Protein AF-0000000085160507 (afdb_homodimer)

Structure (mmCIF, N/CA/C/O backbone):
data_AF-0000000085160507-model_v1
#
loop_
_entity.id
_entity.type
_entity.pdbx_description
1 polymer 'Alpha amylase catalytic region'
#
loop_
_atom_site.group_PDB
_atom_site.id
_atom_site.type_symbol
_atom_site.label_atom_id
_atom_site.label_alt_id
_atom_site.label_comp_id
_atom_site.label_asym_id
_atom_site.label_entity_id
_atom_site.label_seq_id
_atom_site.pdbx_PDB_ins_code
_atom_site.Cartn_x
_atom_site.Cartn_y
_atom_site.Cartn_z
_atom_site.occupancy
_atom_site.B_iso_or_equiv
_atom_site.auth_seq_id
_atom_site.auth_comp_id
_atom_site.auth_asym_id
_atom_site.auth_atom_id
_atom_site.pdbx_PDB_model_num
ATOM 1 N N . MET A 1 1 ? -14.547 5.824 -21.625 1 25.09 1 MET A N 1
ATOM 2 C CA . MET A 1 1 ? -14.383 5.883 -20.172 1 25.09 1 MET A CA 1
ATOM 3 C C . MET A 1 1 ? -12.922 6.113 -19.797 1 25.09 1 MET A C 1
ATOM 5 O O . MET A 1 1 ? -12.102 5.199 -19.906 1 25.09 1 MET A O 1
ATOM 9 N N . SER A 1 2 ? -12.43 7.238 -20.141 1 32.59 2 SER A N 1
ATOM 10 C CA . SER A 1 2 ? -11.039 7.617 -19.953 1 32.59 2 SER A CA 1
ATOM 11 C C . SER A 1 2 ? -10.617 7.438 -18.484 1 32.59 2 SER A C 1
ATOM 13 O O . SER A 1 2 ? -11.32 7.875 -17.578 1 32.59 2 SER A O 1
ATOM 15 N N . TYR A 1 3 ? -10.312 6.305 -18.156 1 37.84 3 TYR A N 1
ATOM 16 C CA . TYR A 1 3 ? -9.719 6.121 -16.828 1 37.84 3 TYR A CA 1
ATOM 17 C C . TYR A 1 3 ? -8.875 7.328 -16.438 1 37.84 3 TYR A C 1
ATOM 19 O O . TYR A 1 3 ? -7.996 7.754 -17.203 1 37.84 3 TYR A O 1
ATOM 27 N N . SER A 1 4 ? -9.523 8.289 -15.914 1 41.88 4 SER A N 1
ATOM 28 C CA . SER A 1 4 ? -8.898 9.523 -15.43 1 41.88 4 SER A CA 1
ATOM 29 C C . SER A 1 4 ? -7.672 9.219 -14.578 1 41.88 4 SER A C 1
ATOM 31 O O . SER A 1 4 ? -7.773 9.07 -13.359 1 41.88 4 SER A O 1
ATOM 33 N N . VAL A 1 5 ? -7.113 8.094 -14.938 1 43.66 5 VAL A N 1
ATOM 34 C CA . VAL A 1 5 ? -5.918 7.965 -14.102 1 43.66 5 VAL A CA 1
ATOM 35 C C . VAL A 1 5 ? -5.191 9.305 -14.023 1 43.66 5 VAL A C 1
ATOM 37 O O . VAL A 1 5 ? -4.855 9.898 -15.055 1 43.66 5 VAL A O 1
ATOM 40 N N . ARG A 1 6 ? -5.523 10.102 -12.992 1 49.41 6 ARG A N 1
ATOM 41 C CA . ARG A 1 6 ? -4.688 11.25 -12.68 1 49.41 6 ARG A CA 1
ATOM 42 C C . ARG A 1 6 ? -3.25 11.031 -13.141 1 49.41 6 ARG A C 1
ATOM 44 O O . ARG A 1 6 ? -2.619 10.039 -12.766 1 49.41 6 ARG A O 1
ATOM 51 N N . MET A 1 7 ? -3.088 11.359 -14.242 1 50.59 7 MET A N 1
ATOM 52 C CA . MET A 1 7 ? -1.697 11.438 -14.688 1 50.59 7 MET A CA 1
ATOM 53 C C . MET A 1 7 ? -0.812 12.023 -13.594 1 50.59 7 MET A C 1
ATOM 55 O O . MET A 1 7 ? -1.306 12.672 -12.664 1 50.59 7 MET A O 1
ATOM 59 N N . SER A 1 8 ? 0.629 12.18 -13.867 1 58.28 8 SER A N 1
ATOM 60 C CA . SER A 1 8 ? 2.064 12.047 -13.648 1 58.28 8 SER A CA 1
ATOM 61 C C . SER A 1 8 ? 2.607 13.203 -12.82 1 58.28 8 SER A C 1
ATOM 63 O O . SER A 1 8 ? 3.818 13.32 -12.625 1 58.28 8 SER A O 1
ATOM 65 N N . LYS A 1 9 ? 1.619 14.172 -12.297 1 72.69 9 LYS A N 1
ATOM 66 C CA . LYS A 1 9 ? 2.559 15.188 -11.836 1 72.69 9 LYS A CA 1
ATOM 67 C C . LYS A 1 9 ? 2.689 15.164 -10.312 1 72.69 9 LYS A C 1
ATOM 69 O O . LYS A 1 9 ? 1.691 15.266 -9.594 1 72.69 9 LYS A O 1
ATOM 74 N N . ALA A 1 10 ? 3.734 14.852 -9.758 1 87.12 10 ALA A N 1
ATOM 75 C CA . ALA A 1 10 ? 4.07 14.828 -8.336 1 87.12 10 ALA A CA 1
ATOM 76 C C . ALA A 1 10 ? 4.242 16.25 -7.797 1 87.12 10 ALA A C 1
ATOM 78 O O . ALA A 1 10 ? 4.738 17.125 -8.5 1 87.12 10 ALA A O 1
ATOM 79 N N . VAL A 1 11 ? 3.662 16.516 -6.598 1 95.38 11 VAL A N 1
ATOM 80 C CA . VAL A 1 11 ? 3.93 17.75 -5.891 1 95.38 11 VAL A CA 1
ATOM 81 C C . VAL A 1 11 ? 5.418 17.859 -5.566 1 95.38 11 VAL A C 1
ATOM 83 O O . VAL A 1 11 ? 6.012 16.922 -5.031 1 95.38 11 VAL A O 1
ATOM 86 N N . PRO A 1 12 ? 6.023 19.016 -5.938 1 95.56 12 PRO A N 1
ATOM 87 C CA . PRO A 1 12 ? 7.441 19.172 -5.598 1 95.56 12 PRO A CA 1
ATOM 88 C C . PRO A 1 12 ? 7.711 19.016 -4.105 1 95.56 12 PRO A C 1
ATOM 90 O O . PRO A 1 12 ? 6.922 19.484 -3.279 1 95.56 12 PRO A O 1
ATOM 93 N N . GLU A 1 13 ? 8.797 18.438 -3.803 1 96.56 13 GLU A N 1
ATOM 94 C CA . GLU A 1 13 ? 9.156 18.25 -2.4 1 96.56 13 GLU A CA 1
ATOM 95 C C . GLU A 1 13 ? 9.445 19.578 -1.718 1 96.56 13 GLU A C 1
ATOM 97 O O . GLU A 1 13 ? 9.492 19.656 -0.489 1 96.56 13 GLU A O 1
ATOM 102 N N . THR A 1 14 ? 9.68 20.609 -2.494 1 97.44 14 THR A N 1
ATOM 103 C CA . THR A 1 14 ? 9.961 21.938 -1.938 1 97.44 14 THR A CA 1
ATOM 104 C C . THR A 1 14 ? 8.672 22.609 -1.476 1 97.44 14 THR A C 1
ATOM 106 O O . THR A 1 14 ? 8.711 23.656 -0.828 1 97.44 14 THR A O 1
ATOM 109 N N . THR A 1 15 ? 7.539 22 -1.819 1 97.81 15 THR A N 1
ATOM 110 C CA . THR A 1 15 ? 6.297 22.453 -1.211 1 97.81 15 THR A CA 1
ATOM 111 C C . THR A 1 15 ? 6.363 22.344 0.31 1 97.81 15 THR A C 1
ATOM 113 O O . THR A 1 15 ? 6.855 21.359 0.845 1 97.81 15 THR A O 1
ATOM 116 N N . SER A 1 16 ? 5.961 23.391 1.017 1 98.5 16 SER A N 1
ATOM 117 C CA . SER A 1 16 ? 6.02 23.438 2.475 1 98.5 16 SER A CA 1
ATOM 118 C C . SER A 1 16 ? 4.762 24.062 3.057 1 98.5 16 SER A C 1
ATOM 120 O O . SER A 1 16 ? 4.262 25.062 2.533 1 98.5 16 SER A O 1
ATOM 122 N N . ILE A 1 17 ? 4.25 23.469 4.102 1 98.81 17 ILE A N 1
ATOM 123 C CA . ILE A 1 17 ? 2.941 23.844 4.629 1 98.81 17 ILE A CA 1
ATOM 124 C C . ILE A 1 17 ? 3.07 24.25 6.098 1 98.81 17 ILE A C 1
ATOM 126 O O . ILE A 1 17 ? 3.604 23.484 6.91 1 98.81 17 ILE A O 1
ATOM 130 N N . TYR A 1 18 ? 2.621 25.422 6.422 1 98.81 18 TYR A N 1
ATOM 131 C CA . TYR A 1 18 ? 2.553 25.938 7.789 1 98.81 18 TYR A CA 1
ATOM 132 C C . TYR A 1 18 ? 1.12 25.906 8.312 1 98.81 18 TYR A C 1
ATOM 134 O O . TYR A 1 18 ? 0.252 26.609 7.801 1 98.81 18 TYR A O 1
ATOM 142 N N . GLN A 1 19 ? 0.826 25.109 9.305 1 98.75 19 GLN A N 1
ATOM 143 C CA . GLN A 1 19 ? -0.52 24.953 9.852 1 98.75 19 GLN A CA 1
ATOM 144 C C . GLN A 1 19 ? -0.803 25.984 10.93 1 98.75 19 GLN A C 1
ATOM 146 O O . GLN A 1 19 ? -0.025 26.125 11.875 1 98.75 19 GLN A O 1
ATOM 151 N N . ILE A 1 20 ? -1.959 26.609 10.758 1 98.44 20 ILE A N 1
ATOM 152 C CA . ILE A 1 20 ? -2.381 27.641 11.703 1 98.44 20 ILE A CA 1
ATOM 153 C C . ILE A 1 20 ? -3.752 27.297 12.273 1 98.44 20 ILE A C 1
ATOM 155 O O . ILE A 1 20 ? -4.68 26.969 11.523 1 98.44 20 ILE A O 1
ATOM 159 N N . PHE A 1 21 ? -3.893 27.281 13.547 1 98.12 21 PHE A N 1
ATOM 160 C CA . PHE A 1 21 ? -5.164 27.281 14.258 1 98.12 21 PHE A CA 1
ATOM 161 C C . PHE A 1 21 ? -5.52 28.688 14.711 1 98.12 21 PHE A C 1
ATOM 163 O O . PHE A 1 21 ? -5.043 29.156 15.75 1 98.12 21 PHE A O 1
ATOM 170 N N . ILE A 1 22 ? -6.391 29.359 13.977 1 98.19 22 ILE A N 1
ATOM 171 C CA . ILE A 1 22 ? -6.621 30.797 14.078 1 98.19 22 ILE A CA 1
ATOM 172 C C . ILE A 1 22 ? -6.988 31.156 15.516 1 98.19 22 ILE A C 1
ATOM 174 O O . ILE A 1 22 ? -6.469 32.125 16.062 1 98.19 22 ILE A O 1
ATOM 178 N N . ARG A 1 23 ? -7.766 30.406 16.203 1 97.25 23 ARG A N 1
ATOM 179 C CA . ARG A 1 23 ? -8.242 30.656 17.547 1 97.25 23 ARG A CA 1
ATOM 180 C C . ARG A 1 23 ? -7.082 30.906 18.5 1 97.25 23 ARG A C 1
ATOM 182 O O . ARG A 1 23 ? -7.168 31.75 19.391 1 97.25 23 ARG A O 1
ATOM 189 N N . ASN A 1 24 ? -6.043 30.188 18.219 1 96.75 24 ASN A N 1
ATOM 190 C CA . ASN A 1 24 ? -4.977 30.172 19.219 1 96.75 24 ASN A CA 1
ATOM 191 C C . ASN A 1 24 ? -3.68 30.75 18.656 1 96.75 24 ASN A C 1
ATOM 193 O O . ASN A 1 24 ? -2.652 30.75 19.344 1 96.75 24 ASN A O 1
ATOM 197 N N . TYR A 1 25 ? -3.707 31.266 17.438 1 97.44 25 TYR A N 1
ATOM 198 C CA . TYR A 1 25 ? -2.488 31.734 16.781 1 97.44 25 TYR A CA 1
ATOM 199 C C . TYR A 1 25 ? -2.014 33.062 17.391 1 97.44 25 TYR A C 1
ATOM 201 O O . TYR A 1 25 ? -0.809 33.281 17.5 1 97.44 25 TYR A O 1
ATOM 209 N N . THR A 1 26 ? -2.986 33.938 17.672 1 97.69 26 THR A N 1
ATOM 210 C CA . THR A 1 26 ? -2.758 35.188 18.359 1 97.69 26 THR A CA 1
ATOM 211 C C . THR A 1 26 ? -3.645 35.312 19.594 1 97.69 26 THR A C 1
ATOM 213 O O . THR A 1 26 ? -4.574 34.531 19.766 1 97.69 26 THR A O 1
ATOM 216 N N . PRO A 1 27 ? -3.293 36.25 20.438 1 96.5 27 PRO A N 1
ATOM 217 C CA . PRO A 1 27 ? -4.176 36.469 21.594 1 96.5 27 PRO A CA 1
ATOM 218 C C . PRO A 1 27 ? -5.609 36.812 21.188 1 96.5 27 PRO A C 1
ATOM 220 O O . PRO A 1 27 ? -6.555 36.375 21.844 1 96.5 27 PRO A O 1
ATOM 223 N N . GLU A 1 28 ? -5.801 37.562 20.094 1 97.56 28 GLU A N 1
ATOM 224 C CA . GLU A 1 28 ? -7.133 37.938 19.625 1 97.56 28 GLU A CA 1
ATOM 225 C C . GLU A 1 28 ? -7.871 36.75 19.047 1 97.56 28 GLU A C 1
ATOM 227 O O . GLU A 1 28 ? -9.094 36.625 19.188 1 97.56 28 GLU A O 1
ATOM 232 N N . GLY A 1 29 ? -7.113 35.875 18.391 1 97.94 29 GLY A N 1
ATOM 233 C CA . GLY A 1 29 ? -7.711 34.688 17.781 1 97.94 29 GLY A CA 1
ATOM 234 C C . GLY A 1 29 ? -8.555 35 16.562 1 97.94 29 GLY A C 1
ATOM 235 O O . GLY A 1 29 ? -9.594 34.375 16.328 1 97.94 29 GLY A O 1
ATOM 236 N N . THR A 1 30 ? -8.133 36 15.742 1 98.69 30 THR A N 1
ATOM 237 C CA . THR A 1 30 ? -8.953 36.438 14.617 1 98.69 30 THR A CA 1
ATOM 238 C C . THR A 1 30 ? -8.141 36.438 13.328 1 98.69 30 THR A C 1
ATOM 240 O O . THR A 1 30 ? -6.906 36.438 13.359 1 98.69 30 THR A O 1
ATOM 243 N N . PHE A 1 31 ? -8.859 36.438 12.211 1 98.81 31 PHE A N 1
ATOM 244 C CA . PHE A 1 31 ? -8.219 36.562 10.906 1 98.81 31 PHE A CA 1
ATOM 245 C C . PHE A 1 31 ? -7.43 37.875 10.82 1 98.81 31 PHE A C 1
ATOM 247 O O . PHE A 1 31 ? -6.301 37.875 10.32 1 98.81 31 PHE A O 1
ATOM 254 N N . ALA A 1 32 ? -8.039 38.875 11.312 1 98.62 32 ALA A N 1
ATOM 255 C CA . ALA A 1 32 ? -7.402 40.188 11.227 1 98.62 32 ALA A CA 1
ATOM 256 C C . ALA A 1 32 ? -6.039 40.188 11.922 1 98.62 32 ALA A C 1
ATOM 258 O O . ALA A 1 32 ? -5.062 40.719 11.383 1 98.62 32 ALA A O 1
ATOM 259 N N . ALA A 1 33 ? -6.008 39.656 13.094 1 98.62 33 ALA A N 1
ATOM 260 C CA . ALA A 1 33 ? -4.754 39.594 13.836 1 98.62 33 ALA A CA 1
ATOM 261 C C . ALA A 1 33 ? -3.758 38.656 13.164 1 98.62 33 ALA A C 1
ATOM 263 O O . ALA A 1 33 ? -2.562 38.969 13.102 1 98.62 33 ALA A O 1
ATOM 264 N N . ALA A 1 34 ? -4.207 37.562 12.664 1 98.75 34 ALA A N 1
ATOM 265 C CA . ALA A 1 34 ? -3.35 36.562 12 1 98.75 34 ALA A CA 1
ATOM 266 C C . ALA A 1 34 ? -2.75 37.156 10.719 1 98.75 34 ALA A C 1
ATOM 268 O O . ALA A 1 34 ? -1.61 36.844 10.367 1 98.75 34 ALA A O 1
ATOM 269 N N . THR A 1 35 ? -3.562 37.906 10.031 1 98.75 35 THR A N 1
ATOM 270 C CA . THR A 1 35 ? -3.127 38.531 8.781 1 98.75 35 THR A CA 1
ATOM 271 C C . THR A 1 35 ? -1.83 39.312 8.984 1 98.75 35 THR A C 1
ATOM 273 O O . THR A 1 35 ? -0.944 39.281 8.133 1 98.75 35 THR A O 1
ATOM 276 N N . LYS A 1 36 ? -1.673 39.906 10.094 1 97.81 36 LYS A N 1
ATOM 277 C CA . LYS A 1 36 ? -0.51 40.719 10.406 1 97.81 36 LYS A CA 1
ATOM 278 C C . LYS A 1 36 ? 0.738 39.875 10.594 1 97.81 36 LYS A C 1
ATOM 280 O O . LYS A 1 36 ? 1.857 40.375 10.594 1 97.81 36 LYS A O 1
ATOM 285 N N . LYS A 1 37 ? 0.574 38.594 10.75 1 97.38 37 LYS A N 1
ATOM 286 C CA . LYS A 1 37 ? 1.695 37.719 11.039 1 97.38 37 LYS A CA 1
ATOM 287 C C . LYS A 1 37 ? 2.092 36.906 9.805 1 97.38 37 LYS A C 1
ATOM 289 O O . LYS A 1 37 ? 3.021 36.094 9.859 1 97.38 37 LYS A O 1
ATOM 294 N N . LEU A 1 38 ? 1.476 37.125 8.68 1 98.31 38 LEU A N 1
ATOM 295 C CA . LEU A 1 38 ? 1.714 36.312 7.48 1 98.31 38 LEU A CA 1
ATOM 296 C C . LEU A 1 38 ? 3.139 36.531 6.973 1 98.31 38 LEU A C 1
ATOM 298 O O . LEU A 1 38 ? 3.744 35.594 6.434 1 98.31 38 LEU A O 1
ATOM 302 N N . SER A 1 39 ? 3.674 37.719 7.148 1 97.19 39 SER A N 1
ATOM 303 C CA . SER A 1 39 ? 5.035 38 6.707 1 97.19 39 SER A CA 1
ATOM 304 C C . SER A 1 39 ? 6.043 37.094 7.41 1 97.19 39 SER A C 1
ATOM 306 O O . SER A 1 39 ? 7.055 36.688 6.82 1 97.19 39 SER A O 1
ATOM 308 N N . GLU A 1 40 ? 5.758 36.781 8.648 1 96.25 40 GLU A N 1
ATOM 309 C CA . GLU A 1 40 ? 6.648 35.906 9.414 1 96.25 40 GLU A CA 1
ATOM 310 C C . GLU A 1 40 ? 6.668 34.469 8.836 1 96.25 40 GLU A C 1
ATOM 312 O O . GLU A 1 40 ? 7.715 33.844 8.805 1 96.25 40 GLU A O 1
ATOM 317 N N . VAL A 1 41 ? 5.539 34 8.391 1 97.88 41 VAL A N 1
ATOM 318 C CA . VAL A 1 41 ? 5.445 32.688 7.785 1 97.88 41 VAL A CA 1
ATOM 319 C C . VAL A 1 41 ? 6.27 32.625 6.5 1 97.88 41 VAL A C 1
ATOM 321 O O . VAL A 1 41 ? 7.016 31.688 6.262 1 97.88 41 VAL A O 1
ATOM 324 N N . LYS A 1 42 ? 6.117 33.688 5.758 1 96.94 42 LYS A N 1
ATOM 325 C CA . LYS A 1 42 ? 6.883 33.781 4.52 1 96.94 42 LYS A CA 1
ATOM 326 C C . LYS A 1 42 ? 8.383 33.844 4.797 1 96.94 42 LYS A C 1
ATOM 328 O O . LYS A 1 42 ? 9.172 33.219 4.078 1 96.94 42 LYS A O 1
ATOM 333 N N . GLN A 1 43 ? 8.75 34.562 5.77 1 96.12 43 GLN A N 1
ATOM 334 C CA . GLN A 1 43 ? 10.156 34.688 6.129 1 96.12 43 GLN A CA 1
ATOM 335 C C . GLN A 1 43 ? 10.75 33.344 6.535 1 96.12 43 GLN A C 1
ATOM 337 O O . GLN A 1 43 ? 11.945 33.125 6.348 1 96.12 43 GLN A O 1
ATOM 342 N N . LEU A 1 44 ? 9.977 32.5 7.117 1 96.38 44 LEU A N 1
ATOM 343 C CA . LEU A 1 44 ? 10.43 31.156 7.449 1 96.38 44 LEU A CA 1
ATOM 344 C C . LEU A 1 44 ? 10.68 30.328 6.188 1 96.38 44 LEU A C 1
ATOM 346 O O . LEU A 1 44 ? 11.43 29.359 6.219 1 96.38 44 LEU A O 1
ATOM 350 N N . GLY A 1 45 ? 10 30.672 5.09 1 96.75 45 GLY A N 1
ATOM 351 C CA . GLY A 1 45 ? 10.258 30.031 3.816 1 96.75 45 GLY A CA 1
ATOM 352 C C . GLY A 1 45 ? 9.094 29.172 3.336 1 96.75 45 GLY A C 1
ATOM 353 O O . GLY A 1 45 ? 9.164 28.562 2.266 1 96.75 45 GLY A O 1
ATOM 354 N N . PHE A 1 46 ? 7.992 29.172 4.043 1 98.25 46 PHE A N 1
ATOM 355 C CA . PHE A 1 46 ? 6.867 28.312 3.688 1 98.25 46 PHE A CA 1
ATOM 356 C C . PHE A 1 46 ? 6.148 28.844 2.455 1 98.25 46 PHE A C 1
ATOM 358 O O . PHE A 1 46 ? 6.219 30.047 2.156 1 98.25 46 PHE A O 1
ATOM 365 N N . SER A 1 47 ? 5.5 27.953 1.729 1 98.12 47 SER A N 1
ATOM 366 C CA . SER A 1 47 ? 4.785 28.328 0.513 1 98.12 47 SER A CA 1
ATOM 367 C C . SER A 1 47 ? 3.275 28.25 0.713 1 98.12 47 SER A C 1
ATOM 369 O O . SER A 1 47 ? 2.512 28.812 -0.075 1 98.12 47 SER A O 1
ATOM 371 N N . TRP A 1 48 ? 2.834 27.516 1.759 1 98.62 48 TRP A N 1
ATOM 372 C CA . TRP A 1 48 ? 1.412 27.344 2.031 1 98.62 48 TRP A CA 1
ATOM 373 C C . TRP A 1 48 ? 1.091 27.672 3.486 1 98.62 48 TRP A C 1
ATOM 375 O O . TRP A 1 48 ? 1.888 27.375 4.383 1 98.62 48 TRP A O 1
ATOM 385 N N . VAL A 1 49 ? -0.092 28.25 3.654 1 98.81 49 VAL A N 1
ATOM 386 C CA . VAL A 1 49 ? -0.714 28.312 4.973 1 98.81 49 VAL A CA 1
ATOM 387 C C . VAL A 1 49 ? -1.959 27.422 5 1 98.81 49 VAL A C 1
ATOM 389 O O . VAL A 1 49 ? -2.811 27.516 4.113 1 98.81 49 VAL A O 1
ATOM 392 N N . TYR A 1 50 ? -1.972 26.562 5.922 1 98.81 50 TYR A N 1
ATOM 393 C CA . TYR A 1 50 ? -3.1 25.656 6.145 1 98.81 50 TYR A CA 1
ATOM 394 C C . TYR A 1 50 ? -3.873 26.062 7.395 1 98.81 50 TYR A C 1
ATOM 396 O O . TYR A 1 50 ? -3.326 26.047 8.5 1 98.81 50 TYR A O 1
ATOM 404 N N . LEU A 1 51 ? -5.16 26.406 7.223 1 98.88 51 LEU A N 1
ATOM 405 C CA . LEU A 1 51 ? -6.008 26.812 8.336 1 98.88 51 LEU A CA 1
ATOM 406 C C . LEU A 1 51 ? -6.855 25.641 8.828 1 98.88 51 LEU A C 1
ATOM 408 O O . LEU A 1 51 ? -7.551 25 8.031 1 98.88 51 LEU A O 1
ATOM 412 N N . THR A 1 52 ? -6.758 25.344 10.148 1 98.38 52 THR A N 1
ATOM 413 C CA . THR A 1 52 ? -7.734 24.438 10.719 1 98.38 52 THR A CA 1
ATOM 414 C C . THR A 1 52 ? -9.156 24.922 10.469 1 98.38 52 THR A C 1
ATOM 416 O O . THR A 1 52 ? -9.352 26.031 9.945 1 98.38 52 THR A O 1
ATOM 419 N N . PRO A 1 53 ? -10.18 24.125 10.781 1 98.69 53 PRO A N 1
ATOM 420 C CA . PRO A 1 53 ? -11.516 24.516 10.344 1 98.69 53 PRO A CA 1
ATOM 421 C C . PRO A 1 53 ? -11.875 25.953 10.758 1 98.69 53 PRO A C 1
ATOM 423 O O . PRO A 1 53 ? -11.586 26.359 11.891 1 98.69 53 PRO A O 1
ATOM 426 N N . ILE A 1 54 ? -12.539 26.672 9.867 1 98.81 54 ILE A N 1
ATOM 427 C CA . ILE A 1 54 ? -12.812 28.094 10.055 1 98.81 54 ILE A CA 1
ATOM 428 C C . ILE A 1 54 ? -14.312 28.328 10.211 1 98.81 54 ILE A C 1
ATOM 430 O O . ILE A 1 54 ? -14.789 29.469 10.148 1 98.81 54 ILE A O 1
ATOM 434 N N . HIS A 1 55 ? -15.062 27.328 10.398 1 98.88 55 HIS A N 1
ATOM 435 C CA . HIS A 1 55 ? -16.516 27.375 10.352 1 98.88 55 HIS A CA 1
ATOM 436 C C . HIS A 1 55 ? -17.125 27.453 11.75 1 98.88 55 HIS A C 1
ATOM 438 O O . HIS A 1 55 ? -16.438 27.156 12.734 1 98.88 55 HIS A O 1
ATOM 444 N N . PRO A 1 56 ? -18.469 27.812 11.797 1 98.69 56 PRO A N 1
ATOM 445 C CA . PRO A 1 56 ? -19.125 27.828 13.109 1 98.69 56 PRO A CA 1
ATOM 446 C C . PRO A 1 56 ? -19.125 26.453 13.773 1 98.69 56 PRO A C 1
ATOM 448 O O . PRO A 1 56 ? -19.297 25.438 13.094 1 98.69 56 PRO A O 1
ATOM 451 N N . ILE A 1 57 ? -18.953 26.469 15.094 1 98.44 57 ILE A N 1
ATOM 452 C CA . ILE A 1 57 ? -18.891 25.234 15.867 1 98.44 57 ILE A CA 1
ATOM 453 C C . ILE A 1 57 ? -20.25 24.969 16.516 1 98.44 57 ILE A C 1
ATOM 455 O O . ILE A 1 57 ? -20.875 25.875 17.047 1 98.44 57 ILE A O 1
ATOM 459 N N . GLY A 1 58 ? -20.609 23.797 16.469 1 97.94 58 GLY A N 1
ATOM 460 C CA . GLY A 1 58 ? -21.891 23.422 17.062 1 97.94 58 GLY A CA 1
ATOM 461 C C . GLY A 1 58 ? -21.906 23.594 18.578 1 97.94 58 GLY A C 1
ATOM 462 O O . GLY A 1 58 ? -20.859 23.719 19.203 1 97.94 58 GLY A O 1
ATOM 463 N N . ARG A 1 59 ? -23.156 23.547 19.141 1 96.81 59 ARG A N 1
ATOM 464 C CA . ARG A 1 59 ? -23.328 23.734 20.578 1 96.81 59 ARG A CA 1
ATOM 465 C C . ARG A 1 59 ? -23.75 22.438 21.25 1 96.81 59 ARG A C 1
ATOM 467 O O . ARG A 1 59 ? -23.422 22.188 22.422 1 96.81 59 ARG A O 1
ATOM 474 N N . VAL A 1 60 ? -24.484 21.703 20.531 1 95.62 60 VAL A N 1
ATOM 475 C CA . VAL A 1 60 ? -25 20.453 21.109 1 95.62 60 VAL A CA 1
ATOM 476 C C . VAL A 1 60 ? -23.844 19.469 21.297 1 95.62 60 VAL A C 1
ATOM 478 O O . VAL A 1 60 ? -23.109 19.172 20.359 1 95.62 60 VAL A O 1
ATOM 481 N N . ASN A 1 61 ? -23.672 18.922 22.531 1 94.19 61 ASN A N 1
ATOM 482 C CA . ASN A 1 61 ? -22.656 17.953 22.922 1 94.19 61 ASN A CA 1
ATOM 483 C C . ASN A 1 61 ? -21.25 18.531 22.781 1 94.19 61 ASN A C 1
ATOM 485 O O . ASN A 1 61 ? -20.281 17.797 22.578 1 94.19 61 ASN A O 1
ATOM 489 N N . ARG A 1 62 ? -21.219 19.812 22.828 1 95.25 62 ARG A N 1
ATOM 490 C CA . ARG A 1 62 ? -19.938 20.516 22.703 1 95.25 62 ARG A CA 1
ATOM 491 C C . ARG A 1 62 ? -18.953 20.062 23.766 1 95.25 62 ARG A C 1
ATOM 493 O O . ARG A 1 62 ? -19.312 19.891 24.922 1 95.25 62 ARG A O 1
ATOM 500 N N . LYS A 1 63 ? -17.766 19.828 23.328 1 94.62 63 LYS A N 1
ATOM 501 C CA . LYS A 1 63 ? -16.672 19.5 24.25 1 94.62 63 LYS A CA 1
ATOM 502 C C . LYS A 1 63 ? -15.906 20.75 24.656 1 94.62 63 LYS A C 1
ATOM 504 O O . LYS A 1 63 ? -15.492 21.547 23.797 1 94.62 63 LYS A O 1
ATOM 509 N N . GLY A 1 64 ? -15.672 20.938 25.984 1 94.38 64 GLY A N 1
ATOM 510 C CA . GLY A 1 64 ? -15.008 22.156 26.453 1 94.38 64 GLY A CA 1
ATOM 511 C C . GLY A 1 64 ? -15.852 23.406 26.281 1 94.38 64 GLY A C 1
ATOM 512 O O . GLY A 1 64 ? -17.016 23.312 25.875 1 94.38 64 GLY A O 1
ATOM 513 N N . SER A 1 65 ? -15.289 24.578 26.547 1 95.5 65 SER A N 1
ATOM 514 C CA . SER A 1 65 ? -16.031 25.828 26.516 1 95.5 65 SER A CA 1
ATOM 515 C C . SER A 1 65 ? -16.156 26.359 25.109 1 95.5 65 SER A C 1
ATOM 517 O O . SER A 1 65 ? -17.141 27.031 24.766 1 95.5 65 SER A O 1
ATOM 519 N N . LYS A 1 66 ? -15.211 26.062 24.234 1 96 66 LYS A N 1
ATOM 520 C CA . LYS A 1 66 ? -15.203 26.641 22.891 1 96 66 LYS A CA 1
ATOM 521 C C . LYS A 1 66 ? -15.617 25.609 21.844 1 96 66 LYS A C 1
ATOM 523 O O . LYS A 1 66 ? -16 25.969 20.734 1 96 66 LYS A O 1
ATOM 528 N N . GLY A 1 67 ? -15.555 24.312 22.25 1 96.44 67 GLY A N 1
ATOM 529 C CA . GLY A 1 67 ? -15.898 23.25 21.312 1 96.44 67 GLY A CA 1
ATOM 530 C C . GLY A 1 67 ? -14.766 22.906 20.359 1 96.44 67 GLY A C 1
ATOM 531 O O . GLY A 1 67 ? -13.789 23.656 20.25 1 96.44 67 GLY A O 1
ATOM 532 N N . SER A 1 68 ? -14.906 21.766 19.719 1 96.81 68 SER A N 1
ATOM 533 C CA . SER A 1 68 ? -13.984 21.344 18.672 1 96.81 68 SER A CA 1
ATOM 534 C C . SER A 1 68 ? -14.289 22.062 17.359 1 96.81 68 SER A C 1
ATOM 536 O O . SER A 1 68 ? -15.438 22.094 16.906 1 96.81 68 SER A O 1
ATOM 538 N N . PRO A 1 69 ? -13.25 22.656 16.766 1 97.5 69 PRO A N 1
ATOM 539 C CA . PRO A 1 69 ? -13.508 23.25 15.445 1 97.5 69 PRO A CA 1
ATOM 540 C C . PRO A 1 69 ? -13.969 22.219 14.414 1 97.5 69 PRO A C 1
ATOM 542 O O . PRO A 1 69 ? -14.438 22.594 13.336 1 97.5 69 PRO A O 1
ATOM 545 N N . TYR A 1 70 ? -13.898 20.953 14.711 1 97.75 70 TYR A N 1
ATOM 546 C CA . TYR A 1 70 ? -14.25 19.891 13.773 1 97.75 70 TYR A CA 1
ATOM 547 C C . TYR A 1 70 ? -15.703 19.469 13.945 1 97.75 70 TYR A C 1
ATOM 549 O O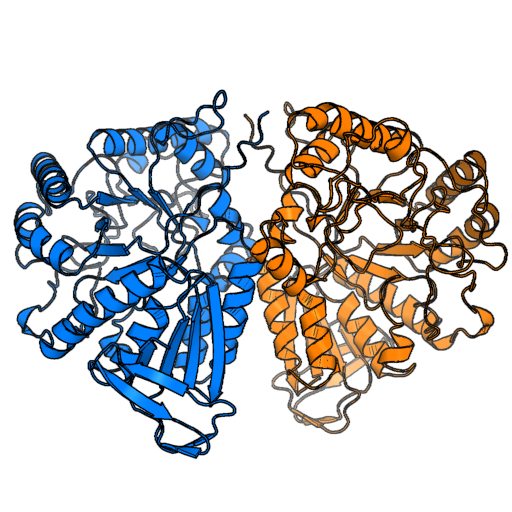 . TYR A 1 70 ? -16.203 18.625 13.203 1 97.75 70 TYR A O 1
ATOM 557 N N . ALA A 1 71 ? -16.344 20 14.945 1 97.94 71 ALA A N 1
ATOM 558 C CA . ALA A 1 71 ? -17.797 19.875 15.086 1 97.94 71 ALA A CA 1
ATOM 559 C C . ALA A 1 71 ? -18.516 21.031 14.414 1 97.94 71 ALA A C 1
ATOM 561 O O . ALA A 1 71 ? -19.062 21.906 15.094 1 97.94 71 ALA A O 1
ATOM 562 N N . ILE A 1 72 ? -18.641 20.969 13.133 1 98.62 72 ILE A N 1
ATOM 563 C CA . ILE A 1 72 ? -18.984 22.125 12.32 1 98.62 72 ILE A CA 1
ATOM 564 C C . ILE A 1 72 ? -20.5 22.25 12.203 1 98.62 72 ILE A C 1
ATOM 566 O O . ILE A 1 72 ? -21.188 21.266 11.898 1 98.62 72 ILE A O 1
ATOM 570 N N . ALA A 1 73 ? -20.984 23.453 12.359 1 98.62 73 ALA A N 1
ATOM 571 C CA . ALA A 1 73 ? -22.422 23.719 12.305 1 98.62 73 ALA A CA 1
ATOM 572 C C . ALA A 1 73 ? -22.844 24.141 10.898 1 98.62 73 ALA A C 1
ATOM 574 O O . ALA A 1 73 ? -24 23.938 10.508 1 98.62 73 ALA A O 1
ATOM 575 N N . ASP A 1 74 ? -22 24.781 10.227 1 98.75 74 ASP A N 1
ATOM 576 C CA . ASP A 1 74 ? -22.297 25.234 8.875 1 98.75 74 ASP A CA 1
ATOM 577 C C . ASP A 1 74 ? -21.031 25.312 8.023 1 98.75 74 ASP A C 1
ATOM 579 O O . ASP A 1 74 ? -20.156 26.141 8.266 1 98.75 74 ASP A O 1
ATOM 583 N N . TYR A 1 75 ? -21 24.531 6.895 1 98.69 75 TYR A N 1
ATOM 584 C CA . TYR A 1 75 ? -19.812 24.375 6.062 1 98.69 75 TYR A CA 1
ATOM 585 C C . TYR A 1 75 ? -19.562 25.625 5.219 1 98.69 75 TYR A C 1
ATOM 587 O O . TYR A 1 75 ? -18.484 25.797 4.645 1 98.69 75 TYR A O 1
ATOM 595 N N . ARG A 1 76 ? -20.5 26.547 5.109 1 98.38 76 ARG A N 1
ATOM 596 C CA . ARG A 1 76 ? -20.375 27.625 4.137 1 98.38 76 ARG A CA 1
ATOM 597 C C . ARG A 1 76 ? -20.234 28.984 4.836 1 98.38 76 ARG A C 1
ATOM 599 O O . ARG A 1 76 ? -20.266 30.031 4.188 1 98.38 76 ARG A O 1
ATOM 606 N N . LYS A 1 77 ? -20.078 28.953 6.145 1 98.62 77 LYS A N 1
ATOM 607 C CA . LYS A 1 77 ? -19.938 30.188 6.906 1 98.62 77 LYS A CA 1
ATOM 608 C C . LYS A 1 77 ? -18.609 30.219 7.656 1 98.62 77 LYS A C 1
ATOM 610 O O . LYS A 1 77 ? -17.984 29.172 7.883 1 98.62 77 LYS A O 1
ATOM 615 N N . VAL A 1 78 ? -18.234 31.422 7.996 1 98.69 78 VAL A N 1
ATOM 616 C CA . VAL A 1 78 ? -17.062 31.656 8.836 1 98.69 78 VAL A CA 1
ATOM 617 C C . VAL A 1 78 ? -17.484 31.812 10.289 1 98.69 78 VAL A C 1
ATOM 619 O O . VAL A 1 78 ? -18.5 32.469 10.578 1 98.69 78 VAL A O 1
ATOM 622 N N . ASP A 1 79 ? -16.781 31.156 11.133 1 98.69 79 ASP A N 1
ATOM 623 C CA . ASP A 1 79 ? -17.047 31.328 12.555 1 98.69 79 ASP A CA 1
ATOM 624 C C . ASP A 1 79 ? -16.922 32.781 12.969 1 98.69 79 ASP A C 1
ATOM 626 O O . ASP A 1 79 ? -15.875 33.406 12.781 1 98.69 79 ASP A O 1
ATOM 630 N N . SER A 1 80 ? -17.891 33.312 13.586 1 98.12 80 SER A N 1
ATOM 631 C CA . SER A 1 80 ? -17.922 34.719 13.93 1 98.12 80 SER A CA 1
ATOM 632 C C . SER A 1 80 ? -16.859 35.062 14.961 1 98.12 80 SER A C 1
ATOM 634 O O . SER A 1 80 ? -16.453 36.219 15.078 1 98.12 80 SER A O 1
ATOM 636 N N . GLU A 1 81 ? -16.422 34.094 15.719 1 97.62 81 GLU A N 1
ATOM 637 C CA . GLU A 1 81 ? -15.367 34.312 16.703 1 97.62 81 GLU A CA 1
ATOM 638 C C . GLU A 1 81 ? -14.039 34.625 16.016 1 97.62 81 GLU A C 1
ATOM 640 O O . GLU A 1 81 ? -13.164 35.25 16.594 1 97.62 81 GLU A O 1
ATOM 645 N N . LEU A 1 82 ? -13.906 34.156 14.742 1 98.69 82 LEU A N 1
ATOM 646 C CA . LEU A 1 82 ? -12.664 34.344 14 1 98.69 82 LEU A CA 1
ATOM 647 C C . LEU A 1 82 ? -12.711 35.656 13.203 1 98.69 82 LEU A C 1
ATOM 649 O O . LEU A 1 82 ? -11.664 36.188 12.812 1 98.69 82 LEU A O 1
ATOM 653 N N . GLY A 1 83 ? -13.867 36.062 12.922 1 98.62 83 GLY A N 1
ATOM 654 C CA . GLY A 1 83 ? -14.094 37.25 12.102 1 98.62 83 GLY A CA 1
ATOM 655 C C . GLY A 1 83 ? -15.203 37.062 11.086 1 98.62 83 GLY A C 1
ATOM 656 O O . GLY A 1 83 ? -16.125 36.281 11.297 1 98.62 83 GLY A O 1
ATOM 657 N N . THR A 1 84 ? -15.148 37.906 10.055 1 98.5 84 THR A N 1
ATOM 658 C CA . THR A 1 84 ? -16.156 37.906 9 1 98.5 84 THR A CA 1
ATOM 659 C C . THR A 1 84 ? -15.586 37.25 7.73 1 98.5 84 THR A C 1
ATOM 661 O O . THR A 1 84 ? -14.391 36.969 7.652 1 98.5 84 THR A O 1
ATOM 664 N N . LEU A 1 85 ? -16.516 37 6.84 1 98.56 85 LEU A N 1
ATOM 665 C CA . LEU A 1 85 ? -16.078 36.531 5.531 1 98.56 85 LEU A CA 1
ATOM 666 C C . LEU A 1 85 ? -15.125 37.531 4.887 1 98.56 85 LEU A C 1
ATOM 668 O O . LEU A 1 85 ? -14.172 37.125 4.211 1 98.56 85 LEU A O 1
ATOM 672 N N . GLU A 1 86 ? -15.391 38.75 5.109 1 98.5 86 GLU A N 1
ATOM 673 C CA . GLU A 1 86 ? -14.516 39.781 4.57 1 98.5 86 GLU A CA 1
ATOM 674 C C . GLU A 1 86 ? -13.117 39.719 5.188 1 98.5 86 GLU A C 1
ATOM 676 O O . GLU A 1 86 ? -12.117 39.938 4.504 1 98.5 86 GLU A O 1
ATOM 681 N N . ASP A 1 87 ? -13.062 39.469 6.469 1 98.69 87 ASP A N 1
ATOM 682 C CA . ASP A 1 87 ? -11.773 39.281 7.125 1 98.69 87 ASP A CA 1
ATOM 683 C C . ASP A 1 87 ? -10.992 38.125 6.512 1 98.69 87 ASP A C 1
ATOM 685 O O . ASP A 1 87 ? -9.781 38.219 6.328 1 98.69 87 ASP A O 1
ATOM 689 N N . LEU A 1 88 ? -11.695 37.031 6.211 1 98.81 88 LEU A N 1
ATOM 690 C CA . LEU A 1 88 ? -11.055 35.906 5.559 1 98.81 88 LEU A CA 1
ATOM 691 C C . LEU A 1 88 ? -10.555 36.281 4.168 1 98.81 88 LEU A C 1
ATOM 693 O O . LEU A 1 88 ? -9.438 35.938 3.787 1 98.81 88 LEU A O 1
ATOM 697 N N . LYS A 1 89 ? -11.406 36.969 3.443 1 98.69 89 LYS A N 1
ATOM 698 C CA . LYS A 1 89 ? -11.008 37.406 2.109 1 98.69 89 LYS A CA 1
ATOM 699 C C . LYS A 1 89 ? -9.742 38.281 2.17 1 98.69 89 LYS A C 1
ATOM 701 O O . LYS A 1 89 ? -8.852 38.125 1.331 1 98.69 89 LYS A O 1
ATOM 706 N N . GLN A 1 90 ? -9.703 39.094 3.156 1 98.62 90 GLN A N 1
ATOM 707 C CA . GLN A 1 90 ? -8.516 39.938 3.35 1 98.62 90 GLN A CA 1
ATOM 708 C C . GLN A 1 90 ? -7.301 39.062 3.688 1 98.62 90 GLN A C 1
ATOM 710 O O . GLN A 1 90 ? -6.195 39.312 3.201 1 98.62 90 GLN A O 1
ATOM 715 N N . PHE A 1 91 ? -7.465 38.156 4.508 1 98.81 91 PHE A N 1
ATOM 716 C CA . PHE A 1 91 ? -6.398 37.219 4.848 1 98.81 91 PHE A CA 1
ATOM 717 C C . PHE A 1 91 ? -5.848 36.531 3.596 1 98.81 91 PHE A C 1
ATOM 719 O O . PHE A 1 91 ? -4.633 36.469 3.396 1 98.81 91 PHE A O 1
ATOM 726 N N . ILE A 1 92 ? -6.73 36.031 2.732 1 98.81 92 ILE A N 1
ATOM 727 C CA . ILE A 1 92 ? -6.359 35.344 1.503 1 98.81 92 ILE A CA 1
ATOM 728 C C . ILE A 1 92 ? -5.594 36.312 0.588 1 98.81 92 ILE A C 1
ATOM 730 O O . ILE A 1 92 ? -4.539 35.938 0.053 1 98.81 92 ILE A O 1
ATOM 734 N N . THR A 1 93 ? -6.113 37.5 0.469 1 98.56 93 THR A N 1
ATOM 735 C CA . THR A 1 93 ? -5.488 38.5 -0.386 1 98.56 93 THR A CA 1
ATOM 736 C C . THR A 1 93 ? -4.078 38.844 0.105 1 98.56 93 THR A C 1
ATOM 738 O O . THR A 1 93 ? -3.137 38.875 -0.689 1 98.56 93 THR A O 1
ATOM 741 N N . GLU A 1 94 ? -3.971 39.062 1.387 1 98.56 94 GLU A N 1
ATOM 742 C CA . GLU A 1 94 ? -2.662 39.375 1.959 1 98.56 94 GLU A CA 1
ATOM 743 C C . GLU A 1 94 ? -1.703 38.188 1.801 1 98.56 94 GLU A C 1
ATOM 745 O O . GLU A 1 94 ? -0.516 38.375 1.53 1 98.56 94 GLU A O 1
ATOM 750 N N . ALA A 1 95 ? -2.172 36.969 2.039 1 98.69 95 ALA A N 1
ATOM 751 C CA . ALA A 1 95 ? -1.345 35.812 1.812 1 98.69 95 ALA A CA 1
ATOM 752 C C . ALA A 1 95 ? -0.797 35.781 0.388 1 98.69 95 ALA A C 1
ATOM 754 O O . ALA A 1 95 ? 0.393 35.531 0.177 1 98.69 95 ALA A O 1
ATOM 755 N N . GLN A 1 96 ? -1.635 36.062 -0.569 1 97.31 96 GLN A N 1
ATOM 756 C CA . GLN A 1 96 ? -1.241 36.094 -1.974 1 97.31 96 GLN A CA 1
ATOM 757 C C . GLN A 1 96 ? -0.162 37.156 -2.225 1 97.31 96 GLN A C 1
ATOM 759 O O . GLN A 1 96 ? 0.745 36.938 -3.031 1 97.31 96 GLN A O 1
ATOM 764 N N . ARG A 1 97 ? -0.308 38.219 -1.55 1 97.62 97 ARG A N 1
ATOM 765 C CA . ARG A 1 97 ? 0.692 39.281 -1.684 1 97.62 97 ARG A CA 1
ATOM 766 C C . ARG A 1 97 ? 2.07 38.781 -1.264 1 97.62 97 ARG A C 1
ATOM 768 O O . ARG A 1 97 ? 3.086 39.219 -1.819 1 97.62 97 ARG A O 1
ATOM 775 N N . PHE A 1 98 ? 2.121 37.906 -0.317 1 97.31 98 PHE A N 1
ATOM 776 C CA . PHE A 1 98 ? 3.377 37.344 0.143 1 97.31 98 PHE A CA 1
ATOM 777 C C . PHE A 1 98 ? 3.699 36.062 -0.634 1 97.31 98 PHE A C 1
ATOM 779 O O . PHE A 1 98 ? 4.605 35.312 -0.26 1 97.31 98 PHE A O 1
ATOM 786 N N . ASN A 1 99 ? 2.898 35.75 -1.65 1 97 99 ASN A N 1
ATOM 787 C CA . ASN A 1 99 ? 3.039 34.531 -2.451 1 97 99 ASN A CA 1
ATOM 788 C C . ASN A 1 99 ? 2.812 33.281 -1.615 1 97 99 ASN A C 1
ATOM 790 O O . ASN A 1 99 ? 3.525 32.281 -1.772 1 97 99 ASN A O 1
ATOM 794 N N . LEU A 1 100 ? 2.012 33.406 -0.656 1 98.38 100 LEU A N 1
ATOM 795 C CA . LEU A 1 100 ? 1.525 32.25 0.125 1 98.38 100 LEU A CA 1
ATOM 796 C C . LEU A 1 100 ? 0.175 31.781 -0.396 1 98.38 100 LEU A C 1
ATOM 798 O O . LEU A 1 100 ? -0.706 32.594 -0.692 1 98.38 100 LEU A O 1
ATOM 802 N N . LYS A 1 101 ? 0.061 30.516 -0.613 1 98.56 101 LYS A N 1
ATOM 803 C CA . LYS A 1 101 ? -1.229 29.922 -0.954 1 98.56 101 LYS A CA 1
ATOM 804 C C . LYS A 1 101 ? -1.982 29.484 0.299 1 98.56 101 LYS A C 1
ATOM 806 O O . LYS A 1 101 ? -1.367 29.156 1.315 1 98.56 101 LYS A O 1
ATOM 811 N N . VAL A 1 102 ? -3.307 29.516 0.255 1 98.88 102 VAL A N 1
ATOM 812 C CA . VAL A 1 102 ? -4.098 29.234 1.448 1 98.88 102 VAL A CA 1
ATOM 813 C C . VAL A 1 102 ? -4.875 27.938 1.258 1 98.88 102 VAL A C 1
ATOM 815 O O . VAL A 1 102 ? -5.523 27.734 0.225 1 98.88 102 VAL A O 1
ATOM 818 N N . MET A 1 103 ? -4.75 27.062 2.18 1 98.81 103 MET A N 1
ATOM 819 C CA . MET A 1 103 ? -5.469 25.797 2.297 1 98.81 103 MET A CA 1
ATOM 820 C C . MET A 1 103 ? -6.402 25.812 3.504 1 98.81 103 MET A C 1
ATOM 822 O O . MET A 1 103 ? -6.055 26.359 4.555 1 98.81 103 MET A O 1
ATOM 826 N N . ILE A 1 104 ? -7.621 25.188 3.398 1 98.88 104 ILE A N 1
ATOM 827 C CA . ILE A 1 104 ? -8.516 25.109 4.551 1 98.88 104 ILE A CA 1
ATOM 828 C C . ILE A 1 104 ? -8.867 23.641 4.824 1 98.88 104 ILE A C 1
ATOM 830 O O . ILE A 1 104 ? -8.695 22.781 3.955 1 98.88 104 ILE A O 1
ATOM 834 N N . ASP A 1 105 ? -9.352 23.422 5.992 1 98.75 105 ASP A N 1
ATOM 835 C CA . ASP A 1 105 ? -9.82 22.109 6.414 1 98.75 105 ASP A CA 1
ATOM 836 C C . ASP A 1 105 ? -11.195 21.797 5.824 1 98.75 105 ASP A C 1
ATOM 838 O O . ASP A 1 105 ? -12.055 22.672 5.754 1 98.75 105 ASP A O 1
ATOM 842 N N . VAL A 1 106 ? -11.32 20.609 5.402 1 98.81 106 VAL A N 1
ATOM 843 C CA . VAL A 1 106 ? -12.578 20.062 4.914 1 98.81 106 VAL A CA 1
ATOM 844 C C . VAL A 1 106 ? -12.984 18.859 5.777 1 98.81 106 VAL A C 1
ATOM 846 O O . VAL A 1 106 ? -12.281 17.844 5.809 1 98.81 106 VAL A O 1
ATOM 849 N N . VAL A 1 107 ? -14.156 18.953 6.465 1 98.69 107 VAL A N 1
ATOM 850 C CA . VAL A 1 107 ? -14.617 17.922 7.383 1 98.69 107 VAL A CA 1
ATOM 851 C C . VAL A 1 107 ? -15.914 17.312 6.863 1 98.69 107 VAL A C 1
ATOM 853 O O . VAL A 1 107 ? -17.016 17.703 7.281 1 98.69 107 VAL A O 1
ATOM 856 N N . TYR A 1 108 ? -15.758 16.281 6.035 1 98.38 108 TYR A N 1
ATOM 857 C CA . TYR A 1 108 ? -16.938 15.82 5.316 1 98.38 108 TYR A CA 1
ATOM 858 C C . TYR A 1 108 ? -17.359 14.445 5.82 1 98.38 108 TYR A C 1
ATOM 860 O O . TYR A 1 108 ? -18.312 13.844 5.285 1 98.38 108 TYR A O 1
ATOM 868 N N . ASN A 1 109 ? -16.688 13.938 6.848 1 96.94 109 ASN A N 1
ATOM 869 C CA . ASN A 1 109 ? -17.188 12.719 7.477 1 96.94 109 ASN A CA 1
ATOM 870 C C . ASN A 1 109 ? -18.375 13.016 8.391 1 96.94 109 ASN A C 1
ATOM 872 O O . ASN A 1 109 ? -19.281 12.188 8.523 1 96.94 109 ASN A O 1
ATOM 876 N N . HIS A 1 110 ? -18.375 14.164 9.008 1 97.38 110 HIS A N 1
ATOM 877 C CA . HIS A 1 110 ? -19.344 14.422 10.07 1 97.38 110 HIS A CA 1
ATOM 878 C C . HIS A 1 110 ? -19.625 15.914 10.203 1 97.38 110 HIS A C 1
ATOM 880 O O . HIS A 1 110 ? -18.938 16.734 9.586 1 97.38 110 HIS A O 1
ATOM 886 N N . THR A 1 111 ? -20.688 16.203 10.922 1 97.88 111 THR A N 1
ATOM 887 C CA . THR A 1 111 ? -21.031 17.547 11.367 1 97.88 111 THR A CA 1
ATOM 888 C C . THR A 1 111 ? -21.359 17.547 12.859 1 97.88 111 THR A C 1
ATOM 890 O O . THR A 1 111 ? -21.422 16.484 13.492 1 97.88 111 THR A O 1
ATOM 893 N N . SER A 1 112 ? -21.516 18.75 13.367 1 97.62 112 SER A N 1
ATOM 894 C CA . SER A 1 112 ? -22.172 18.828 14.672 1 97.62 112 SER A CA 1
ATOM 895 C C . SER A 1 112 ? -23.609 18.344 14.594 1 97.62 112 SER A C 1
ATOM 897 O O . SER A 1 112 ? -24.234 18.422 13.539 1 97.62 112 SER A O 1
ATOM 899 N N . PRO A 1 113 ? -24.156 17.891 15.789 1 96 113 PRO A N 1
ATOM 900 C CA . PRO A 1 113 ? -25.547 17.422 15.781 1 96 113 PRO A CA 1
ATOM 901 C C . PRO A 1 113 ? -26.547 18.531 15.438 1 96 113 PRO A C 1
ATOM 903 O O . PRO A 1 113 ? -27.625 18.25 14.914 1 96 113 PRO A O 1
ATOM 906 N N . ASP A 1 114 ? -26.156 19.766 15.703 1 97.56 114 ASP A N 1
ATOM 907 C CA . ASP A 1 114 ? -27.047 20.891 15.445 1 97.56 114 ASP A CA 1
ATOM 908 C C . ASP A 1 114 ? -26.625 21.656 14.195 1 97.56 114 ASP A C 1
ATOM 910 O O . ASP A 1 114 ? -26.812 22.875 14.109 1 97.56 114 ASP A O 1
ATOM 914 N N . SER A 1 115 ? -26.016 21 13.258 1 98.19 115 SER A N 1
ATOM 915 C CA . SER A 1 115 ? -25.578 21.641 12.016 1 98.19 115 SER A CA 1
ATOM 916 C C . SER A 1 115 ? -26.766 21.969 11.117 1 98.19 115 SER A C 1
ATOM 918 O O . SER A 1 115 ? -27.859 21.391 11.273 1 98.19 115 SER A O 1
ATOM 920 N N . ARG A 1 116 ? -26.547 22.875 10.203 1 98.31 116 ARG A N 1
ATOM 921 C CA . ARG A 1 116 ? -27.547 23.203 9.188 1 98.31 116 ARG A CA 1
ATOM 922 C C . ARG A 1 116 ? -27.984 21.969 8.422 1 98.31 116 ARG A C 1
ATOM 924 O O . ARG A 1 116 ? -29.188 21.734 8.234 1 98.31 116 ARG A O 1
ATOM 931 N N . LEU A 1 117 ? -27.031 21.125 8.016 1 97.56 117 LEU A N 1
ATOM 932 C CA . LEU A 1 117 ? -27.344 19.938 7.223 1 97.56 117 LEU A CA 1
ATOM 933 C C . LEU A 1 117 ? -28.172 18.953 8.031 1 97.56 117 LEU A C 1
ATOM 935 O O . LEU A 1 117 ? -29.078 18.312 7.492 1 97.56 117 LEU A O 1
ATOM 939 N N . ALA A 1 118 ? -27.828 18.828 9.312 1 96.25 118 ALA A N 1
ATOM 940 C CA . ALA A 1 118 ? -28.578 17.906 10.156 1 96.25 118 ALA A CA 1
ATOM 941 C C . ALA A 1 118 ? -30.031 18.359 10.312 1 96.25 118 ALA A C 1
ATOM 943 O O . ALA A 1 118 ? -30.938 17.531 10.398 1 96.25 118 ALA A O 1
ATOM 944 N N . GLN A 1 119 ? -30.25 19.609 10.383 1 96.69 119 GLN A N 1
ATOM 945 C CA . GLN A 1 119 ? -31.578 20.172 10.555 1 96.69 119 GLN A CA 1
ATOM 946 C C . GLN A 1 119 ? -32.375 20.109 9.25 1 96.69 119 GLN A C 1
ATOM 948 O O . GLN A 1 119 ? -33.531 19.719 9.242 1 96.69 119 GLN A O 1
ATOM 953 N N . GLU A 1 120 ? -31.75 20.453 8.188 1 97.25 120 GLU A N 1
ATOM 954 C CA . GLU A 1 120 ? -32.438 20.578 6.91 1 97.25 120 GLU A CA 1
ATOM 955 C C . GLU A 1 120 ? -32.594 19.219 6.223 1 97.25 120 GLU A C 1
ATOM 957 O O . GLU A 1 120 ? -33.562 19 5.484 1 97.25 120 GLU A O 1
ATOM 962 N N . HIS A 1 121 ? -31.594 18.344 6.402 1 95.31 121 HIS A N 1
ATOM 963 C CA . HIS A 1 121 ? -31.562 17.062 5.711 1 95.31 121 HIS A CA 1
ATOM 964 C C . HIS A 1 121 ? -31.188 15.93 6.668 1 95.31 121 HIS A C 1
ATOM 966 O O . HIS A 1 121 ? -30.156 15.266 6.477 1 95.31 121 HIS A O 1
ATOM 972 N N . PRO A 1 122 ? -32.031 15.617 7.594 1 93.38 122 PRO A N 1
ATOM 973 C CA . PRO A 1 122 ? -31.719 14.547 8.547 1 93.38 122 PRO A CA 1
ATOM 974 C C . PRO A 1 122 ? -31.484 13.203 7.867 1 93.38 122 PRO A C 1
ATOM 976 O O . PRO A 1 122 ? -30.75 12.359 8.391 1 93.38 122 PRO A O 1
ATOM 979 N N . GLU A 1 123 ? -32 13.039 6.641 1 91.62 123 GLU A N 1
ATOM 980 C CA . GLU A 1 123 ? -31.875 11.773 5.914 1 91.62 123 GLU A CA 1
ATOM 981 C C . GLU A 1 123 ? -30.453 11.562 5.41 1 91.62 123 GLU A C 1
ATOM 983 O O . GLU A 1 123 ? -30.109 10.461 4.973 1 91.62 123 GLU A O 1
ATOM 988 N N . TRP A 1 124 ? -29.625 12.602 5.496 1 94.81 124 TRP A N 1
ATOM 989 C CA . TRP A 1 124 ? -28.25 12.508 5.004 1 94.81 124 TRP A CA 1
ATOM 990 C C . TRP A 1 124 ? -27.328 11.938 6.078 1 94.81 124 TRP A C 1
ATOM 992 O O . TRP A 1 124 ? -26.109 11.844 5.871 1 94.81 124 TRP A O 1
ATOM 1002 N N . PHE A 1 125 ? -27.875 11.469 7.191 1 93.88 125 PHE A N 1
ATOM 1003 C CA . PHE A 1 125 ? -27.016 11.078 8.305 1 93.88 125 PHE A CA 1
ATOM 1004 C C . PHE A 1 125 ? -27.234 9.609 8.672 1 93.88 125 PHE A C 1
ATOM 1006 O O . PHE A 1 125 ? -28.328 9.078 8.477 1 93.88 125 PHE A O 1
ATOM 1013 N N . LEU A 1 126 ? -26.109 9.023 9.188 1 89.38 126 LEU A N 1
ATOM 1014 C CA . LEU A 1 126 ? -26.172 7.641 9.641 1 89.38 126 LEU A CA 1
ATOM 1015 C C . LEU A 1 126 ? -27.125 7.5 10.828 1 89.38 126 LEU A C 1
ATOM 1017 O O . LEU A 1 126 ? -27.156 8.359 11.711 1 89.38 126 LEU A O 1
ATOM 1021 N N . THR A 1 127 ? -27.875 6.395 10.688 1 82.81 127 THR A N 1
ATOM 1022 C CA . THR A 1 127 ? -28.781 6.102 11.797 1 82.81 127 THR A CA 1
ATOM 1023 C C . THR A 1 127 ? -28.156 5.09 12.75 1 82.81 127 THR A C 1
ATOM 1025 O O . THR A 1 127 ? -27.688 4.027 12.328 1 82.81 127 THR A O 1
ATOM 1028 N N . GLY A 1 128 ? -28.078 5.438 13.945 1 75.62 128 GLY A N 1
ATOM 1029 C CA . GLY A 1 128 ? -27.547 4.527 14.953 1 75.62 128 GLY A CA 1
ATOM 1030 C C . GLY A 1 128 ? -28.562 3.498 15.406 1 75.62 128 GLY A C 1
ATOM 1031 O O . GLY A 1 128 ? -29.703 3.475 14.922 1 75.62 128 GLY A O 1
ATOM 1032 N N . PRO A 1 129 ? -28.078 2.66 16.281 1 69.44 129 PRO A N 1
ATOM 1033 C CA . PRO A 1 129 ? -28.953 1.598 16.797 1 69.44 129 PRO A CA 1
ATOM 1034 C C . PRO A 1 129 ? -30.203 2.139 17.469 1 69.44 129 PRO A C 1
ATOM 1036 O O . PRO A 1 129 ? -31.234 1.462 17.5 1 69.44 129 PRO A O 1
ATOM 1039 N N . SER A 1 130 ? -30.141 3.379 17.969 1 68.25 130 SER A N 1
ATOM 1040 C CA . SER A 1 130 ? -31.266 3.975 18.672 1 68.25 130 SER A CA 1
ATOM 1041 C C . SER A 1 130 ? -32.25 4.617 17.688 1 68.25 130 SER A C 1
ATOM 1043 O O . SER A 1 130 ? -33.312 5.117 18.094 1 68.25 130 SER A O 1
ATOM 1045 N N . GLY A 1 131 ? -31.844 4.57 16.469 1 72.56 131 GLY A N 1
ATOM 1046 C CA . GLY A 1 131 ? -32.688 5.219 15.477 1 72.56 131 GLY A CA 1
ATOM 1047 C C . GLY A 1 131 ? -32.312 6.676 15.258 1 72.56 131 GLY A C 1
ATOM 1048 O O . GLY A 1 131 ? -32.906 7.34 14.398 1 72.56 131 GLY A O 1
ATOM 1049 N N . LYS A 1 132 ? -31.5 7.105 16.094 1 72.56 132 LYS A N 1
ATOM 1050 C CA . LYS A 1 132 ? -31.016 8.477 15.961 1 72.56 132 LYS A CA 1
ATOM 1051 C C . LYS A 1 132 ? -29.703 8.516 15.18 1 72.56 132 LYS A C 1
ATOM 1053 O O . LYS A 1 132 ? -29.031 7.496 15.023 1 72.56 132 LYS A O 1
ATOM 1058 N N . PRO A 1 133 ? -29.516 9.688 14.711 1 74.56 133 PRO A N 1
ATOM 1059 C CA . PRO A 1 133 ? -28.234 9.781 13.992 1 74.56 133 PRO A CA 1
ATOM 1060 C C . PRO A 1 133 ? -27.047 9.297 14.82 1 74.56 133 PRO A C 1
ATOM 1062 O O . PRO A 1 133 ? -27 9.531 16.031 1 74.56 133 PRO A O 1
ATOM 1065 N N . GLY A 1 134 ? -26.188 8.516 14.188 1 78.38 134 GLY A N 1
ATOM 1066 C CA . GLY A 1 134 ? -25.094 7.875 14.883 1 78.38 134 GLY A CA 1
ATOM 1067 C C . GLY A 1 134 ? -23.734 8.211 14.297 1 78.38 134 GLY A C 1
ATOM 1068 O O . GLY A 1 134 ? -23.594 9.203 13.578 1 78.38 134 GLY A O 1
ATOM 1069 N N . ARG A 1 135 ? -22.781 7.602 14.922 1 80.06 135 ARG A N 1
ATOM 1070 C CA . ARG A 1 135 ? -21.391 7.805 14.555 1 80.06 135 ARG A CA 1
ATOM 1071 C C . ARG A 1 135 ? -20.641 6.48 14.516 1 80.06 135 ARG A C 1
ATOM 1073 O O . ARG A 1 135 ? -20.984 5.539 15.234 1 80.06 135 ARG A O 1
ATOM 1080 N N . LYS A 1 136 ? -19.656 6.418 13.664 1 78.94 136 LYS A N 1
ATOM 1081 C CA . LYS A 1 136 ? -18.812 5.23 13.531 1 78.94 136 LYS A CA 1
ATOM 1082 C C . LYS A 1 136 ? -17.875 5.086 14.727 1 78.94 136 LYS A C 1
ATOM 1084 O O . LYS A 1 136 ? -17.547 3.971 15.141 1 78.94 136 LYS A O 1
ATOM 1089 N N . CYS A 1 137 ? -17.391 6.254 15.25 1 80.19 137 CYS A N 1
ATOM 1090 C CA . CYS A 1 137 ? -16.484 6.289 16.391 1 80.19 137 CYS A CA 1
ATOM 1091 C C . CYS A 1 137 ? -17.203 6.832 17.641 1 80.19 137 CYS A C 1
ATOM 1093 O O . CYS A 1 137 ? -17.516 8.016 17.703 1 80.19 137 CYS A O 1
ATOM 1095 N N . ASN A 1 138 ? -17.234 6.023 18.641 1 77.31 138 ASN A N 1
ATOM 1096 C CA . ASN A 1 138 ? -18.016 6.375 19.828 1 77.31 138 ASN A CA 1
ATOM 1097 C C . ASN A 1 138 ? -17.375 7.531 20.594 1 77.31 138 ASN A C 1
ATOM 1099 O O . ASN A 1 138 ? -18.078 8.328 21.203 1 77.31 138 ASN A O 1
ATOM 1103 N N . ASP A 1 139 ? -16.109 7.676 20.484 1 82.12 139 ASP A N 1
ATOM 1104 C CA . ASP A 1 139 ? -15.398 8.695 21.25 1 82.12 139 ASP A CA 1
ATOM 1105 C C . ASP A 1 139 ? -15.664 10.086 20.688 1 82.12 139 ASP A C 1
ATOM 1107 O O . ASP A 1 139 ? -15.414 11.094 21.359 1 82.12 139 ASP A O 1
ATOM 1111 N N . TRP A 1 140 ? -16.156 10.211 19.516 1 87.5 140 TRP A N 1
ATOM 1112 C CA . TRP A 1 140 ? -16.469 11.508 18.922 1 87.5 140 TRP A CA 1
ATOM 1113 C C . TRP A 1 140 ? -17.906 11.906 19.203 1 87.5 140 TRP A C 1
ATOM 1115 O O . TRP A 1 140 ? -18.703 12.078 18.266 1 87.5 140 TRP A O 1
ATOM 1125 N N . SER A 1 141 ? -18.188 12.234 20.484 1 89.12 141 SER A N 1
ATOM 1126 C CA . SER A 1 141 ? -19.547 12.398 20.984 1 89.12 141 SER A CA 1
ATOM 1127 C C . SER A 1 141 ? -20.156 13.719 20.516 1 89.12 141 SER A C 1
ATOM 1129 O O . SER A 1 141 ? -21.375 13.914 20.594 1 89.12 141 SER A O 1
ATOM 1131 N N . ASP A 1 142 ? -19.281 14.664 20.016 1 94.06 142 ASP A N 1
ATOM 1132 C CA . ASP A 1 142 ? -19.75 15.992 19.641 1 94.06 142 ASP A CA 1
ATOM 1133 C C . ASP A 1 142 ? -20.109 16.047 18.156 1 94.06 142 ASP A C 1
ATOM 1135 O O . ASP A 1 142 ? -20.438 17.109 17.625 1 94.06 142 ASP A O 1
ATOM 1139 N N . VAL A 1 143 ? -20.062 14.859 17.484 1 95.62 143 VAL A N 1
ATOM 1140 C CA . VAL A 1 143 ? -20.359 14.891 16.062 1 95.62 143 VAL A CA 1
ATOM 1141 C C . VAL A 1 143 ? -21.297 13.742 15.703 1 95.62 143 VAL A C 1
ATOM 1143 O O . VAL A 1 143 ? -21.469 12.812 16.5 1 95.62 143 VAL A O 1
ATOM 1146 N N . ILE A 1 144 ? -22 13.828 14.609 1 95.19 144 ILE A N 1
ATOM 1147 C CA . ILE A 1 144 ? -22.766 12.773 13.969 1 95.19 144 ILE A CA 1
ATOM 1148 C C . ILE A 1 144 ? -22.297 12.578 12.531 1 95.19 144 ILE A C 1
ATOM 1150 O O . ILE A 1 144 ? -21.922 13.547 11.859 1 95.19 144 ILE A O 1
ATOM 1154 N N . ASP A 1 145 ? -22.281 11.391 12.055 1 94.88 145 ASP A N 1
ATOM 1155 C CA . ASP A 1 145 ? -21.641 11.055 10.781 1 94.88 145 ASP A CA 1
ATOM 1156 C C . ASP A 1 145 ? -22.641 11.188 9.625 1 94.88 145 ASP A C 1
ATOM 1158 O O . ASP A 1 145 ? -23.797 10.82 9.75 1 94.88 145 ASP A O 1
ATOM 1162 N N . LEU A 1 146 ? -22.172 11.734 8.547 1 95.44 146 LEU A N 1
ATOM 1163 C CA . LEU A 1 146 ? -22.922 11.727 7.297 1 95.44 146 LEU A CA 1
ATOM 1164 C C . LEU A 1 146 ? -23.016 10.305 6.742 1 95.44 146 LEU A C 1
ATOM 1166 O O . LEU A 1 146 ? -22.109 9.492 6.93 1 95.44 146 LEU A O 1
ATOM 1170 N N . ASP A 1 147 ? -24.109 10.016 6.062 1 92 147 ASP A N 1
ATOM 1171 C CA . ASP A 1 147 ? -24.359 8.688 5.496 1 92 147 ASP A CA 1
ATOM 1172 C C . ASP A 1 147 ? -24 8.656 4.012 1 92 147 ASP A C 1
ATOM 1174 O O . ASP A 1 147 ? -24.781 9.094 3.17 1 92 147 ASP A O 1
ATOM 1178 N N . TYR A 1 148 ? -22.859 8.031 3.719 1 90.56 148 TYR A N 1
ATOM 1179 C CA . TYR A 1 148 ? -22.453 7.891 2.33 1 90.56 148 TYR A CA 1
ATOM 1180 C C . TYR A 1 148 ? -22.859 6.539 1.768 1 90.56 148 TYR A C 1
ATOM 1182 O O . TYR A 1 148 ? -22.578 6.23 0.605 1 90.56 148 TYR A O 1
ATOM 1190 N N . LEU A 1 149 ? -23.391 5.707 2.557 1 80.69 149 LEU A N 1
ATOM 1191 C CA . LEU A 1 149 ? -23.672 4.324 2.197 1 80.69 149 LEU A CA 1
ATOM 1192 C C . LEU A 1 149 ? -25.031 4.219 1.496 1 80.69 149 LEU A C 1
ATOM 1194 O O . LEU A 1 149 ? -25.234 3.326 0.671 1 80.69 149 LEU A O 1
ATOM 1198 N N . SER A 1 150 ? -25.922 5.156 1.864 1 80.44 150 SER A N 1
ATOM 1199 C CA . SER A 1 150 ? -27.25 5.113 1.269 1 80.44 150 SER A CA 1
ATOM 1200 C C . SER A 1 150 ? -27.25 5.711 -0.135 1 80.44 150 SER A C 1
ATOM 1202 O O . SER A 1 150 ? -26.828 6.855 -0.327 1 80.44 150 SER A O 1
ATOM 1204 N N . GLU A 1 151 ? -27.75 5.02 -1.067 1 79.31 151 GLU A N 1
ATOM 1205 C CA . GLU A 1 151 ? -27.734 5.41 -2.475 1 79.31 151 GLU A CA 1
ATOM 1206 C C . GLU A 1 151 ? -28.734 6.531 -2.748 1 79.31 151 GLU A C 1
ATOM 1208 O O . GLU A 1 151 ? -28.5 7.383 -3.607 1 79.31 151 GLU A O 1
ATOM 1213 N N . SER A 1 152 ? -29.75 6.559 -2.047 1 77.75 152 SER A N 1
ATOM 1214 C CA . SER A 1 152 ? -30.844 7.484 -2.34 1 77.75 152 SER A CA 1
ATOM 1215 C C . SER A 1 152 ? -30.438 8.93 -2.068 1 77.75 152 SER A C 1
ATOM 1217 O O . SER A 1 152 ? -30.781 9.836 -2.826 1 77.75 152 SER A O 1
ATOM 1219 N N . SER A 1 153 ? -29.688 9.156 -1.072 1 79.88 153 SER A N 1
ATOM 1220 C CA . SER A 1 153 ? -29.344 10.516 -0.679 1 79.88 153 SER A CA 1
ATOM 1221 C C . SER A 1 153 ? -27.984 10.922 -1.227 1 79.88 153 SER A C 1
ATOM 1223 O O . SER A 1 153 ? -27.609 12.094 -1.184 1 79.88 153 SER A O 1
ATOM 1225 N N . ARG A 1 154 ? -27.344 10.047 -1.858 1 85.44 154 ARG A N 1
ATOM 1226 C CA . ARG A 1 154 ? -25.938 10.219 -2.215 1 85.44 154 ARG A CA 1
ATOM 1227 C C . ARG A 1 154 ? -25.766 11.344 -3.234 1 85.44 154 ARG A C 1
ATOM 1229 O O . ARG A 1 154 ? -24.938 12.242 -3.047 1 85.44 154 ARG A O 1
ATOM 1236 N N . PRO A 1 155 ? -26.578 11.359 -4.203 1 89.62 155 PRO A N 1
ATOM 1237 C CA . PRO A 1 155 ? -26.328 12.391 -5.211 1 89.62 155 PRO A CA 1
ATOM 1238 C C . PRO A 1 155 ? -26.516 13.812 -4.668 1 89.62 155 PRO A C 1
ATOM 1240 O O . PRO A 1 155 ? -25.656 14.672 -4.887 1 89.62 155 PRO A O 1
ATOM 1243 N N . GLN A 1 156 ? -27.547 14.062 -3.934 1 95 156 GLN A N 1
ATOM 1244 C CA . GLN A 1 156 ? -27.797 15.406 -3.408 1 95 156 GLN A CA 1
ATOM 1245 C C . GLN A 1 156 ? -26.766 15.781 -2.346 1 95 156 GLN A C 1
ATOM 1247 O O . GLN A 1 156 ? -26.312 16.922 -2.287 1 95 156 GLN A O 1
ATOM 1252 N N . LEU A 1 157 ? -26.453 14.812 -1.52 1 96.69 157 LEU A N 1
ATOM 1253 C CA . LEU A 1 157 ? -25.438 15.039 -0.505 1 96.69 157 LEU A CA 1
ATOM 1254 C C . LEU A 1 157 ? -24.109 15.406 -1.15 1 96.69 157 LEU A C 1
ATOM 1256 O O . LEU A 1 157 ? -23.469 16.375 -0.758 1 96.69 157 LEU A O 1
ATOM 1260 N N . TRP A 1 158 ? -23.719 14.641 -2.178 1 96.75 158 TRP A N 1
ATOM 1261 C CA . TRP A 1 158 ? -22.453 14.883 -2.855 1 96.75 158 TRP A CA 1
ATOM 1262 C C . TRP A 1 158 ? -22.422 16.266 -3.51 1 96.75 158 TRP A C 1
ATOM 1264 O O . TRP A 1 158 ? -21.453 17 -3.379 1 96.75 158 TRP A O 1
ATOM 1274 N N . ASP A 1 159 ? -23.531 16.578 -4.16 1 97.62 159 ASP A N 1
ATOM 1275 C CA . ASP A 1 159 ? -23.625 17.891 -4.816 1 97.62 159 ASP A CA 1
ATOM 1276 C C . ASP A 1 159 ? -23.469 19.016 -3.807 1 97.62 159 ASP A C 1
ATOM 1278 O O . ASP A 1 159 ? -22.734 19.984 -4.047 1 97.62 159 ASP A O 1
ATOM 1282 N N . GLU A 1 160 ? -24.172 18.859 -2.729 1 98 160 GLU A N 1
ATOM 1283 C CA . GLU A 1 160 ? -24.125 19.875 -1.681 1 98 160 GLU A CA 1
ATOM 1284 C C . GLU A 1 160 ? -22.688 20.078 -1.191 1 98 160 GLU A C 1
ATOM 1286 O O . GLU A 1 160 ? -22.234 21.219 -1.075 1 98 160 GLU A O 1
ATOM 1291 N N . LEU A 1 161 ? -22.031 19.047 -0.937 1 98.56 161 LEU A N 1
ATOM 1292 C CA . LEU A 1 161 ? -20.688 19.109 -0.389 1 98.56 161 LEU A CA 1
ATOM 1293 C C . LEU A 1 161 ? -19.703 19.609 -1.435 1 98.56 161 LEU A C 1
ATOM 1295 O O . LEU A 1 161 ? -18.828 20.422 -1.126 1 98.56 161 LEU A O 1
ATOM 1299 N N . ILE A 1 162 ? -19.812 19.188 -2.652 1 98.62 162 ILE A N 1
ATOM 1300 C CA . ILE A 1 162 ? -18.891 19.578 -3.713 1 98.62 162 ILE A CA 1
ATOM 1301 C C . ILE A 1 162 ? -19.109 21.047 -4.059 1 98.62 162 ILE A C 1
ATOM 1303 O O . ILE A 1 162 ? -18.156 21.797 -4.281 1 98.62 162 ILE A O 1
ATOM 1307 N N . GLU A 1 163 ? -20.391 21.453 -4.082 1 98.5 163 GLU A N 1
ATOM 1308 C CA . GLU A 1 163 ? -20.672 22.859 -4.328 1 98.5 163 GLU A CA 1
ATOM 1309 C C . GLU A 1 163 ? -20.078 23.75 -3.236 1 98.5 163 GLU A C 1
ATOM 1311 O O . GLU A 1 163 ? -19.656 24.875 -3.506 1 98.5 163 GLU A O 1
ATOM 1316 N N . THR A 1 164 ? -20.109 23.234 -2.059 1 98.81 164 THR A N 1
ATOM 1317 C CA . THR A 1 164 ? -19.469 23.953 -0.959 1 98.81 164 THR A CA 1
ATOM 1318 C C . THR A 1 164 ? -17.984 24.125 -1.224 1 98.81 164 THR A C 1
ATOM 1320 O O . THR A 1 164 ? -17.422 25.203 -1 1 98.81 164 THR A O 1
ATOM 1323 N N . LEU A 1 165 ? -17.281 23.094 -1.704 1 98.88 165 LEU A N 1
ATOM 1324 C CA . LEU A 1 165 ? -15.867 23.172 -2.053 1 98.88 165 LEU A CA 1
ATOM 1325 C C . LEU A 1 165 ? -15.641 24.203 -3.162 1 98.88 165 LEU A C 1
ATOM 1327 O O . LEU A 1 165 ? -14.695 24.984 -3.107 1 98.88 165 LEU A O 1
ATOM 1331 N N . VAL A 1 166 ? -16.516 24.188 -4.148 1 98.75 166 VAL A N 1
ATOM 1332 C CA . VAL A 1 166 ? -16.422 25.141 -5.258 1 98.75 166 VAL A CA 1
ATOM 1333 C C . VAL A 1 166 ? -16.562 26.562 -4.73 1 98.75 166 VAL A C 1
ATOM 1335 O O . VAL A 1 166 ? -15.828 27.453 -5.148 1 98.75 166 VAL A O 1
ATOM 1338 N N . TYR A 1 167 ? -17.516 26.734 -3.846 1 98.69 167 TYR A N 1
ATOM 1339 C CA . TYR A 1 167 ? -17.734 28.047 -3.223 1 98.69 167 TYR A CA 1
ATOM 1340 C C . TYR A 1 167 ? -16.438 28.578 -2.619 1 98.69 167 TYR A C 1
ATOM 1342 O O . TYR A 1 167 ? -16.047 29.703 -2.893 1 98.69 167 TYR A O 1
ATOM 1350 N N . TRP A 1 168 ? -15.75 27.828 -1.865 1 98.81 168 TRP A N 1
ATOM 1351 C CA . TRP A 1 168 ? -14.516 28.266 -1.217 1 98.81 168 TRP A CA 1
ATOM 1352 C C . TRP A 1 168 ? -13.398 28.438 -2.236 1 98.81 168 TRP A C 1
ATOM 1354 O O . TRP A 1 168 ? -12.578 29.359 -2.119 1 98.81 168 TRP A O 1
ATOM 1364 N N . ARG A 1 169 ? -13.352 27.5 -3.197 1 98.62 169 ARG A N 1
ATOM 1365 C CA . ARG A 1 169 ? -12.375 27.656 -4.273 1 98.62 169 ARG A CA 1
ATOM 1366 C C . ARG A 1 169 ? -12.539 29 -4.98 1 98.62 169 ARG A C 1
ATOM 1368 O O . ARG A 1 169 ? -11.547 29.656 -5.293 1 98.62 169 ARG A O 1
ATOM 1375 N N . GLU A 1 170 ? -13.766 29.406 -5.223 1 98.06 170 GLU A N 1
ATOM 1376 C CA . GLU A 1 170 ? -14.062 30.656 -5.914 1 98.06 170 GLU A CA 1
ATOM 1377 C C . GLU A 1 170 ? -13.664 31.875 -5.07 1 98.06 170 GLU A C 1
ATOM 1379 O O . GLU A 1 170 ? -13.375 32.938 -5.609 1 98.06 170 GLU A O 1
ATOM 1384 N N . LEU A 1 171 ? -13.562 31.641 -3.793 1 98 171 LEU A N 1
ATOM 1385 C CA . LEU A 1 171 ? -13.195 32.719 -2.895 1 98 171 LEU A CA 1
ATOM 1386 C C . LEU A 1 171 ? -11.68 32.875 -2.807 1 98 171 LEU A C 1
ATOM 1388 O O . LEU A 1 171 ? -11.172 33.781 -2.141 1 98 171 LEU A O 1
ATOM 1392 N N . GLY A 1 172 ? -10.961 31.969 -3.387 1 97.69 172 GLY A N 1
ATOM 1393 C CA . GLY A 1 172 ? -9.523 32.125 -3.459 1 97.69 172 GLY A CA 1
ATOM 1394 C C . GLY A 1 172 ? -8.758 31.047 -2.738 1 97.69 172 GLY A C 1
ATOM 1395 O O . GLY A 1 172 ? -7.523 31.047 -2.725 1 97.69 172 GLY A O 1
ATOM 1396 N N . ILE A 1 173 ? -9.445 30.062 -2.168 1 98.62 173 ILE A N 1
ATOM 1397 C CA . ILE A 1 173 ? -8.789 28.922 -1.547 1 98.62 173 ILE A CA 1
ATOM 1398 C C . ILE A 1 173 ? -8.141 28.047 -2.621 1 98.62 173 ILE A C 1
ATOM 1400 O O . ILE A 1 173 ? -8.766 27.734 -3.637 1 98.62 173 ILE A O 1
ATOM 1404 N N . GLU A 1 174 ? -6.887 27.625 -2.354 1 98.25 174 GLU A N 1
ATOM 1405 C CA . GLU A 1 174 ? -6.156 26.922 -3.396 1 98.25 174 GLU A CA 1
ATOM 1406 C C . GLU A 1 174 ? -5.82 25.5 -2.965 1 98.25 174 GLU A C 1
ATOM 1408 O O . GLU A 1 174 ? -5.188 24.75 -3.715 1 98.25 174 GLU A O 1
ATOM 1413 N N . GLY A 1 175 ? -6.16 25.109 -1.781 1 98.69 175 GLY A N 1
ATOM 1414 C CA . GLY A 1 175 ? -5.926 23.75 -1.28 1 98.69 175 GLY A CA 1
ATOM 1415 C C . GLY A 1 175 ? -6.957 23.312 -0.26 1 98.69 175 GLY A C 1
ATOM 1416 O O . GLY A 1 175 ? -7.535 24.141 0.446 1 98.69 175 GLY A O 1
ATOM 1417 N N . PHE A 1 176 ? -7.18 22.047 -0.176 1 98.88 176 PHE A N 1
ATOM 1418 C CA . PHE A 1 176 ? -8.109 21.438 0.771 1 98.88 176 PHE A CA 1
ATOM 1419 C C . PHE A 1 176 ? -7.43 20.328 1.56 1 98.88 176 PHE A C 1
ATOM 1421 O O . PHE A 1 176 ? -6.934 19.359 0.977 1 98.88 176 PHE A O 1
ATOM 1428 N N . ARG A 1 177 ? -7.301 20.516 2.84 1 98.81 177 ARG A N 1
ATOM 1429 C CA . ARG A 1 177 ? -6.957 19.406 3.729 1 98.81 177 ARG A CA 1
ATOM 1430 C C . ARG A 1 177 ? -8.211 18.672 4.199 1 98.81 177 ARG A C 1
ATOM 1432 O O . ARG A 1 177 ? -9.055 19.266 4.883 1 98.81 177 ARG A O 1
ATOM 1439 N N . CYS A 1 178 ? -8.312 17.422 3.885 1 98.81 178 CYS A N 1
ATOM 1440 C CA . CYS A 1 178 ? -9.547 16.672 4.125 1 98.81 178 CYS A CA 1
ATOM 1441 C C . CYS A 1 178 ? -9.414 15.789 5.355 1 98.81 178 CYS A C 1
ATOM 1443 O O . CYS A 1 178 ? -8.625 14.836 5.359 1 98.81 178 CYS A O 1
ATOM 1445 N N . ASP A 1 179 ? -10.234 16.094 6.316 1 98 179 ASP A N 1
ATOM 1446 C CA . ASP A 1 179 ? -10.242 15.445 7.625 1 98 179 ASP A CA 1
ATOM 1447 C C . ASP A 1 179 ? -10.758 14.016 7.531 1 98 179 ASP A C 1
ATOM 1449 O O . ASP A 1 179 ? -11.781 13.766 6.887 1 98 179 ASP A O 1
ATOM 1453 N N . VAL A 1 180 ? -10.086 13.023 8.211 1 96.75 180 VAL A N 1
ATOM 1454 C CA . VAL A 1 180 ? -10.406 11.602 8.234 1 96.75 180 VAL A CA 1
ATOM 1455 C C . VAL A 1 180 ? -10.914 11.164 6.863 1 96.75 180 VAL A C 1
ATOM 1457 O O . VAL A 1 180 ? -11.977 10.547 6.754 1 96.75 180 VAL A O 1
ATOM 1460 N N . ALA A 1 181 ? -10.109 11.477 5.855 1 98.06 181 ALA A N 1
ATOM 1461 C CA . ALA A 1 181 ? -10.484 11.25 4.465 1 98.06 181 ALA A CA 1
ATOM 1462 C C . ALA A 1 181 ? -10.758 9.773 4.211 1 98.06 181 ALA A C 1
ATOM 1464 O O . ALA A 1 181 ? -11.555 9.422 3.336 1 98.06 181 ALA A O 1
ATOM 1465 N N . SER A 1 182 ? -10.195 8.891 5.008 1 97.12 182 SER A N 1
ATOM 1466 C CA . SER A 1 182 ? -10.328 7.441 4.852 1 97.12 182 SER A CA 1
ATOM 1467 C C . SER A 1 182 ? -11.758 6.98 5.121 1 97.12 182 SER A C 1
ATOM 1469 O O . SER A 1 182 ? -12.125 5.855 4.781 1 97.12 182 SER A O 1
ATOM 1471 N N . LEU A 1 183 ? -12.57 7.832 5.773 1 95.5 183 LEU A N 1
ATOM 1472 C CA . LEU A 1 183 ? -13.906 7.418 6.176 1 95.5 183 LEU A CA 1
ATOM 1473 C C . LEU A 1 183 ? -14.961 7.98 5.227 1 95.5 183 LEU A C 1
ATOM 1475 O O . LEU A 1 183 ? -16.156 7.762 5.418 1 95.5 183 LEU A O 1
ATOM 1479 N N . VAL A 1 184 ? -14.508 8.719 4.27 1 95.94 184 VAL A N 1
ATOM 1480 C CA . VAL A 1 184 ? -15.344 9.195 3.172 1 95.94 184 VAL A CA 1
ATOM 1481 C C . VAL A 1 184 ? -15.031 8.406 1.905 1 95.94 184 VAL A C 1
ATOM 1483 O O . VAL A 1 184 ? -13.875 8.078 1.635 1 95.94 184 VAL A O 1
ATOM 1486 N N . PRO A 1 185 ? -16.078 8.039 1.165 1 93.19 185 PRO A N 1
ATOM 1487 C CA . PRO A 1 185 ? -15.828 7.207 -0.01 1 93.19 185 PRO A CA 1
ATOM 1488 C C . PRO A 1 185 ? -14.766 7.805 -0.934 1 93.19 185 PRO A C 1
ATOM 1490 O O . PRO A 1 185 ? -14.812 8.992 -1.249 1 93.19 185 PRO A O 1
ATOM 1493 N N . ARG A 1 186 ? -13.836 6.965 -1.28 1 92 186 ARG A N 1
ATOM 1494 C CA . ARG A 1 186 ? -12.805 7.363 -2.227 1 92 186 ARG A CA 1
ATOM 1495 C C . ARG A 1 186 ? -13.414 7.957 -3.49 1 92 186 ARG A C 1
ATOM 1497 O O . ARG A 1 186 ? -12.898 8.945 -4.027 1 92 186 ARG A O 1
ATOM 1504 N N . GLU A 1 187 ? -14.492 7.41 -3.99 1 89.88 187 GLU A N 1
ATOM 1505 C CA . GLU A 1 187 ? -15.188 7.871 -5.188 1 89.88 187 GLU A CA 1
ATOM 1506 C C . GLU A 1 187 ? -15.695 9.297 -5.016 1 89.88 187 GLU A C 1
ATOM 1508 O O . GLU A 1 187 ? -15.742 10.07 -5.977 1 89.88 187 GLU A O 1
ATOM 1513 N N . PHE A 1 188 ? -16.141 9.57 -3.84 1 94.69 188 PHE A N 1
ATOM 1514 C CA . PHE A 1 188 ? -16.562 10.945 -3.572 1 94.69 188 PHE A CA 1
ATOM 1515 C C . PHE A 1 188 ? -15.414 11.914 -3.793 1 94.69 188 PHE A C 1
ATOM 1517 O O . PHE A 1 188 ? -15.578 12.938 -4.461 1 94.69 188 PHE A O 1
ATOM 1524 N N . TRP A 1 189 ? -14.297 11.617 -3.248 1 96.56 189 TRP A N 1
ATOM 1525 C CA . TRP A 1 189 ? -13.141 12.508 -3.354 1 96.56 189 TRP A CA 1
ATOM 1526 C C . TRP A 1 189 ? -12.703 12.664 -4.805 1 96.56 189 TRP A C 1
ATOM 1528 O O . TRP A 1 189 ? -12.32 13.75 -5.23 1 96.56 189 TRP A O 1
ATOM 1538 N N . ILE A 1 190 ? -12.703 11.586 -5.531 1 94 190 ILE A N 1
ATOM 1539 C CA . ILE A 1 190 ? -12.344 11.633 -6.945 1 94 190 ILE A CA 1
ATOM 1540 C C . ILE A 1 190 ? -13.273 12.594 -7.68 1 94 190 ILE A C 1
ATOM 1542 O O . ILE A 1 190 ? -12.812 13.453 -8.445 1 94 190 ILE A O 1
ATOM 1546 N N . GLU A 1 191 ? -14.531 12.438 -7.41 1 94.31 191 GLU A N 1
ATOM 1547 C CA . GLU A 1 191 ? -15.5 13.32 -8.055 1 94.31 191 GLU A CA 1
ATOM 1548 C C . GLU A 1 191 ? -15.32 14.766 -7.602 1 94.31 191 GLU A C 1
ATOM 1550 O O . GLU A 1 191 ? -15.383 15.688 -8.422 1 94.31 191 GLU A O 1
ATOM 1555 N N . ALA A 1 192 ? -15.188 14.922 -6.328 1 97.62 192 ALA A N 1
ATOM 1556 C CA . ALA A 1 192 ? -14.977 16.266 -5.793 1 97.62 192 ALA A CA 1
ATOM 1557 C C . ALA A 1 192 ? -13.789 16.953 -6.465 1 97.62 192 ALA A C 1
ATOM 1559 O O . ALA A 1 192 ? -13.898 18.094 -6.926 1 97.62 192 ALA A O 1
ATOM 1560 N N . ARG A 1 193 ? -12.672 16.297 -6.578 1 96.88 193 ARG A N 1
ATOM 1561 C CA . ARG A 1 193 ? -11.484 16.844 -7.234 1 96.88 193 ARG A CA 1
ATOM 1562 C C . ARG A 1 193 ? -11.781 17.188 -8.688 1 96.88 193 ARG A C 1
ATOM 1564 O O . ARG A 1 193 ? -11.398 18.266 -9.164 1 96.88 193 ARG A O 1
ATOM 1571 N N . SER A 1 194 ? -12.367 16.25 -9.328 1 95.12 194 SER A N 1
ATOM 1572 C CA . SER A 1 194 ? -12.672 16.453 -10.734 1 95.12 194 SER A CA 1
ATOM 1573 C C . SER A 1 194 ? -13.492 17.734 -10.945 1 95.12 194 SER A C 1
ATOM 1575 O O . SER A 1 194 ? -13.164 18.547 -11.797 1 95.12 194 SER A O 1
ATOM 1577 N N . ARG A 1 195 ? -14.492 17.891 -10.188 1 97.06 195 ARG A N 1
ATOM 1578 C CA . ARG A 1 195 ? -15.398 19.016 -10.359 1 97.06 195 ARG A CA 1
ATOM 1579 C C . ARG A 1 195 ? -14.742 20.312 -9.891 1 97.06 195 ARG A C 1
ATOM 1581 O O . ARG A 1 195 ? -14.828 21.344 -10.57 1 97.06 195 ARG A O 1
ATOM 1588 N N . VAL A 1 196 ? -14.078 20.234 -8.812 1 98.19 196 VAL A N 1
ATOM 1589 C CA . VAL A 1 196 ? -13.469 21.438 -8.25 1 98.19 196 VAL A CA 1
ATOM 1590 C C . VAL A 1 196 ? -12.32 21.891 -9.148 1 98.19 196 VAL A C 1
ATOM 1592 O O . VAL A 1 196 ? -12.172 23.094 -9.414 1 98.19 196 VAL A O 1
ATOM 1595 N N . ASN A 1 197 ? -11.523 20.938 -9.648 1 96.62 197 ASN A N 1
ATOM 1596 C CA . ASN A 1 197 ? -10.344 21.25 -10.445 1 96.62 197 ASN A CA 1
ATOM 1597 C C . ASN A 1 197 ? -10.688 21.391 -11.93 1 96.62 197 ASN A C 1
ATOM 1599 O O . ASN A 1 197 ? -9.82 21.719 -12.742 1 96.62 197 ASN A O 1
ATOM 1603 N N . LEU A 1 198 ? -11.922 21.156 -12.32 1 95.25 198 LEU A N 1
ATOM 1604 C CA . LEU A 1 198 ? -12.375 21.219 -13.703 1 95.25 198 LEU A CA 1
ATOM 1605 C C . LEU A 1 198 ? -11.562 20.281 -14.594 1 95.25 198 LEU A C 1
ATOM 1607 O O . LEU A 1 198 ? -10.93 20.719 -15.555 1 95.25 198 LEU A O 1
ATOM 1611 N N . TRP A 1 199 ? -11.625 19.062 -14.258 1 91.56 199 TRP A N 1
ATOM 1612 C CA . TRP A 1 199 ? -10.992 18.031 -15.078 1 91.56 199 TRP A CA 1
ATOM 1613 C C . TRP A 1 199 ? -11.461 18.141 -16.531 1 91.56 199 TRP A C 1
ATOM 1615 O O . TRP A 1 199 ? -12.656 18.25 -16.797 1 91.56 199 TRP A O 1
ATOM 1625 N N . ASP A 1 200 ? -10.461 18.109 -17.484 1 90.19 200 ASP A N 1
ATOM 1626 C CA . ASP A 1 200 ? -10.758 18.156 -18.922 1 90.19 200 ASP A CA 1
ATOM 1627 C C . ASP A 1 200 ? -10.297 16.875 -19.609 1 90.19 200 ASP A C 1
ATOM 1629 O O . ASP A 1 200 ? -9.109 16.688 -19.875 1 90.19 200 ASP A O 1
ATOM 1633 N N . PRO A 1 201 ? -11.188 16.062 -19.969 1 83.25 201 PRO A N 1
ATOM 1634 C CA . PRO A 1 201 ? -10.812 14.812 -20.625 1 83.25 201 PRO A CA 1
ATOM 1635 C C . PRO A 1 201 ? -10.133 15.023 -21.969 1 83.25 201 PRO A C 1
ATOM 1637 O O . PRO A 1 201 ? -9.367 14.172 -22.422 1 83.25 201 PRO A O 1
ATOM 1640 N N . ALA A 1 202 ? -10.414 16.125 -22.641 1 84.19 202 ALA A N 1
ATOM 1641 C CA . ALA A 1 202 ? -9.852 16.406 -23.969 1 84.19 202 ALA A CA 1
ATOM 1642 C C . ALA A 1 202 ? -8.336 16.562 -23.906 1 84.19 202 ALA A C 1
ATOM 1644 O O . ALA A 1 202 ? -7.617 16.094 -24.781 1 84.19 202 ALA A O 1
ATOM 1645 N N . ILE A 1 203 ? -7.953 17.203 -22.781 1 82.44 203 ILE A N 1
ATOM 1646 C CA . ILE A 1 203 ? -6.52 17.453 -22.672 1 82.44 203 ILE A CA 1
ATOM 1647 C C . ILE A 1 203 ? -5.91 16.5 -21.641 1 82.44 203 ILE A C 1
ATOM 1649 O O . ILE A 1 203 ? -4.691 16.453 -21.484 1 82.44 203 ILE A O 1
ATOM 1653 N N . GLY A 1 204 ? -6.742 15.742 -20.984 1 78.25 204 GLY A N 1
ATOM 1654 C CA . GLY A 1 204 ? -6.25 14.789 -20 1 78.25 204 GLY A CA 1
ATOM 1655 C C . GLY A 1 204 ? -5.594 15.453 -18.797 1 78.25 204 GLY A C 1
ATOM 1656 O O . GLY A 1 204 ? -4.582 14.961 -18.297 1 78.25 204 GLY A O 1
ATOM 1657 N N . ASP A 1 205 ? -6.133 16.656 -18.391 1 86.81 205 ASP A N 1
ATOM 1658 C CA . ASP A 1 205 ? -5.52 17.422 -17.312 1 86.81 205 ASP A CA 1
ATOM 1659 C C . ASP A 1 205 ? -6.551 18.312 -16.625 1 86.81 205 ASP A C 1
ATOM 1661 O O . ASP A 1 205 ? -7.691 18.422 -17.078 1 86.81 205 ASP A O 1
ATOM 1665 N N . GLU A 1 206 ? -6.16 18.812 -15.406 1 92.44 206 GLU A N 1
ATOM 1666 C CA . GLU A 1 206 ? -6.992 19.703 -14.617 1 92.44 206 GLU A CA 1
ATOM 1667 C C . GLU A 1 206 ? -6.777 21.156 -15.031 1 92.44 206 GLU A C 1
ATOM 1669 O O . GLU A 1 206 ? -5.637 21.625 -15.133 1 92.44 206 GLU A O 1
ATOM 1674 N N . LYS A 1 207 ? -7.809 21.906 -15.273 1 93.5 207 LYS A N 1
ATOM 1675 C CA . LYS A 1 207 ? -7.734 23.297 -15.719 1 93.5 207 LYS A CA 1
ATOM 1676 C C . LYS A 1 207 ? -7.426 24.234 -14.555 1 93.5 207 LYS A C 1
ATOM 1678 O O . LYS A 1 207 ? -6.84 25.297 -14.742 1 93.5 207 LYS A O 1
ATOM 1683 N N . ARG A 1 208 ? -7.836 23.875 -13.453 1 95.19 208 ARG A N 1
ATOM 1684 C CA . ARG A 1 208 ? -7.633 24.656 -12.242 1 95.19 208 ARG A CA 1
ATOM 1685 C C . ARG A 1 208 ? -7.121 23.781 -11.102 1 95.19 208 ARG A C 1
ATOM 1687 O O . ARG A 1 208 ? -7.867 23.484 -10.172 1 95.19 208 ARG A O 1
ATOM 1694 N N . PRO A 1 209 ? -5.848 23.438 -11.195 1 93.56 209 PRO A N 1
ATOM 1695 C CA . PRO A 1 209 ? -5.316 22.516 -10.188 1 93.56 209 PRO A CA 1
ATOM 1696 C C . PRO A 1 209 ? -5.383 23.078 -8.773 1 93.56 209 PRO A C 1
ATOM 1698 O O . PRO A 1 209 ? -5.117 24.266 -8.562 1 93.56 209 PRO A O 1
ATOM 1701 N N . THR A 1 210 ? -5.859 22.297 -7.852 1 96.06 210 THR A N 1
ATOM 1702 C CA . THR A 1 210 ? -5.957 22.531 -6.414 1 96.06 210 THR A CA 1
ATOM 1703 C C . THR A 1 210 ? -5.164 21.469 -5.641 1 96.06 210 THR A C 1
ATOM 1705 O O . THR A 1 210 ? -5.07 20.312 -6.066 1 96.06 210 THR A O 1
ATOM 1708 N N . LEU A 1 211 ? -4.457 21.891 -4.59 1 97.81 211 LEU A N 1
ATOM 1709 C CA . LEU A 1 211 ? -3.725 20.922 -3.777 1 97.81 211 LEU A CA 1
ATOM 1710 C C . LEU A 1 211 ? -4.668 20.188 -2.834 1 97.81 211 LEU A C 1
ATOM 1712 O O . LEU A 1 211 ? -5.383 20.812 -2.047 1 97.81 211 LEU A O 1
ATOM 1716 N N . TRP A 1 212 ? -4.711 18.875 -2.939 1 98.25 212 TRP A N 1
ATOM 1717 C CA . TRP A 1 212 ? -5.543 18.031 -2.094 1 98.25 212 TRP A CA 1
ATOM 1718 C C . TRP A 1 212 ? -4.691 17.234 -1.113 1 98.25 212 TRP A C 1
ATOM 1720 O O . TRP A 1 212 ? -3.854 16.422 -1.523 1 98.25 212 TRP A O 1
ATOM 1730 N N . LEU A 1 213 ? -4.875 17.469 0.178 1 98.56 213 LEU A N 1
ATOM 1731 C CA . LEU A 1 213 ? -4.164 16.797 1.267 1 98.56 213 LEU A CA 1
ATOM 1732 C C . LEU A 1 213 ? -5.117 15.938 2.09 1 98.56 213 LEU A C 1
ATOM 1734 O O . LEU A 1 213 ? -6.105 16.438 2.633 1 98.56 213 LEU A O 1
ATOM 1738 N N . ALA A 1 214 ? -4.805 14.656 2.189 1 98.38 214 ALA A N 1
ATOM 1739 C CA . ALA A 1 214 ? -5.668 13.75 2.943 1 98.38 214 ALA A CA 1
ATOM 1740 C C . ALA A 1 214 ? -5.078 13.453 4.32 1 98.38 214 ALA A C 1
ATOM 1742 O O . ALA A 1 214 ? -3.926 13.031 4.43 1 98.38 214 ALA A O 1
ATOM 1743 N N . GLU A 1 215 ? -5.871 13.711 5.285 1 97.62 215 GLU A N 1
ATOM 1744 C CA . GLU A 1 215 ? -5.605 13.016 6.543 1 97.62 215 GLU A CA 1
ATOM 1745 C C . GLU A 1 215 ? -6.219 11.617 6.543 1 97.62 215 GLU A C 1
ATOM 1747 O O . GLU A 1 215 ? -7.441 11.469 6.605 1 97.62 215 GLU A O 1
ATOM 1752 N N . SER A 1 216 ? -5.383 10.695 6.418 1 95.31 216 SER A N 1
ATOM 1753 C CA . SER A 1 216 ? -5.816 9.305 6.547 1 95.31 216 SER A CA 1
ATOM 1754 C C . SER A 1 216 ? -5.906 8.891 8.008 1 95.31 216 SER A C 1
ATOM 1756 O O . SER A 1 216 ? -5.918 9.734 8.906 1 95.31 216 SER A O 1
ATOM 1758 N N . VAL A 1 217 ? -6.176 7.633 8.273 1 93.94 217 VAL A N 1
ATOM 1759 C CA . VAL A 1 217 ? -6.234 7.109 9.633 1 93.94 217 VAL A CA 1
ATOM 1760 C C . VAL A 1 217 ? -5.121 6.086 9.844 1 93.94 217 VAL A C 1
ATOM 1762 O O . VAL A 1 217 ? -4.527 5.602 8.875 1 93.94 217 VAL A O 1
ATOM 1765 N N . HIS A 1 218 ? -4.836 5.863 11.094 1 94.5 218 HIS A N 1
ATOM 1766 C CA . HIS A 1 218 ? -3.887 4.809 11.43 1 94.5 218 HIS A CA 1
ATOM 1767 C C . HIS A 1 218 ? -4.336 3.467 10.859 1 94.5 218 HIS A C 1
ATOM 1769 O O . HIS A 1 218 ? -5.527 3.158 10.852 1 94.5 218 HIS A O 1
ATOM 1775 N N . PRO A 1 219 ? -3.322 2.664 10.438 1 94.31 219 PRO A N 1
ATOM 1776 C CA . PRO A 1 219 ? -3.676 1.348 9.906 1 94.31 219 PRO A CA 1
ATOM 1777 C C . PRO A 1 219 ? -4.504 0.516 10.883 1 94.31 219 PRO A C 1
ATOM 1779 O O . PRO A 1 219 ? -5.43 -0.185 10.469 1 94.31 219 PRO A O 1
ATOM 1782 N N . SER A 1 220 ? -4.211 0.589 12.18 1 93.12 220 SER A N 1
ATOM 1783 C CA . SER A 1 220 ? -4.961 -0.186 13.164 1 93.12 220 SER A CA 1
ATOM 1784 C C . SER A 1 220 ? -6.426 0.241 13.203 1 93.12 220 SER A C 1
ATOM 1786 O O . SER A 1 220 ? -7.32 -0.599 13.328 1 93.12 220 SER A O 1
ATOM 1788 N N . PHE A 1 221 ? -6.668 1.517 13.102 1 93.88 221 PHE A N 1
ATOM 1789 C CA . PHE A 1 221 ? -8.031 2.027 13.102 1 93.88 221 PHE A CA 1
ATOM 1790 C C . PHE A 1 221 ? -8.75 1.658 11.812 1 93.88 221 PHE A C 1
ATOM 1792 O O . PHE A 1 221 ? -9.938 1.324 11.828 1 93.88 221 PHE A O 1
ATOM 1799 N N . LEU A 1 222 ? -8.055 1.748 10.734 1 94.75 222 LEU A N 1
ATOM 1800 C CA . LEU A 1 222 ? -8.602 1.322 9.445 1 94.75 222 LEU A CA 1
ATOM 1801 C C . LEU A 1 222 ? -9.07 -0.126 9.508 1 94.75 222 LEU A C 1
ATOM 1803 O O . LEU A 1 222 ? -10.203 -0.433 9.125 1 94.75 222 LEU A O 1
ATOM 1807 N N . LEU A 1 223 ? -8.234 -1.015 10.008 1 92.38 223 LEU A N 1
ATOM 1808 C CA . LEU A 1 223 ? -8.57 -2.432 10.109 1 92.38 223 LEU A CA 1
ATOM 1809 C C . LEU A 1 223 ? -9.734 -2.648 11.07 1 92.38 223 LEU A C 1
ATOM 1811 O O . LEU A 1 223 ? -10.602 -3.492 10.82 1 92.38 223 LEU A O 1
ATOM 1815 N N . TYR A 1 224 ? -9.742 -1.861 12.164 1 91.12 224 TYR A N 1
ATOM 1816 C CA . TYR A 1 224 ? -10.836 -1.91 13.125 1 91.12 224 TYR A CA 1
ATOM 1817 C C . TYR A 1 224 ? -12.172 -1.615 12.445 1 91.12 224 TYR A C 1
ATOM 1819 O O . TYR A 1 224 ? -13.148 -2.332 12.656 1 91.12 224 TYR A O 1
ATOM 1827 N N . LEU A 1 225 ? -12.188 -0.606 11.633 1 90.88 225 LEU A N 1
ATOM 1828 C CA . LEU A 1 225 ? -13.406 -0.219 10.93 1 90.88 225 LEU A CA 1
ATOM 1829 C C . LEU A 1 225 ? -13.805 -1.281 9.906 1 90.88 225 LEU A C 1
ATOM 1831 O O . LEU A 1 225 ? -14.969 -1.678 9.844 1 90.88 225 LEU A O 1
ATOM 1835 N N . ARG A 1 226 ? -12.812 -1.777 9.125 1 89.38 226 ARG A N 1
ATOM 1836 C CA . ARG A 1 226 ? -13.094 -2.797 8.117 1 89.38 226 ARG A CA 1
ATOM 1837 C C . ARG A 1 226 ? -13.641 -4.066 8.766 1 89.38 226 ARG A C 1
ATOM 1839 O O . ARG A 1 226 ? -14.578 -4.676 8.242 1 89.38 226 ARG A O 1
ATOM 1846 N N . ASP A 1 227 ? -13.078 -4.434 9.867 1 84.38 227 ASP A N 1
ATOM 1847 C CA . ASP A 1 227 ? -13.508 -5.633 10.578 1 84.38 227 ASP A CA 1
ATOM 1848 C C . ASP A 1 227 ? -14.945 -5.496 11.07 1 84.38 227 ASP A C 1
ATOM 1850 O O . ASP A 1 227 ? -15.625 -6.496 11.297 1 84.38 227 ASP A O 1
ATOM 1854 N N . ARG A 1 228 ? -15.43 -4.266 11.219 1 84.19 228 ARG A N 1
ATOM 1855 C CA . ARG A 1 228 ? -16.781 -4.008 11.703 1 84.19 228 ARG A CA 1
ATOM 1856 C C . ARG A 1 228 ? -17.75 -3.76 10.539 1 84.19 228 ARG A C 1
ATOM 1858 O O . ARG A 1 228 ? -18.891 -3.371 10.75 1 84.19 228 ARG A O 1
ATOM 1865 N N . GLY A 1 229 ? -17.25 -3.869 9.336 1 83.25 229 GLY A N 1
ATOM 1866 C CA . GLY A 1 229 ? -18.109 -3.803 8.156 1 83.25 229 GLY A CA 1
ATOM 1867 C C . GLY A 1 229 ? -18.203 -2.406 7.57 1 83.25 229 GLY A C 1
ATOM 1868 O O . GLY A 1 229 ? -18.984 -2.168 6.652 1 83.25 229 GLY A O 1
ATOM 1869 N N . PHE A 1 230 ? -17.406 -1.454 8.133 1 85.75 230 PHE A N 1
ATOM 1870 C CA . PHE A 1 230 ? -17.406 -0.108 7.574 1 85.75 230 PHE A CA 1
ATOM 1871 C C . PHE A 1 230 ? -16.312 0.035 6.523 1 85.75 230 PHE A C 1
ATOM 1873 O O . PHE A 1 230 ? -15.195 -0.461 6.707 1 85.75 230 PHE A O 1
ATOM 1880 N N . PRO A 1 231 ? -16.688 0.661 5.469 1 88.19 231 PRO A N 1
ATOM 1881 C CA . PRO A 1 231 ? -15.617 0.928 4.5 1 88.19 231 PRO A CA 1
ATOM 1882 C C . PRO A 1 231 ? -14.594 1.937 5.016 1 88.19 231 PRO A C 1
ATOM 1884 O O . PRO A 1 231 ? -14.953 2.887 5.715 1 88.19 231 PRO A O 1
ATOM 1887 N N . ALA A 1 232 ? -13.391 1.703 4.738 1 93.56 232 ALA A N 1
ATOM 1888 C CA . ALA A 1 232 ? -12.273 2.605 5.027 1 93.56 232 ALA A CA 1
ATOM 1889 C C . ALA A 1 232 ? -11.172 2.463 3.986 1 93.56 232 ALA A C 1
ATOM 1891 O O . ALA A 1 232 ? -10.914 1.364 3.49 1 93.56 232 ALA A O 1
ATOM 1892 N N . TRP A 1 233 ? -10.531 3.537 3.672 1 94.19 233 TRP A N 1
ATOM 1893 C CA . TRP A 1 233 ? -9.586 3.559 2.559 1 94.19 233 TRP A CA 1
ATOM 1894 C C . TRP A 1 233 ? -8.18 3.881 3.047 1 94.19 233 TRP A C 1
ATOM 1896 O O . TRP A 1 233 ? -7.992 4.758 3.895 1 94.19 233 TRP A O 1
ATOM 1906 N N . SER A 1 234 ? -7.223 3.137 2.533 1 93.88 234 SER A N 1
ATOM 1907 C CA . SER A 1 234 ? -5.824 3.328 2.902 1 93.88 234 SER A CA 1
ATOM 1908 C C . SER A 1 234 ? -5.238 4.559 2.221 1 93.88 234 SER A C 1
ATOM 1910 O O . SER A 1 234 ? -5.855 5.133 1.321 1 93.88 234 SER A O 1
ATOM 1912 N N . GLU A 1 235 ? -4.051 4.973 2.643 1 93.69 235 GLU A N 1
ATOM 1913 C CA . GLU A 1 235 ? -3.354 6.098 2.02 1 93.69 235 GLU A CA 1
ATOM 1914 C C . GLU A 1 235 ? -3.053 5.812 0.551 1 93.69 235 GLU A C 1
ATOM 1916 O O . GLU A 1 235 ? -3.193 6.695 -0.299 1 93.69 235 GLU A O 1
ATOM 1921 N N . ALA A 1 236 ? -2.617 4.605 0.318 1 92.06 236 ALA A N 1
ATOM 1922 C CA . ALA A 1 236 ? -2.332 4.23 -1.066 1 92.06 236 ALA A CA 1
ATOM 1923 C C . ALA A 1 236 ? -3.561 4.43 -1.95 1 92.06 236 ALA A C 1
ATOM 1925 O O . ALA A 1 236 ? -3.455 4.957 -3.061 1 92.06 236 ALA A O 1
ATOM 1926 N N . GLU A 1 237 ? -4.703 4.039 -1.467 1 92.62 237 GLU A N 1
ATOM 1927 C CA . GLU A 1 237 ? -5.957 4.184 -2.197 1 92.62 237 GLU A CA 1
ATOM 1928 C C . GLU A 1 237 ? -6.363 5.648 -2.318 1 92.62 237 GLU A C 1
ATOM 1930 O O . GLU A 1 237 ? -6.879 6.074 -3.354 1 92.62 237 GLU A O 1
ATOM 1935 N N . LEU A 1 238 ? -6.09 6.383 -1.311 1 95.62 238 LEU A N 1
ATOM 1936 C CA . LEU A 1 238 ? -6.523 7.777 -1.276 1 95.62 238 LEU A CA 1
ATOM 1937 C C . LEU A 1 238 ? -5.77 8.602 -2.311 1 95.62 238 LEU A C 1
ATOM 1939 O O . LEU A 1 238 ? -6.258 9.648 -2.75 1 95.62 238 LEU A O 1
ATOM 1943 N N . HIS A 1 239 ? -4.633 8.172 -2.758 1 94.12 239 HIS A N 1
ATOM 1944 C CA . HIS A 1 239 ? -3.836 8.93 -3.717 1 94.12 239 HIS A CA 1
ATOM 1945 C C . HIS A 1 239 ? -4.477 8.906 -5.102 1 94.12 239 HIS A C 1
ATOM 1947 O O . HIS A 1 239 ? -4.012 9.594 -6.016 1 94.12 239 HIS A O 1
ATOM 1953 N N . ASP A 1 240 ? -5.598 8.219 -5.219 1 90.44 240 ASP A N 1
ATOM 1954 C CA . ASP A 1 240 ? -6.406 8.352 -6.426 1 90.44 240 ASP A CA 1
ATOM 1955 C C . ASP A 1 240 ? -6.98 9.758 -6.551 1 90.44 240 ASP A C 1
ATOM 1957 O O . ASP A 1 240 ? -7.242 10.234 -7.66 1 90.44 240 ASP A O 1
ATOM 1961 N N . ALA A 1 241 ? -7.141 10.359 -5.402 1 94.56 241 ALA A N 1
ATOM 1962 C CA . ALA A 1 241 ? -7.758 11.68 -5.41 1 94.56 241 ALA A CA 1
ATOM 1963 C C . ALA A 1 241 ? -6.836 12.727 -4.785 1 94.56 241 ALA A C 1
ATOM 1965 O O . ALA A 1 241 ? -6.953 13.922 -5.07 1 94.56 241 ALA A O 1
ATOM 1966 N N . PHE A 1 242 ? -5.895 12.305 -3.996 1 96.75 242 PHE A N 1
ATOM 1967 C CA . PHE A 1 242 ? -5.152 13.258 -3.18 1 96.75 242 PHE A CA 1
ATOM 1968 C C . PHE A 1 242 ? -3.697 13.336 -3.633 1 96.75 242 PHE A C 1
ATOM 1970 O O . PHE A 1 242 ? -3.113 12.328 -4.039 1 96.75 242 PHE A O 1
ATOM 1977 N N . ASP A 1 243 ? -3.117 14.516 -3.553 1 96.69 243 ASP A N 1
ATOM 1978 C CA . ASP A 1 243 ? -1.721 14.75 -3.908 1 96.69 243 ASP A CA 1
ATOM 1979 C C . ASP A 1 243 ? -0.787 14.344 -2.77 1 96.69 243 ASP A C 1
ATOM 1981 O O . ASP A 1 243 ? 0.283 13.781 -3.008 1 96.69 243 ASP A O 1
ATOM 1985 N N . LEU A 1 244 ? -1.219 14.664 -1.597 1 97.56 244 LEU A N 1
ATOM 1986 C CA . LEU A 1 244 ? -0.421 14.469 -0.392 1 97.56 244 LEU A CA 1
ATOM 1987 C C . LEU A 1 244 ? -1.229 13.742 0.682 1 97.56 244 LEU A C 1
ATOM 1989 O O . LEU A 1 244 ? -2.451 13.891 0.748 1 97.56 244 LEU A O 1
ATOM 1993 N N . THR A 1 245 ? -0.595 13.008 1.443 1 97.44 245 THR A N 1
ATOM 1994 C CA . THR A 1 245 ? -1.186 12.398 2.631 1 97.44 245 THR A CA 1
ATOM 1995 C C . THR A 1 245 ? -0.289 12.609 3.848 1 97.44 245 THR A C 1
ATOM 1997 O O . THR A 1 245 ? 0.914 12.844 3.707 1 97.44 245 THR A O 1
ATOM 2000 N N . TYR A 1 246 ? -0.907 12.57 5.008 1 96.31 246 TYR A N 1
ATOM 2001 C CA . TYR A 1 246 ? -0.146 12.523 6.254 1 96.31 246 TYR A CA 1
ATOM 2002 C C . TYR A 1 246 ? 0.643 11.227 6.363 1 96.31 246 TYR A C 1
ATOM 2004 O O . TYR A 1 246 ? 0.38 10.266 5.629 1 96.31 246 TYR A O 1
ATOM 2012 N N . ASP A 1 247 ? 1.61 11.211 7.176 1 93.88 247 ASP A N 1
ATOM 2013 C CA . ASP A 1 247 ? 2.381 10 7.445 1 93.88 247 ASP A CA 1
ATOM 2014 C C . ASP A 1 247 ? 1.741 9.18 8.562 1 93.88 247 ASP A C 1
ATOM 2016 O O . ASP A 1 247 ? 2.441 8.602 9.398 1 93.88 247 ASP A O 1
ATOM 2020 N N . TYR A 1 248 ? 0.426 9.094 8.602 1 93 248 TYR A N 1
ATOM 2021 C CA . TYR A 1 248 ? -0.263 8.359 9.656 1 93 248 TYR A CA 1
ATOM 2022 C C . TYR A 1 248 ? 0.006 6.863 9.547 1 93 248 TYR A C 1
ATOM 2024 O O . TYR A 1 248 ? -0.032 6.145 10.547 1 93 248 TYR A O 1
ATOM 2032 N N . ASP A 1 249 ? 0.276 6.398 8.328 1 92.62 249 ASP A N 1
ATOM 2033 C CA . ASP A 1 249 ? 0.6 4.984 8.148 1 92.62 249 ASP A CA 1
ATOM 2034 C C . ASP A 1 249 ? 1.927 4.637 8.82 1 92.62 249 ASP A C 1
ATOM 2036 O O . ASP A 1 249 ? 2.139 3.494 9.234 1 92.62 249 ASP A O 1
ATOM 2040 N N . GLY A 1 250 ? 2.859 5.629 8.961 1 94.19 250 GLY A N 1
ATOM 2041 C CA . GLY A 1 250 ? 4.148 5.414 9.594 1 94.19 250 GLY A CA 1
ATOM 2042 C C . GLY A 1 250 ? 4.184 5.879 11.039 1 94.19 250 GLY A C 1
ATOM 2043 O O . GLY A 1 250 ? 5.027 5.434 11.82 1 94.19 250 GLY A O 1
ATOM 2044 N N . TRP A 1 251 ? 3.195 6.699 11.406 1 94.69 251 TRP A N 1
ATOM 2045 C CA . TRP A 1 251 ? 3.238 7.371 12.695 1 94.69 251 TRP A CA 1
ATOM 2046 C C . TRP A 1 251 ? 3.15 6.363 13.836 1 94.69 251 TRP A C 1
ATOM 2048 O O . TRP A 1 251 ? 3.887 6.461 14.82 1 94.69 251 TRP A O 1
ATOM 2058 N N . GLN A 1 252 ? 2.279 5.426 13.695 1 93.44 252 GLN A N 1
ATOM 2059 C CA . GLN A 1 252 ? 2.133 4.41 14.727 1 93.44 252 GLN A CA 1
ATOM 2060 C C . GLN A 1 252 ? 3.436 3.641 14.938 1 93.44 252 GLN A C 1
ATOM 2062 O O . GLN A 1 252 ? 3.756 3.236 16.047 1 93.44 252 GLN A O 1
ATOM 2067 N N . ARG A 1 253 ? 4.148 3.408 13.875 1 95.56 253 ARG A N 1
ATOM 2068 C CA . ARG A 1 253 ? 5.453 2.762 13.984 1 95.56 253 ARG A CA 1
ATOM 2069 C C . ARG A 1 253 ? 6.434 3.635 14.758 1 95.56 253 ARG A C 1
ATOM 2071 O O . ARG A 1 253 ? 7.16 3.146 15.625 1 95.56 253 ARG A O 1
ATOM 2078 N N . LEU A 1 254 ? 6.457 4.91 14.492 1 95.5 254 LEU A N 1
ATOM 2079 C CA . LEU A 1 254 ? 7.32 5.844 15.203 1 95.5 254 LEU A CA 1
ATOM 2080 C C . LEU A 1 254 ? 6.977 5.875 16.688 1 95.5 254 LEU A C 1
ATOM 2082 O O . LEU A 1 254 ? 7.875 5.926 17.531 1 95.5 254 LEU A O 1
ATOM 2086 N N . GLU A 1 255 ? 5.707 5.836 16.953 1 95.44 255 GLU A N 1
ATOM 2087 C CA . GLU A 1 255 ? 5.289 5.836 18.344 1 95.44 255 GLU A CA 1
ATOM 2088 C C . GLU A 1 255 ? 5.863 4.637 19.094 1 95.44 255 GLU A C 1
ATOM 2090 O O . GLU A 1 255 ? 6.281 4.762 20.25 1 95.44 255 GLU A O 1
ATOM 2095 N N . GLN A 1 256 ? 5.879 3.494 18.453 1 95.69 256 GLN A N 1
ATOM 2096 C CA . GLN A 1 256 ? 6.461 2.307 19.078 1 95.69 256 GLN A CA 1
ATOM 2097 C C . GLN A 1 256 ? 7.969 2.461 19.25 1 95.69 256 GLN A C 1
ATOM 2099 O O . GLN A 1 256 ? 8.531 2.014 20.25 1 95.69 256 GLN A O 1
ATOM 2104 N N . VAL A 1 257 ? 8.609 3.096 18.266 1 95.88 257 VAL A N 1
ATOM 2105 C CA . VAL A 1 257 ? 10.047 3.344 18.344 1 95.88 257 VAL A CA 1
ATOM 2106 C C . VAL A 1 257 ? 10.344 4.297 19.5 1 95.88 257 VAL A C 1
ATOM 2108 O O . VAL A 1 257 ? 11.219 4.023 20.328 1 95.88 257 VAL A O 1
ATOM 2111 N N . TRP A 1 258 ? 9.578 5.387 19.609 1 95.75 258 TRP A N 1
ATOM 2112 C CA . TRP A 1 258 ? 9.789 6.395 20.641 1 95.75 258 TRP A CA 1
ATOM 2113 C C . TRP A 1 258 ? 9.508 5.82 22.031 1 95.75 258 TRP A C 1
ATOM 2115 O O . TRP A 1 258 ? 10.109 6.238 23.016 1 95.75 258 TRP A O 1
ATOM 2125 N N . ALA A 1 259 ? 8.648 4.793 22.094 1 95.75 259 ALA A N 1
ATOM 2126 C CA . ALA A 1 259 ? 8.312 4.145 23.359 1 95.75 259 ALA A CA 1
ATOM 2127 C C . ALA A 1 259 ? 9.352 3.086 23.719 1 95.75 259 ALA A C 1
ATOM 2129 O O . ALA A 1 259 ? 9.266 2.463 24.781 1 95.75 259 ALA A O 1
ATOM 2130 N N . GLY A 1 260 ? 10.305 2.803 22.875 1 94.38 260 GLY A N 1
ATOM 2131 C CA . GLY A 1 260 ? 11.344 1.815 23.125 1 94.38 260 GLY A CA 1
ATOM 2132 C C . GLY A 1 260 ? 10.883 0.39 22.891 1 94.38 260 GLY A C 1
ATOM 2133 O O . GLY A 1 260 ? 11.555 -0.561 23.297 1 94.38 260 GLY A O 1
ATOM 2134 N N . LYS A 1 261 ? 9.75 0.252 22.188 1 94.56 261 LYS A N 1
ATOM 2135 C CA . LYS A 1 261 ? 9.164 -1.071 21.984 1 94.56 261 LYS A CA 1
ATOM 2136 C C . LYS A 1 261 ? 9.719 -1.729 20.734 1 94.56 261 LYS A C 1
ATOM 2138 O O . LYS A 1 261 ? 9.727 -2.957 20.609 1 94.56 261 LYS A O 1
ATOM 2143 N N . ARG A 1 262 ? 10.117 -0.957 19.781 1 95 262 ARG A N 1
ATOM 2144 C CA . ARG A 1 262 ? 10.672 -1.418 18.516 1 95 262 ARG A CA 1
ATOM 2145 C C . ARG A 1 262 ? 11.898 -0.6 18.125 1 95 262 ARG A C 1
ATOM 2147 O O . ARG A 1 262 ? 12.055 0.541 18.562 1 95 262 ARG A O 1
ATOM 2154 N N . PRO A 1 263 ? 12.805 -1.181 17.391 1 94.31 263 PRO A N 1
ATOM 2155 C CA . PRO A 1 263 ? 13.961 -0.413 16.938 1 94.31 263 PRO A CA 1
ATOM 2156 C C . PRO A 1 263 ? 13.609 0.596 15.844 1 94.31 263 PRO A C 1
ATOM 2158 O O . PRO A 1 263 ? 12.539 0.5 15.234 1 94.31 263 PRO A O 1
ATOM 2161 N N . LEU A 1 264 ? 14.5 1.511 15.625 1 95.75 264 LEU A N 1
ATOM 2162 C CA . LEU A 1 264 ? 14.289 2.564 14.633 1 95.75 264 LEU A CA 1
ATOM 2163 C C . LEU A 1 264 ? 14.086 1.972 13.242 1 95.75 264 LEU A C 1
ATOM 2165 O O . LEU A 1 264 ? 13.367 2.537 12.422 1 95.75 264 LEU A O 1
ATOM 2169 N N . SER A 1 265 ? 14.68 0.769 13 1 94.25 265 SER A N 1
ATOM 2170 C CA . SER A 1 265 ? 14.57 0.105 11.703 1 94.25 265 SER A CA 1
ATOM 2171 C C . SER A 1 265 ? 13.117 -0.229 11.383 1 94.25 265 SER A C 1
ATOM 2173 O O . SER A 1 265 ? 12.75 -0.34 10.211 1 94.25 265 SER A O 1
ATOM 2175 N N . TYR A 1 266 ? 12.297 -0.388 12.438 1 95.06 266 TYR A N 1
ATOM 2176 C CA . TYR A 1 266 ? 10.875 -0.652 12.258 1 95.06 266 TYR A CA 1
ATOM 2177 C C . TYR A 1 266 ? 10.211 0.452 11.445 1 95.06 266 TYR A C 1
ATOM 2179 O O . TYR A 1 266 ? 9.359 0.18 10.594 1 95.06 266 TYR A O 1
ATOM 2187 N N . TYR A 1 267 ? 10.617 1.696 11.609 1 96.12 267 TYR A N 1
ATOM 2188 C CA . TYR A 1 267 ? 10.102 2.828 10.852 1 96.12 267 TYR A CA 1
ATOM 2189 C C . TYR A 1 267 ? 10.891 3.014 9.555 1 96.12 267 TYR A C 1
ATOM 2191 O O . TYR A 1 267 ? 10.305 3.238 8.492 1 96.12 267 TYR A O 1
ATOM 2199 N N . LEU A 1 268 ? 12.219 2.912 9.609 1 95.56 268 LEU A N 1
ATOM 2200 C CA . LEU A 1 268 ? 13.047 3.156 8.438 1 95.56 268 LEU A CA 1
ATOM 2201 C C . LEU A 1 268 ? 12.695 2.189 7.309 1 95.56 268 LEU A C 1
ATOM 2203 O O . LEU A 1 268 ? 12.594 2.59 6.148 1 95.56 268 LEU A O 1
ATOM 2207 N N . ASP A 1 269 ? 12.422 0.916 7.645 1 93.5 269 ASP A N 1
ATOM 2208 C CA . ASP A 1 269 ? 12.031 -0.079 6.652 1 93.5 269 ASP A CA 1
ATOM 2209 C C . ASP A 1 269 ? 10.703 0.291 6 1 93.5 269 ASP A C 1
ATOM 2211 O O . ASP A 1 269 ? 10.453 -0.052 4.844 1 93.5 269 ASP A O 1
ATOM 2215 N N . TYR A 1 270 ? 9.875 0.99 6.77 1 95.31 270 TYR A N 1
ATOM 2216 C CA . TYR A 1 270 ? 8.547 1.338 6.281 1 95.31 270 TYR A CA 1
ATOM 2217 C C . TYR A 1 270 ? 8.625 2.428 5.219 1 95.31 270 TYR A C 1
ATOM 2219 O O . TYR A 1 270 ? 7.715 2.564 4.395 1 95.31 270 TYR A O 1
ATOM 2227 N N . LEU A 1 271 ? 9.688 3.252 5.23 1 94.56 271 LEU A N 1
ATOM 2228 C CA . LEU A 1 271 ? 9.883 4.277 4.211 1 94.56 271 LEU A CA 1
ATOM 2229 C C . LEU A 1 271 ? 9.977 3.65 2.824 1 94.56 271 LEU A C 1
ATOM 2231 O O . LEU A 1 271 ? 9.5 4.223 1.844 1 94.56 271 LEU A O 1
ATOM 2235 N N . GLU A 1 272 ? 10.547 2.488 2.768 1 91 272 GLU A N 1
ATOM 2236 C CA . GLU A 1 272 ? 10.641 1.785 1.492 1 91 272 GLU A CA 1
ATOM 2237 C C . GLU A 1 272 ? 9.289 1.248 1.051 1 91 272 GLU A C 1
ATOM 2239 O O . GLU A 1 272 ? 8.992 1.197 -0.145 1 91 272 GLU A O 1
ATOM 2244 N N . VAL A 1 273 ? 8.531 0.821 2.023 1 94.31 273 VAL A N 1
ATOM 2245 C CA . VAL A 1 273 ? 7.176 0.371 1.737 1 94.31 273 VAL A CA 1
ATOM 2246 C C . VAL A 1 273 ? 6.371 1.511 1.115 1 94.31 273 VAL A C 1
ATOM 2248 O O . VAL A 1 273 ? 5.707 1.325 0.093 1 94.31 273 VAL A O 1
ATOM 2251 N N . GLN A 1 274 ? 6.496 2.709 1.668 1 94.56 274 GLN A N 1
ATOM 2252 C CA . GLN A 1 274 ? 5.789 3.875 1.152 1 94.56 274 GLN A CA 1
ATOM 2253 C C . GLN A 1 274 ? 6.203 4.176 -0.286 1 94.56 274 GLN A C 1
ATOM 2255 O O . GLN A 1 274 ? 5.355 4.473 -1.13 1 94.56 274 GLN A O 1
ATOM 2260 N N . ARG A 1 275 ? 7.434 4.07 -0.536 1 92.12 275 ARG A N 1
ATOM 2261 C CA . ARG A 1 275 ? 7.969 4.383 -1.858 1 92.12 275 ARG A CA 1
ATOM 2262 C C . ARG A 1 275 ? 7.512 3.354 -2.887 1 92.12 275 ARG A C 1
ATOM 2264 O O . ARG A 1 275 ? 7.254 3.695 -4.043 1 92.12 275 ARG A O 1
ATOM 2271 N N . ALA A 1 276 ? 7.406 2.143 -2.461 1 93.69 276 ALA A N 1
ATOM 2272 C CA . ALA A 1 276 ? 7.176 1.063 -3.416 1 93.69 276 ALA A CA 1
ATOM 2273 C C . ALA A 1 276 ? 5.684 0.826 -3.627 1 93.69 276 ALA A C 1
ATOM 2275 O O . ALA A 1 276 ? 5.242 0.556 -4.746 1 93.69 276 ALA A O 1
ATOM 2276 N N . LEU A 1 277 ? 4.883 0.908 -2.602 1 93.94 277 LEU A N 1
ATOM 2277 C CA . LEU A 1 277 ? 3.502 0.444 -2.676 1 93.94 277 LEU A CA 1
ATOM 2278 C C . LEU A 1 277 ? 2.584 1.55 -3.186 1 93.94 277 LEU A C 1
ATOM 2280 O O . LEU A 1 277 ? 1.496 1.273 -3.695 1 93.94 277 LEU A O 1
ATOM 2284 N N . TYR A 1 278 ? 2.977 2.791 -3.012 1 93.88 278 TYR A N 1
ATOM 2285 C CA . TYR A 1 278 ? 2.137 3.9 -3.453 1 93.88 278 TYR A CA 1
ATOM 2286 C C . TYR A 1 278 ? 2.424 4.258 -4.906 1 93.88 278 TYR A C 1
ATOM 2288 O O . TYR A 1 278 ? 3.455 3.865 -5.457 1 93.88 278 TYR A O 1
ATOM 2296 N N . PRO A 1 279 ? 1.438 4.973 -5.531 1 91.94 279 PRO A N 1
ATOM 2297 C CA . PRO A 1 279 ? 1.744 5.477 -6.875 1 91.94 279 PRO A CA 1
ATOM 2298 C C . PRO A 1 279 ? 3.008 6.332 -6.91 1 91.94 279 PRO A C 1
ATOM 2300 O O . PRO A 1 279 ? 3.332 7.004 -5.93 1 91.94 279 PRO A O 1
ATOM 2303 N N . ALA A 1 280 ? 3.654 6.336 -8.023 1 89.19 280 ALA A N 1
ATOM 2304 C CA . ALA A 1 280 ? 4.945 7.008 -8.148 1 89.19 280 ALA A CA 1
ATOM 2305 C C . ALA A 1 280 ? 4.812 8.508 -7.879 1 89.19 280 ALA A C 1
ATOM 2307 O O . ALA A 1 280 ? 5.758 9.141 -7.395 1 89.19 280 ALA A O 1
ATOM 2308 N N . TRP A 1 281 ? 3.611 9.047 -8.117 1 90.38 281 TRP A N 1
ATOM 2309 C CA . TRP A 1 281 ? 3.412 10.492 -7.992 1 90.38 281 TRP A CA 1
ATOM 2310 C C . TRP A 1 281 ? 3.025 10.859 -6.562 1 90.38 281 TRP A C 1
ATOM 2312 O O . TRP A 1 281 ? 2.955 12.039 -6.219 1 90.38 281 TRP A O 1
ATOM 2322 N N . ALA A 1 282 ? 2.758 9.844 -5.758 1 92.69 282 ALA A N 1
ATOM 2323 C CA . ALA A 1 282 ? 2.211 10.078 -4.422 1 92.69 282 ALA A CA 1
ATOM 2324 C C . ALA A 1 282 ? 3.211 10.82 -3.543 1 92.69 282 ALA A C 1
ATOM 2326 O O . ALA A 1 282 ? 4.41 10.531 -3.574 1 92.69 282 ALA A O 1
ATOM 2327 N N . GLY A 1 283 ? 2.721 11.844 -2.787 1 94.56 283 GLY A N 1
ATOM 2328 C CA . GLY A 1 283 ? 3.557 12.586 -1.859 1 94.56 283 GLY A CA 1
ATOM 2329 C C . GLY A 1 283 ? 3.076 12.5 -0.423 1 94.56 283 GLY A C 1
ATOM 2330 O O . GLY A 1 283 ? 1.917 12.164 -0.169 1 94.56 283 GLY A O 1
ATOM 2331 N N . LYS A 1 284 ? 3.994 12.75 0.471 1 96.31 284 LYS A N 1
ATOM 2332 C CA . LYS A 1 284 ? 3.699 12.805 1.899 1 96.31 284 LYS A CA 1
ATOM 2333 C C . LYS A 1 284 ? 4.016 14.188 2.473 1 96.31 284 LYS A C 1
ATOM 2335 O O . LYS A 1 284 ? 4.883 14.891 1.959 1 96.31 284 LYS A O 1
ATOM 2340 N N . ILE A 1 285 ? 3.242 14.531 3.447 1 97.75 285 ILE A N 1
ATOM 2341 C CA . ILE A 1 285 ? 3.764 15.602 4.293 1 97.75 285 ILE A CA 1
ATOM 2342 C C . ILE A 1 285 ? 4.531 15 5.469 1 97.75 285 ILE A C 1
ATOM 2344 O O . ILE A 1 285 ? 4.148 13.953 6 1 97.75 285 ILE A O 1
ATOM 2348 N N . ARG A 1 286 ? 5.59 15.594 5.824 1 97.62 286 ARG A N 1
ATOM 2349 C CA . ARG A 1 286 ? 6.457 15.164 6.914 1 97.62 286 ARG A CA 1
ATOM 2350 C C . ARG A 1 286 ? 6.363 16.125 8.094 1 97.62 286 ARG A C 1
ATOM 2352 O O . ARG A 1 286 ? 6.863 17.25 8.031 1 97.62 286 ARG A O 1
ATOM 2359 N N . TYR A 1 287 ? 5.734 15.625 9.164 1 96.75 287 TYR A N 1
ATOM 2360 C CA . TYR A 1 287 ? 5.469 16.453 10.328 1 96.75 287 TYR A CA 1
ATOM 2361 C C . TYR A 1 287 ? 5.965 15.781 11.602 1 96.75 287 TYR A C 1
ATOM 2363 O O . TYR A 1 287 ? 5.902 14.555 11.727 1 96.75 287 TYR A O 1
ATOM 2371 N N . LEU A 1 288 ? 6.465 16.578 12.562 1 96.56 288 LEU A N 1
ATOM 2372 C CA . LEU A 1 288 ? 6.797 16.078 13.891 1 96.56 288 LEU A CA 1
ATOM 2373 C C . LEU A 1 288 ? 5.652 16.344 14.867 1 96.56 288 LEU A C 1
ATOM 2375 O O . LEU A 1 288 ? 5.605 15.742 15.945 1 96.56 288 LEU A O 1
ATOM 2379 N N . GLU A 1 289 ? 4.859 17.266 14.523 1 95.88 289 GLU A N 1
ATOM 2380 C CA . GLU A 1 289 ? 3.672 17.609 15.297 1 95.88 289 GLU A CA 1
ATOM 2381 C C . GLU A 1 289 ? 2.604 18.25 14.406 1 95.88 289 GLU A C 1
ATOM 2383 O O . GLU A 1 289 ? 2.896 18.703 13.305 1 95.88 289 GLU A O 1
ATOM 2388 N N . ASN A 1 290 ? 1.393 18.109 14.734 1 95.69 290 ASN A N 1
ATOM 2389 C CA . ASN A 1 290 ? 0.218 18.797 14.203 1 95.69 290 ASN A CA 1
ATOM 2390 C C . ASN A 1 290 ? -0.829 19.047 15.281 1 95.69 290 ASN A C 1
ATOM 2392 O O . ASN A 1 290 ? -0.546 18.875 16.469 1 95.69 290 ASN A O 1
ATOM 2396 N N . HIS A 1 291 ? -1.971 19.453 14.914 1 94.56 291 HIS A N 1
ATOM 2397 C CA . HIS A 1 291 ? -2.959 19.875 15.898 1 94.56 291 HIS A CA 1
ATOM 2398 C C . HIS A 1 291 ? -3.465 18.688 16.719 1 94.56 291 HIS A C 1
ATOM 2400 O O . HIS A 1 291 ? -4.102 18.875 17.766 1 94.56 291 HIS A O 1
ATOM 2406 N N . ASP A 1 292 ? -3.162 17.438 16.281 1 90.44 292 ASP A N 1
ATOM 2407 C CA . ASP A 1 292 ? -3.645 16.234 16.953 1 90.44 292 ASP A CA 1
ATOM 2408 C C . ASP A 1 292 ? -2.557 15.625 17.844 1 90.44 292 ASP A C 1
ATOM 2410 O O . ASP A 1 292 ? -2.809 14.664 18.578 1 90.44 292 ASP A O 1
ATOM 2414 N N . GLN A 1 293 ? -1.354 16.141 17.781 1 90.75 293 GLN A N 1
ATOM 2415 C CA . GLN A 1 293 ? -0.22 15.5 18.438 1 90.75 293 GLN A CA 1
ATOM 2416 C C . GLN A 1 293 ? 0.368 16.406 19.516 1 90.75 293 GLN A C 1
ATOM 2418 O O . GLN A 1 293 ? 0.245 17.625 19.438 1 90.75 293 GLN A O 1
ATOM 2423 N N . ARG A 1 294 ? 1.065 15.727 20.406 1 91.94 294 ARG A N 1
ATOM 2424 C CA . ARG A 1 294 ? 1.894 16.484 21.344 1 91.94 294 ARG A CA 1
ATOM 2425 C C . ARG A 1 294 ? 3.037 17.188 20.625 1 91.94 294 ARG A C 1
ATOM 2427 O O . ARG A 1 294 ? 3.426 16.781 19.516 1 91.94 294 ARG A O 1
ATOM 2434 N N . ARG A 1 295 ? 3.447 18.234 21.266 1 96.75 295 ARG A N 1
ATOM 2435 C CA . ARG A 1 295 ? 4.523 19.031 20.703 1 96.75 295 ARG A CA 1
ATOM 2436 C C . ARG A 1 295 ? 5.82 18.234 20.609 1 96.75 295 ARG A C 1
ATOM 2438 O O . ARG A 1 295 ? 6.117 17.438 21.5 1 96.75 295 ARG A O 1
ATOM 2445 N N . ALA A 1 296 ? 6.578 18.453 19.562 1 96.88 296 ALA A N 1
ATOM 2446 C CA . ALA A 1 296 ? 7.875 17.797 19.375 1 96.88 296 ALA A CA 1
ATOM 2447 C C . ALA A 1 296 ? 8.828 18.156 20.516 1 96.88 296 ALA A C 1
ATOM 2449 O O . ALA A 1 296 ? 9.555 17.281 21.016 1 96.88 296 ALA A O 1
ATOM 2450 N N . ALA A 1 297 ? 8.789 19.406 20.938 1 97.5 297 ALA A N 1
ATOM 2451 C CA . ALA A 1 297 ? 9.664 19.859 22.016 1 97.5 297 ALA A CA 1
ATOM 2452 C C . ALA A 1 297 ? 9.32 19.156 23.328 1 97.5 297 ALA A C 1
ATOM 2454 O O . ALA A 1 297 ? 10.203 18.922 24.172 1 97.5 297 ALA A O 1
ATOM 2455 N N . TYR A 1 298 ? 8.062 18.859 23.516 1 95.75 298 TYR A N 1
ATOM 2456 C CA . TYR A 1 298 ? 7.656 18.062 24.672 1 95.75 298 TYR A CA 1
ATOM 2457 C C . TYR A 1 298 ? 8.211 16.656 24.594 1 95.75 298 TYR A C 1
ATOM 2459 O O . TYR A 1 298 ? 8.695 16.109 25.594 1 95.75 298 TYR A O 1
ATOM 2467 N N . ARG A 1 299 ? 8.195 16.078 23.422 1 95.19 299 ARG A N 1
ATOM 2468 C CA . ARG A 1 299 ? 8.602 14.695 23.203 1 95.19 299 ARG A CA 1
ATOM 2469 C C . ARG A 1 299 ? 10.117 14.555 23.266 1 95.19 299 ARG A C 1
ATOM 2471 O O . ARG A 1 299 ? 10.641 13.617 23.891 1 95.19 299 ARG A O 1
ATOM 2478 N N . PHE A 1 300 ? 10.844 15.508 22.656 1 96.69 300 PHE A N 1
ATOM 2479 C CA . PHE A 1 300 ? 12.266 15.305 22.438 1 96.69 300 PHE A CA 1
ATOM 2480 C C . PHE A 1 300 ? 13.086 16.25 23.312 1 96.69 300 PHE A C 1
ATOM 2482 O O . PHE A 1 300 ? 14.312 16.156 23.344 1 96.69 300 PHE A O 1
ATOM 2489 N N . GLY A 1 301 ? 12.461 17.172 24 1 95.12 301 GLY A N 1
ATOM 2490 C CA . GLY A 1 301 ? 13.172 18.25 24.656 1 95.12 301 GLY A CA 1
ATOM 2491 C C . GLY A 1 301 ? 13.555 19.375 23.719 1 95.12 301 GLY A C 1
ATOM 2492 O O . GLY A 1 301 ? 13.125 19.406 22.562 1 95.12 301 GLY A O 1
ATOM 2493 N N . LYS A 1 302 ? 14.25 20.391 24.141 1 93.38 302 LYS A N 1
ATOM 2494 C CA . LYS A 1 302 ? 14.594 21.562 23.344 1 93.38 302 LYS A CA 1
ATOM 2495 C C . LYS A 1 302 ? 16.062 21.547 22.938 1 93.38 302 LYS A C 1
ATOM 2497 O O . LYS A 1 302 ? 16.578 22.516 22.375 1 93.38 302 LYS A O 1
ATOM 2502 N N . GLY A 1 303 ? 16.734 20.469 23.016 1 93.69 303 GLY A N 1
ATOM 2503 C CA . GLY A 1 303 ? 18.156 20.406 22.75 1 93.69 303 GLY A CA 1
ATOM 2504 C C . GLY A 1 303 ? 18.484 19.703 21.438 1 93.69 303 GLY A C 1
ATOM 2505 O O . GLY A 1 303 ? 17.75 19.844 20.453 1 93.69 303 GLY A O 1
ATOM 2506 N N . LYS A 1 304 ? 19.594 19.094 21.375 1 96.62 304 LYS A N 1
ATOM 2507 C CA . LYS A 1 304 ? 20.188 18.516 20.172 1 96.62 304 LYS A CA 1
ATOM 2508 C C . LYS A 1 304 ? 19.297 17.391 19.609 1 96.62 304 LYS A C 1
ATOM 2510 O O . LYS A 1 304 ? 19.234 17.203 18.406 1 96.62 304 LYS A O 1
ATOM 2515 N N . ARG A 1 305 ? 18.609 16.719 20.469 1 97.44 305 ARG A N 1
ATOM 2516 C CA . ARG A 1 305 ? 17.703 15.664 20.016 1 97.44 305 ARG A CA 1
ATOM 2517 C C . ARG A 1 305 ? 16.578 16.234 19.156 1 97.44 305 ARG A C 1
ATOM 2519 O O . ARG A 1 305 ? 16.234 15.656 18.125 1 97.44 305 ARG A O 1
ATOM 2526 N N . LEU A 1 306 ? 16 17.375 19.594 1 98.19 306 LEU A N 1
ATOM 2527 C CA . LEU A 1 306 ? 14.969 18.062 18.812 1 98.19 306 LEU A CA 1
ATOM 2528 C C . LEU A 1 306 ? 15.523 18.516 17.469 1 98.19 306 LEU A C 1
ATOM 2530 O O . LEU A 1 306 ? 14.867 18.375 16.438 1 98.19 306 LEU A O 1
ATOM 2534 N N . GLU A 1 307 ? 16.75 19.031 17.5 1 98.25 307 GLU A N 1
ATOM 2535 C CA . GLU A 1 307 ? 17.406 19.453 16.266 1 98.25 307 GLU A CA 1
ATOM 2536 C C . GLU A 1 307 ? 17.562 18.281 15.305 1 98.25 307 GLU A C 1
ATOM 2538 O O . GLU A 1 307 ? 17.266 18.406 14.109 1 98.25 307 GLU A O 1
ATOM 2543 N N . ALA A 1 308 ? 17.969 17.188 15.82 1 98.5 308 ALA A N 1
ATOM 2544 C CA . ALA A 1 308 ? 18.219 16 15 1 98.5 308 ALA A CA 1
ATOM 2545 C C . ALA A 1 308 ? 16.938 15.492 14.367 1 98.5 308 ALA A C 1
ATOM 2547 O O . ALA A 1 308 ? 16.891 15.234 13.164 1 98.5 308 ALA A O 1
ATOM 2548 N N . TRP A 1 309 ? 15.898 15.367 15.164 1 98.38 309 TRP A N 1
ATOM 2549 C CA . TRP A 1 309 ? 14.625 14.867 14.656 1 98.38 309 TRP A CA 1
ATOM 2550 C C . TRP A 1 309 ? 14.031 15.844 13.641 1 98.38 309 TRP A C 1
ATOM 2552 O O . TRP A 1 309 ? 13.43 15.422 12.648 1 98.38 309 TRP A O 1
ATOM 2562 N N . THR A 1 310 ? 14.156 17.125 13.891 1 98.56 310 THR A N 1
ATOM 2563 C CA . THR A 1 310 ? 13.688 18.125 12.938 1 98.56 310 THR A CA 1
ATOM 2564 C C . THR A 1 310 ? 14.391 17.984 11.594 1 98.56 310 THR A C 1
ATOM 2566 O O . THR A 1 310 ? 13.742 17.938 10.547 1 98.56 310 THR A O 1
ATOM 2569 N N . ALA A 1 311 ? 15.688 17.812 11.641 1 98.62 311 ALA A N 1
ATOM 2570 C CA . ALA A 1 311 ? 16.469 17.656 10.422 1 98.62 311 ALA A CA 1
ATOM 2571 C C . ALA A 1 311 ? 16.109 16.359 9.703 1 98.62 311 ALA A C 1
ATOM 2573 O O . ALA A 1 311 ? 15.914 16.344 8.484 1 98.62 311 ALA A O 1
ATOM 2574 N N . PHE A 1 312 ? 16.062 15.312 10.461 1 98.25 312 PHE A N 1
ATOM 2575 C CA . PHE A 1 312 ? 15.742 14 9.914 1 98.25 312 PHE A CA 1
ATOM 2576 C C . PHE A 1 312 ? 14.438 14.039 9.125 1 98.25 312 PHE A C 1
ATOM 2578 O O . PHE A 1 312 ? 14.391 13.625 7.969 1 98.25 312 PHE A O 1
ATOM 2585 N N . TYR A 1 313 ? 13.406 14.602 9.695 1 97.5 313 TYR A N 1
ATOM 2586 C CA . TYR A 1 313 ? 12.086 14.578 9.078 1 97.5 313 TYR A CA 1
ATOM 2587 C C . TYR A 1 313 ? 12.023 15.531 7.887 1 97.5 313 TYR A C 1
ATOM 2589 O O . TYR A 1 313 ? 11.352 15.25 6.895 1 97.5 313 TYR A O 1
ATOM 2597 N N . GLN A 1 314 ? 12.695 16.641 7.977 1 97.75 314 GLN A N 1
ATOM 2598 C CA . GLN A 1 314 ? 12.688 17.578 6.867 1 97.75 314 GLN A CA 1
ATOM 2599 C C . GLN A 1 314 ? 13.469 17.031 5.676 1 97.75 314 GLN A C 1
ATOM 2601 O O . GLN A 1 314 ? 13.281 17.484 4.543 1 97.75 314 GLN A O 1
ATOM 2606 N N . LEU A 1 315 ? 14.359 16.062 5.918 1 98.12 315 LEU A N 1
ATOM 2607 C CA . LEU A 1 315 ? 15.18 15.516 4.848 1 98.12 315 LEU A CA 1
ATOM 2608 C C . LEU A 1 315 ? 14.523 14.281 4.23 1 98.12 315 LEU A C 1
ATOM 2610 O O . LEU A 1 315 ? 14.93 13.82 3.164 1 98.12 315 LEU A O 1
ATOM 2614 N N . LEU A 1 316 ? 13.516 13.695 4.895 1 97.44 316 LEU A N 1
ATOM 2615 C CA . LEU A 1 316 ? 12.773 12.57 4.332 1 97.44 316 LEU A CA 1
ATOM 2616 C C . LEU A 1 316 ? 12.07 12.969 3.039 1 97.44 316 LEU A C 1
ATOM 2618 O O . LEU A 1 316 ? 11.766 14.148 2.834 1 97.44 316 LEU A O 1
ATOM 2622 N N . PRO A 1 317 ? 11.812 11.977 2.119 1 95.69 317 PRO A N 1
ATOM 2623 C CA . PRO A 1 317 ? 11 12.289 0.944 1 95.69 317 PRO A CA 1
ATOM 2624 C C . PRO A 1 317 ? 9.609 12.812 1.311 1 95.69 317 PRO A C 1
ATOM 2626 O O . PRO A 1 317 ? 8.938 12.234 2.17 1 95.69 317 PRO A O 1
ATOM 2629 N N . GLY A 1 318 ? 9.18 13.859 0.626 1 96.69 318 GLY A N 1
ATOM 2630 C CA . GLY A 1 318 ? 7.906 14.492 0.91 1 96.69 318 GLY A CA 1
ATOM 2631 C C . GLY A 1 318 ? 8.023 15.977 1.212 1 96.69 318 GLY A C 1
ATOM 2632 O O . GLY A 1 318 ? 9.102 16.562 1.055 1 96.69 318 GLY A O 1
ATOM 2633 N N . CYS A 1 319 ? 6.914 16.578 1.633 1 97.94 319 CYS A N 1
ATOM 2634 C CA . CYS A 1 319 ? 6.832 18.016 1.857 1 97.94 319 CYS A CA 1
ATOM 2635 C C . CYS A 1 319 ? 6.973 18.344 3.338 1 97.94 319 CYS A C 1
ATOM 2637 O O . CYS A 1 319 ? 6.465 17.625 4.191 1 97.94 319 CYS A O 1
ATOM 2639 N N . THR A 1 320 ? 7.652 19.453 3.576 1 98.12 320 THR A N 1
ATOM 2640 C CA . THR A 1 320 ? 7.812 19.891 4.957 1 98.12 320 THR A CA 1
ATOM 2641 C C . THR A 1 320 ? 6.5 20.438 5.504 1 98.12 320 THR A C 1
ATOM 2643 O O . THR A 1 320 ? 5.789 21.172 4.809 1 98.12 320 THR A O 1
ATOM 2646 N N . PHE A 1 321 ? 6.203 20.031 6.699 1 98.5 321 PHE A N 1
ATOM 2647 C CA . PHE A 1 321 ? 5.008 20.469 7.41 1 98.5 321 PHE A CA 1
ATOM 2648 C C . PHE A 1 321 ? 5.352 20.891 8.836 1 98.5 321 PHE A C 1
ATOM 2650 O O . PHE A 1 321 ? 6.074 20.188 9.539 1 98.5 321 PHE A O 1
ATOM 2657 N N . ALA A 1 322 ? 4.895 22.062 9.227 1 98.38 322 ALA A N 1
ATOM 2658 C CA . ALA A 1 322 ? 5.09 22.531 10.602 1 98.38 322 ALA A CA 1
ATOM 2659 C C . ALA A 1 322 ? 3.803 23.109 11.172 1 98.38 322 ALA A C 1
ATOM 2661 O O . ALA A 1 322 ? 3.016 23.719 10.445 1 98.38 322 ALA A O 1
ATOM 2662 N N . TYR A 1 323 ? 3.615 22.938 12.453 1 97.88 323 TYR A N 1
ATOM 2663 C CA . TYR A 1 323 ? 2.502 23.5 13.203 1 97.88 323 TYR A CA 1
ATOM 2664 C C . TYR A 1 323 ? 2.926 24.766 13.938 1 97.88 323 TYR A C 1
ATOM 2666 O O . TYR A 1 323 ? 4.039 24.844 14.469 1 97.88 323 TYR A O 1
ATOM 2674 N N . MET A 1 324 ? 2.057 25.75 13.953 1 97.56 324 MET A N 1
ATOM 2675 C CA . MET A 1 324 ? 2.34 27.031 14.586 1 97.56 324 MET A CA 1
ATOM 2676 C C . MET A 1 324 ? 3.002 26.828 15.945 1 97.56 324 MET A C 1
ATOM 2678 O O . MET A 1 324 ? 2.516 26.062 16.766 1 97.56 324 MET A O 1
ATOM 2682 N N . GLY A 1 325 ? 4.125 27.484 16.125 1 97 325 GLY A N 1
ATOM 2683 C CA . GLY A 1 325 ? 4.836 27.422 17.391 1 97 325 GLY A CA 1
ATOM 2684 C C . GLY A 1 325 ? 5.98 26.438 17.391 1 97 325 GLY A C 1
ATOM 2685 O O . GLY A 1 325 ? 6.887 26.516 18.219 1 97 325 GLY A O 1
ATOM 2686 N N . GLN A 1 326 ? 5.98 25.5 16.438 1 97.81 326 GLN A N 1
ATOM 2687 C CA . GLN A 1 326 ? 7.023 24.484 16.359 1 97.81 326 GLN A CA 1
ATOM 2688 C C . GLN A 1 326 ? 8.391 25.125 16.125 1 97.81 326 GLN A C 1
ATOM 2690 O O . GLN A 1 326 ? 9.398 24.672 16.672 1 97.81 326 GLN A O 1
ATOM 2695 N N . GLU A 1 327 ? 8.469 26.188 15.336 1 97.88 327 GLU A N 1
ATOM 2696 C CA . GLU A 1 327 ? 9.711 26.859 14.969 1 97.88 327 GLU A CA 1
ATOM 2697 C C . GLU A 1 327 ? 10.367 27.531 16.172 1 97.88 327 GLU A C 1
ATOM 2699 O O . GLU A 1 327 ? 11.539 27.891 16.125 1 97.88 327 GLU A O 1
ATOM 2704 N N . TYR A 1 328 ? 9.602 27.609 17.266 1 97.5 328 TYR A N 1
ATOM 2705 C CA . TYR A 1 328 ? 10.125 28.219 18.484 1 97.5 328 TYR A CA 1
ATOM 2706 C C . TYR A 1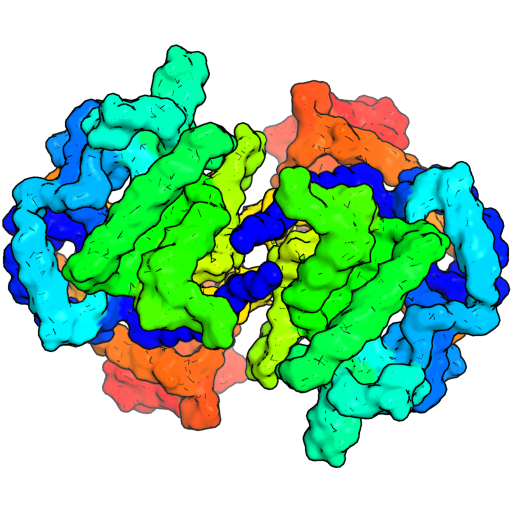 328 ? 10.297 27.172 19.578 1 97.5 328 TYR A C 1
ATOM 2708 O O . TYR A 1 328 ? 10.477 27.5 20.75 1 97.5 328 TYR A O 1
ATOM 2716 N N . ALA A 1 329 ? 10.133 25.906 19.25 1 98.06 329 ALA A N 1
ATOM 2717 C CA . ALA A 1 329 ? 10.25 24.797 20.203 1 98.06 329 ALA A CA 1
ATOM 2718 C C . ALA A 1 329 ? 9.281 24.969 21.359 1 98.06 329 ALA A C 1
ATOM 2720 O O . ALA A 1 329 ? 9.633 24.703 22.516 1 98.06 329 ALA A O 1
ATOM 2721 N N . ILE A 1 330 ? 8.141 25.484 21.078 1 97.25 330 ILE A N 1
ATOM 2722 C CA . ILE A 1 330 ? 7.102 25.562 22.094 1 97.25 330 ILE A CA 1
ATOM 2723 C C . ILE A 1 330 ? 6.66 24.156 22.484 1 97.25 330 ILE A C 1
ATOM 2725 O O . ILE A 1 330 ? 6.477 23.281 21.625 1 97.25 330 ILE A O 1
ATOM 2729 N N . ASP A 1 331 ? 6.555 23.859 23.781 1 95.44 331 ASP A N 1
ATOM 2730 C CA . ASP A 1 331 ? 6.266 22.484 24.203 1 95.44 331 ASP A CA 1
ATOM 2731 C C . ASP A 1 331 ? 4.871 22.391 24.812 1 95.44 331 ASP A C 1
ATOM 2733 O O . ASP A 1 331 ? 4.422 21.297 25.172 1 95.44 331 ASP A O 1
ATOM 2737 N N . GLU A 1 332 ? 4.121 23.469 24.891 1 91.44 332 GLU A N 1
ATOM 2738 C CA . GLU A 1 332 ? 2.764 23.4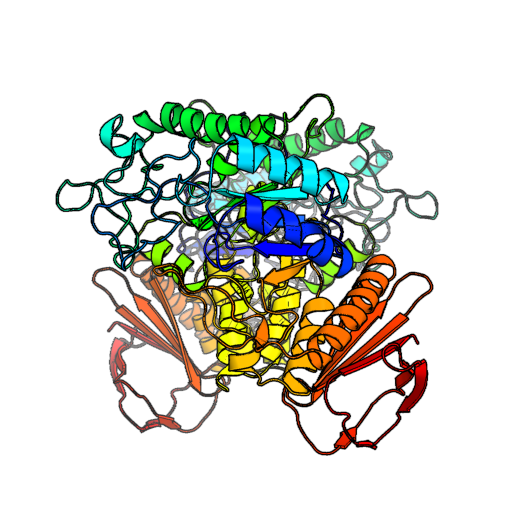53 25.438 1 91.44 332 GLU A CA 1
ATOM 2739 C C . GLU A 1 332 ? 1.788 22.797 24.453 1 91.44 332 GLU A C 1
ATOM 2741 O O . GLU A 1 332 ? 1.81 23.094 23.266 1 91.44 332 GLU A O 1
ATOM 2746 N N . TYR A 1 333 ? 0.97 21.938 24.953 1 84.88 333 TYR A N 1
ATOM 2747 C CA . TYR A 1 333 ? 0.014 21.219 24.125 1 84.88 333 TYR A CA 1
ATOM 2748 C C . TYR A 1 333 ? -1.14 22.109 23.703 1 84.88 333 TYR A C 1
ATOM 2750 O O . TYR A 1 333 ? -1.794 22.734 24.547 1 84.88 333 TYR A O 1
ATOM 2758 N N . PRO A 1 334 ? -1.369 22.188 22.469 1 81.06 334 PRO A N 1
ATOM 2759 C CA . PRO A 1 334 ? -2.51 22.984 22.016 1 81.06 334 PRO A CA 1
ATOM 2760 C C . PRO A 1 334 ? -3.834 22.219 22.109 1 81.06 334 PRO A C 1
ATOM 2762 O O . PRO A 1 334 ? -3.982 21.141 21.547 1 81.06 334 PRO A O 1
ATOM 2765 N N . THR A 1 335 ? -4.723 22.703 22.859 1 88.56 335 THR A N 1
ATOM 2766 C CA . THR A 1 335 ? -6.035 22.078 22.953 1 88.56 335 THR A CA 1
ATOM 2767 C C . THR A 1 335 ? -6.949 22.594 21.828 1 88.56 335 THR A C 1
ATOM 2769 O O . THR A 1 335 ? -6.824 23.734 21.391 1 88.56 335 THR A O 1
ATOM 2772 N N . LEU A 1 336 ? -7.816 21.812 21.375 1 93.75 336 LEU A N 1
ATOM 2773 C CA . LEU A 1 336 ? -8.789 22.172 20.344 1 93.75 336 LEU A CA 1
ATOM 2774 C C . LEU A 1 336 ? -10.07 22.719 20.984 1 93.75 336 LEU A C 1
ATOM 2776 O O . LEU A 1 336 ? -10.906 23.297 20.297 1 93.75 336 LEU A O 1
ATOM 2780 N N . PHE A 1 337 ? -10.211 22.656 22.328 1 94.88 337 PHE A N 1
ATOM 2781 C CA . PHE A 1 337 ? -11.539 22.781 22.922 1 94.88 337 PHE A CA 1
ATOM 2782 C C . PHE A 1 337 ? -11.648 24.062 23.734 1 94.88 337 PHE A C 1
ATOM 2784 O O . PHE A 1 337 ? -12.734 24.438 24.188 1 94.88 337 PHE A O 1
ATOM 2791 N N . GLU A 1 338 ? -10.523 24.625 23.969 1 94.94 338 GLU A N 1
ATOM 2792 C CA . GLU A 1 338 ? -10.453 25.859 24.75 1 94.94 338 GLU A CA 1
ATOM 2793 C C . GLU A 1 338 ? -9.641 26.922 24 1 94.94 338 GLU A C 1
ATOM 2795 O O . GLU A 1 338 ? -8.961 26.625 23.016 1 94.94 338 GLU A O 1
ATOM 2800 N N . LYS A 1 339 ? -9.82 28.156 24.375 1 94.44 339 LYS A N 1
ATOM 2801 C CA . LYS A 1 339 ? -8.906 29.219 23.953 1 94.44 339 LYS A CA 1
ATOM 2802 C C . LYS A 1 339 ? -7.605 29.172 24.75 1 94.44 339 LYS A C 1
ATOM 2804 O O . LYS A 1 339 ? -7.617 29.328 25.969 1 94.44 339 LYS A O 1
ATOM 2809 N N . ASN A 1 340 ? -6.633 28.875 24.125 1 93.44 340 ASN A N 1
ATOM 2810 C CA . ASN A 1 340 ? -5.289 28.766 24.703 1 93.44 340 ASN A CA 1
ATOM 2811 C C . ASN A 1 340 ? -4.227 29.234 23.703 1 93.44 340 ASN A C 1
ATOM 2813 O O . ASN A 1 340 ? -3.533 28.406 23.109 1 93.44 340 ASN A O 1
ATOM 2817 N N . PRO A 1 341 ? -4.047 30.531 23.562 1 95.5 341 PRO A N 1
ATOM 2818 C CA . PRO A 1 341 ? -3.121 31.062 22.547 1 95.5 341 PRO A CA 1
ATOM 2819 C C . PRO A 1 341 ? -1.691 30.562 22.734 1 95.5 341 PRO A C 1
ATOM 2821 O O . PRO A 1 341 ? -1.247 30.375 23.875 1 95.5 341 PRO A O 1
ATOM 2824 N N . VAL A 1 342 ? -0.974 30.344 21.641 1 96 342 VAL A N 1
ATOM 2825 C CA . VAL A 1 342 ? 0.431 29.953 21.656 1 96 342 VAL A CA 1
ATOM 2826 C C . VAL A 1 342 ? 1.239 30.953 22.484 1 96 342 VAL A C 1
ATOM 2828 O O . VAL A 1 342 ? 1.13 32.156 22.281 1 96 342 VAL A O 1
ATOM 2831 N N . PRO A 1 343 ? 1.941 30.5 23.438 1 95.62 343 PRO A N 1
ATOM 2832 C CA . PRO A 1 343 ? 2.781 31.406 24.234 1 95.62 343 PRO A CA 1
ATOM 2833 C C . PRO A 1 343 ? 4.074 31.797 23.516 1 95.62 343 PRO A C 1
ATOM 2835 O O . PRO A 1 343 ? 5.16 31.391 23.938 1 95.62 343 PRO A O 1
ATOM 2838 N N . TRP A 1 344 ? 3.963 32.594 22.562 1 95.38 344 TRP A N 1
ATOM 2839 C CA . TRP A 1 344 ? 5.078 32.969 21.703 1 95.38 344 TRP A CA 1
ATOM 2840 C C . TRP A 1 344 ? 6.238 33.531 22.516 1 95.38 344 TRP A C 1
ATOM 2842 O O . TRP A 1 344 ? 7.402 33.375 22.156 1 95.38 344 TRP A O 1
ATOM 2852 N N . GLU A 1 345 ? 5.938 34.188 23.609 1 94.38 345 GLU A N 1
ATOM 2853 C CA . GLU A 1 345 ? 6.949 34.812 24.453 1 94.38 345 GLU A CA 1
ATOM 2854 C C . GLU A 1 345 ? 7.844 33.75 25.109 1 94.38 345 GLU A C 1
ATOM 2856 O O . GLU A 1 345 ? 8.961 34.062 25.531 1 94.38 345 GLU A O 1
ATOM 2861 N N . GLN A 1 346 ? 7.383 32.562 25.172 1 93.69 346 GLN A N 1
ATOM 2862 C CA . GLN A 1 346 ? 8.148 31.484 25.797 1 93.69 346 GLN A CA 1
ATOM 2863 C C . GLN A 1 346 ? 8.977 30.734 24.75 1 93.69 346 GLN A C 1
ATOM 2865 O O . GLN A 1 346 ? 9.68 29.781 25.078 1 93.69 346 GLN A O 1
ATOM 2870 N N . GLY A 1 347 ? 8.922 31.219 23.562 1 95.56 347 GLY A N 1
ATOM 2871 C CA . GLY A 1 347 ? 9.609 30.531 22.469 1 95.56 347 GLY A CA 1
ATOM 2872 C C . GLY A 1 347 ? 11.125 30.625 22.578 1 95.56 347 GLY A C 1
ATOM 2873 O O . GLY A 1 347 ? 11.656 31.594 23.125 1 95.56 347 GLY A O 1
ATOM 2874 N N . ASP A 1 348 ? 11.82 29.625 22.109 1 97.19 348 ASP A N 1
ATOM 2875 C CA . ASP A 1 348 ? 13.281 29.562 22.062 1 97.19 348 ASP A CA 1
ATOM 2876 C C . ASP A 1 348 ? 13.812 30.219 20.797 1 97.19 348 ASP A C 1
ATOM 2878 O O . ASP A 1 348 ? 13.836 29.609 19.734 1 97.19 348 ASP A O 1
ATOM 2882 N N . ARG A 1 349 ? 14.43 31.375 20.938 1 96.38 349 ARG A N 1
ATOM 2883 C CA . ARG A 1 349 ? 14.891 32.156 19.797 1 96.38 349 ARG A CA 1
ATOM 2884 C C . ARG A 1 349 ? 16.078 31.484 19.125 1 96.38 349 ARG A C 1
ATOM 2886 O O . ARG A 1 349 ? 16.25 31.625 17.906 1 96.38 349 ARG A O 1
ATOM 2893 N N . LEU A 1 350 ? 16.844 30.828 19.891 1 96.62 350 LEU A N 1
ATOM 2894 C CA . LEU A 1 350 ? 17.969 30.109 19.312 1 96.62 350 LEU A CA 1
ATOM 2895 C C . LEU A 1 350 ? 17.469 28.953 18.438 1 96.62 350 LEU A C 1
ATOM 2897 O O . LEU A 1 350 ? 18.016 28.734 17.359 1 96.62 350 LEU A O 1
ATOM 2901 N N . PHE A 1 351 ? 16.5 28.25 18.922 1 97.88 351 PHE A N 1
ATOM 2902 C CA . PHE A 1 351 ? 15.93 27.188 18.094 1 97.88 351 PHE A CA 1
ATOM 2903 C C . PHE A 1 351 ? 15.281 27.75 16.844 1 97.88 351 PHE A C 1
ATOM 2905 O O . PHE A 1 351 ? 15.352 27.156 15.773 1 97.88 351 PHE A O 1
ATOM 2912 N N . LYS A 1 352 ? 14.617 28.875 16.984 1 97.75 352 LYS A N 1
ATOM 2913 C CA . LYS A 1 352 ? 14.008 29.516 15.828 1 97.75 352 LYS A CA 1
ATOM 2914 C C . LYS A 1 352 ? 15.055 29.812 14.758 1 97.75 352 LYS A C 1
ATOM 2916 O O . LYS A 1 352 ? 14.812 29.578 13.57 1 97.75 352 LYS A O 1
ATOM 2921 N N . ALA A 1 353 ? 16.188 30.359 15.172 1 97.19 353 ALA A N 1
ATOM 2922 C CA . ALA A 1 353 ? 17.281 30.625 14.234 1 97.19 353 ALA A CA 1
ATOM 2923 C C . ALA A 1 353 ? 17.766 29.344 13.57 1 97.19 353 ALA A C 1
ATOM 2925 O O . ALA A 1 353 ? 17.953 29.297 12.352 1 97.19 353 ALA A O 1
ATOM 2926 N N . PHE A 1 354 ? 17.953 28.328 14.344 1 97.12 354 PHE A N 1
ATOM 2927 C CA . PHE A 1 354 ? 18.344 27.016 13.836 1 97.12 354 PHE A CA 1
ATOM 2928 C C . PHE A 1 354 ? 17.328 26.5 12.844 1 97.12 354 PHE A C 1
ATOM 2930 O O . PHE A 1 354 ? 17.688 26.062 11.75 1 97.12 354 PHE A O 1
ATOM 2937 N N . PHE A 1 355 ? 16.047 26.531 13.25 1 98.25 355 PHE A N 1
ATOM 2938 C CA . PHE A 1 355 ? 14.953 26.031 12.438 1 98.25 355 PHE A CA 1
ATOM 2939 C C . PHE A 1 355 ? 14.93 26.734 11.078 1 98.25 355 PHE A C 1
ATOM 2941 O O . PHE A 1 355 ? 14.812 26.078 10.047 1 98.25 355 PHE A O 1
ATOM 2948 N N . THR A 1 356 ? 15.055 28.031 11.109 1 97.75 356 THR A N 1
ATOM 2949 C CA . THR A 1 356 ? 15.023 28.812 9.883 1 97.75 356 THR A CA 1
ATOM 2950 C C . THR A 1 356 ? 16.188 28.438 8.969 1 97.75 356 THR A C 1
ATOM 2952 O O . THR A 1 356 ? 16 28.234 7.766 1 97.75 356 THR A O 1
ATOM 2955 N N . THR A 1 357 ? 17.328 28.328 9.539 1 97.88 357 THR A N 1
ATOM 2956 C CA . THR A 1 357 ? 18.516 27.938 8.781 1 97.88 357 THR A CA 1
ATOM 2957 C C . THR A 1 357 ? 18.359 26.531 8.227 1 97.88 357 THR A C 1
ATOM 2959 O O . THR A 1 357 ? 18.609 26.297 7.043 1 97.88 357 THR A O 1
ATOM 2962 N N . LEU A 1 358 ? 17.953 25.656 9.078 1 98.25 358 LEU A N 1
ATOM 2963 C CA . LEU A 1 358 ? 17.75 24.266 8.664 1 98.25 358 LEU A CA 1
ATOM 2964 C C . LEU A 1 358 ? 16.75 24.172 7.527 1 98.25 358 LEU A C 1
ATOM 2966 O O . LEU A 1 358 ? 16.953 23.438 6.566 1 98.25 358 LEU A O 1
ATOM 2970 N N . PHE A 1 359 ? 15.672 24.859 7.695 1 98.06 359 PHE A N 1
ATOM 2971 C CA . PHE A 1 359 ? 14.633 24.844 6.668 1 98.06 359 PHE A CA 1
ATOM 2972 C C . PHE A 1 359 ? 15.203 25.281 5.32 1 98.06 359 PHE A C 1
ATOM 2974 O O . PHE A 1 359 ? 14.961 24.625 4.305 1 98.06 359 PHE A O 1
ATOM 2981 N N . SER A 1 360 ? 15.938 26.359 5.34 1 98 360 SER A N 1
ATOM 2982 C CA . SER A 1 360 ? 16.562 26.844 4.109 1 98 360 SER A CA 1
ATOM 2983 C C . SER A 1 360 ? 17.469 25.797 3.504 1 98 360 SER A C 1
ATOM 2985 O O . SER A 1 360 ? 17.438 25.547 2.297 1 98 360 SER A O 1
ATOM 2987 N N . ILE A 1 361 ? 18.25 25.156 4.316 1 98.38 361 ILE A N 1
ATOM 2988 C CA . ILE A 1 361 ? 19.203 24.141 3.885 1 98.38 361 ILE A CA 1
ATOM 2989 C C . ILE A 1 361 ? 18.438 22.969 3.273 1 98.38 361 ILE A C 1
ATOM 2991 O O . ILE A 1 361 ? 18.75 22.531 2.162 1 98.38 361 ILE A O 1
ATOM 2995 N N . THR A 1 362 ? 17.469 22.469 3.957 1 98.12 362 THR A N 1
ATOM 2996 C CA . THR A 1 362 ? 16.781 21.25 3.516 1 98.12 362 THR A CA 1
ATOM 2997 C C . THR A 1 362 ? 15.961 21.531 2.262 1 98.12 362 THR A C 1
ATOM 2999 O O . THR A 1 362 ? 15.812 20.656 1.402 1 98.12 362 THR A O 1
ATOM 3002 N N . GLN A 1 363 ? 15.43 22.75 2.113 1 97.69 363 GLN A N 1
ATOM 3003 C CA . GLN A 1 363 ? 14.742 23.125 0.881 1 97.69 363 GLN A CA 1
ATOM 3004 C C . GLN A 1 363 ? 15.711 23.141 -0.303 1 97.69 363 GLN A C 1
ATOM 3006 O O . GLN A 1 363 ? 15.352 22.703 -1.402 1 97.69 363 GLN A O 1
ATOM 3011 N N . THR A 1 364 ? 16.875 23.625 -0.05 1 97.56 364 THR A N 1
ATOM 3012 C CA . THR A 1 364 ? 17.891 23.625 -1.086 1 97.56 364 THR A CA 1
ATOM 3013 C C . THR A 1 364 ? 18.25 22.188 -1.488 1 97.56 364 THR A C 1
ATOM 3015 O O . THR A 1 364 ? 18.328 21.875 -2.678 1 97.56 364 THR A O 1
ATOM 3018 N N . ILE A 1 365 ? 18.453 21.391 -0.525 1 98.38 365 ILE A N 1
ATOM 3019 C CA . ILE A 1 365 ? 18.828 20 -0.764 1 98.38 365 ILE A CA 1
ATOM 3020 C C . ILE A 1 365 ? 17.719 19.297 -1.56 1 98.38 365 ILE A C 1
ATOM 3022 O O . ILE A 1 365 ? 18 18.641 -2.566 1 98.38 365 ILE A O 1
ATOM 3026 N N . LYS A 1 366 ? 16.484 19.453 -1.188 1 97.31 366 LYS A N 1
ATOM 3027 C CA . LYS A 1 366 ? 15.367 18.797 -1.843 1 97.31 366 LYS A CA 1
ATOM 3028 C C . LYS A 1 366 ? 15.195 19.281 -3.275 1 97.31 366 LYS A C 1
ATOM 3030 O O . LYS A 1 366 ? 14.781 18.531 -4.152 1 97.31 366 LYS A O 1
ATOM 3035 N N . ALA A 1 367 ? 15.516 20.516 -3.531 1 96.69 367 ALA A N 1
ATOM 3036 C CA . ALA A 1 367 ? 15.414 21.094 -4.871 1 96.69 367 ALA A CA 1
ATOM 3037 C C . ALA A 1 367 ? 16.469 20.5 -5.805 1 96.69 367 ALA A C 1
ATOM 3039 O O . ALA A 1 367 ? 16.219 20.328 -7 1 96.69 367 ALA A O 1
ATOM 3040 N N . GLN A 1 368 ? 17.594 20.109 -5.223 1 96.69 368 GLN A N 1
ATOM 3041 C CA . GLN A 1 368 ? 18.734 19.781 -6.078 1 96.69 368 GLN A CA 1
ATOM 3042 C C . GLN A 1 368 ? 19 18.281 -6.07 1 96.69 368 GLN A C 1
ATOM 3044 O O . GLN A 1 368 ? 19.703 17.781 -6.945 1 96.69 368 GLN A O 1
ATOM 3049 N N . ALA A 1 369 ? 18.547 17.641 -5.086 1 96.88 369 ALA A N 1
ATOM 3050 C CA . ALA A 1 369 ? 18.953 16.266 -4.852 1 96.88 369 ALA A CA 1
ATOM 3051 C C . ALA A 1 369 ? 17.75 15.383 -4.531 1 96.88 369 ALA A C 1
ATOM 3053 O O . ALA A 1 369 ? 17.562 14.969 -3.387 1 96.88 369 ALA A O 1
ATOM 3054 N N . PRO A 1 370 ? 17.047 14.953 -5.559 1 91.06 370 PRO A N 1
ATOM 3055 C CA . PRO A 1 370 ? 15.781 14.227 -5.34 1 91.06 370 PRO A CA 1
ATOM 3056 C C . PRO A 1 370 ? 16 12.773 -4.938 1 91.06 370 PRO A C 1
ATOM 3058 O O . PRO A 1 370 ? 15.094 12.133 -4.398 1 91.06 370 PRO A O 1
ATOM 3061 N N . ARG A 1 371 ? 17.156 12.18 -5.246 1 93.19 371 ARG A N 1
ATOM 3062 C CA . ARG A 1 371 ? 17.391 10.781 -4.902 1 93.19 371 ARG A CA 1
ATOM 3063 C C . ARG A 1 371 ? 17.656 10.625 -3.41 1 93.19 371 ARG A C 1
ATOM 3065 O O . ARG A 1 371 ? 18.469 11.359 -2.842 1 93.19 371 ARG A O 1
ATOM 3072 N N . PHE A 1 372 ? 16.984 9.711 -2.686 1 94.56 372 PHE A N 1
ATOM 3073 C CA . PHE A 1 372 ? 17.047 9.531 -1.24 1 94.56 372 PHE A CA 1
ATOM 3074 C C . PHE A 1 372 ? 17.5 8.125 -0.887 1 94.56 372 PHE A C 1
ATOM 3076 O O . PHE A 1 372 ? 17.062 7.152 -1.514 1 94.56 372 PHE A O 1
ATOM 3083 N N . SER A 1 373 ? 18.359 7.965 0.016 1 94.62 373 SER A N 1
ATOM 3084 C CA . SER A 1 373 ? 18.719 6.699 0.65 1 94.62 373 SER A CA 1
ATOM 3085 C C . SER A 1 373 ? 19.141 6.906 2.102 1 94.62 373 SER A C 1
ATOM 3087 O O . SER A 1 373 ? 19.328 8.039 2.543 1 94.62 373 SER A O 1
ATOM 3089 N N . TYR A 1 374 ? 19.188 5.867 2.85 1 96.12 374 TYR A N 1
ATOM 3090 C CA . TYR A 1 374 ? 19.578 5.965 4.25 1 96.12 374 TYR A CA 1
ATOM 3091 C C . TYR A 1 374 ? 20.359 4.727 4.684 1 96.12 374 TYR A C 1
ATOM 3093 O O . TYR A 1 374 ? 20.312 3.691 4.012 1 96.12 374 TYR A O 1
ATOM 3101 N N . LYS A 1 375 ? 21.078 4.875 5.727 1 95.44 375 LYS A N 1
ATOM 3102 C CA . LYS A 1 375 ? 21.766 3.791 6.418 1 95.44 375 LYS A CA 1
ATOM 3103 C C . LYS A 1 375 ? 21.781 4.02 7.926 1 95.44 375 LYS A C 1
ATOM 3105 O O . LYS A 1 375 ? 22.125 5.105 8.391 1 95.44 375 LYS A O 1
ATOM 3110 N N . GLU A 1 376 ? 21.297 3.074 8.633 1 95.19 376 GLU A N 1
ATOM 3111 C CA . GLU A 1 376 ? 21.438 3.156 10.078 1 95.19 376 GLU A CA 1
ATOM 3112 C C . GLU A 1 376 ? 22.828 2.691 10.516 1 95.19 376 GLU A C 1
ATOM 3114 O O . GLU A 1 376 ? 23.156 1.513 10.391 1 95.19 376 GLU A O 1
ATOM 3119 N N . LEU A 1 377 ? 23.594 3.539 11.031 1 94.88 377 LEU A N 1
ATOM 3120 C CA . LEU A 1 377 ? 24.969 3.246 11.383 1 94.88 377 LEU A CA 1
ATOM 3121 C C . LEU A 1 377 ? 25.062 2.629 12.773 1 94.88 377 LEU A C 1
ATOM 3123 O O . LEU A 1 377 ? 26 1.891 13.07 1 94.88 377 LEU A O 1
ATOM 3127 N N . ALA A 1 378 ? 24.203 2.984 13.648 1 93.56 378 ALA A N 1
ATOM 3128 C CA . ALA A 1 378 ? 24.016 2.492 15.008 1 93.56 378 ALA A CA 1
ATOM 3129 C C . ALA A 1 378 ? 22.578 2.74 15.477 1 93.56 378 ALA A C 1
ATOM 3131 O O . ALA A 1 378 ? 21.812 3.43 14.805 1 93.56 378 ALA A O 1
ATOM 3132 N N . GLU A 1 379 ? 22.266 2.113 16.562 1 91.75 379 GLU A N 1
ATOM 3133 C CA . GLU A 1 379 ? 20.906 2.316 17.062 1 91.75 379 GLU A CA 1
ATOM 3134 C C . GLU A 1 379 ? 20.609 3.801 17.266 1 91.75 379 GLU A C 1
ATOM 3136 O O . GLU A 1 379 ? 21.297 4.484 18.016 1 91.75 379 GLU A O 1
ATOM 3141 N N . GLY A 1 380 ? 19.688 4.297 16.547 1 94.38 380 GLY A N 1
ATOM 3142 C CA . GLY A 1 380 ? 19.266 5.676 16.703 1 94.38 380 GLY A CA 1
ATOM 3143 C C . GLY A 1 380 ? 20.141 6.664 15.961 1 94.38 380 GLY A C 1
ATOM 3144 O O . GLY A 1 380 ? 20 7.879 16.109 1 94.38 380 GLY A O 1
ATOM 3145 N N . VAL A 1 381 ? 21.141 6.172 15.203 1 96.94 381 VAL A N 1
ATOM 3146 C CA . VAL A 1 381 ? 22.031 7.02 14.422 1 96.94 381 VAL A CA 1
ATOM 3147 C C . VAL A 1 381 ? 21.891 6.695 12.938 1 96.94 381 VAL A C 1
ATOM 3149 O O . VAL A 1 381 ? 22.234 5.594 12.5 1 96.94 381 VAL A O 1
ATOM 3152 N N . VAL A 1 382 ? 21.438 7.703 12.211 1 97.5 382 VAL A N 1
ATOM 3153 C CA . VAL A 1 382 ? 21.078 7.449 10.82 1 97.5 382 VAL A CA 1
ATOM 3154 C C . VAL A 1 382 ? 21.875 8.375 9.906 1 97.5 382 VAL A C 1
ATOM 3156 O O . VAL A 1 382 ? 22.062 9.555 10.203 1 97.5 382 VAL A O 1
ATOM 3159 N N . LEU A 1 383 ? 22.422 7.781 8.875 1 97.81 383 LEU A N 1
ATOM 3160 C CA . LEU A 1 383 ? 23.016 8.547 7.777 1 97.81 383 LEU A CA 1
ATOM 3161 C C . LEU A 1 383 ? 22.031 8.656 6.609 1 97.81 383 LEU A C 1
ATOM 3163 O O . LEU A 1 383 ? 21.656 7.645 6.016 1 97.81 383 LEU A O 1
ATOM 3167 N N . ILE A 1 384 ? 21.594 9.859 6.324 1 98 384 ILE A N 1
ATOM 3168 C CA . ILE A 1 384 ? 20.75 10.141 5.164 1 98 384 ILE A CA 1
ATOM 3169 C C . ILE A 1 384 ? 21.609 10.609 4 1 98 384 ILE A C 1
ATOM 3171 O O . ILE A 1 384 ? 22.531 11.414 4.188 1 98 384 ILE A O 1
ATOM 3175 N N . GLU A 1 385 ? 21.312 10.117 2.879 1 97.5 385 GLU A N 1
ATOM 3176 C CA . GLU A 1 385 ? 21.984 10.57 1.664 1 97.5 385 GLU A CA 1
ATOM 3177 C C . GLU A 1 385 ? 20.984 11.094 0.642 1 97.5 385 GLU A C 1
ATOM 3179 O O . GLU A 1 385 ? 19.953 10.461 0.386 1 97.5 385 GLU A O 1
ATOM 3184 N N . ARG A 1 386 ? 21.172 12.289 0.176 1 98.12 386 ARG A N 1
ATOM 3185 C CA . ARG A 1 386 ? 20.422 12.914 -0.915 1 98.12 386 ARG A CA 1
ATOM 3186 C C . ARG A 1 386 ? 21.359 13.266 -2.074 1 98.12 386 ARG A C 1
ATOM 3188 O O . ARG A 1 386 ? 22.406 13.859 -1.868 1 98.12 386 ARG A O 1
ATOM 3195 N N . SER A 1 387 ? 20.969 12.828 -3.266 1 96.88 387 SER A N 1
ATOM 3196 C CA . SER A 1 387 ? 21.859 13.109 -4.387 1 96.88 387 SER A CA 1
ATOM 3197 C C . SER A 1 387 ? 21.078 13.547 -5.621 1 96.88 387 SER A C 1
ATOM 3199 O O . SER A 1 387 ? 19.906 13.195 -5.781 1 96.88 387 SER A O 1
ATOM 3201 N N . GLY A 1 388 ? 21.641 14.438 -6.324 1 94.5 388 GLY A N 1
ATOM 3202 C CA . GLY A 1 388 ? 21.219 14.828 -7.66 1 94.5 388 GLY A CA 1
ATOM 3203 C C . GLY A 1 388 ? 22.266 14.539 -8.719 1 94.5 388 GLY A C 1
ATOM 3204 O O . GLY A 1 388 ? 23.125 13.672 -8.539 1 94.5 388 GLY A O 1
ATOM 3205 N N . GLU A 1 389 ? 22.203 15.117 -9.883 1 91.38 389 GLU A N 1
ATOM 3206 C CA . GLU A 1 389 ? 23.109 14.859 -11 1 91.38 389 GLU A CA 1
ATOM 3207 C C . GLU A 1 389 ? 24.531 15.289 -10.656 1 91.38 389 GLU A C 1
ATOM 3209 O O . GLU A 1 389 ? 25.5 14.57 -10.93 1 91.38 389 GLU A O 1
ATOM 3214 N N . LYS A 1 390 ? 24.625 16.422 -9.969 1 92.75 390 LYS A N 1
ATOM 3215 C CA . LYS A 1 390 ? 25.953 16.984 -9.766 1 92.75 390 LYS A CA 1
ATOM 3216 C C . LYS A 1 390 ? 26.203 17.297 -8.289 1 92.75 390 LYS A C 1
ATOM 3218 O O . LYS A 1 390 ? 27.172 17.984 -7.949 1 92.75 390 LYS A O 1
ATOM 3223 N N . VAL A 1 391 ? 25.266 16.953 -7.492 1 96.38 391 VAL A N 1
ATOM 3224 C CA . VAL A 1 391 ? 25.406 17.312 -6.086 1 96.38 391 VAL A CA 1
ATOM 3225 C C . VAL A 1 391 ? 25.094 16.109 -5.207 1 96.38 391 VAL A C 1
ATOM 3227 O O . VAL A 1 391 ? 24.328 15.227 -5.605 1 96.38 391 VAL A O 1
ATOM 3230 N N . ARG A 1 392 ? 25.766 16.047 -4.105 1 97.5 392 ARG A N 1
ATOM 3231 C CA . ARG A 1 392 ? 25.547 15.008 -3.105 1 97.5 392 ARG A CA 1
ATOM 3232 C C . ARG A 1 392 ? 25.594 15.578 -1.694 1 97.5 392 ARG A C 1
ATOM 3234 O O . ARG A 1 392 ? 26.453 16.406 -1.392 1 97.5 392 ARG A O 1
ATOM 3241 N N . TYR A 1 393 ? 24.656 15.195 -0.897 1 98.62 393 TYR A N 1
ATOM 3242 C CA . TYR A 1 393 ? 24.594 15.609 0.5 1 98.62 393 TYR A CA 1
ATOM 3243 C C . TYR A 1 393 ? 24.5 14.398 1.424 1 98.62 393 TYR A C 1
ATOM 3245 O O . TYR A 1 393 ? 23.953 13.367 1.051 1 98.62 393 TYR A O 1
ATOM 3253 N N . GLN A 1 394 ? 25.109 14.469 2.562 1 98.31 394 GLN A N 1
ATOM 3254 C CA . GLN A 1 394 ? 25 13.477 3.623 1 98.31 394 GLN A CA 1
ATOM 3255 C C . GLN A 1 394 ? 24.656 14.125 4.957 1 98.31 394 GLN A C 1
ATOM 3257 O O . GLN A 1 394 ? 25.203 15.164 5.312 1 98.31 394 GLN A O 1
ATOM 3262 N N . ALA A 1 395 ? 23.688 13.586 5.574 1 98.44 395 ALA A N 1
ATOM 3263 C CA . ALA A 1 395 ? 23.297 14.086 6.891 1 98.44 395 ALA A CA 1
ATOM 3264 C C . ALA A 1 395 ? 23.391 12.977 7.941 1 98.44 395 ALA A C 1
ATOM 3266 O O . ALA A 1 395 ? 22.734 11.938 7.809 1 98.44 395 ALA A O 1
ATOM 3267 N N . LEU A 1 396 ? 24.25 13.188 8.898 1 98 396 LEU A N 1
ATOM 3268 C CA . LEU A 1 396 ? 24.328 12.297 10.047 1 98 396 LEU A CA 1
ATOM 3269 C C . LEU A 1 396 ? 23.438 12.781 11.18 1 98 396 LEU A C 1
ATOM 3271 O O . LEU A 1 396 ? 23.672 13.852 11.75 1 98 396 LEU A O 1
ATOM 3275 N N . CYS A 1 397 ? 22.391 12.039 11.516 1 98.44 397 CYS A N 1
ATOM 3276 C CA . CYS A 1 397 ? 21.422 12.414 12.539 1 98.44 397 CYS A CA 1
ATOM 3277 C C . CYS A 1 397 ? 21.531 11.508 13.758 1 98.44 397 CYS A C 1
ATOM 3279 O O . CYS A 1 397 ? 21.266 10.305 13.672 1 98.44 397 CYS A O 1
ATOM 3281 N N . ASN A 1 398 ? 21.938 12.031 14.859 1 98.12 398 ASN A N 1
ATOM 3282 C CA . ASN A 1 398 ? 21.906 11.359 16.156 1 98.12 398 ASN A CA 1
ATOM 3283 C C . ASN A 1 398 ? 20.562 11.539 16.859 1 98.12 398 ASN A C 1
ATOM 3285 O O . ASN A 1 398 ? 20.406 12.445 17.672 1 98.12 398 ASN A O 1
ATOM 3289 N N . LEU A 1 399 ? 19.641 10.641 16.641 1 97.88 399 LEU A N 1
ATOM 3290 C CA . LEU A 1 399 ? 18.234 10.852 16.938 1 97.88 399 LEU A CA 1
ATOM 3291 C C . LEU A 1 399 ? 17.953 10.562 18.406 1 97.88 399 LEU A C 1
ATOM 3293 O O . LEU A 1 399 ? 16.906 10.977 18.938 1 97.88 399 LEU A O 1
ATOM 3297 N N . ASP A 1 400 ? 18.844 9.93 19.094 1 93.62 400 ASP A N 1
ATOM 3298 C CA . ASP A 1 400 ? 18.594 9.57 20.484 1 93.62 400 ASP A CA 1
ATOM 3299 C C . ASP A 1 400 ? 19.578 10.266 21.422 1 93.62 400 ASP A C 1
ATOM 3301 O O . ASP A 1 400 ? 19.688 9.898 22.594 1 93.62 400 ASP A O 1
ATOM 3305 N N . ASP A 1 401 ? 20.297 11.188 20.859 1 93.5 401 ASP A N 1
ATOM 3306 C CA . ASP A 1 401 ? 21.281 11.938 21.641 1 93.5 401 ASP A CA 1
ATOM 3307 C C . ASP A 1 401 ? 22.266 10.992 22.328 1 93.5 401 ASP A C 1
ATOM 3309 O O . ASP A 1 401 ? 22.516 11.133 23.531 1 93.5 401 ASP A O 1
ATOM 3313 N N . ARG A 1 402 ? 22.672 10.102 21.578 1 93.06 402 ARG A N 1
ATOM 3314 C CA . ARG A 1 402 ? 23.609 9.109 22.109 1 93.06 402 ARG A CA 1
ATOM 3315 C C . ARG A 1 402 ? 25.016 9.68 22.188 1 93.06 402 ARG A C 1
ATOM 3317 O O . ARG A 1 402 ? 25.375 10.578 21.422 1 93.06 402 ARG A O 1
ATOM 3324 N N . SER A 1 403 ? 25.734 9.125 23.188 1 94.94 403 SER A N 1
ATOM 3325 C CA . SER A 1 403 ? 27.156 9.43 23.312 1 94.94 403 SER A CA 1
ATOM 3326 C C . SER A 1 403 ? 28.016 8.219 22.969 1 94.94 403 SER A C 1
ATOM 3328 O O . SER A 1 403 ? 27.516 7.094 22.906 1 94.94 403 SER A O 1
ATOM 3330 N N . GLY A 1 404 ? 29.25 8.539 22.641 1 95.31 404 GLY A N 1
ATOM 3331 C CA . GLY A 1 404 ? 30.172 7.449 22.344 1 95.31 404 GLY A CA 1
ATOM 3332 C C . GLY A 1 404 ? 30.75 7.527 20.953 1 95.31 404 GLY A C 1
ATOM 3333 O O . GLY A 1 404 ? 31.016 8.617 20.438 1 95.31 404 GLY A O 1
ATOM 3334 N N . PHE A 1 405 ? 31.078 6.289 20.438 1 96.38 405 PHE A N 1
ATOM 3335 C CA . PHE A 1 405 ? 31.781 6.23 19.172 1 96.38 405 PHE A CA 1
ATOM 3336 C C . PHE A 1 405 ? 31.016 5.383 18.156 1 96.38 405 PHE A C 1
ATOM 3338 O O . PHE A 1 405 ? 30.219 4.535 18.547 1 96.38 405 PHE A O 1
ATOM 3345 N N . ILE A 1 406 ? 31.172 5.719 16.969 1 94.88 406 ILE A N 1
ATOM 3346 C CA . ILE A 1 406 ? 30.656 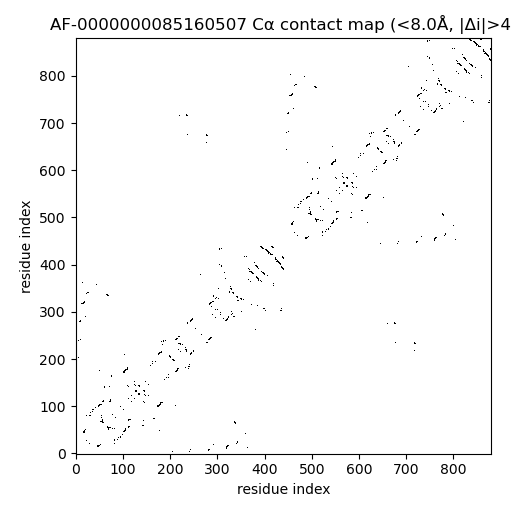4.875 15.898 1 94.88 406 ILE A CA 1
ATOM 3347 C C . ILE A 1 406 ? 31.781 4.574 14.906 1 94.88 406 ILE A C 1
ATOM 3349 O O . ILE A 1 406 ? 32.75 5.34 14.789 1 94.88 406 ILE A O 1
ATOM 3353 N N . GLU A 1 407 ? 31.719 3.42 14.305 1 94.75 407 GLU A N 1
ATOM 3354 C CA . GLU A 1 407 ? 32.656 3.031 13.25 1 94.75 407 GLU A CA 1
ATOM 3355 C C . GLU A 1 407 ? 32.062 3.336 11.867 1 94.75 407 GLU A C 1
ATOM 3357 O O . GLU A 1 407 ? 30.984 2.867 11.523 1 94.75 407 GLU A O 1
ATOM 3362 N N . LEU A 1 408 ? 32.781 4.125 11.133 1 95.5 408 LEU A N 1
ATOM 3363 C CA . LEU A 1 408 ? 32.344 4.473 9.781 1 95.5 408 LEU A CA 1
ATOM 3364 C C . LEU A 1 408 ? 33.062 3.59 8.75 1 95.5 408 LEU A C 1
ATOM 3366 O O . LEU A 1 408 ? 34.281 3.457 8.773 1 95.5 408 LEU A O 1
ATOM 3370 N N . ASP A 1 409 ? 32.25 2.959 7.906 1 92.12 409 ASP A N 1
ATOM 3371 C CA . ASP A 1 409 ? 32.812 2.143 6.836 1 92.12 409 ASP A CA 1
ATOM 3372 C C . ASP A 1 409 ? 33.406 3.016 5.719 1 92.12 409 ASP A C 1
ATOM 3374 O O . ASP A 1 409 ? 34.219 2.561 4.934 1 92.12 409 ASP A O 1
ATOM 3378 N N . THR A 1 410 ? 32.906 4.199 5.586 1 92.12 410 THR A N 1
ATOM 3379 C CA . THR A 1 410 ? 33.344 5.156 4.578 1 92.12 410 THR A CA 1
ATOM 3380 C C . THR A 1 410 ? 33.594 6.523 5.203 1 92.12 410 THR A C 1
ATOM 3382 O O . THR A 1 410 ? 33.062 6.832 6.273 1 92.12 410 THR A O 1
ATOM 3385 N N . THR A 1 411 ? 34.469 7.23 4.535 1 95.88 411 THR A N 1
ATOM 3386 C CA . THR A 1 411 ? 34.781 8.57 5.016 1 95.88 411 THR A CA 1
ATOM 3387 C C . THR A 1 411 ? 33.625 9.531 4.727 1 95.88 411 THR A C 1
ATOM 3389 O O . THR A 1 411 ? 33.094 9.555 3.607 1 95.88 411 THR A O 1
ATOM 3392 N N . LEU A 1 412 ? 33.188 10.227 5.734 1 96.81 412 LEU A N 1
ATOM 3393 C CA . LEU A 1 412 ? 32.25 11.336 5.578 1 96.81 412 LEU A CA 1
ATOM 3394 C C . LEU A 1 412 ? 32.969 12.664 5.48 1 96.81 412 LEU A C 1
ATOM 3396 O O . LEU A 1 412 ? 33.656 13.078 6.43 1 96.81 412 LEU A O 1
ATOM 3400 N N . GLU A 1 413 ? 32.938 13.234 4.32 1 97.25 413 GLU A N 1
ATOM 3401 C CA . GLU A 1 413 ? 33.688 14.461 4.109 1 97.25 413 GLU A CA 1
ATOM 3402 C C . GLU A 1 413 ? 32.906 15.469 3.283 1 97.25 413 GLU A C 1
ATOM 3404 O O . GLU A 1 413 ? 32.188 15.094 2.346 1 97.25 413 GLU A O 1
ATOM 3409 N N . GLY A 1 414 ? 33.031 16.734 3.672 1 97.94 414 GLY A N 1
ATOM 3410 C CA . GLY A 1 414 ? 32.375 17.828 2.98 1 97.94 414 GLY A CA 1
ATOM 3411 C C . GLY A 1 414 ? 32.281 19.094 3.812 1 97.94 414 GLY A C 1
ATOM 3412 O O . GLY A 1 414 ? 32.969 19.234 4.82 1 97.94 414 GLY A O 1
ATOM 3413 N N . THR A 1 415 ? 31.547 20.031 3.365 1 98.38 415 THR A N 1
ATOM 3414 C CA . THR A 1 415 ? 31.312 21.281 4.082 1 98.38 415 THR A CA 1
ATOM 3415 C C . THR A 1 415 ? 30.031 21.203 4.895 1 98.38 415 THR A C 1
ATOM 3417 O O . THR A 1 415 ? 28.969 20.891 4.355 1 98.38 415 THR A O 1
ATOM 3420 N N . ASN A 1 416 ? 30.172 21.422 6.184 1 98.25 416 ASN A N 1
ATOM 3421 C CA . ASN A 1 416 ? 28.984 21.453 7.039 1 98.25 416 ASN A CA 1
ATOM 3422 C C . ASN A 1 416 ? 28.062 22.625 6.668 1 98.25 416 ASN A C 1
ATOM 3424 O O . ASN A 1 416 ? 28.438 23.781 6.809 1 98.25 416 ASN A O 1
ATOM 3428 N N . MET A 1 417 ? 26.906 22.344 6.32 1 98.19 417 MET A N 1
ATOM 3429 C CA . MET A 1 417 ? 26.016 23.375 5.793 1 98.19 417 MET A CA 1
ATOM 3430 C C . MET A 1 417 ? 25.484 24.25 6.914 1 98.19 417 MET A C 1
ATOM 3432 O O . MET A 1 417 ? 25 25.359 6.664 1 98.19 417 MET A O 1
ATOM 3436 N N . LEU A 1 418 ? 25.547 23.766 8.117 1 97.19 418 LEU A N 1
ATOM 3437 C CA . LEU A 1 418 ? 25.047 24.547 9.242 1 97.19 418 LEU A CA 1
ATOM 3438 C C . LEU A 1 418 ? 26.094 25.547 9.727 1 97.19 418 LEU A C 1
ATOM 3440 O O . LEU A 1 418 ? 25.766 26.656 10.141 1 97.19 418 LEU A O 1
ATOM 3444 N N . THR A 1 419 ? 27.375 25.156 9.57 1 95.75 419 THR A N 1
ATOM 3445 C CA . THR A 1 419 ? 28.406 25.984 10.172 1 95.75 419 THR A CA 1
ATOM 3446 C C . THR A 1 419 ? 29.359 26.516 9.102 1 95.75 419 THR A C 1
ATOM 3448 O O . THR A 1 419 ? 30.109 27.469 9.352 1 95.75 419 THR A O 1
ATOM 3451 N N . GLY A 1 420 ? 29.422 25.875 7.953 1 96.5 420 GLY A N 1
ATOM 3452 C CA . GLY A 1 420 ? 30.344 26.266 6.902 1 96.5 420 GLY A CA 1
ATOM 3453 C C . GLY A 1 420 ? 31.719 25.625 7.035 1 96.5 420 GLY A C 1
ATOM 3454 O O . GLY A 1 420 ? 32.562 25.75 6.148 1 96.5 420 GLY A O 1
ATOM 3455 N N . GLU A 1 421 ? 31.938 24.859 8.023 1 97 421 GLU A N 1
ATOM 3456 C CA . GLU A 1 421 ? 33.25 24.266 8.289 1 97 421 GLU A CA 1
ATOM 3457 C C . GLU A 1 421 ? 33.469 23 7.453 1 97 421 GLU A C 1
ATOM 3459 O O . GLU A 1 421 ? 32.531 22.25 7.199 1 97 421 GLU A O 1
ATOM 3464 N N . ALA A 1 422 ? 34.719 22.75 7.121 1 97.88 422 ALA A N 1
ATOM 3465 C CA . ALA A 1 422 ? 35.062 21.484 6.469 1 97.88 422 ALA A CA 1
ATOM 3466 C C . ALA A 1 422 ? 35.125 20.344 7.477 1 97.88 422 ALA A C 1
ATOM 3468 O O . ALA A 1 422 ? 35.719 20.484 8.547 1 97.88 422 ALA A O 1
ATOM 3469 N N . ILE A 1 423 ? 34.5 19.297 7.156 1 97.12 42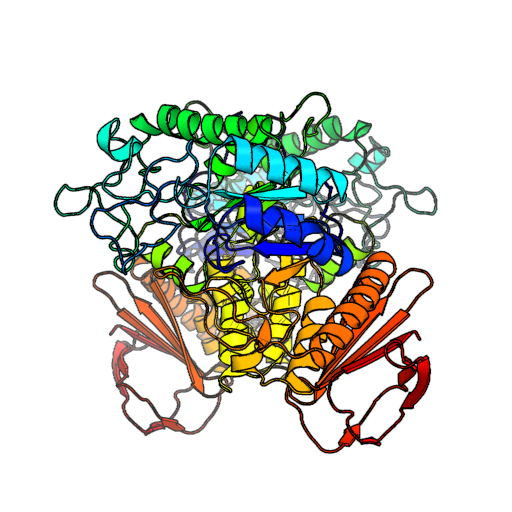3 ILE A N 1
ATOM 3470 C CA . ILE A 1 423 ? 34.438 18.141 8.039 1 97.12 423 ILE A CA 1
ATOM 3471 C C . ILE A 1 423 ? 34.969 16.906 7.312 1 97.12 423 ILE A C 1
ATOM 3473 O O . ILE A 1 423 ? 34.719 16.719 6.121 1 97.12 423 ILE A O 1
ATOM 3477 N N . SER A 1 424 ? 35.781 16.141 7.934 1 97.25 424 SER A N 1
ATOM 3478 C CA . SER A 1 424 ? 36.219 14.828 7.477 1 97.25 424 SER A CA 1
ATOM 3479 C C . SER A 1 424 ? 36.25 13.82 8.625 1 97.25 424 SER A C 1
ATOM 3481 O O . SER A 1 424 ? 37.031 13.961 9.57 1 97.25 424 SER A O 1
ATOM 3483 N N . LEU A 1 425 ? 35.344 12.922 8.594 1 96.75 425 LEU A N 1
ATOM 3484 C CA . LEU A 1 425 ? 35.25 11.875 9.602 1 96.75 425 LEU A CA 1
ATOM 3485 C C . LEU A 1 425 ? 35.531 10.508 8.992 1 96.75 425 LEU A C 1
ATOM 3487 O O . LEU A 1 425 ? 34.969 10.156 7.957 1 96.75 425 LEU A O 1
ATOM 3491 N N . SER A 1 426 ? 36.406 9.703 9.57 1 95.75 426 SER A N 1
ATOM 3492 C CA . SER A 1 426 ? 36.75 8.375 9.07 1 95.75 426 SER A CA 1
ATOM 3493 C C . SER A 1 426 ? 37.094 7.43 10.219 1 95.75 426 SER A C 1
ATOM 3495 O O . SER A 1 426 ? 37.625 7.852 11.242 1 95.75 426 SER A O 1
ATOM 3497 N N . GLY A 1 427 ? 36.781 6.16 9.992 1 95.12 427 GLY A N 1
ATOM 3498 C CA . GLY A 1 427 ? 37.062 5.152 11 1 95.12 427 GLY A CA 1
ATOM 3499 C C . GLY A 1 427 ? 36.219 5.309 12.25 1 95.12 427 GLY A C 1
ATOM 3500 O O . GLY A 1 427 ? 35 5.5 12.164 1 95.12 427 GLY A O 1
ATOM 3501 N N . ARG A 1 428 ? 36.875 5.121 13.438 1 95.5 428 ARG A N 1
ATOM 3502 C CA . ARG A 1 428 ? 36.188 5.277 14.711 1 95.5 428 ARG A CA 1
ATOM 3503 C C . ARG A 1 428 ? 36.094 6.746 15.117 1 95.5 428 ARG A C 1
ATOM 3505 O O . ARG A 1 428 ? 37.125 7.383 15.352 1 95.5 428 ARG A O 1
ATOM 3512 N N . VAL A 1 429 ? 34.969 7.293 15.148 1 96.06 429 VAL A N 1
ATOM 3513 C CA . VAL A 1 429 ? 34.812 8.719 15.43 1 96.06 429 VAL A CA 1
ATOM 3514 C C . VAL A 1 429 ? 33.844 8.922 16.594 1 96.06 429 VAL A C 1
ATOM 3516 O O . VAL A 1 429 ? 32.969 8.094 16.828 1 96.06 429 VAL A O 1
ATOM 3519 N N . GLU A 1 430 ? 34.062 10.023 17.266 1 96.19 430 GLU A N 1
ATOM 3520 C CA . GLU A 1 430 ? 33.094 10.422 18.266 1 96.19 430 GLU A CA 1
ATOM 3521 C C . GLU A 1 430 ? 31.781 10.852 17.625 1 96.19 430 GLU A C 1
ATOM 3523 O O . GLU A 1 430 ? 31.766 11.633 16.672 1 96.19 430 GLU A O 1
ATOM 3528 N N . LEU A 1 431 ? 30.719 10.32 18.141 1 95.44 431 LEU A N 1
ATOM 3529 C CA . LEU A 1 431 ? 29.406 10.602 17.578 1 95.44 431 LEU A CA 1
ATOM 3530 C C . LEU A 1 431 ? 29.031 12.062 17.797 1 95.44 431 LEU A C 1
ATOM 3532 O O . LEU A 1 431 ? 28.969 12.531 18.938 1 95.44 431 LEU A O 1
ATOM 3536 N N . PRO A 1 432 ? 28.859 12.766 16.719 1 94.44 432 PRO A N 1
ATOM 3537 C CA . PRO A 1 432 ? 28.375 14.141 16.891 1 94.44 432 PRO A CA 1
ATOM 3538 C C . PRO A 1 432 ? 26.984 14.195 17.5 1 94.44 432 PRO A C 1
ATOM 3540 O O . PRO A 1 432 ? 26.156 13.32 17.219 1 94.44 432 PRO A O 1
ATOM 3543 N N . LYS A 1 433 ? 26.734 15.25 18.281 1 95.38 433 LYS A N 1
ATOM 3544 C CA . LYS A 1 433 ? 25.375 15.492 18.797 1 95.38 433 LYS A CA 1
ATOM 3545 C C . LYS A 1 433 ? 24.516 16.203 17.75 1 95.38 433 LYS A C 1
ATOM 3547 O O . LYS A 1 433 ? 25.031 16.953 16.922 1 95.38 433 LYS A O 1
ATOM 3552 N N . GLY A 1 434 ? 23.281 15.953 17.812 1 97.38 434 GLY A N 1
ATOM 3553 C CA . GLY A 1 434 ? 22.359 16.609 16.891 1 97.38 434 GLY A CA 1
ATOM 3554 C C . GLY A 1 434 ? 22.5 16.125 15.461 1 97.38 434 GLY A C 1
ATOM 3555 O O . GLY A 1 434 ? 22.422 14.922 15.203 1 97.38 434 GLY A O 1
ATOM 3556 N N . VAL A 1 435 ? 22.703 17.031 14.562 1 98.12 435 VAL A N 1
ATOM 3557 C CA . VAL A 1 435 ? 22.734 16.672 13.148 1 98.12 435 VAL A CA 1
ATOM 3558 C C . VAL A 1 435 ? 23.953 17.328 12.484 1 98.12 435 VAL A C 1
ATOM 3560 O O . VAL A 1 435 ? 24.328 18.453 12.844 1 98.12 435 VAL A O 1
ATOM 3563 N N . LEU A 1 436 ? 24.609 16.594 11.719 1 97.75 436 LEU A N 1
ATOM 3564 C CA . LEU A 1 436 ? 25.656 17.047 10.805 1 97.75 436 LEU A CA 1
ATOM 3565 C C . LEU A 1 436 ? 25.203 16.922 9.352 1 97.75 436 LEU A C 1
ATOM 3567 O O . LEU A 1 436 ? 24.828 15.836 8.906 1 97.75 436 LEU A O 1
ATOM 3571 N N . ILE A 1 437 ? 25.141 18.031 8.633 1 98.62 437 ILE A N 1
ATOM 3572 C CA . ILE A 1 437 ? 24.719 18.031 7.234 1 98.62 437 ILE A CA 1
ATOM 3573 C C . ILE A 1 437 ? 25.875 18.469 6.344 1 98.62 437 ILE A C 1
ATOM 3575 O O . ILE A 1 437 ? 26.328 19.609 6.414 1 98.62 437 ILE A O 1
ATOM 3579 N N . LEU A 1 438 ? 26.297 17.594 5.477 1 98.56 438 LEU A N 1
ATOM 3580 C CA . LEU A 1 438 ? 27.484 17.828 4.676 1 98.56 438 LEU A CA 1
ATOM 3581 C C . LEU A 1 438 ? 27.141 17.953 3.197 1 98.56 438 LEU A C 1
ATOM 3583 O O . LEU A 1 438 ? 26.438 17.109 2.648 1 98.56 438 LEU A O 1
ATOM 3587 N N . LYS A 1 439 ? 27.531 19 2.615 1 98.44 439 LYS A N 1
ATOM 3588 C CA . LYS A 1 439 ? 27.656 19.031 1.161 1 98.44 439 LYS A CA 1
ATOM 3589 C C . LYS A 1 439 ? 28.953 18.359 0.705 1 98.44 439 LYS A C 1
ATOM 3591 O O . LYS A 1 439 ? 30.047 18.844 1.014 1 98.44 439 LYS A O 1
ATOM 3596 N N . VAL A 1 440 ? 28.812 17.297 0.043 1 97.19 440 VAL A N 1
ATOM 3597 C CA . VAL A 1 440 ? 29.953 16.438 -0.272 1 97.19 440 VAL A CA 1
ATOM 3598 C C . VAL A 1 440 ? 30.641 16.938 -1.548 1 97.19 440 VAL A C 1
ATOM 3600 O O . VAL A 1 440 ? 29.969 17.25 -2.533 1 97.19 440 VAL A O 1
ATOM 3603 N N . MET B 1 1 ? -19.062 8.961 -15.883 1 23.78 1 MET B N 1
ATOM 3604 C CA . MET B 1 1 ? -17.828 8.188 -15.828 1 23.78 1 MET B CA 1
ATOM 3605 C C . MET B 1 1 ? -17.781 7.312 -14.578 1 23.78 1 MET B C 1
ATOM 3607 O O . MET B 1 1 ? -17.531 7.809 -13.477 1 23.78 1 MET B O 1
ATOM 3611 N N . SER B 1 2 ? -18.672 6.387 -14.469 1 32.5 2 SER B N 1
ATOM 3612 C CA . SER B 1 2 ? -18.828 5.504 -13.32 1 32.5 2 SER B CA 1
ATOM 3613 C C . SER B 1 2 ? -17.5 4.871 -12.914 1 32.5 2 SER B C 1
ATOM 3615 O O . SER B 1 2 ? -16.766 4.359 -13.766 1 32.5 2 SER B O 1
ATOM 3617 N N . TYR B 1 3 ? -16.734 5.547 -12.234 1 36.25 3 TYR B N 1
ATOM 3618 C CA . TYR B 1 3 ? -15.547 4.926 -11.648 1 36.25 3 TYR B CA 1
ATOM 3619 C C . TYR B 1 3 ? -15.789 3.453 -11.352 1 36.25 3 TYR B C 1
ATOM 3621 O O . TYR B 1 3 ? -16.797 3.1 -10.719 1 36.25 3 TYR B O 1
ATOM 3629 N N . SER B 1 4 ? -15.539 2.668 -12.32 1 41.94 4 SER B N 1
ATOM 3630 C CA . SER B 1 4 ? -15.688 1.219 -12.219 1 41.94 4 SER B CA 1
ATOM 3631 C C . SER B 1 4 ? -15.008 0.683 -10.961 1 41.94 4 SER B C 1
ATOM 3633 O O . SER B 1 4 ? -13.82 0.372 -10.977 1 41.94 4 SER B O 1
ATOM 3635 N N . VAL B 1 5 ? -15.016 1.57 -10 1 43.09 5 VAL B N 1
ATOM 3636 C CA . VAL B 1 5 ? -14.461 0.901 -8.836 1 43.09 5 VAL B CA 1
ATOM 3637 C C . VAL B 1 5 ? -14.93 -0.551 -8.797 1 43.09 5 VAL B C 1
ATOM 3639 O O . VAL B 1 5 ? -16.141 -0.819 -8.805 1 43.09 5 VAL B O 1
ATOM 3642 N N . ARG B 1 6 ? -14.227 -1.413 -9.531 1 48.22 6 ARG B N 1
ATOM 3643 C CA . ARG B 1 6 ? -14.508 -2.814 -9.227 1 48.22 6 ARG B CA 1
ATOM 3644 C C . ARG B 1 6 ? -15.062 -2.971 -7.812 1 48.22 6 ARG B C 1
ATOM 3646 O O . ARG B 1 6 ? -14.391 -2.623 -6.84 1 48.22 6 ARG B O 1
ATOM 3653 N N . MET B 1 7 ? -16.141 -2.77 -7.688 1 50.5 7 MET B N 1
ATOM 3654 C CA . MET B 1 7 ? -16.719 -3.131 -6.398 1 50.5 7 MET B CA 1
ATOM 3655 C C . MET B 1 7 ? -16.172 -4.465 -5.906 1 50.5 7 MET B C 1
ATOM 3657 O O . MET B 1 7 ? -15.547 -5.199 -6.672 1 50.5 7 MET B O 1
ATOM 3661 N N . SER B 1 8 ? -16.797 -5.094 -4.777 1 57.38 8 SER B N 1
ATOM 3662 C CA . SER B 1 8 ? -16.844 -5.625 -3.42 1 57.38 8 SER B CA 1
ATOM 3663 C C . SER B 1 8 ? -16.594 -7.133 -3.406 1 57.38 8 SER B C 1
ATOM 3665 O O . SER B 1 8 ? -16.703 -7.773 -2.359 1 57.38 8 SER B O 1
ATOM 3667 N N . LYS B 1 9 ? -16.266 -7.742 -4.75 1 71.69 9 LYS B N 1
ATOM 3668 C CA . LYS B 1 9 ? -16.359 -9.117 -4.277 1 71.69 9 LYS B CA 1
ATOM 3669 C C . LYS B 1 9 ? -14.984 -9.758 -4.141 1 71.69 9 LYS B C 1
ATOM 3671 O O . LYS B 1 9 ? -14.203 -9.789 -5.098 1 71.69 9 LYS B O 1
ATOM 3676 N N . ALA B 1 10 ? -14.523 -10.07 -3.049 1 86.62 10 ALA B N 1
ATOM 3677 C CA . ALA B 1 10 ? -13.273 -10.758 -2.734 1 86.62 10 ALA B CA 1
ATOM 3678 C C . ALA B 1 10 ? -13.336 -12.227 -3.146 1 86.62 10 ALA B C 1
ATOM 3680 O O . ALA B 1 10 ? -14.383 -12.867 -3.041 1 86.62 10 ALA B O 1
ATOM 3681 N N . VAL B 1 11 ? -12.25 -12.711 -3.793 1 95.25 11 VAL B N 1
ATOM 3682 C CA . VAL B 1 11 ? -12.109 -14.141 -4.047 1 95.25 11 VAL B CA 1
ATOM 3683 C C . VAL B 1 11 ? -12.086 -14.898 -2.725 1 95.25 11 VAL B C 1
ATOM 3685 O O . VAL B 1 11 ? -11.352 -14.539 -1.805 1 95.25 11 VAL B O 1
ATOM 3688 N N . PRO B 1 12 ? -12.953 -15.945 -2.625 1 95.44 12 PRO B N 1
ATOM 3689 C CA . PRO B 1 12 ? -12.922 -16.719 -1.386 1 95.44 12 PRO B CA 1
ATOM 3690 C C . PRO B 1 12 ? -11.539 -17.297 -1.079 1 95.44 12 PRO B C 1
ATOM 3692 O O . PRO B 1 12 ? -10.836 -17.734 -1.99 1 95.44 12 PRO B O 1
ATOM 3695 N N . GLU B 1 13 ? -11.211 -17.312 0.143 1 96.44 13 GLU B N 1
ATOM 3696 C CA . GLU B 1 13 ? -9.914 -17.844 0.547 1 96.44 13 GLU B CA 1
ATOM 3697 C C . GLU B 1 13 ? -9.828 -19.344 0.275 1 96.44 13 GLU B C 1
ATOM 3699 O O . GLU B 1 13 ? -8.734 -19.922 0.281 1 96.44 13 GLU B O 1
ATOM 3704 N N . THR B 1 14 ? -10.961 -19.984 0.084 1 97.38 14 THR B N 1
ATOM 3705 C CA . THR B 1 14 ? -10.977 -21.422 -0.186 1 97.38 14 THR B CA 1
ATOM 3706 C C . THR B 1 14 ? -10.602 -21.703 -1.638 1 97.38 14 THR B C 1
ATOM 3708 O O . THR B 1 14 ? -10.398 -22.844 -2.02 1 97.38 14 THR B O 1
ATOM 3711 N N . THR B 1 15 ? -10.508 -20.641 -2.432 1 97.75 15 THR B N 1
ATOM 3712 C CA . THR B 1 15 ? -9.93 -20.812 -3.76 1 97.75 15 THR B CA 1
ATOM 3713 C C . THR B 1 15 ? -8.508 -21.359 -3.662 1 97.75 15 THR B C 1
ATOM 3715 O O . THR B 1 15 ? -7.727 -20.922 -2.822 1 97.75 15 THR B O 1
ATOM 3718 N N . SER B 1 16 ? -8.195 -22.375 -4.434 1 98.44 16 SER B N 1
ATOM 3719 C CA . SER B 1 16 ? -6.887 -23.031 -4.402 1 98.44 16 SER B CA 1
ATOM 3720 C C . SER B 1 16 ? -6.387 -23.328 -5.809 1 98.44 16 SER B C 1
ATOM 3722 O O . SER B 1 16 ? -7.152 -23.797 -6.66 1 98.44 16 SER B O 1
ATOM 3724 N N . ILE B 1 17 ? -5.129 -23.062 -6.051 1 98.75 17 ILE B N 1
ATOM 3725 C CA . ILE B 1 17 ? -4.578 -23.109 -7.402 1 98.75 17 ILE B CA 1
ATOM 3726 C C . ILE B 1 17 ? -3.402 -24.078 -7.449 1 98.75 17 ILE B C 1
ATOM 3728 O O . ILE B 1 17 ? -2.461 -23.969 -6.66 1 98.75 17 ILE B O 1
ATOM 3732 N N . TYR B 1 18 ? -3.471 -25.031 -8.328 1 98.81 18 TYR B N 1
ATOM 3733 C CA . TYR B 1 18 ? -2.396 -25.984 -8.602 1 98.81 18 TYR B CA 1
ATOM 3734 C C . TYR B 1 18 ? -1.684 -25.641 -9.906 1 98.81 18 TYR B C 1
ATOM 3736 O O . TYR B 1 18 ? -2.279 -25.703 -10.984 1 98.81 18 TYR B O 1
ATOM 3744 N N . GLN B 1 19 ? -0.44 -25.266 -9.859 1 98.69 19 GLN B N 1
ATOM 3745 C CA . GLN B 1 19 ? 0.327 -24.859 -11.031 1 98.69 19 GLN B CA 1
ATOM 3746 C C . GLN B 1 19 ? 0.978 -26.062 -11.711 1 98.69 19 GLN B C 1
ATOM 3748 O O . GLN B 1 19 ? 1.66 -26.844 -11.062 1 98.69 19 GLN B O 1
ATOM 3753 N N . ILE B 1 20 ? 0.775 -26.094 -13.016 1 98.44 20 ILE B N 1
ATOM 3754 C CA . ILE B 1 20 ? 1.322 -27.172 -13.82 1 98.44 20 ILE B CA 1
ATOM 3755 C C . ILE B 1 20 ? 2.189 -26.609 -14.938 1 98.44 20 ILE B C 1
ATOM 3757 O O . ILE B 1 20 ? 1.767 -25.703 -15.656 1 98.44 20 ILE B O 1
ATOM 3761 N N . PHE B 1 21 ? 3.385 -27.062 -15.062 1 98.12 21 PHE B N 1
ATOM 3762 C CA . PHE B 1 21 ? 4.23 -26.891 -16.234 1 98.12 21 PHE B CA 1
ATOM 3763 C C . PHE B 1 21 ? 4.184 -28.125 -17.125 1 98.12 21 PHE B C 1
ATOM 3765 O O . PHE B 1 21 ? 4.887 -29.094 -16.875 1 98.12 21 PHE B O 1
ATOM 3772 N N . ILE B 1 22 ? 3.402 -28.062 -18.188 1 98.19 22 ILE B N 1
ATOM 3773 C CA . ILE B 1 22 ? 2.996 -29.219 -18.969 1 98.19 22 ILE B CA 1
ATOM 3774 C C . ILE B 1 22 ? 4.23 -29.969 -19.469 1 98.19 22 ILE B C 1
ATOM 3776 O O . ILE B 1 22 ? 4.297 -31.203 -19.375 1 98.19 22 ILE B O 1
ATOM 3780 N N . ARG B 1 23 ? 5.262 -29.328 -19.875 1 97.38 23 ARG B N 1
ATOM 3781 C CA . ARG B 1 23 ? 6.473 -29.922 -20.422 1 97.38 23 ARG B CA 1
ATOM 3782 C C . ARG B 1 23 ? 7.078 -30.922 -19.453 1 97.38 23 ARG B C 1
ATOM 3784 O O . ARG B 1 23 ? 7.586 -31.969 -19.875 1 97.38 23 ARG B O 1
ATOM 3791 N N . ASN B 1 24 ? 6.934 -30.594 -18.219 1 96.88 24 ASN B N 1
ATOM 3792 C CA . ASN B 1 24 ? 7.684 -31.375 -17.234 1 96.88 24 ASN B CA 1
ATOM 3793 C C . ASN B 1 24 ? 6.754 -32.125 -16.281 1 96.88 24 ASN B C 1
ATOM 3795 O O . ASN B 1 24 ? 7.211 -32.781 -15.352 1 96.88 24 ASN B O 1
ATOM 3799 N N . TYR B 1 25 ? 5.434 -32.031 -16.5 1 97.5 25 TYR B N 1
ATOM 3800 C CA . TYR B 1 25 ? 4.473 -32.594 -15.562 1 97.5 25 TYR B CA 1
ATOM 3801 C C . TYR B 1 25 ? 4.465 -34.125 -15.656 1 97.5 25 TYR B C 1
ATOM 3803 O O . TYR B 1 25 ? 4.309 -34.812 -14.641 1 97.5 25 TYR B O 1
ATOM 3811 N N . THR B 1 26 ? 4.555 -34.625 -16.906 1 97.56 26 THR B N 1
ATOM 3812 C CA . THR B 1 26 ? 4.676 -36.062 -17.203 1 97.56 26 THR B CA 1
ATOM 3813 C C . THR B 1 26 ? 5.906 -36.312 -18.062 1 97.56 26 THR B C 1
ATOM 3815 O O . THR B 1 26 ? 6.508 -35.375 -18.609 1 97.56 26 THR B O 1
ATOM 3818 N N . PRO B 1 27 ? 6.266 -37.594 -18.125 1 96.5 27 PRO B N 1
ATOM 3819 C CA . PRO B 1 27 ? 7.387 -37.906 -19.016 1 96.5 27 PRO B CA 1
ATOM 3820 C C . PRO B 1 27 ? 7.117 -37.5 -20.469 1 96.5 27 PRO B C 1
ATOM 3822 O O . PRO B 1 27 ? 8.031 -37.062 -21.172 1 96.5 27 PRO B O 1
ATOM 3825 N N . GLU B 1 28 ? 5.871 -37.625 -20.938 1 97.5 28 GLU B N 1
ATOM 3826 C CA . GLU B 1 28 ? 5.516 -37.281 -22.312 1 97.5 28 GLU B CA 1
ATOM 3827 C C . GLU B 1 28 ? 5.543 -35.75 -22.516 1 97.5 28 GLU B C 1
ATOM 3829 O O . GLU B 1 28 ? 5.902 -35.281 -23.578 1 97.5 28 GLU B O 1
ATOM 3834 N N . GLY B 1 29 ? 5.141 -35.031 -21.469 1 97.88 29 GLY B N 1
ATOM 3835 C CA . GLY B 1 29 ? 5.113 -33.562 -21.547 1 97.88 29 GLY B CA 1
ATOM 3836 C C . GLY B 1 29 ? 4.016 -33.031 -22.438 1 97.88 29 GLY B C 1
ATOM 3837 O O . GLY B 1 29 ? 4.207 -32.031 -23.141 1 97.88 29 GLY B O 1
ATOM 3838 N N . THR B 1 30 ? 2.83 -33.719 -22.453 1 98.69 30 THR B N 1
ATOM 3839 C CA . THR B 1 30 ? 1.765 -33.344 -23.375 1 98.69 30 THR B CA 1
ATOM 3840 C C . THR B 1 30 ? 0.457 -33.094 -22.625 1 98.69 30 THR B C 1
ATOM 3842 O O . THR B 1 30 ? 0.291 -33.562 -21.5 1 98.69 30 THR B O 1
ATOM 3845 N N . PHE B 1 31 ? -0.442 -32.375 -23.266 1 98.81 31 PHE B N 1
ATOM 3846 C CA . PHE B 1 31 ? -1.783 -32.188 -22.719 1 98.81 31 PHE B CA 1
ATOM 3847 C C . PHE B 1 31 ? -2.473 -33.531 -22.516 1 98.81 31 PHE B C 1
ATOM 3849 O O . PHE B 1 31 ? -3.113 -33.75 -21.484 1 98.81 31 PHE B O 1
ATOM 3856 N N . ALA B 1 32 ? -2.307 -34.375 -23.484 1 98.62 32 ALA B N 1
ATOM 3857 C CA . ALA B 1 32 ? -2.973 -35.656 -23.422 1 98.62 32 ALA B CA 1
ATOM 3858 C C . ALA B 1 32 ? -2.551 -36.438 -22.172 1 98.62 32 ALA B C 1
ATOM 3860 O O . ALA B 1 32 ? -3.393 -37.031 -21.484 1 98.62 32 ALA B O 1
ATOM 3861 N N . ALA B 1 33 ? -1.29 -36.469 -21.938 1 98.62 33 ALA B N 1
ATOM 3862 C CA . ALA B 1 33 ? -0.782 -37.188 -20.766 1 98.62 33 ALA B CA 1
ATOM 3863 C C . ALA B 1 33 ? -1.215 -36.5 -19.484 1 98.62 33 ALA B C 1
ATOM 3865 O O . ALA B 1 33 ? -1.573 -37.156 -18.5 1 98.62 33 ALA B O 1
ATOM 3866 N N . ALA B 1 34 ? -1.183 -35.188 -19.438 1 98.75 34 ALA B N 1
ATOM 3867 C CA . ALA B 1 34 ? -1.565 -34.438 -18.266 1 98.75 34 ALA B CA 1
ATOM 3868 C C . ALA B 1 34 ? -3.045 -34.625 -17.938 1 98.75 34 ALA B C 1
ATOM 3870 O O . ALA B 1 34 ? -3.434 -34.625 -16.766 1 98.75 34 ALA B O 1
ATOM 3871 N N . THR B 1 35 ? -3.826 -34.688 -18.984 1 98.75 35 THR B N 1
ATOM 3872 C CA . THR B 1 35 ? -5.266 -34.844 -18.828 1 98.75 35 THR B CA 1
ATOM 3873 C C . THR B 1 35 ? -5.578 -36.062 -17.953 1 98.75 35 THR B C 1
ATOM 3875 O O . THR B 1 35 ? -6.492 -36.031 -17.125 1 98.75 35 THR B O 1
ATOM 3878 N N . LYS B 1 36 ? -4.801 -37.062 -18.047 1 97.88 36 LYS B N 1
ATOM 3879 C CA . LYS B 1 36 ? -5.008 -38.312 -17.312 1 97.88 36 LYS B CA 1
ATOM 3880 C C . LYS B 1 36 ? -4.715 -38.125 -15.836 1 97.88 36 LYS B C 1
ATOM 3882 O O . LYS B 1 36 ? -5.082 -38.969 -15.016 1 97.88 36 LYS B O 1
ATOM 3887 N N . LYS B 1 37 ? -4.082 -37.062 -15.477 1 97.38 37 LYS B N 1
ATOM 3888 C CA . LYS B 1 37 ? -3.664 -36.844 -14.094 1 97.38 37 LYS B CA 1
ATOM 3889 C C . LYS B 1 37 ? -4.555 -35.812 -13.406 1 97.38 37 LYS B C 1
ATOM 3891 O O . LYS B 1 37 ? -4.352 -35.5 -12.227 1 97.38 37 LYS B O 1
ATOM 3896 N N . LEU B 1 38 ? -5.57 -35.312 -14.047 1 98.38 38 LEU B N 1
ATOM 3897 C CA . LEU B 1 38 ? -6.41 -34.25 -13.5 1 98.38 38 LEU B CA 1
ATOM 3898 C C . LEU B 1 38 ? -7.172 -34.75 -12.273 1 98.38 38 LEU B C 1
ATOM 3900 O O . LEU B 1 38 ? -7.414 -33.969 -11.344 1 98.38 38 LEU B O 1
ATOM 3904 N N . SER B 1 39 ? -7.531 -36 -12.258 1 97.19 39 SER B N 1
ATOM 3905 C CA . SER B 1 39 ? -8.258 -36.562 -11.117 1 97.19 39 SER B CA 1
ATOM 3906 C C . SER B 1 39 ? -7.434 -36.469 -9.836 1 97.19 39 SER B C 1
ATOM 3908 O O . SER B 1 39 ? -7.988 -36.281 -8.758 1 97.19 39 SER B O 1
ATOM 3910 N N . GLU B 1 40 ? -6.141 -36.594 -9.977 1 96.25 40 GLU B N 1
ATOM 3911 C CA . GLU B 1 40 ? -5.258 -36.5 -8.82 1 96.25 40 GLU B CA 1
ATOM 3912 C C . GLU B 1 40 ? -5.266 -35.062 -8.234 1 96.25 40 GLU B C 1
ATOM 3914 O O . GLU B 1 40 ? -5.211 -34.906 -7.016 1 96.25 40 GLU B O 1
ATOM 3919 N N . VAL B 1 41 ? -5.316 -34.094 -9.07 1 97.88 41 VAL B N 1
ATOM 3920 C CA . VAL B 1 41 ? -5.367 -32.688 -8.625 1 97.88 41 VAL B CA 1
ATOM 3921 C C . VAL B 1 41 ? -6.656 -32.438 -7.848 1 97.88 41 VAL B C 1
ATOM 3923 O O . VAL B 1 41 ? -6.633 -31.828 -6.781 1 97.88 41 VAL B O 1
ATOM 3926 N N . LYS B 1 42 ? -7.703 -32.969 -8.406 1 96.88 42 LYS B N 1
ATOM 3927 C CA . LYS B 1 42 ? -8.992 -32.812 -7.73 1 96.88 42 LYS B CA 1
ATOM 3928 C C . LYS B 1 42 ? -8.992 -33.531 -6.379 1 96.88 42 LYS B C 1
ATOM 3930 O O . LYS B 1 42 ? -9.539 -33.031 -5.402 1 96.88 42 LYS B O 1
ATOM 3935 N N . GLN B 1 43 ? -8.422 -34.688 -6.344 1 96.12 43 GLN B N 1
ATOM 3936 C CA . GLN B 1 43 ? -8.359 -35.438 -5.105 1 96.12 43 GLN B CA 1
ATOM 3937 C C . GLN B 1 43 ? -7.582 -34.688 -4.027 1 96.12 43 GLN B C 1
ATOM 3939 O O . GLN B 1 43 ? -7.855 -34.844 -2.836 1 96.12 43 GLN B O 1
ATOM 3944 N N . LEU B 1 44 ? -6.617 -33.938 -4.402 1 96.38 44 LEU B N 1
ATOM 3945 C CA . LEU B 1 44 ? -5.883 -33.094 -3.455 1 96.38 44 LEU B CA 1
ATOM 3946 C C . LEU B 1 44 ? -6.773 -32 -2.891 1 96.38 44 LEU B C 1
ATOM 3948 O O . LEU B 1 44 ? -6.5 -31.453 -1.816 1 96.38 44 LEU B O 1
ATOM 3952 N N . GLY B 1 45 ? -7.805 -31.594 -3.648 1 96.75 45 GLY B N 1
ATOM 3953 C CA . GLY B 1 45 ? -8.773 -30.641 -3.15 1 96.75 45 GLY B CA 1
ATOM 3954 C C . GLY B 1 45 ? -8.711 -29.297 -3.875 1 96.75 45 GLY B C 1
ATOM 3955 O O . GLY B 1 45 ? -9.477 -28.391 -3.562 1 96.75 45 GLY B O 1
ATOM 3956 N N . PHE B 1 46 ? -7.883 -29.188 -4.887 1 98.25 46 PHE B N 1
ATOM 3957 C CA . PHE B 1 46 ? -7.715 -27.906 -5.574 1 98.25 46 PHE B CA 1
ATOM 3958 C C . PHE B 1 46 ? -8.93 -27.594 -6.441 1 98.25 46 PHE B C 1
ATOM 3960 O O . PHE B 1 46 ? -9.656 -28.5 -6.848 1 98.25 46 PHE B O 1
ATOM 3967 N N . SER B 1 47 ? -9.164 -26.312 -6.68 1 98.12 47 SER B N 1
ATOM 3968 C CA . SER B 1 47 ? -10.297 -25.875 -7.48 1 98.12 47 SER B CA 1
ATOM 3969 C C . SER B 1 47 ? -9.852 -25.344 -8.836 1 98.12 47 SER B C 1
ATOM 3971 O O . SER B 1 47 ? -10.656 -25.203 -9.758 1 98.12 47 SER B O 1
ATOM 3973 N N . TRP B 1 48 ? -8.555 -24.984 -8.953 1 98.62 48 TRP B N 1
ATOM 3974 C CA . TRP B 1 48 ? -8.008 -24.422 -10.188 1 98.62 48 TRP B CA 1
ATOM 3975 C C . TRP B 1 48 ? -6.75 -25.156 -10.617 1 98.62 48 TRP B C 1
ATOM 3977 O O . TRP B 1 48 ? -5.953 -25.578 -9.773 1 98.62 48 TRP B O 1
ATOM 3987 N N . VAL B 1 49 ? -6.621 -25.281 -11.922 1 98.81 49 VAL B N 1
ATOM 3988 C CA . VAL B 1 49 ? -5.34 -25.641 -12.523 1 98.81 49 VAL B CA 1
ATOM 3989 C C . VAL B 1 49 ? -4.793 -24.453 -13.312 1 98.81 49 VAL B C 1
ATOM 3991 O O . VAL B 1 49 ? -5.508 -23.859 -14.125 1 98.81 49 VAL B O 1
ATOM 3994 N N . TYR B 1 50 ? -3.633 -24.094 -12.984 1 98.81 50 TYR B N 1
ATOM 3995 C CA . TYR B 1 50 ? 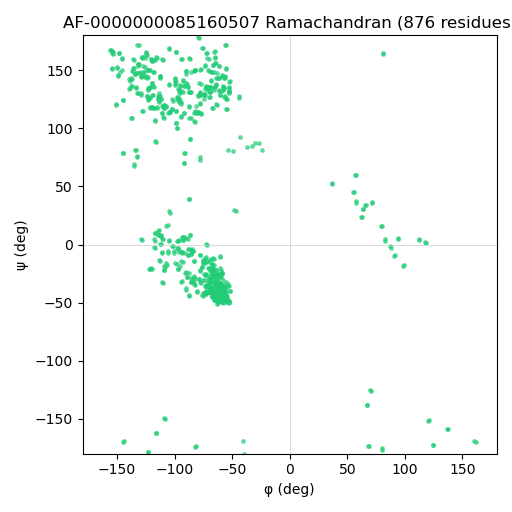-2.92 -23.016 -13.664 1 98.81 50 TYR B CA 1
ATOM 3996 C C . TYR B 1 50 ? -1.801 -23.562 -14.531 1 98.81 50 TYR B C 1
ATOM 3998 O O . TYR B 1 50 ? -0.867 -24.203 -14.031 1 98.81 50 TYR B O 1
ATOM 4006 N N . LEU B 1 51 ? -1.887 -23.328 -15.852 1 98.88 51 LEU B N 1
ATOM 4007 C CA . LEU B 1 51 ? -0.879 -23.797 -16.797 1 98.88 51 LEU B CA 1
ATOM 4008 C C . LEU B 1 51 ? 0.132 -22.688 -17.094 1 98.88 51 LEU B C 1
ATOM 4010 O O . LEU B 1 51 ? -0.247 -21.578 -17.484 1 98.88 51 LEU B O 1
ATOM 4014 N N . THR B 1 52 ? 1.431 -23.016 -16.891 1 98.38 52 THR B N 1
ATOM 4015 C CA . THR B 1 52 ? 2.449 -22.125 -17.422 1 98.38 52 THR B CA 1
ATOM 4016 C C . THR B 1 52 ? 2.266 -21.922 -18.922 1 98.38 52 THR B C 1
ATOM 4018 O O . THR B 1 52 ? 1.411 -22.562 -19.547 1 98.38 52 THR B O 1
ATOM 4021 N N . PRO B 1 53 ? 3.012 -21 -19.547 1 98.69 53 PRO B N 1
ATOM 4022 C CA . PRO B 1 53 ? 2.68 -20.672 -20.938 1 98.69 53 PRO B CA 1
ATOM 4023 C C . PRO B 1 53 ? 2.586 -21.891 -21.828 1 98.69 53 PRO B C 1
ATOM 4025 O O . PRO B 1 53 ? 3.416 -22.797 -21.734 1 98.69 53 PRO B O 1
ATOM 4028 N N . ILE B 1 54 ? 1.618 -21.906 -22.734 1 98.81 54 ILE B N 1
ATOM 4029 C CA . ILE B 1 54 ? 1.299 -23.078 -23.547 1 98.81 54 ILE B CA 1
ATOM 4030 C C . ILE B 1 54 ? 1.599 -22.781 -25.016 1 98.81 54 ILE B C 1
ATOM 4032 O O . ILE B 1 54 ? 1.191 -23.531 -25.906 1 98.81 54 ILE B O 1
ATOM 4036 N N . HIS B 1 55 ? 2.26 -21.734 -25.312 1 98.88 55 HIS B N 1
ATOM 4037 C CA . HIS B 1 55 ? 2.428 -21.219 -26.656 1 98.88 55 HIS B CA 1
ATOM 4038 C C . HIS B 1 55 ? 3.773 -21.625 -27.25 1 98.88 55 HIS B C 1
ATOM 4040 O O . HIS B 1 55 ? 4.676 -22.047 -26.516 1 98.88 55 HIS B O 1
ATOM 4046 N N . PRO B 1 56 ? 3.891 -21.453 -28.625 1 98.69 56 PRO B N 1
ATOM 4047 C CA . PRO B 1 56 ? 5.191 -21.75 -29.234 1 98.69 56 PRO B CA 1
ATOM 4048 C C . PRO B 1 56 ? 6.309 -20.859 -28.703 1 98.69 56 PRO B C 1
ATOM 4050 O O . PRO B 1 56 ? 6.086 -19.656 -28.453 1 98.69 56 PRO B O 1
ATOM 4053 N N . ILE B 1 57 ? 7.484 -21.469 -28.562 1 98.5 57 ILE B N 1
ATOM 4054 C CA . ILE B 1 57 ? 8.641 -20.766 -28.016 1 98.5 57 ILE B CA 1
ATOM 4055 C C . ILE B 1 57 ? 9.547 -20.312 -29.141 1 98.5 57 ILE B C 1
ATOM 4057 O O . ILE B 1 57 ? 9.805 -21.062 -30.094 1 98.5 57 ILE B O 1
ATOM 4061 N N . GLY B 1 58 ? 10 -19.156 -29.016 1 98 58 GLY B N 1
ATOM 4062 C CA . GLY B 1 58 ? 10.883 -18.625 -30.031 1 98 58 GLY B CA 1
ATOM 4063 C C . GLY B 1 58 ? 12.203 -19.359 -30.125 1 98 58 GLY B C 1
ATOM 4064 O O . GLY B 1 58 ? 12.562 -20.125 -29.219 1 98 58 GLY B O 1
ATOM 4065 N N . ARG B 1 59 ? 12.938 -19.094 -31.234 1 96.88 59 ARG B N 1
ATOM 4066 C CA . ARG B 1 59 ? 14.211 -19.766 -31.469 1 96.88 59 ARG B CA 1
ATOM 4067 C C . ARG B 1 59 ? 15.383 -18.797 -31.344 1 96.88 59 ARG B C 1
ATOM 4069 O O . ARG B 1 59 ? 16.484 -19.188 -30.938 1 96.88 59 ARG B O 1
ATOM 4076 N N . VAL B 1 60 ? 15.109 -17.609 -31.703 1 95.62 60 VAL B N 1
ATOM 4077 C CA . VAL B 1 60 ? 16.172 -16.609 -31.672 1 95.62 60 VAL B CA 1
ATOM 4078 C C . VAL B 1 60 ? 16.531 -16.297 -30.219 1 95.62 60 VAL B C 1
ATOM 4080 O O . VAL B 1 60 ? 15.664 -15.938 -29.422 1 95.62 60 VAL B O 1
ATOM 4083 N N . ASN B 1 61 ? 17.828 -16.391 -29.859 1 94.25 61 ASN B N 1
ATOM 4084 C CA . ASN B 1 61 ? 18.391 -16.125 -28.531 1 94.25 61 ASN B CA 1
ATOM 4085 C C . ASN B 1 61 ? 17.828 -17.078 -27.484 1 94.25 61 ASN B C 1
ATOM 4087 O O . ASN B 1 61 ? 17.75 -16.734 -26.297 1 94.25 61 ASN B O 1
ATOM 4091 N N . ARG B 1 62 ? 17.391 -18.172 -27.953 1 95.25 62 ARG B N 1
ATOM 4092 C CA . ARG B 1 62 ? 16.797 -19.188 -27.078 1 95.25 62 ARG B CA 1
ATOM 4093 C C . ARG B 1 62 ? 17.781 -19.594 -26 1 95.25 62 ARG B C 1
ATOM 4095 O O . ARG B 1 62 ? 18.969 -19.781 -26.266 1 95.25 62 ARG B O 1
ATOM 4102 N N . LYS B 1 63 ? 17.281 -19.672 -24.812 1 94.75 63 LYS B N 1
ATOM 4103 C CA . LYS B 1 63 ? 18.078 -20.156 -23.688 1 94.75 63 LYS B CA 1
ATOM 4104 C C . LYS B 1 63 ? 17.859 -21.656 -23.484 1 94.75 63 LYS B C 1
ATOM 4106 O O . LYS B 1 63 ? 16.719 -22.125 -23.406 1 94.75 63 LYS B O 1
ATOM 4111 N N . GLY B 1 64 ? 18.969 -22.438 -23.328 1 94.5 64 GLY B N 1
ATOM 4112 C CA . GLY B 1 64 ? 18.828 -23.875 -23.203 1 94.5 64 GLY B CA 1
ATOM 4113 C C . GLY B 1 64 ? 18.359 -24.547 -24.469 1 94.5 64 GLY B C 1
ATOM 4114 O O . GLY B 1 64 ? 18.203 -23.906 -25.516 1 94.5 64 GLY B O 1
ATOM 4115 N N . SER B 1 65 ? 18.078 -25.844 -24.422 1 95.62 65 SER B N 1
ATOM 4116 C CA . SER B 1 65 ? 17.719 -26.609 -25.609 1 95.62 65 SER B CA 1
ATOM 4117 C C . SER B 1 65 ? 16.234 -26.453 -25.938 1 95.62 65 SER B C 1
ATOM 4119 O O . SER B 1 65 ? 15.844 -26.531 -27.094 1 95.62 65 SER B O 1
ATOM 4121 N N . LYS B 1 66 ? 15.398 -26.188 -24.953 1 96.06 66 LYS B N 1
ATOM 4122 C CA . LYS B 1 66 ? 13.961 -26.141 -25.188 1 96.06 66 LYS B CA 1
ATOM 4123 C C . LYS B 1 66 ? 13.438 -24.703 -25.141 1 96.06 66 LYS B C 1
ATOM 4125 O O . LYS B 1 66 ? 12.344 -24.422 -25.625 1 96.06 66 LYS B O 1
ATOM 4130 N N . GLY B 1 67 ? 14.273 -23.797 -24.578 1 96.44 67 GLY B N 1
ATOM 4131 C CA . GLY B 1 67 ? 13.867 -22.406 -24.484 1 96.44 67 GLY B CA 1
ATOM 4132 C C . GLY B 1 67 ? 12.945 -22.141 -23.297 1 96.44 67 GLY B C 1
ATOM 4133 O O . GLY B 1 67 ? 12.422 -23.078 -22.703 1 96.44 67 GLY B O 1
ATOM 4134 N N . SER B 1 68 ? 12.82 -20.875 -22.969 1 96.81 68 SER B N 1
ATOM 4135 C CA . SER B 1 68 ? 11.867 -20.438 -21.953 1 96.81 68 SER B CA 1
ATOM 4136 C C . SER B 1 68 ? 10.445 -20.406 -22.5 1 96.81 68 SER B C 1
ATOM 4138 O O . SER B 1 68 ? 10.203 -19.828 -23.562 1 96.81 68 SER B O 1
ATOM 4140 N N . PRO B 1 69 ? 9.516 -21.031 -21.797 1 97.5 69 PRO B N 1
ATOM 4141 C CA . PRO B 1 69 ? 8.133 -20.906 -22.25 1 97.5 69 PRO B CA 1
ATOM 4142 C C . PRO B 1 69 ? 7.641 -19.453 -22.266 1 97.5 69 PRO B C 1
ATOM 4144 O O . PRO B 1 69 ? 6.594 -19.156 -22.844 1 97.5 69 PRO B O 1
ATOM 4147 N N . TYR B 1 70 ? 8.367 -18.547 -21.703 1 97.75 70 TYR B N 1
ATOM 4148 C CA . TYR B 1 70 ? 7.961 -17.141 -21.594 1 97.75 70 TYR B CA 1
ATOM 4149 C C . TYR B 1 70 ? 8.508 -16.328 -22.75 1 97.75 70 TYR B C 1
ATOM 4151 O O . TYR B 1 70 ? 8.219 -15.133 -22.875 1 97.75 70 TYR B O 1
ATOM 4159 N N . ALA B 1 71 ? 9.328 -16.938 -23.562 1 98 71 ALA B N 1
ATOM 4160 C CA . ALA B 1 71 ? 9.734 -16.359 -24.828 1 98 71 ALA B CA 1
ATOM 4161 C C . ALA B 1 71 ? 8.805 -16.797 -25.969 1 98 71 ALA B C 1
ATOM 4163 O O . ALA B 1 71 ? 9.195 -17.594 -26.828 1 98 71 ALA B O 1
ATOM 4164 N N . ILE B 1 72 ? 7.68 -16.188 -26.047 1 98.62 72 ILE B N 1
ATOM 4165 C CA . ILE B 1 72 ? 6.555 -16.703 -26.828 1 98.62 72 ILE B CA 1
ATOM 4166 C C . ILE B 1 72 ? 6.641 -16.203 -28.266 1 98.62 72 ILE B C 1
ATOM 4168 O O . ILE B 1 72 ? 6.836 -15.008 -28.5 1 98.62 72 ILE B O 1
ATOM 4172 N N . ALA B 1 73 ? 6.422 -17.094 -29.188 1 98.62 73 ALA B N 1
ATOM 4173 C CA . ALA B 1 73 ? 6.5 -16.766 -30.609 1 98.62 73 ALA B CA 1
ATOM 4174 C C . ALA B 1 73 ? 5.129 -16.391 -31.172 1 98.62 73 ALA B C 1
ATOM 4176 O O . ALA B 1 73 ? 5.023 -15.648 -32.156 1 98.62 73 ALA B O 1
ATOM 4177 N N . ASP B 1 74 ? 4.129 -16.984 -30.625 1 98.75 74 ASP B N 1
ATOM 4178 C CA . ASP B 1 74 ? 2.77 -16.703 -31.078 1 98.75 74 ASP B CA 1
ATOM 4179 C C . ASP B 1 74 ? 1.765 -16.891 -29.953 1 98.75 74 ASP B C 1
ATOM 4181 O O . ASP B 1 74 ? 1.559 -18 -29.469 1 98.75 74 ASP B O 1
ATOM 4185 N N . TYR B 1 75 ? 1.006 -15.805 -29.609 1 98.69 75 TYR B N 1
ATOM 4186 C CA . TYR B 1 75 ? 0.114 -15.781 -28.453 1 98.69 75 TYR B CA 1
ATOM 4187 C C . TYR B 1 75 ? -1.159 -16.578 -28.719 1 98.69 75 TYR B C 1
ATOM 4189 O O . TYR B 1 75 ? -1.917 -16.875 -27.797 1 98.69 75 TYR B O 1
ATOM 4197 N N . ARG B 1 76 ? -1.456 -16.953 -29.953 1 98.38 76 ARG B N 1
ATOM 4198 C CA . ARG B 1 76 ? -2.766 -17.516 -30.266 1 98.38 76 ARG B CA 1
ATOM 4199 C C . ARG B 1 76 ? -2.65 -18.984 -30.672 1 98.38 76 ARG B C 1
ATOM 4201 O O . ARG B 1 76 ? -3.625 -19.578 -31.125 1 98.38 76 ARG B O 1
ATOM 4208 N N . LYS B 1 77 ? -1.458 -19.531 -30.516 1 98.62 77 LYS B N 1
ATOM 4209 C CA . LYS B 1 77 ? -1.244 -20.922 -30.891 1 98.62 77 LYS B CA 1
ATOM 4210 C C . LYS B 1 77 ? -0.775 -21.75 -29.688 1 98.62 77 LYS B C 1
ATOM 4212 O O . LYS B 1 77 ? -0.271 -21.203 -28.703 1 98.62 77 LYS B O 1
ATOM 4217 N N . VAL B 1 78 ? -0.974 -23.031 -29.828 1 98.69 78 VAL B N 1
ATOM 4218 C CA . VAL B 1 78 ? -0.473 -23.984 -28.844 1 98.69 78 VAL B CA 1
ATOM 4219 C C . VAL B 1 78 ? 0.866 -24.562 -29.312 1 98.69 78 VAL B C 1
ATOM 4221 O O . VAL B 1 78 ? 1.045 -24.844 -30.5 1 98.69 78 VAL B O 1
ATOM 4224 N N . ASP B 1 79 ? 1.78 -24.594 -28.422 1 98.69 79 ASP B N 1
ATOM 4225 C CA . ASP B 1 79 ? 3.061 -25.219 -28.75 1 98.69 79 ASP B CA 1
ATOM 4226 C C . ASP B 1 79 ? 2.869 -26.656 -29.219 1 98.69 79 ASP B C 1
ATOM 4228 O O . ASP B 1 79 ? 2.309 -27.484 -28.484 1 98.69 79 ASP B O 1
ATOM 4232 N N . SER B 1 80 ? 3.383 -27 -30.312 1 98.12 80 SER B N 1
ATOM 4233 C CA . SER B 1 80 ? 3.178 -28.312 -30.906 1 98.12 80 SER B CA 1
ATOM 4234 C C . SER B 1 80 ? 3.832 -29.406 -30.078 1 98.12 80 SER B C 1
ATOM 4236 O O . SER B 1 80 ? 3.449 -30.578 -30.172 1 98.12 80 SER B O 1
ATOM 4238 N N . GLU B 1 81 ? 4.824 -29.031 -29.281 1 97.56 81 GLU B N 1
ATOM 4239 C CA . GLU B 1 81 ? 5.461 -30.016 -28.422 1 97.56 81 GLU B CA 1
ATOM 4240 C C . GLU B 1 81 ? 4.516 -30.484 -27.312 1 97.56 81 GLU B C 1
ATOM 4242 O O . GLU B 1 81 ? 4.672 -31.578 -26.766 1 97.56 81 GLU B O 1
ATOM 4247 N N . LEU B 1 82 ? 3.516 -29.625 -27 1 98.69 82 LEU B N 1
ATOM 4248 C CA . LEU B 1 82 ? 2.57 -29.953 -25.938 1 98.69 82 LEU B CA 1
ATOM 4249 C C . LEU B 1 82 ? 1.363 -30.703 -26.484 1 98.69 82 LEU B C 1
ATOM 4251 O O . LEU B 1 82 ? 0.646 -31.375 -25.734 1 98.69 82 LEU B O 1
ATOM 4255 N N . GLY B 1 83 ? 1.129 -30.516 -27.719 1 98.62 83 GLY B N 1
ATOM 4256 C CA . GLY B 1 83 ? -0.021 -31.094 -28.391 1 98.62 83 GLY B CA 1
ATOM 4257 C C . GLY B 1 83 ? -0.716 -30.109 -29.328 1 98.62 83 GLY B C 1
ATOM 4258 O O . GLY B 1 83 ? -0.087 -29.188 -29.844 1 98.62 83 GLY B O 1
ATOM 4259 N N . THR B 1 84 ? -1.986 -30.438 -29.609 1 98.5 84 THR B N 1
ATOM 4260 C CA . THR B 1 84 ? -2.787 -29.625 -30.516 1 98.5 84 THR B CA 1
ATOM 4261 C C . THR B 1 84 ? -3.795 -28.781 -29.734 1 98.5 84 THR B C 1
ATOM 4263 O O . THR B 1 84 ? -3.949 -28.953 -28.531 1 98.5 84 THR B O 1
ATOM 4266 N N . LEU B 1 85 ? -4.371 -27.875 -30.484 1 98.56 85 LEU B N 1
ATOM 4267 C CA . LEU B 1 85 ? -5.461 -27.109 -29.891 1 98.56 85 LEU B CA 1
ATOM 4268 C C . LEU B 1 85 ? -6.57 -28.047 -29.406 1 98.56 85 LEU B C 1
ATOM 4270 O O . LEU B 1 85 ? -7.188 -27.781 -28.375 1 98.56 85 LEU B O 1
ATOM 4274 N N . GLU B 1 86 ? -6.781 -29.062 -30.141 1 98.5 86 GLU B N 1
ATOM 4275 C CA . GLU B 1 86 ? -7.797 -30.031 -29.75 1 98.5 86 GLU B CA 1
ATOM 4276 C C . GLU B 1 86 ? -7.418 -30.734 -28.453 1 98.5 86 GLU B C 1
ATOM 4278 O O . GLU B 1 86 ? -8.289 -31.016 -27.625 1 98.5 86 GLU B O 1
ATOM 4283 N N . ASP B 1 87 ? -6.16 -31.047 -28.297 1 98.69 87 ASP B N 1
ATOM 4284 C CA . ASP B 1 87 ? -5.695 -31.641 -27.047 1 98.69 87 ASP B CA 1
ATOM 4285 C C . ASP B 1 87 ? -5.949 -30.703 -25.875 1 98.69 87 ASP B C 1
ATOM 4287 O O . ASP B 1 87 ? -6.344 -31.156 -24.797 1 98.69 87 ASP B O 1
ATOM 4291 N N . LEU B 1 88 ? -5.719 -29.438 -26.078 1 98.81 88 LEU B N 1
ATOM 4292 C CA . LEU B 1 88 ? -5.996 -28.453 -25.031 1 98.81 88 LEU B CA 1
ATOM 4293 C C . LEU B 1 88 ? -7.488 -28.391 -24.719 1 98.81 88 LEU B C 1
ATOM 4295 O O . LEU B 1 88 ? -7.883 -28.359 -23.562 1 98.81 88 LEU B O 1
ATOM 4299 N N . LYS B 1 89 ? -8.273 -28.359 -25.781 1 98.69 89 LYS B N 1
ATOM 4300 C CA . LYS B 1 89 ? -9.719 -28.344 -25.578 1 98.69 89 LYS B CA 1
ATOM 4301 C C . LYS B 1 89 ? -10.188 -29.547 -24.766 1 98.69 89 LYS B C 1
ATOM 4303 O O . LYS B 1 89 ? -11.039 -29.422 -23.891 1 98.69 89 LYS B O 1
ATOM 4308 N N . GLN B 1 90 ? -9.594 -30.656 -25.062 1 98.69 90 GLN B N 1
ATOM 4309 C CA . GLN B 1 90 ? -9.906 -31.859 -24.312 1 98.69 90 GLN B CA 1
ATOM 4310 C C . GLN B 1 90 ? -9.469 -31.719 -22.859 1 98.69 90 GLN B C 1
ATOM 4312 O O . GLN B 1 90 ? -10.18 -32.156 -21.938 1 98.69 90 GLN B O 1
ATOM 4317 N N . PHE B 1 91 ? -8.359 -31.203 -22.625 1 98.81 91 PHE B N 1
ATOM 4318 C CA . PHE B 1 91 ? -7.867 -30.953 -21.281 1 98.81 91 PHE B CA 1
ATOM 4319 C C . PHE B 1 91 ? -8.852 -30.094 -20.5 1 98.81 91 PHE B C 1
ATOM 4321 O O . PHE B 1 91 ? -9.211 -30.406 -19.375 1 98.81 91 PHE B O 1
ATOM 4328 N N . ILE B 1 92 ? -9.32 -29.016 -21.109 1 98.81 92 ILE B N 1
ATOM 4329 C CA . ILE B 1 92 ? -10.25 -28.078 -20.5 1 98.81 92 ILE B CA 1
ATOM 4330 C C . ILE B 1 92 ? -11.562 -28.781 -20.172 1 98.81 92 ILE B C 1
ATOM 4332 O O . ILE B 1 92 ? -12.086 -28.656 -19.062 1 98.81 92 ILE B O 1
ATOM 4336 N N . THR B 1 93 ? -12.031 -29.547 -21.125 1 98.56 93 THR B N 1
ATOM 4337 C CA . THR B 1 93 ? -13.281 -30.281 -20.953 1 98.56 93 THR B CA 1
ATOM 4338 C C . THR B 1 93 ? -13.172 -31.266 -19.781 1 98.56 93 THR B C 1
ATOM 4340 O O . THR B 1 93 ? -14.07 -31.344 -18.953 1 98.56 93 THR B O 1
ATOM 4343 N N . GLU B 1 94 ? -12.102 -32 -19.797 1 98.56 94 GLU B N 1
ATOM 4344 C CA . GLU B 1 94 ? -11.898 -32.969 -18.719 1 98.56 94 GLU B CA 1
ATOM 4345 C C . GLU B 1 94 ? -11.758 -32.281 -17.359 1 98.56 94 GLU B C 1
ATOM 4347 O O . GLU B 1 94 ? -12.266 -32.781 -16.359 1 98.56 94 GLU B O 1
ATOM 4352 N N . ALA B 1 95 ? -11.023 -31.188 -17.312 1 98.69 95 ALA B N 1
ATOM 4353 C CA . ALA B 1 95 ? -10.922 -30.422 -16.078 1 98.69 95 ALA B CA 1
ATOM 4354 C C . ALA B 1 95 ? -12.305 -30.031 -15.562 1 98.69 95 ALA B C 1
ATOM 4356 O O . ALA B 1 95 ? -12.594 -30.172 -14.375 1 98.69 95 ALA B O 1
ATOM 4357 N N . GLN B 1 96 ? -13.164 -29.578 -16.438 1 97.25 96 GLN B N 1
ATOM 4358 C CA . GLN B 1 96 ? -14.516 -29.172 -16.094 1 97.25 96 GLN B CA 1
ATOM 4359 C C . GLN B 1 96 ? -15.305 -30.359 -15.516 1 97.25 96 GLN B C 1
ATOM 4361 O O . GLN B 1 96 ? -16.109 -30.172 -14.594 1 97.25 96 GLN B O 1
ATOM 4366 N N . ARG B 1 97 ? -15.062 -31.469 -16.078 1 97.56 97 ARG B N 1
ATOM 4367 C CA . ARG B 1 97 ? -15.727 -32.656 -15.578 1 97.56 97 ARG B CA 1
ATOM 4368 C C . ARG B 1 97 ? -15.383 -32.906 -14.117 1 97.56 97 ARG B C 1
ATOM 4370 O O . ARG B 1 97 ? -16.203 -33.438 -13.352 1 97.56 97 ARG B O 1
ATOM 4377 N N . PHE B 1 98 ? -14.203 -32.594 -13.727 1 97.25 98 PHE B N 1
ATOM 4378 C CA . PHE B 1 98 ? -13.766 -32.75 -12.344 1 97.25 98 PHE B CA 1
ATOM 4379 C C . PHE B 1 98 ? -14.055 -31.484 -11.539 1 97.25 98 PHE B C 1
ATOM 4381 O O . PHE B 1 98 ? -13.562 -31.328 -10.414 1 97.25 98 PHE B O 1
ATOM 4388 N N . ASN B 1 99 ? -14.734 -30.516 -12.133 1 96.94 99 ASN B N 1
ATOM 4389 C CA . ASN B 1 99 ? -15.039 -29.219 -11.523 1 96.94 99 ASN B CA 1
ATOM 4390 C C . ASN B 1 99 ? -13.773 -28.422 -11.234 1 96.94 99 ASN B C 1
ATOM 4392 O O . ASN B 1 99 ? -13.656 -27.781 -10.188 1 96.94 99 ASN B O 1
ATOM 4396 N N . LEU B 1 100 ? -12.812 -28.625 -12.031 1 98.38 100 LEU B N 1
ATOM 4397 C CA . LEU B 1 100 ? -11.602 -27.812 -12.031 1 98.38 100 LEU B CA 1
ATOM 4398 C C . LEU B 1 100 ? -11.688 -26.703 -13.078 1 98.38 100 LEU B C 1
ATOM 4400 O O . LEU B 1 100 ? -12.117 -26.953 -14.203 1 98.38 100 LEU B O 1
ATOM 4404 N N . LYS B 1 101 ? -11.398 -25.516 -12.68 1 98.56 101 LYS B N 1
ATOM 4405 C CA . LYS B 1 101 ? -11.289 -24.406 -13.625 1 98.56 101 LYS B CA 1
ATOM 4406 C C . LYS B 1 101 ? -9.859 -24.266 -14.141 1 98.56 101 LYS B C 1
ATOM 4408 O O . LYS B 1 101 ? -8.906 -24.625 -13.445 1 98.56 101 LYS B O 1
ATOM 4413 N N . VAL B 1 102 ? -9.703 -23.797 -15.359 1 98.88 102 VAL B N 1
ATOM 4414 C CA . VAL B 1 102 ? -8.383 -23.75 -15.977 1 98.88 102 VAL B CA 1
ATOM 4415 C C . VAL B 1 102 ? -7.949 -22.297 -16.172 1 98.88 102 VAL B C 1
ATOM 4417 O O . VAL B 1 102 ? -8.719 -21.469 -16.672 1 98.88 102 VAL B O 1
ATOM 4420 N N . MET B 1 103 ? -6.809 -21.984 -15.719 1 98.81 103 MET B N 1
ATOM 4421 C CA . MET B 1 103 ? -6.117 -20.719 -15.875 1 98.81 103 MET B CA 1
ATOM 4422 C C . MET B 1 103 ? -4.871 -20.875 -16.75 1 98.81 103 MET B C 1
ATOM 4424 O O . MET B 1 103 ? -4.164 -21.875 -16.641 1 98.81 103 MET B O 1
ATOM 4428 N N . ILE B 1 104 ? -4.539 -19.844 -17.594 1 98.88 104 ILE B N 1
ATOM 4429 C CA . ILE B 1 104 ? -3.316 -19.906 -18.391 1 98.88 104 ILE B CA 1
ATOM 4430 C C . ILE B 1 104 ? -2.465 -18.656 -18.125 1 98.88 104 ILE B C 1
ATOM 4432 O O . ILE B 1 104 ? -2.965 -17.656 -17.625 1 98.88 104 ILE B O 1
ATOM 4436 N N . ASP B 1 105 ? -1.244 -18.781 -18.5 1 98.75 105 ASP B N 1
ATOM 4437 C CA . ASP B 1 105 ? -0.293 -17.672 -18.391 1 98.75 105 ASP B CA 1
ATOM 4438 C C . ASP B 1 105 ? -0.497 -16.672 -19.531 1 98.75 105 ASP B C 1
ATOM 4440 O O . ASP B 1 105 ? -0.748 -17.062 -20.672 1 98.75 105 ASP B O 1
ATOM 4444 N N . VAL B 1 106 ? -0.418 -15.453 -19.172 1 98.81 106 VAL B N 1
ATOM 4445 C CA . VAL B 1 106 ? -0.461 -14.328 -20.094 1 98.81 106 VAL B CA 1
ATOM 4446 C C . VAL B 1 106 ? 0.832 -13.523 -19.984 1 98.81 106 VAL B C 1
ATOM 4448 O O . VAL B 1 106 ? 1.126 -12.945 -18.938 1 98.81 106 VAL B O 1
ATOM 4451 N N . VAL B 1 107 ? 1.614 -13.445 -21.109 1 98.69 107 VAL B N 1
ATOM 4452 C CA . VAL B 1 107 ? 2.91 -12.773 -21.109 1 98.69 107 VAL B CA 1
ATOM 4453 C C . VAL B 1 107 ? 2.861 -11.57 -22.062 1 98.69 107 VAL B C 1
ATOM 4455 O O . VAL B 1 107 ? 3.254 -11.672 -23.219 1 98.69 107 VAL B O 1
ATOM 4458 N N . TYR B 1 108 ? 2.453 -10.445 -21.5 1 98.38 108 TYR B N 1
ATOM 4459 C CA . TYR B 1 108 ? 2.158 -9.328 -22.391 1 98.38 108 TYR B CA 1
ATOM 4460 C C . TYR B 1 108 ? 3.195 -8.219 -22.234 1 98.38 108 TYR B C 1
ATOM 4462 O O . TYR B 1 108 ? 3.072 -7.156 -22.844 1 98.38 108 TYR B O 1
ATOM 4470 N N . ASN B 1 109 ? 4.219 -8.469 -21.422 1 96.94 109 ASN B N 1
ATOM 4471 C CA . ASN B 1 109 ? 5.324 -7.52 -21.391 1 96.94 109 ASN B CA 1
ATOM 4472 C C . ASN B 1 109 ? 6.246 -7.699 -22.594 1 96.94 109 ASN B C 1
ATOM 4474 O O . ASN B 1 109 ? 6.816 -6.727 -23.094 1 96.94 109 ASN B O 1
ATOM 4478 N N . HIS B 1 110 ? 6.379 -8.898 -23.062 1 97.38 110 HIS B N 1
ATOM 4479 C CA . HIS B 1 110 ? 7.406 -9.188 -24.062 1 97.38 110 HIS B CA 1
ATOM 4480 C C . HIS B 1 110 ? 7.023 -10.398 -24.906 1 97.38 110 HIS B C 1
ATOM 4482 O O . HIS B 1 110 ? 6.043 -11.086 -24.609 1 97.38 110 HIS B O 1
ATOM 4488 N N . THR B 1 111 ? 7.75 -10.539 -26 1 97.88 111 THR B N 1
ATOM 4489 C CA . THR B 1 111 ? 7.715 -11.719 -26.844 1 97.88 111 THR B CA 1
ATOM 4490 C C . THR B 1 111 ? 9.125 -12.195 -27.172 1 97.88 111 THR B C 1
ATOM 4492 O O . THR B 1 111 ? 10.109 -11.539 -26.812 1 97.88 111 THR B O 1
ATOM 4495 N N . SER B 1 112 ? 9.164 -13.359 -27.797 1 97.62 112 SER B N 1
ATOM 4496 C CA . SER B 1 112 ? 10.438 -13.703 -28.422 1 97.62 112 SER B CA 1
ATOM 4497 C C . SER B 1 112 ? 10.773 -12.742 -29.562 1 97.62 112 SER B C 1
ATOM 4499 O O . SER B 1 112 ? 9.875 -12.141 -30.156 1 97.62 112 SER B O 1
ATOM 4501 N N . PRO B 1 113 ? 12.109 -12.633 -29.875 1 96.06 113 PRO B N 1
ATOM 4502 C CA . PRO B 1 113 ? 12.5 -11.734 -30.953 1 96.06 113 PRO B CA 1
ATOM 4503 C C . PRO B 1 113 ? 11.93 -12.148 -32.312 1 96.06 113 PRO B C 1
ATOM 4505 O O . PRO B 1 113 ? 11.727 -11.305 -33.188 1 96.06 113 PRO B O 1
ATOM 4508 N N . ASP B 1 114 ? 11.648 -13.43 -32.469 1 97.56 114 ASP B N 1
ATOM 4509 C CA . ASP B 1 114 ? 11.141 -13.938 -33.719 1 97.56 114 ASP B CA 1
ATOM 4510 C C . ASP B 1 114 ? 9.641 -14.234 -33.656 1 97.56 114 ASP B C 1
ATOM 4512 O O . ASP B 1 114 ? 9.148 -15.141 -34.312 1 97.56 114 ASP B O 1
ATOM 4516 N N . SER B 1 115 ? 8.93 -13.555 -32.812 1 98.19 115 SER B N 1
ATOM 4517 C CA . SER B 1 115 ? 7.492 -13.742 -32.656 1 98.19 115 SER B CA 1
ATOM 4518 C C . SER B 1 115 ? 6.734 -13.227 -33.875 1 98.19 115 SER B C 1
ATOM 4520 O O . SER B 1 115 ? 7.258 -12.406 -34.656 1 98.19 115 SER B O 1
ATOM 4522 N N . ARG B 1 116 ? 5.539 -13.695 -34.031 1 98.31 116 ARG B N 1
ATOM 4523 C CA . ARG B 1 116 ? 4.637 -13.203 -35.062 1 98.31 116 ARG B CA 1
ATOM 4524 C C . ARG B 1 116 ? 4.469 -11.688 -34.969 1 98.31 116 ARG B C 1
ATOM 4526 O O . ARG B 1 116 ? 4.566 -10.984 -35.969 1 98.31 116 ARG B O 1
ATOM 4533 N N . LEU B 1 117 ? 4.25 -11.18 -33.781 1 97.56 117 LEU B N 1
ATOM 4534 C CA . LEU B 1 117 ? 4.012 -9.75 -33.562 1 97.56 117 LEU B CA 1
ATOM 4535 C C . LEU B 1 117 ? 5.246 -8.938 -33.938 1 97.56 117 LEU B C 1
ATOM 4537 O O . LEU B 1 117 ? 5.133 -7.855 -34.531 1 97.56 117 LEU B O 1
ATOM 4541 N N . ALA B 1 118 ? 6.414 -9.477 -33.562 1 96.25 118 ALA B N 1
ATOM 4542 C CA . ALA B 1 118 ? 7.648 -8.766 -33.906 1 96.25 118 ALA B CA 1
ATOM 4543 C C . ALA B 1 118 ? 7.852 -8.68 -35.406 1 96.25 118 ALA B C 1
ATOM 4545 O O . ALA B 1 118 ? 8.375 -7.688 -35.906 1 96.25 118 ALA B O 1
ATOM 4546 N N . GLN B 1 119 ? 7.484 -9.672 -36.125 1 96.69 119 GLN B N 1
ATOM 4547 C CA . GLN B 1 119 ? 7.645 -9.719 -37.562 1 96.69 119 GLN B CA 1
ATOM 4548 C C . GLN B 1 119 ? 6.598 -8.859 -38.25 1 96.69 119 GLN B C 1
ATOM 4550 O O . GLN B 1 119 ? 6.922 -8.094 -39.188 1 96.69 119 GLN B O 1
ATOM 4555 N N . GLU B 1 120 ? 5.402 -8.938 -37.812 1 97.25 120 GLU B N 1
ATOM 4556 C CA . GLU B 1 120 ? 4.293 -8.281 -38.5 1 97.25 120 GLU B CA 1
ATOM 4557 C C . GLU B 1 120 ? 4.188 -6.812 -38.094 1 97.25 120 GLU B C 1
ATOM 4559 O O . GLU B 1 120 ? 3.754 -5.969 -38.875 1 97.25 120 GLU B O 1
ATOM 4564 N N . HIS B 1 121 ? 4.52 -6.516 -36.812 1 95.31 121 HIS B N 1
ATOM 4565 C CA . HIS B 1 121 ? 4.359 -5.176 -36.281 1 95.31 121 HIS B CA 1
ATOM 4566 C C . HIS B 1 121 ? 5.594 -4.758 -35.469 1 95.31 121 HIS B C 1
ATOM 4568 O O . HIS B 1 121 ? 5.504 -4.496 -34.281 1 95.31 121 HIS B O 1
ATOM 4574 N N . PRO B 1 122 ? 6.695 -4.547 -36.156 1 93.38 122 PRO B N 1
ATOM 4575 C CA . PRO B 1 122 ? 7.91 -4.152 -35.438 1 93.38 122 PRO B CA 1
ATOM 4576 C C . PRO B 1 122 ? 7.75 -2.836 -34.688 1 93.38 122 PRO B C 1
ATOM 4578 O O . PRO B 1 122 ? 8.43 -2.609 -33.688 1 93.38 122 PRO B O 1
ATOM 4581 N N . GLU B 1 123 ? 6.773 -2.014 -35.062 1 91.69 123 GLU B N 1
ATOM 4582 C CA . GLU B 1 123 ? 6.555 -0.707 -34.469 1 91.69 123 GLU B CA 1
ATOM 4583 C C . GLU B 1 123 ? 5.949 -0.847 -33.062 1 91.69 123 GLU B C 1
ATOM 4585 O O . GLU B 1 123 ? 5.906 0.12 -32.312 1 91.69 123 GLU B O 1
ATOM 4590 N N . TRP B 1 124 ? 5.508 -2.059 -32.719 1 94.81 124 TRP B N 1
ATOM 4591 C CA . TRP B 1 124 ? 4.879 -2.285 -31.422 1 94.81 124 TRP B CA 1
ATOM 4592 C C . TRP B 1 124 ? 5.926 -2.584 -30.359 1 94.81 124 TRP B C 1
ATOM 4594 O O . TRP B 1 124 ? 5.586 -2.861 -29.203 1 94.81 124 TRP B O 1
ATOM 4604 N N . PHE B 1 125 ? 7.207 -2.439 -30.672 1 94 125 PHE B N 1
ATOM 4605 C CA . PHE B 1 125 ? 8.234 -2.877 -29.734 1 94 125 PHE B CA 1
ATOM 4606 C C . PHE B 1 125 ? 9.148 -1.717 -29.359 1 94 125 PHE B C 1
ATOM 4608 O O . PHE B 1 125 ? 9.352 -0.791 -30.141 1 94 125 PHE B O 1
ATOM 4615 N N . LEU B 1 126 ? 9.664 -1.847 -28.094 1 89.69 126 LEU B N 1
ATOM 4616 C CA . LEU B 1 126 ? 10.602 -0.852 -27.594 1 89.69 126 LEU B CA 1
ATOM 4617 C C . LEU B 1 126 ? 11.891 -0.858 -28.406 1 89.69 126 LEU B C 1
ATOM 4619 O O . LEU B 1 126 ? 12.383 -1.923 -28.781 1 89.69 126 LEU B O 1
ATOM 4623 N N . THR B 1 127 ? 12.289 0.4 -28.656 1 82.94 127 THR B N 1
ATOM 4624 C CA . THR B 1 127 ? 13.555 0.532 -29.375 1 82.94 127 THR B CA 1
ATOM 4625 C C . THR B 1 127 ? 14.703 0.762 -28.391 1 82.94 127 THR B C 1
ATOM 4627 O O . THR B 1 127 ? 14.641 1.658 -27.547 1 82.94 127 THR B O 1
ATOM 4630 N N . GLY B 1 128 ? 15.664 -0.042 -28.469 1 76.38 128 GLY B N 1
ATOM 4631 C CA . GLY B 1 128 ? 16.844 0.121 -27.641 1 76.38 128 GLY B CA 1
ATOM 4632 C C . GLY B 1 128 ? 17.797 1.177 -28.156 1 76.38 128 GLY B C 1
ATOM 4633 O O . GLY B 1 128 ? 17.547 1.807 -29.172 1 76.38 128 GLY B O 1
ATOM 4634 N N . PRO B 1 129 ? 18.844 1.343 -27.375 1 70.06 129 PRO B N 1
ATOM 4635 C CA . PRO B 1 129 ? 19.844 2.35 -27.75 1 70.06 129 PRO B CA 1
ATOM 4636 C C . PRO B 1 129 ? 20.453 2.09 -29.125 1 70.06 129 PRO B C 1
ATOM 4638 O O . PRO B 1 129 ? 20.891 3.029 -29.797 1 70.06 129 PRO B O 1
ATOM 4641 N N . SER B 1 130 ? 20.422 0.833 -29.562 1 68.62 130 SER B N 1
ATOM 4642 C CA . SER B 1 130 ? 21.031 0.466 -30.844 1 68.62 130 SER B CA 1
ATOM 4643 C C . SER B 1 130 ? 20.062 0.691 -31.984 1 68.62 130 SER B C 1
ATOM 4645 O O . SER B 1 130 ? 20.406 0.499 -33.156 1 68.62 130 SER B O 1
ATOM 4647 N N . GLY B 1 131 ? 18.875 1.067 -31.594 1 72.94 131 GLY B N 1
ATOM 4648 C CA . GLY B 1 131 ? 17.859 1.239 -32.625 1 72.94 131 GLY B CA 1
ATOM 4649 C C . GLY B 1 131 ? 17.047 -0.022 -32.875 1 72.94 131 GLY B C 1
ATOM 4650 O O . GLY B 1 131 ? 16.125 -0.016 -33.688 1 72.94 131 GLY B O 1
ATOM 4651 N N . LYS B 1 132 ? 17.516 -1.036 -32.281 1 72.62 132 LYS B N 1
ATOM 4652 C CA . LYS B 1 132 ? 16.812 -2.307 -32.375 1 72.62 132 LYS B CA 1
ATOM 4653 C C . LYS B 1 132 ? 15.875 -2.516 -31.203 1 72.62 132 LYS B C 1
ATOM 4655 O O . LYS B 1 132 ? 15.992 -1.828 -30.188 1 72.62 132 LYS B O 1
ATOM 4660 N N . PRO B 1 133 ? 14.992 -3.379 -31.5 1 75.31 133 PRO B N 1
ATOM 4661 C CA . PRO B 1 133 ? 14.102 -3.643 -30.359 1 75.31 133 PRO B CA 1
ATOM 4662 C C . PRO B 1 133 ? 14.859 -4.008 -29.094 1 75.31 133 PRO B C 1
ATOM 4664 O O . PRO B 1 133 ? 15.875 -4.703 -29.156 1 75.31 133 PRO B O 1
ATOM 4667 N N . GLY B 1 134 ? 14.445 -3.406 -27.984 1 78.88 134 GLY B N 1
ATOM 4668 C CA . GLY B 1 134 ? 15.148 -3.561 -26.719 1 78.88 134 GLY B CA 1
ATOM 4669 C C . GLY B 1 134 ? 14.273 -4.102 -25.609 1 78.88 134 GLY B C 1
ATOM 4670 O O . GLY B 1 134 ? 13.227 -4.695 -25.875 1 78.88 134 GLY B O 1
ATOM 4671 N N . ARG B 1 135 ? 14.922 -4.188 -24.5 1 80 135 ARG B N 1
ATOM 4672 C CA . ARG B 1 135 ? 14.289 -4.719 -23.297 1 80 135 ARG B CA 1
ATOM 4673 C C . ARG B 1 135 ? 14.633 -3.875 -22.078 1 80 135 ARG B C 1
ATOM 4675 O O . ARG B 1 135 ? 15.695 -3.254 -22.031 1 80 135 ARG B O 1
ATOM 4682 N N . LYS B 1 136 ? 13.719 -3.832 -21.156 1 78.81 136 LYS B N 1
ATOM 4683 C CA . LYS B 1 136 ? 13.906 -3.096 -19.906 1 78.81 136 LYS B CA 1
ATOM 4684 C C . LYS B 1 136 ? 14.906 -3.805 -18.984 1 78.81 136 LYS B C 1
ATOM 4686 O O . LYS B 1 136 ? 15.648 -3.156 -18.25 1 78.81 136 LYS B O 1
ATOM 4691 N N . CYS B 1 137 ? 14.867 -5.172 -19.016 1 80.44 137 CYS B N 1
ATOM 4692 C CA . CYS B 1 137 ? 15.75 -6 -18.203 1 80.44 137 CYS B CA 1
ATOM 4693 C C . CYS B 1 137 ? 16.797 -6.688 -19.078 1 80.44 137 CYS B C 1
ATOM 4695 O O . CYS B 1 137 ? 16.469 -7.602 -19.844 1 80.44 137 CYS B O 1
ATOM 4697 N N . ASN B 1 138 ? 18.031 -6.398 -18.797 1 77.56 138 ASN B N 1
ATOM 4698 C CA . ASN B 1 138 ? 19.109 -6.879 -19.641 1 77.56 138 ASN B CA 1
ATOM 4699 C C . ASN B 1 138 ? 19.266 -8.391 -19.531 1 77.56 138 ASN B C 1
ATOM 4701 O O . ASN B 1 138 ? 19.656 -9.047 -20.516 1 77.56 138 ASN B O 1
ATOM 4705 N N . ASP B 1 139 ? 18.922 -8.938 -18.438 1 82.25 139 ASP B N 1
ATOM 4706 C CA . ASP B 1 139 ? 19.141 -10.367 -18.203 1 82.25 139 ASP B CA 1
ATOM 4707 C C . ASP B 1 139 ? 18.141 -11.211 -19 1 82.25 139 ASP B C 1
ATOM 4709 O O . ASP B 1 139 ? 18.344 -12.414 -19.188 1 82.25 139 ASP B O 1
ATOM 4713 N N . TRP B 1 140 ? 17.109 -10.656 -19.5 1 87.38 140 TRP B N 1
ATOM 4714 C CA . TRP B 1 140 ? 16.125 -11.383 -20.297 1 87.38 140 TRP B CA 1
ATOM 4715 C C . TRP B 1 140 ? 16.469 -11.305 -21.781 1 87.38 140 TRP B C 1
ATOM 4717 O O . TRP B 1 140 ? 15.68 -10.773 -22.578 1 87.38 140 TRP B O 1
ATOM 4727 N N . SER B 1 141 ? 17.562 -11.992 -22.172 1 89.19 141 SER B N 1
ATOM 4728 C CA . SER B 1 141 ? 18.172 -11.836 -23.484 1 89.19 141 SER B CA 1
ATOM 4729 C C . SER B 1 141 ? 17.359 -12.531 -24.562 1 89.19 141 SER B C 1
ATOM 4731 O O . SER B 1 141 ? 17.547 -12.281 -25.75 1 89.19 141 SER B O 1
ATOM 4733 N N . ASP B 1 142 ? 16.391 -13.438 -24.141 1 94 142 ASP B N 1
ATOM 4734 C CA . ASP B 1 142 ? 15.633 -14.227 -25.109 1 94 142 ASP B CA 1
ATOM 4735 C C . ASP B 1 142 ? 14.32 -13.539 -25.453 1 94 142 ASP B C 1
ATOM 4737 O O . ASP B 1 142 ? 13.492 -14.102 -26.172 1 94 142 ASP B O 1
ATOM 4741 N N . VAL B 1 143 ? 14.148 -12.297 -24.938 1 95.69 143 VAL B N 1
ATOM 4742 C CA . VAL B 1 143 ? 12.875 -11.633 -25.219 1 95.69 143 VAL B CA 1
ATOM 4743 C C . VAL B 1 143 ? 13.125 -10.18 -25.609 1 95.69 143 VAL B C 1
ATOM 4745 O O . VAL B 1 143 ? 14.227 -9.656 -25.406 1 95.69 143 VAL B O 1
ATOM 4748 N N . ILE B 1 144 ? 12.195 -9.555 -26.266 1 95.19 144 ILE B N 1
ATOM 4749 C CA . ILE B 1 144 ? 12.133 -8.125 -26.547 1 95.19 144 ILE B CA 1
ATOM 4750 C C . ILE B 1 144 ? 10.812 -7.559 -26.031 1 95.19 144 ILE B C 1
ATOM 4752 O O . ILE B 1 144 ? 9.781 -8.234 -26.062 1 95.19 144 ILE B O 1
ATOM 4756 N N . ASP B 1 145 ? 10.82 -6.379 -25.531 1 95 145 ASP B N 1
ATOM 4757 C CA . ASP B 1 145 ? 9.68 -5.816 -24.812 1 95 145 ASP B CA 1
ATOM 4758 C C . ASP B 1 145 ? 8.727 -5.102 -25.766 1 95 145 ASP B C 1
ATOM 4760 O O . ASP B 1 145 ? 9.164 -4.422 -26.703 1 95 145 ASP B O 1
ATOM 4764 N N . LEU B 1 146 ? 7.465 -5.297 -25.562 1 95.5 146 LEU B N 1
ATOM 4765 C CA . LEU B 1 146 ? 6.445 -4.504 -26.234 1 95.5 146 LEU B CA 1
ATOM 4766 C C . LEU B 1 146 ? 6.48 -3.053 -25.766 1 95.5 146 LEU B C 1
ATOM 4768 O O . LEU B 1 146 ? 6.812 -2.781 -24.609 1 95.5 146 LEU B O 1
ATOM 4772 N N . ASP B 1 147 ? 6.141 -2.137 -26.641 1 92.19 147 ASP B N 1
ATOM 4773 C CA . ASP B 1 147 ? 6.156 -0.71 -26.344 1 92.19 147 ASP B CA 1
ATOM 4774 C C . ASP B 1 147 ? 4.754 -0.207 -26 1 92.19 147 ASP B C 1
ATOM 4776 O O . ASP B 1 147 ? 3.943 0.045 -26.891 1 92.19 147 ASP B O 1
ATOM 4780 N N . TYR B 1 148 ? 4.527 0.026 -24.703 1 90.75 148 TYR B N 1
ATOM 4781 C CA . TYR B 1 148 ? 3.244 0.554 -24.25 1 90.75 148 TYR B CA 1
ATOM 4782 C C . TYR B 1 148 ? 3.305 2.068 -24.094 1 90.75 148 TYR B C 1
ATOM 4784 O O . TYR B 1 148 ? 2.312 2.697 -23.719 1 90.75 148 TYR B O 1
ATOM 4792 N N . LEU B 1 149 ? 4.43 2.621 -24.25 1 81.38 149 LEU B N 1
ATOM 4793 C CA . LEU B 1 149 ? 4.664 4.031 -23.969 1 81.38 149 LEU B CA 1
ATOM 4794 C C . LEU B 1 149 ? 4.273 4.902 -25.156 1 81.38 149 LEU B C 1
ATOM 4796 O O . LEU B 1 149 ? 3.893 6.062 -24.984 1 81.38 149 LEU B O 1
ATOM 4800 N N . SER B 1 150 ? 4.383 4.289 -26.344 1 81 150 SER B N 1
ATOM 4801 C CA . SER B 1 150 ? 4.059 5.051 -27.547 1 81 150 SER B CA 1
ATOM 4802 C C . SER B 1 150 ? 2.551 5.117 -27.766 1 81 150 SER B C 1
ATOM 4804 O O . SER B 1 150 ? 1.886 4.082 -27.844 1 81 150 SER B O 1
ATOM 4806 N N . GLU B 1 151 ? 2.031 6.262 -27.953 1 79.44 151 GLU B N 1
ATOM 4807 C CA . GLU B 1 151 ? 0.594 6.488 -28.062 1 79.44 151 GLU B CA 1
ATOM 4808 C C . GLU B 1 151 ? 0.075 6.031 -29.422 1 79.44 151 GLU B C 1
ATOM 4810 O O . GLU B 1 151 ? -1.063 5.57 -29.531 1 79.44 151 GLU B O 1
ATOM 4815 N N . SER B 1 152 ? 0.863 6.105 -30.391 1 77.75 152 SER B N 1
ATOM 4816 C CA . SER B 1 152 ? 0.412 5.852 -31.75 1 77.75 152 SER B CA 1
ATOM 4817 C C . SER B 1 152 ? 0.067 4.383 -31.953 1 77.75 152 SER B C 1
ATOM 4819 O O . SER B 1 152 ? -0.908 4.059 -32.625 1 77.75 152 SER B O 1
ATOM 4821 N N . SER B 1 153 ? 0.785 3.521 -31.375 1 79.88 153 SER B N 1
ATOM 4822 C CA . SER B 1 153 ? 0.591 2.094 -31.609 1 79.88 153 SER B CA 1
ATOM 4823 C C . SER B 1 153 ? -0.269 1.467 -30.516 1 79.88 153 SER B C 1
ATOM 4825 O O . SER B 1 153 ? -0.719 0.327 -30.656 1 79.88 153 SER B O 1
ATOM 4827 N N . ARG B 1 154 ? -0.627 2.219 -29.578 1 85.38 154 ARG B N 1
ATOM 4828 C CA . ARG B 1 154 ? -1.234 1.691 -28.359 1 85.38 154 ARG B CA 1
ATOM 4829 C C . ARG B 1 154 ? -2.609 1.099 -28.656 1 85.38 154 ARG B C 1
ATOM 4831 O O . ARG B 1 154 ? -2.898 -0.032 -28.25 1 85.38 154 ARG B O 1
ATOM 4838 N N . PRO B 1 155 ? -3.385 1.758 -29.406 1 89.56 155 PRO B N 1
ATOM 4839 C CA . PRO B 1 155 ? -4.73 1.207 -29.578 1 89.56 155 PRO B CA 1
ATOM 4840 C C . PRO B 1 155 ? -4.73 -0.131 -30.312 1 89.56 155 PRO B C 1
ATOM 4842 O O . PRO B 1 155 ? -5.383 -1.08 -29.875 1 89.56 155 PRO B O 1
ATOM 4845 N N . GLN B 1 156 ? -3.988 -0.255 -31.375 1 94.94 156 GLN B N 1
ATOM 4846 C CA . GLN B 1 156 ? -3.965 -1.499 -32.125 1 94.94 156 GLN B CA 1
ATOM 4847 C C . GLN B 1 156 ? -3.291 -2.617 -31.344 1 94.94 156 GLN B C 1
ATOM 4849 O O . GLN B 1 156 ? -3.73 -3.768 -31.391 1 94.94 156 GLN B O 1
ATOM 4854 N N . LEU B 1 157 ? -2.227 -2.244 -30.688 1 96.69 157 LEU B N 1
ATOM 4855 C CA . LEU B 1 157 ? -1.544 -3.221 -29.844 1 96.69 157 LEU B CA 1
ATOM 4856 C C . LEU B 1 157 ? -2.479 -3.756 -28.766 1 96.69 157 LEU B C 1
ATOM 4858 O O . LEU B 1 157 ? -2.582 -4.969 -28.562 1 96.69 157 LEU B O 1
ATOM 4862 N N . TRP B 1 158 ? -3.201 -2.854 -28.094 1 96.81 158 TRP B N 1
ATOM 4863 C CA . TRP B 1 158 ? -4.109 -3.25 -27.016 1 96.81 158 TRP B CA 1
ATOM 4864 C C . TRP B 1 158 ? -5.223 -4.148 -27.562 1 96.81 158 TRP B C 1
ATOM 4866 O O . TRP B 1 158 ? -5.531 -5.184 -26.969 1 96.81 158 TRP B O 1
ATOM 4876 N N . ASP B 1 159 ? -5.762 -3.75 -28.688 1 97.62 159 ASP B N 1
ATOM 4877 C CA . ASP B 1 159 ? -6.828 -4.543 -29.297 1 97.62 159 ASP B CA 1
ATOM 4878 C C . ASP B 1 159 ? -6.348 -5.957 -29.625 1 97.62 159 ASP B C 1
ATOM 4880 O O . ASP B 1 159 ? -7.035 -6.934 -29.312 1 97.62 159 ASP B O 1
ATOM 4884 N N . GLU B 1 160 ? -5.188 -5.988 -30.203 1 98 160 GLU B N 1
ATOM 4885 C CA . GLU B 1 160 ? -4.609 -7.277 -30.562 1 98 160 GLU B CA 1
ATOM 4886 C C . GLU B 1 160 ? -4.469 -8.18 -29.344 1 98 160 GLU B C 1
ATOM 4888 O O . GLU B 1 160 ? -4.855 -9.352 -29.375 1 98 160 GLU B O 1
ATOM 4893 N N . LEU B 1 161 ? -3.949 -7.648 -28.312 1 98.62 161 LEU B N 1
ATOM 4894 C CA . LEU B 1 161 ? -3.686 -8.422 -27.109 1 98.62 161 LEU B CA 1
ATOM 4895 C C . LEU B 1 161 ? -4.988 -8.789 -26.406 1 98.62 161 LEU B C 1
ATOM 4897 O O . LEU B 1 161 ? -5.145 -9.922 -25.938 1 98.62 161 LEU B O 1
ATOM 4901 N N . ILE B 1 162 ? -5.93 -7.898 -26.328 1 98.69 162 ILE B N 1
ATOM 4902 C CA . ILE B 1 162 ? -7.195 -8.148 -25.641 1 98.69 162 ILE B CA 1
ATOM 4903 C C . ILE B 1 162 ? -8.023 -9.156 -26.438 1 98.69 162 ILE B C 1
ATOM 4905 O O . ILE B 1 162 ? -8.648 -10.047 -25.859 1 98.69 162 ILE B O 1
ATOM 4909 N N . GLU B 1 163 ? -7.992 -9.008 -27.766 1 98.5 163 GLU B N 1
ATOM 4910 C CA . GLU B 1 163 ? -8.688 -9.984 -28.594 1 98.5 163 GLU B CA 1
ATOM 4911 C C . GLU B 1 163 ? -8.109 -11.383 -28.406 1 98.5 163 GLU B C 1
ATOM 4913 O O . GLU B 1 163 ? -8.844 -12.375 -28.469 1 98.5 163 GLU B O 1
ATOM 4918 N N . THR B 1 164 ? -6.84 -11.422 -28.25 1 98.81 164 THR B N 1
ATOM 4919 C CA . THR B 1 164 ? -6.199 -12.695 -27.953 1 98.81 164 THR B CA 1
ATOM 4920 C C . THR B 1 164 ? -6.738 -13.281 -26.641 1 98.81 164 THR B C 1
ATOM 4922 O O . THR B 1 164 ? -7.027 -14.477 -26.562 1 98.81 164 THR B O 1
ATOM 4925 N N . LEU B 1 165 ? -6.902 -12.484 -25.594 1 98.88 165 LEU B N 1
ATOM 4926 C CA . LEU B 1 165 ? -7.477 -12.938 -24.328 1 98.88 165 LEU B CA 1
ATOM 4927 C C . LEU B 1 165 ? -8.906 -13.43 -24.531 1 98.88 165 LEU B C 1
ATOM 4929 O O . LEU B 1 165 ? -9.297 -14.461 -23.969 1 98.88 165 LEU B O 1
ATOM 4933 N N . VAL B 1 166 ? -9.672 -12.711 -25.312 1 98.75 166 VAL B N 1
ATOM 4934 C CA . VAL B 1 166 ? -11.047 -13.094 -25.594 1 98.75 166 VAL B CA 1
ATOM 4935 C C . VAL B 1 166 ? -11.078 -14.445 -26.312 1 98.75 166 VAL B C 1
ATOM 4937 O O . VAL B 1 166 ? -11.906 -15.297 -25.984 1 98.75 166 VAL B O 1
ATOM 4940 N N . TYR B 1 167 ? -10.18 -14.594 -27.266 1 98.69 167 TYR B N 1
ATOM 4941 C CA . TYR B 1 167 ? -10.062 -15.859 -27.984 1 98.69 167 TYR B CA 1
ATOM 4942 C C . TYR B 1 167 ? -9.914 -17.031 -27.016 1 98.69 167 TYR B C 1
ATOM 4944 O O . TYR B 1 167 ? -10.648 -18.016 -27.094 1 98.69 167 TYR B O 1
ATOM 4952 N N . TRP B 1 168 ? -9.055 -16.953 -26.078 1 98.81 168 TRP B N 1
ATOM 4953 C CA . TRP B 1 168 ? -8.82 -18.031 -25.125 1 98.81 168 TRP B CA 1
ATOM 4954 C C . TRP B 1 168 ? -10 -18.188 -24.172 1 98.81 168 TRP B C 1
ATOM 4956 O O . TRP B 1 168 ? -10.359 -19.297 -23.781 1 98.81 168 TRP B O 1
ATOM 4966 N N . ARG B 1 169 ? -10.531 -17.031 -23.75 1 98.62 169 ARG B N 1
ATOM 4967 C CA . ARG B 1 169 ? -11.727 -17.078 -22.922 1 98.62 169 ARG B CA 1
ATOM 4968 C C . ARG B 1 169 ? -12.844 -17.859 -23.594 1 98.62 169 ARG B C 1
ATOM 4970 O O . ARG B 1 169 ? -13.531 -18.656 -22.953 1 98.62 169 ARG B O 1
ATOM 4977 N N . GLU B 1 170 ? -13.023 -17.656 -24.891 1 98.06 170 GLU B N 1
ATOM 4978 C CA . GLU B 1 170 ? -14.078 -18.312 -25.656 1 98.06 170 GLU B CA 1
ATOM 4979 C C . GLU B 1 170 ? -13.812 -19.812 -25.781 1 98.06 170 GLU B C 1
ATOM 4981 O O . GLU B 1 170 ? -14.75 -20.609 -25.938 1 98.06 170 GLU B O 1
ATOM 4986 N N . LEU B 1 171 ? -12.578 -20.172 -25.594 1 97.94 171 LEU B N 1
ATOM 4987 C CA . LEU B 1 171 ? -12.211 -21.578 -25.703 1 97.94 171 LEU B CA 1
ATOM 4988 C C . LEU B 1 171 ? -12.43 -22.297 -24.375 1 97.94 171 LEU B C 1
ATOM 4990 O O . LEU B 1 171 ? -12.227 -23.516 -24.266 1 97.94 171 LEU B O 1
ATOM 4994 N N . GLY B 1 172 ? -12.734 -21.562 -23.344 1 97.69 172 GLY B N 1
ATOM 4995 C CA . GLY B 1 172 ? -13.094 -22.203 -22.094 1 97.69 172 GLY B CA 1
ATOM 4996 C C . GLY B 1 172 ? -12.148 -21.859 -20.953 1 97.69 172 GLY B C 1
ATOM 4997 O O . GLY B 1 172 ? -12.328 -22.328 -19.828 1 97.69 172 GLY B O 1
ATOM 4998 N N . ILE B 1 173 ? -11.148 -21.016 -21.203 1 98.62 173 ILE B N 1
ATOM 4999 C CA . ILE B 1 173 ? -10.258 -20.562 -20.141 1 98.62 173 ILE B CA 1
ATOM 5000 C C . ILE B 1 173 ? -11.023 -19.641 -19.188 1 98.62 173 ILE B C 1
ATOM 5002 O O . ILE B 1 173 ? -11.734 -18.734 -19.641 1 98.62 173 ILE B O 1
ATOM 5006 N N . GLU B 1 174 ? -10.82 -19.859 -17.891 1 98.25 174 GLU B N 1
ATOM 5007 C CA . GLU B 1 174 ? -11.625 -19.109 -16.922 1 98.25 174 GLU B CA 1
ATOM 5008 C C . GLU B 1 174 ? -10.758 -18.203 -16.047 1 98.25 174 GLU B C 1
ATOM 5010 O O . GLU B 1 174 ? -11.266 -17.516 -15.172 1 98.25 174 GLU B O 1
ATOM 5015 N N . GLY B 1 175 ? -9.469 -18.234 -16.203 1 98.69 175 GLY B N 1
ATOM 5016 C CA . GLY B 1 175 ? -8.547 -17.391 -15.453 1 98.69 175 GLY B CA 1
ATOM 5017 C C . GLY B 1 175 ? -7.289 -17.047 -16.219 1 98.69 175 GLY B C 1
ATOM 5018 O O . GLY B 1 175 ? -6.855 -17.812 -17.094 1 98.69 175 GLY B O 1
ATOM 5019 N N . PHE B 1 176 ? -6.703 -15.938 -15.922 1 98.88 176 PHE B N 1
ATOM 5020 C CA . PHE B 1 176 ? -5.469 -15.469 -16.547 1 98.88 176 PHE B CA 1
ATOM 5021 C C . PHE B 1 176 ? -4.438 -15.102 -15.484 1 98.88 176 PHE B C 1
ATOM 5023 O O . PHE B 1 176 ? -4.691 -14.242 -14.641 1 98.88 176 PHE B O 1
ATOM 5030 N N . ARG B 1 177 ? -3.357 -15.828 -15.445 1 98.81 177 ARG B N 1
ATOM 5031 C CA . ARG B 1 177 ? -2.188 -15.391 -14.695 1 98.81 177 ARG B CA 1
ATOM 5032 C C . ARG B 1 177 ? -1.288 -14.508 -15.547 1 98.81 177 ARG B C 1
ATOM 5034 O O . ARG B 1 177 ? -0.746 -14.953 -16.562 1 98.81 177 ARG B O 1
ATOM 5041 N N . CYS B 1 178 ? -1.098 -13.281 -15.141 1 98.81 178 CYS B N 1
ATOM 5042 C CA . CYS B 1 178 ? -0.409 -12.297 -15.977 1 98.81 178 CYS B CA 1
ATOM 5043 C C . CYS B 1 178 ? 1.025 -12.094 -15.5 1 98.81 178 CYS B C 1
ATOM 5045 O O . CYS B 1 178 ? 1.257 -11.594 -14.398 1 98.81 178 CYS B O 1
ATOM 5047 N N . ASP B 1 179 ? 1.924 -12.438 -16.375 1 98 179 ASP B N 1
ATOM 5048 C CA . ASP B 1 179 ? 3.361 -12.422 -16.125 1 98 179 ASP B CA 1
ATOM 5049 C C . ASP B 1 179 ? 3.885 -10.992 -16.031 1 98 179 ASP B C 1
ATOM 5051 O O . ASP B 1 179 ? 3.553 -10.141 -16.859 1 98 179 ASP B O 1
ATOM 5055 N N . VAL B 1 180 ? 4.766 -10.68 -15.008 1 96.81 180 VAL B N 1
ATOM 5056 C CA . VAL B 1 180 ? 5.367 -9.383 -14.727 1 96.81 180 VAL B CA 1
ATOM 5057 C C . VAL B 1 180 ? 4.352 -8.273 -15.008 1 96.81 180 VAL B C 1
ATOM 5059 O O . VAL B 1 180 ? 4.652 -7.32 -15.734 1 96.81 180 VAL B O 1
ATOM 5062 N N . ALA B 1 181 ? 3.188 -8.43 -14.406 1 98.06 181 ALA B N 1
ATOM 5063 C CA . ALA B 1 181 ? 2.059 -7.539 -14.648 1 98.06 181 ALA B CA 1
ATOM 5064 C C . ALA B 1 181 ? 2.418 -6.098 -14.305 1 98.06 181 ALA B C 1
ATOM 5066 O O . ALA B 1 181 ? 1.874 -5.156 -14.891 1 98.06 181 ALA B O 1
ATOM 5067 N N . SER B 1 182 ? 3.391 -5.891 -13.438 1 97.12 182 SER B N 1
ATOM 5068 C CA . SER B 1 182 ? 3.807 -4.57 -12.969 1 97.12 182 SER B CA 1
ATOM 5069 C C . SER B 1 182 ? 4.449 -3.764 -14.102 1 97.12 182 SER B C 1
ATOM 5071 O O . SER B 1 182 ? 4.617 -2.549 -13.984 1 97.12 182 SER B O 1
ATOM 5073 N N . LEU B 1 183 ? 4.859 -4.434 -15.188 1 95.62 183 LEU B N 1
ATOM 5074 C CA . LEU B 1 183 ? 5.59 -3.76 -16.25 1 95.62 183 LEU B CA 1
ATOM 5075 C C . LEU B 1 183 ? 4.676 -3.457 -17.438 1 95.62 183 LEU B C 1
ATOM 5077 O O . LEU B 1 183 ? 5.125 -2.906 -18.438 1 95.62 183 LEU B O 1
ATOM 5081 N N . VAL B 1 184 ? 3.455 -3.854 -17.312 1 96 184 VAL B N 1
ATOM 5082 C CA . VAL B 1 184 ? 2.404 -3.506 -18.266 1 96 184 VAL B CA 1
ATOM 5083 C C . VAL B 1 184 ? 1.492 -2.441 -17.672 1 96 184 VAL B C 1
ATOM 5085 O O . VAL B 1 184 ? 1.176 -2.488 -16.469 1 96 184 VAL B O 1
ATOM 5088 N N . PRO B 1 185 ? 1.124 -1.452 -18.484 1 93.12 185 PRO B N 1
ATOM 5089 C CA . PRO B 1 185 ? 0.314 -0.375 -17.906 1 93.12 185 PRO B CA 1
ATOM 5090 C C . PRO B 1 185 ? -0.921 -0.892 -17.172 1 93.12 185 PRO B C 1
ATOM 5092 O O . PRO B 1 185 ? -1.642 -1.746 -17.703 1 93.12 185 PRO B O 1
ATOM 5095 N N . ARG B 1 186 ? -1.075 -0.392 -16 1 91.94 186 ARG B N 1
ATOM 5096 C CA . ARG B 1 186 ? -2.248 -0.733 -15.203 1 91.94 186 ARG B CA 1
ATOM 5097 C C . ARG B 1 186 ? -3.533 -0.5 -15.992 1 91.94 186 ARG B C 1
ATOM 5099 O O . ARG B 1 186 ? -4.473 -1.296 -15.906 1 91.94 186 ARG B O 1
ATOM 5106 N N . GLU B 1 187 ? -3.623 0.566 -16.75 1 89.94 187 GLU B N 1
ATOM 5107 C CA . GLU B 1 187 ? -4.781 0.914 -17.562 1 89.94 187 GLU B CA 1
ATOM 5108 C C . GLU B 1 187 ? -5.074 -0.166 -18.609 1 89.94 187 GLU B C 1
ATOM 5110 O O . GLU B 1 187 ? -6.23 -0.409 -18.953 1 89.94 187 GLU B O 1
ATOM 5115 N N . PHE B 1 188 ? -4.027 -0.709 -19.125 1 94.75 188 PHE B N 1
ATOM 5116 C CA . PHE B 1 188 ? -4.223 -1.811 -20.062 1 94.75 188 PHE B CA 1
ATOM 5117 C C . PHE B 1 188 ? -4.965 -2.961 -19.391 1 94.75 188 PHE B C 1
ATOM 5119 O O . PHE B 1 188 ? -5.934 -3.488 -19.953 1 94.75 188 PHE B O 1
ATOM 5126 N N . TRP B 1 189 ? -4.531 -3.344 -18.25 1 96.62 189 TRP B N 1
ATOM 5127 C CA . TRP B 1 189 ? -5.141 -4.469 -17.562 1 96.62 189 TRP B CA 1
ATOM 5128 C C . TRP B 1 189 ? -6.598 -4.176 -17.219 1 96.62 189 TRP B C 1
ATOM 5130 O O . TRP B 1 189 ? -7.453 -5.062 -17.297 1 96.62 189 TRP B O 1
ATOM 5140 N N . ILE B 1 190 ? -6.859 -2.98 -16.781 1 93.94 190 ILE B N 1
ATOM 5141 C CA . ILE B 1 190 ? -8.227 -2.588 -16.453 1 93.94 190 ILE B CA 1
ATOM 5142 C C . ILE B 1 190 ? -9.109 -2.752 -17.688 1 93.94 190 ILE B C 1
ATOM 5144 O O . ILE B 1 190 ? -10.203 -3.328 -17.609 1 93.94 190 ILE B O 1
ATOM 5148 N N . GLU B 1 191 ? -8.617 -2.27 -18.797 1 94.31 191 GLU B N 1
ATOM 5149 C CA . GLU B 1 191 ? -9.375 -2.391 -20.031 1 94.31 191 GLU B CA 1
ATOM 5150 C C . GLU B 1 191 ? -9.531 -3.85 -20.438 1 94.31 191 GLU B C 1
ATOM 5152 O O . GLU B 1 191 ? -10.609 -4.273 -20.859 1 94.31 191 GLU B O 1
ATOM 5157 N N . ALA B 1 192 ? -8.438 -4.543 -20.375 1 97.62 192 ALA B N 1
ATOM 5158 C CA . ALA B 1 192 ? -8.477 -5.961 -20.734 1 97.62 192 ALA B CA 1
ATOM 5159 C C . ALA B 1 192 ? -9.531 -6.699 -19.906 1 97.62 192 ALA B C 1
ATOM 5161 O O . ALA B 1 192 ? -10.359 -7.43 -20.469 1 97.62 192 ALA B O 1
ATOM 5162 N N . ARG B 1 193 ? -9.578 -6.527 -18.625 1 96.88 193 ARG B N 1
ATOM 5163 C CA . ARG B 1 193 ? -10.562 -7.16 -17.75 1 96.88 193 ARG B CA 1
ATOM 5164 C C . ARG B 1 193 ? -11.984 -6.754 -18.156 1 96.88 193 ARG B C 1
ATOM 5166 O O . ARG B 1 193 ? -12.875 -7.598 -18.234 1 96.88 193 ARG B O 1
ATOM 5173 N N . SER B 1 194 ? -12.117 -5.48 -18.312 1 95.06 194 SER B N 1
ATOM 5174 C CA . SER B 1 194 ? -13.438 -4.977 -18.672 1 95.06 194 SER B CA 1
ATOM 5175 C C . SER B 1 194 ? -13.969 -5.66 -19.938 1 95.06 194 SER B C 1
ATOM 5177 O O . SER B 1 194 ? -15.109 -6.125 -19.953 1 95.06 194 SER B O 1
ATOM 5179 N N . ARG B 1 195 ? -13.172 -5.727 -20.922 1 97 195 ARG B N 1
ATOM 5180 C CA . ARG B 1 195 ? -13.602 -6.273 -22.203 1 97 195 ARG B CA 1
ATOM 5181 C C . ARG B 1 195 ? -13.766 -7.789 -22.125 1 97 195 ARG B C 1
ATOM 5183 O O . ARG B 1 195 ? -14.75 -8.344 -22.609 1 97 195 ARG B O 1
ATOM 5190 N N . VAL B 1 196 ? -12.844 -8.406 -21.484 1 98.19 196 VAL B N 1
ATOM 5191 C CA . VAL B 1 196 ? -12.875 -9.859 -21.422 1 98.19 196 VAL B CA 1
ATOM 5192 C C . VAL B 1 196 ? -14.039 -10.312 -20.547 1 98.19 196 VAL B C 1
ATOM 5194 O O . VAL B 1 196 ? -14.742 -11.266 -20.875 1 98.19 196 VAL B O 1
ATOM 5197 N N . ASN B 1 197 ? -14.273 -9.586 -19.422 1 96.5 197 ASN B N 1
ATOM 5198 C CA . ASN B 1 197 ? -15.297 -9.977 -18.469 1 96.5 197 ASN B CA 1
ATOM 5199 C C . ASN B 1 197 ? -16.656 -9.383 -18.828 1 96.5 197 ASN B C 1
ATOM 5201 O O . ASN B 1 197 ? -17.656 -9.641 -18.141 1 96.5 197 ASN B O 1
ATOM 5205 N N . LEU B 1 198 ? -16.75 -8.562 -19.859 1 95.19 198 LEU B N 1
ATOM 5206 C CA . LEU B 1 198 ? -17.969 -7.898 -20.297 1 95.19 198 LEU B CA 1
ATOM 5207 C C . LEU B 1 198 ? -18.562 -7.055 -19.172 1 95.19 198 LEU B C 1
ATOM 5209 O O . LEU B 1 198 ? -19.703 -7.277 -18.75 1 95.19 198 LEU B O 1
ATOM 5213 N N . TRP B 1 199 ? -17.797 -6.148 -18.734 1 91.56 199 TRP B N 1
ATOM 5214 C CA . TRP B 1 199 ? -18.266 -5.191 -17.75 1 91.56 199 TRP B CA 1
ATOM 5215 C C . TRP B 1 199 ? -19.562 -4.523 -18.219 1 91.56 199 TRP B C 1
ATOM 5217 O O . TRP B 1 199 ? -19.656 -4.074 -19.359 1 91.56 199 TRP B O 1
ATOM 5227 N N . ASP B 1 200 ? -20.578 -4.469 -17.281 1 90 200 ASP B N 1
ATOM 5228 C CA . ASP B 1 200 ? -21.859 -3.828 -17.562 1 90 200 ASP B CA 1
ATOM 5229 C C . ASP B 1 200 ? -22.109 -2.637 -16.641 1 90 200 ASP B C 1
ATOM 5231 O O . ASP B 1 200 ? -22.469 -2.812 -15.477 1 90 200 ASP B O 1
ATOM 5235 N N . PRO B 1 201 ? -22 -1.511 -17.141 1 83 201 PRO B N 1
ATOM 5236 C CA . PRO B 1 201 ? -22.188 -0.33 -16.297 1 83 201 PRO B CA 1
ATOM 5237 C C . PRO B 1 201 ? -23.609 -0.209 -15.758 1 83 201 PRO B C 1
ATOM 5239 O O . PRO B 1 201 ? -23.828 0.412 -14.711 1 83 201 PRO B O 1
ATOM 5242 N N . ALA B 1 202 ? -24.578 -0.768 -16.453 1 84.12 202 ALA B N 1
ATOM 5243 C CA . ALA B 1 202 ? -25.969 -0.663 -16.047 1 84.12 202 ALA B CA 1
ATOM 5244 C C . ALA B 1 202 ? -26.219 -1.383 -14.719 1 84.12 202 ALA B C 1
ATOM 5246 O O . ALA B 1 202 ? -26.953 -0.891 -13.859 1 84.12 202 ALA B O 1
ATOM 5247 N N . ILE B 1 203 ? -25.5 -2.51 -14.609 1 82.19 203 ILE B N 1
ATOM 5248 C CA . ILE B 1 203 ? -25.703 -3.285 -13.398 1 82.19 203 ILE B CA 1
ATOM 5249 C C . ILE B 1 203 ? -24.516 -3.119 -12.461 1 82.19 203 ILE B C 1
ATOM 5251 O O . ILE B 1 203 ? -24.531 -3.592 -11.32 1 82.19 203 ILE B O 1
ATOM 5255 N N . GLY B 1 204 ? -23.5 -2.459 -12.938 1 78 204 GLY B N 1
ATOM 5256 C CA . GLY B 1 204 ? -22.328 -2.229 -12.117 1 78 204 GLY B CA 1
ATOM 5257 C C . GLY B 1 204 ? -21.562 -3.502 -11.773 1 78 204 GLY B C 1
ATOM 5258 O O . GLY B 1 204 ? -21.078 -3.66 -10.656 1 78 204 GLY B O 1
ATOM 5259 N N . ASP B 1 205 ? -21.562 -4.48 -12.75 1 86.56 205 ASP B N 1
ATOM 5260 C CA . ASP B 1 205 ? -20.953 -5.781 -12.492 1 86.56 205 ASP B CA 1
ATOM 5261 C C . ASP B 1 205 ? -20.484 -6.43 -13.797 1 86.56 205 ASP B C 1
ATOM 5263 O O . ASP B 1 205 ? -20.766 -5.93 -14.883 1 86.56 205 ASP B O 1
ATOM 5267 N N . GLU B 1 206 ? -19.609 -7.473 -13.648 1 92.19 206 GLU B N 1
ATOM 5268 C CA . GLU B 1 206 ? -19.094 -8.242 -14.773 1 92.19 206 GLU B CA 1
ATOM 5269 C C . GLU B 1 206 ? -20.047 -9.375 -15.156 1 92.19 206 GLU B C 1
ATOM 5271 O O . GLU B 1 206 ? -20.484 -10.141 -14.297 1 92.19 206 GLU B O 1
ATOM 5276 N N . LYS B 1 207 ? -20.375 -9.523 -16.391 1 93.38 207 LYS B N 1
ATOM 5277 C CA . LYS B 1 207 ? -21.312 -10.531 -16.875 1 93.38 207 LYS B CA 1
ATOM 5278 C C . LYS B 1 207 ? -20.641 -11.898 -16.969 1 93.38 207 LYS B C 1
ATOM 5280 O O . LYS B 1 207 ? -21.312 -12.938 -16.859 1 93.38 207 LYS B O 1
ATOM 5285 N N . ARG B 1 208 ? -19.438 -11.883 -17.203 1 95.12 208 ARG B N 1
ATOM 5286 C CA . ARG B 1 208 ? -18.656 -13.109 -17.328 1 95.12 208 ARG B CA 1
ATOM 5287 C C . ARG B 1 208 ? -17.359 -13.023 -16.516 1 95.12 208 ARG B C 1
ATOM 5289 O O . ARG B 1 208 ? -16.281 -12.875 -17.078 1 95.12 208 ARG B O 1
ATOM 5296 N N . PRO B 1 209 ? -17.516 -13.164 -15.219 1 93.44 209 PRO B N 1
ATOM 5297 C CA . PRO B 1 209 ? -16.344 -12.992 -14.359 1 93.44 209 PRO B CA 1
ATOM 5298 C C . PRO B 1 209 ? -15.242 -14.008 -14.656 1 93.44 209 PRO B C 1
ATOM 5300 O O . PRO B 1 209 ? -15.531 -15.188 -14.891 1 93.44 209 PRO B O 1
ATOM 5303 N N . THR B 1 210 ? -14.023 -13.531 -14.781 1 95.94 210 THR B N 1
ATOM 5304 C CA . THR B 1 210 ? -12.781 -14.266 -14.977 1 95.94 210 THR B CA 1
ATOM 5305 C C . THR B 1 210 ? -11.812 -13.992 -13.828 1 95.94 210 THR B C 1
ATOM 5307 O O . THR B 1 210 ? -11.789 -12.891 -13.281 1 95.94 210 THR B O 1
ATOM 5310 N N . LEU B 1 211 ? -11.117 -15.031 -13.352 1 97.75 211 LEU B N 1
ATOM 5311 C CA . LEU B 1 211 ? -10.133 -14.82 -12.297 1 97.75 211 LEU B CA 1
ATOM 5312 C C . LEU B 1 211 ? -8.844 -14.234 -12.867 1 97.75 211 LEU B C 1
ATOM 5314 O O . LEU B 1 211 ? -8.242 -14.812 -13.773 1 97.75 211 LEU B O 1
ATOM 5318 N N . TRP B 1 212 ? -8.445 -13.086 -12.398 1 98.19 212 TRP B N 1
ATOM 5319 C CA . TRP B 1 212 ? -7.227 -12.414 -12.828 1 98.19 212 TRP B CA 1
ATOM 5320 C C . TRP B 1 212 ? -6.168 -12.453 -11.727 1 98.19 212 TRP B C 1
ATOM 5322 O O . TRP B 1 212 ? -6.375 -11.922 -10.641 1 98.19 212 TRP B O 1
ATOM 5332 N N . LEU B 1 213 ? -5.035 -13.094 -11.984 1 98.56 213 LEU B N 1
ATOM 5333 C CA . LEU B 1 213 ? -3.904 -13.234 -11.078 1 98.56 213 LEU B CA 1
ATOM 5334 C C . LEU B 1 213 ? -2.684 -12.492 -11.609 1 98.56 213 LEU B C 1
ATOM 5336 O O . LEU B 1 213 ? -2.219 -12.773 -12.719 1 98.56 213 LEU B O 1
ATOM 5340 N N . ALA B 1 214 ? -2.164 -11.57 -10.812 1 98.38 214 ALA B N 1
ATOM 5341 C CA . ALA B 1 214 ? -1.001 -10.797 -11.242 1 98.38 214 ALA B CA 1
ATOM 5342 C C . ALA B 1 214 ? 0.277 -11.32 -10.594 1 98.38 214 ALA B C 1
ATOM 5344 O O . ALA B 1 214 ? 0.36 -11.422 -9.367 1 98.38 214 ALA B O 1
ATOM 5345 N N . GLU B 1 215 ? 1.177 -11.648 -11.422 1 97.56 215 GLU B N 1
ATOM 5346 C CA . GLU B 1 215 ? 2.543 -11.672 -10.914 1 97.56 215 GLU B CA 1
ATOM 5347 C C . GLU B 1 215 ? 3.158 -10.281 -10.914 1 97.56 215 GLU B C 1
ATOM 5349 O O . GLU B 1 215 ? 3.469 -9.734 -11.977 1 97.56 215 GLU B O 1
ATOM 5354 N N . SER B 1 216 ? 3.254 -9.758 -9.781 1 95.31 216 SER B N 1
ATOM 5355 C CA . SER B 1 216 ? 3.955 -8.492 -9.617 1 95.31 216 SER B CA 1
ATOM 5356 C C . SER B 1 216 ? 5.465 -8.695 -9.539 1 95.31 216 SER B C 1
ATOM 5358 O O . SER B 1 216 ? 5.969 -9.758 -9.906 1 95.31 216 SER B O 1
ATOM 5360 N N . VAL B 1 217 ? 6.215 -7.652 -9.266 1 93.94 217 VAL B N 1
ATOM 5361 C CA . VAL B 1 217 ? 7.664 -7.746 -9.117 1 93.94 217 VAL B CA 1
ATOM 5362 C C . VAL B 1 217 ? 8.062 -7.379 -7.691 1 93.94 217 VAL B C 1
ATOM 5364 O O . VAL B 1 217 ? 7.266 -6.801 -6.949 1 93.94 217 VAL B O 1
ATOM 5367 N N . HIS B 1 218 ? 9.25 -7.793 -7.359 1 94.5 218 HIS B N 1
ATOM 5368 C CA . HIS B 1 218 ? 9.805 -7.387 -6.074 1 94.5 218 HIS B CA 1
ATOM 5369 C C . HIS B 1 218 ? 9.844 -5.867 -5.945 1 94.5 218 HIS B C 1
ATOM 5371 O O . HIS B 1 218 ? 10.133 -5.168 -6.918 1 94.5 218 HIS B O 1
ATOM 5377 N N . PRO B 1 219 ? 9.602 -5.398 -4.699 1 94.5 219 PRO B N 1
ATOM 5378 C CA . PRO B 1 219 ? 9.641 -3.949 -4.5 1 94.5 219 PRO B CA 1
ATOM 5379 C C . PRO B 1 219 ? 10.969 -3.334 -4.93 1 94.5 219 PRO B C 1
ATOM 5381 O O . PRO B 1 219 ? 10.992 -2.24 -5.504 1 94.5 219 PRO B O 1
ATOM 5384 N N . SER B 1 220 ? 12.102 -4.023 -4.695 1 93.25 220 SER B N 1
ATOM 5385 C CA . SER B 1 220 ? 13.406 -3.486 -5.082 1 93.25 220 SER B CA 1
ATOM 5386 C C . SER B 1 220 ? 13.508 -3.318 -6.594 1 93.25 220 SER B C 1
ATOM 5388 O O . SER B 1 220 ? 14.078 -2.34 -7.078 1 93.25 220 SER B O 1
ATOM 5390 N N . PHE B 1 221 ? 12.977 -4.262 -7.328 1 94 221 PHE B N 1
ATOM 5391 C CA . PHE B 1 221 ? 12.992 -4.188 -8.781 1 94 221 PHE B CA 1
ATOM 5392 C C . PHE B 1 221 ? 12.055 -3.096 -9.281 1 94 221 PHE B C 1
ATOM 5394 O O . PHE B 1 221 ? 12.375 -2.381 -10.234 1 94 221 PHE B O 1
ATOM 5401 N N . LEU B 1 222 ? 10.922 -2.994 -8.672 1 94.88 222 LEU B N 1
ATOM 5402 C CA . LEU B 1 222 ? 9.984 -1.924 -8.992 1 94.88 222 LEU B CA 1
ATOM 5403 C C . LEU B 1 222 ? 10.648 -0.559 -8.844 1 94.88 222 LEU B C 1
ATOM 5405 O O . LEU B 1 222 ? 10.578 0.27 -9.75 1 94.88 222 LEU B O 1
ATOM 5409 N N . LEU B 1 223 ? 11.305 -0.323 -7.727 1 92.56 223 LEU B N 1
ATOM 5410 C CA . LEU B 1 223 ? 11.969 0.95 -7.465 1 92.56 223 LEU B CA 1
ATOM 5411 C C . LEU B 1 223 ? 13.109 1.184 -8.445 1 92.56 223 LEU B C 1
ATOM 5413 O O . LEU B 1 223 ? 13.328 2.311 -8.898 1 92.56 223 LEU B O 1
ATOM 5417 N N . TYR B 1 224 ? 13.82 0.094 -8.773 1 91.38 224 TYR B N 1
ATOM 5418 C CA . TYR B 1 224 ? 14.891 0.159 -9.766 1 91.38 224 TYR B CA 1
ATOM 5419 C C . TYR B 1 224 ? 14.367 0.675 -11.102 1 91.38 224 TYR B C 1
ATOM 5421 O O . TYR B 1 224 ? 14.977 1.555 -11.711 1 91.38 224 TYR B O 1
ATOM 5429 N N . LEU B 1 225 ? 13.25 0.157 -11.516 1 91.06 225 LEU B N 1
ATOM 5430 C CA . LEU B 1 225 ? 12.648 0.563 -12.781 1 91.06 225 LEU B CA 1
ATOM 5431 C C . LEU B 1 225 ? 12.164 2.008 -12.719 1 91.06 225 LEU B C 1
ATOM 5433 O O . LEU B 1 225 ? 12.43 2.797 -13.625 1 91.06 225 LEU B O 1
ATOM 5437 N N . ARG B 1 226 ? 11.484 2.371 -11.594 1 89.75 226 ARG B N 1
ATOM 5438 C CA . ARG B 1 226 ? 10.984 3.734 -11.438 1 89.75 226 ARG B CA 1
ATOM 5439 C C . ARG B 1 226 ? 12.125 4.742 -11.438 1 89.75 226 ARG B C 1
ATOM 5441 O O . ARG B 1 226 ? 12.023 5.809 -12.055 1 89.75 226 ARG B O 1
ATOM 5448 N N . ASP B 1 227 ? 13.195 4.406 -10.781 1 84.88 227 ASP B N 1
ATOM 5449 C CA . ASP B 1 227 ? 14.352 5.289 -10.703 1 84.88 227 ASP B CA 1
ATOM 5450 C C . ASP B 1 227 ? 14.977 5.504 -12.078 1 84.88 227 ASP B C 1
ATOM 5452 O O . ASP B 1 227 ? 15.664 6.508 -12.305 1 84.88 227 ASP B O 1
ATOM 5456 N N . ARG B 1 228 ? 14.727 4.598 -13.016 1 84.69 228 ARG B N 1
ATOM 5457 C CA . ARG B 1 228 ? 15.289 4.684 -14.367 1 84.69 228 ARG B CA 1
ATOM 5458 C C . ARG B 1 228 ? 14.281 5.297 -15.336 1 84.69 228 ARG B C 1
ATOM 5460 O O . ARG B 1 228 ? 14.508 5.312 -16.547 1 84.69 228 ARG B O 1
ATOM 5467 N N . GLY B 1 229 ? 13.148 5.688 -14.828 1 83.69 229 GLY B N 1
ATOM 5468 C CA . GLY B 1 229 ? 12.18 6.418 -15.633 1 83.69 229 GLY B CA 1
ATOM 5469 C C . GLY B 1 229 ? 11.133 5.52 -16.281 1 83.69 229 GLY B C 1
ATOM 5470 O O . GLY B 1 229 ? 10.328 5.977 -17.078 1 83.69 229 GLY B O 1
ATOM 5471 N N . PHE B 1 230 ? 11.172 4.207 -15.945 1 86.19 230 PHE B N 1
ATOM 5472 C CA . PHE B 1 230 ? 10.164 3.299 -16.469 1 86.19 230 PHE B CA 1
ATOM 5473 C C . PHE B 1 230 ? 8.984 3.193 -15.508 1 86.19 230 PHE B C 1
ATOM 5475 O O . PHE B 1 230 ? 9.164 3.121 -14.289 1 86.19 230 PHE B O 1
ATOM 5482 N N . PRO B 1 231 ? 7.84 3.223 -16.094 1 88.44 231 PRO B N 1
ATOM 5483 C CA . PRO B 1 231 ? 6.695 2.992 -15.203 1 88.44 231 PRO B CA 1
ATOM 5484 C C . PRO B 1 231 ? 6.637 1.561 -14.672 1 88.44 231 PRO B C 1
ATOM 5486 O O . PRO B 1 231 ? 6.984 0.618 -15.391 1 88.44 231 PRO B O 1
ATOM 5489 N N . ALA B 1 232 ? 6.281 1.427 -13.477 1 93.75 232 ALA B N 1
ATOM 5490 C CA . ALA B 1 232 ? 6.043 0.142 -12.82 1 93.75 232 ALA B CA 1
ATOM 5491 C C . ALA B 1 232 ? 4.977 0.267 -11.742 1 93.75 232 ALA B C 1
ATOM 5493 O O . ALA B 1 232 ? 4.887 1.293 -11.062 1 93.75 232 ALA B O 1
ATOM 5494 N N . TRP B 1 233 ? 4.199 -0.753 -11.57 1 94.38 233 TRP B N 1
ATOM 5495 C CA . TRP B 1 233 ? 3.025 -0.674 -10.711 1 94.38 233 TRP B CA 1
ATOM 5496 C C . TRP B 1 233 ? 3.133 -1.658 -9.547 1 94.38 233 TRP B C 1
ATOM 5498 O O . TRP B 1 233 ? 3.559 -2.801 -9.734 1 94.38 233 TRP B O 1
ATOM 5508 N N . SER B 1 234 ? 2.781 -1.18 -8.375 1 94.12 234 SER B N 1
ATOM 5509 C CA . SER B 1 234 ? 2.816 -2.006 -7.176 1 94.12 234 SER B CA 1
ATOM 5510 C C . SER B 1 234 ? 1.646 -2.982 -7.141 1 94.12 234 SER B C 1
ATOM 5512 O O . SER B 1 234 ? 0.715 -2.871 -7.941 1 94.12 234 SER B O 1
ATOM 5514 N N . GLU B 1 235 ? 1.681 -3.938 -6.219 1 93.75 235 GLU B N 1
ATOM 5515 C CA . GLU B 1 235 ? 0.584 -4.883 -6.039 1 93.75 235 GLU B CA 1
ATOM 5516 C C . GLU B 1 235 ? -0.705 -4.168 -5.645 1 93.75 235 GLU B C 1
ATOM 5518 O O . GLU B 1 235 ? -1.784 -4.508 -6.133 1 93.75 235 GLU B O 1
ATOM 5523 N N . ALA B 1 236 ? -0.55 -3.223 -4.758 1 92.12 236 ALA B N 1
ATOM 5524 C CA . ALA B 1 236 ? -1.729 -2.461 -4.352 1 92.12 236 ALA B CA 1
ATOM 5525 C C . ALA B 1 236 ? -2.406 -1.814 -5.555 1 92.12 236 ALA B C 1
ATOM 5527 O O . ALA B 1 236 ? -3.633 -1.849 -5.676 1 92.12 236 ALA B O 1
ATOM 5528 N N . GLU B 1 237 ? -1.626 -1.249 -6.438 1 92.75 237 GLU B N 1
ATOM 5529 C CA . GLU B 1 237 ? -2.141 -0.609 -7.645 1 92.75 237 GLU B CA 1
ATOM 5530 C C . GLU B 1 237 ? -2.729 -1.638 -8.609 1 92.75 237 GLU B C 1
ATOM 5532 O O . GLU B 1 237 ? -3.752 -1.383 -9.25 1 92.75 237 GLU B O 1
ATOM 5537 N N . LEU B 1 238 ? -2.119 -2.764 -8.656 1 95.56 238 LEU B N 1
ATOM 5538 C CA . LEU B 1 238 ? -2.535 -3.783 -9.617 1 95.56 238 LEU B CA 1
ATOM 5539 C C . LEU B 1 238 ? -3.908 -4.34 -9.258 1 95.56 238 LEU B C 1
ATOM 5541 O O . LEU B 1 238 ? -4.617 -4.863 -10.117 1 95.56 238 LEU B O 1
ATOM 5545 N N . HIS B 1 239 ? -4.344 -4.219 -8.031 1 94.12 239 HIS B N 1
ATOM 5546 C CA . HIS B 1 239 ? -5.629 -4.762 -7.602 1 94.12 239 HIS B CA 1
ATOM 5547 C C . HIS B 1 239 ? -6.789 -3.949 -8.164 1 94.12 239 HIS B C 1
ATOM 5549 O O . HIS B 1 239 ? -7.953 -4.328 -8.008 1 94.12 239 HIS B O 1
ATOM 5555 N N . ASP B 1 240 ? -6.457 -2.918 -8.93 1 90.44 240 ASP B N 1
ATOM 5556 C CA . ASP B 1 240 ? -7.484 -2.248 -9.719 1 90.44 240 ASP B CA 1
ATOM 5557 C C . ASP B 1 240 ? -8.031 -3.17 -10.805 1 90.44 240 ASP B C 1
ATOM 5559 O O . ASP B 1 240 ? -9.188 -3.029 -11.227 1 90.44 240 ASP B O 1
ATOM 5563 N N . ALA B 1 241 ? -7.176 -4.078 -11.195 1 94.5 241 ALA B N 1
ATOM 5564 C CA . ALA B 1 241 ? -7.578 -4.957 -12.289 1 94.5 241 ALA B CA 1
ATOM 5565 C C . ALA B 1 241 ? -7.531 -6.422 -11.859 1 94.5 241 ALA B C 1
ATOM 5567 O O . ALA B 1 241 ? -8.203 -7.27 -12.445 1 94.5 241 ALA B O 1
ATOM 5568 N N . PHE B 1 242 ? -6.797 -6.723 -10.844 1 96.69 242 PHE B N 1
ATOM 5569 C CA . PHE B 1 242 ? -6.512 -8.125 -10.547 1 96.69 242 PHE B CA 1
ATOM 5570 C C . PHE B 1 242 ? -7.18 -8.539 -9.242 1 96.69 242 PHE B C 1
ATOM 5572 O O . PHE B 1 242 ? -7.27 -7.75 -8.305 1 96.69 242 PHE B O 1
ATOM 5579 N N . ASP B 1 243 ? -7.637 -9.773 -9.172 1 96.62 243 ASP B N 1
ATOM 5580 C CA . ASP B 1 243 ? -8.266 -10.344 -7.988 1 96.62 243 ASP B CA 1
ATOM 5581 C C . ASP B 1 243 ? -7.219 -10.805 -6.973 1 96.62 243 ASP B C 1
ATOM 5583 O O . ASP B 1 243 ? -7.395 -10.625 -5.766 1 96.62 243 ASP B O 1
ATOM 5587 N N . LEU B 1 244 ? -6.191 -11.383 -7.508 1 97.5 244 LEU B N 1
ATOM 5588 C CA . LEU B 1 244 ? -5.141 -11.992 -6.699 1 97.5 244 LEU B CA 1
ATOM 5589 C C . LEU B 1 244 ? -3.764 -11.523 -7.16 1 97.5 244 LEU B C 1
ATOM 5591 O O . LEU B 1 244 ? -3.566 -11.227 -8.336 1 97.5 244 LEU B O 1
ATOM 5595 N N . THR B 1 245 ? -2.898 -11.43 -6.289 1 97.44 245 THR B N 1
ATOM 5596 C CA . THR B 1 245 ? -1.493 -11.18 -6.594 1 97.44 245 THR B CA 1
ATOM 5597 C C . THR B 1 245 ? -0.598 -12.172 -5.855 1 97.44 245 THR B C 1
ATOM 5599 O O . THR B 1 245 ? -0.999 -12.742 -4.84 1 97.44 245 THR B O 1
ATOM 5602 N N . TYR B 1 246 ? 0.574 -12.391 -6.406 1 96.38 246 TYR B N 1
ATOM 5603 C CA . TYR B 1 246 ? 1.606 -13.133 -5.695 1 96.38 246 TYR B CA 1
ATOM 5604 C C . TYR B 1 246 ? 2.07 -12.383 -4.457 1 96.38 246 TYR B C 1
ATOM 5606 O O . TYR B 1 246 ? 1.803 -11.188 -4.312 1 96.38 246 TYR B O 1
ATOM 5614 N N . ASP B 1 247 ? 2.674 -13.047 -3.562 1 94.06 247 ASP B N 1
ATOM 5615 C CA . ASP B 1 247 ? 3.258 -12.422 -2.377 1 94.06 247 ASP B CA 1
ATOM 5616 C C . ASP B 1 247 ? 4.688 -11.961 -2.648 1 94.06 247 ASP B C 1
ATOM 5618 O O . ASP B 1 247 ? 5.559 -12.078 -1.786 1 94.06 247 ASP B O 1
ATOM 5622 N N . TYR B 1 248 ? 4.961 -11.422 -3.824 1 93.06 248 TYR B N 1
ATOM 5623 C CA . TYR B 1 248 ? 6.305 -10.977 -4.172 1 93.06 248 TYR B CA 1
ATOM 5624 C C . TYR B 1 248 ? 6.719 -9.781 -3.32 1 93.06 248 TYR B C 1
ATOM 5626 O O . TYR B 1 248 ? 7.906 -9.57 -3.064 1 93.06 248 TYR B O 1
ATOM 5634 N N . ASP B 1 249 ? 5.738 -9 -2.887 1 92.75 249 ASP B N 1
ATOM 5635 C CA . ASP B 1 249 ? 6.047 -7.863 -2.025 1 92.75 249 ASP B CA 1
ATOM 5636 C C . ASP B 1 249 ? 6.57 -8.328 -0.668 1 92.75 249 ASP B C 1
ATOM 5638 O O . ASP B 1 249 ? 7.348 -7.617 -0.022 1 92.75 249 ASP B O 1
ATOM 5642 N N . GLY B 1 250 ? 6.168 -9.547 -0.208 1 94.31 250 GLY B N 1
ATOM 5643 C CA . GLY B 1 250 ? 6.629 -10.102 1.056 1 94.31 250 GLY B CA 1
ATOM 5644 C C . GLY B 1 250 ? 7.773 -11.086 0.894 1 94.31 250 GLY B C 1
ATOM 5645 O O . GLY B 1 250 ? 8.516 -11.336 1.843 1 94.31 250 GLY B O 1
ATOM 5646 N N . TRP B 1 251 ? 7.953 -11.555 -0.338 1 94.81 251 TRP B N 1
ATOM 5647 C CA . TRP B 1 251 ? 8.883 -12.656 -0.575 1 94.81 251 TRP B CA 1
ATOM 5648 C C . TRP B 1 251 ? 10.312 -12.234 -0.263 1 94.81 251 TRP B C 1
ATOM 5650 O O . TRP B 1 251 ? 11.062 -12.984 0.367 1 94.81 251 TRP B O 1
ATOM 5660 N N . GLN B 1 252 ? 10.672 -11.07 -0.694 1 93.31 252 GLN B N 1
ATOM 5661 C CA . GLN B 1 252 ? 12.016 -10.578 -0.428 1 93.31 252 GLN B CA 1
ATOM 5662 C C . GLN B 1 252 ? 12.289 -10.5 1.071 1 93.31 252 GLN B C 1
ATOM 5664 O O . GLN B 1 252 ? 13.414 -10.734 1.519 1 93.31 252 GLN B O 1
ATOM 5669 N N . ARG B 1 253 ? 11.305 -10.141 1.826 1 95.62 253 ARG B N 1
ATOM 5670 C CA . ARG B 1 253 ? 11.438 -10.125 3.279 1 95.62 253 ARG B CA 1
ATOM 5671 C C . ARG B 1 253 ? 11.664 -11.531 3.828 1 95.62 253 ARG B C 1
ATOM 5673 O O . ARG B 1 253 ? 12.523 -11.734 4.68 1 95.62 253 ARG B O 1
ATOM 5680 N N . LEU B 1 254 ? 10.945 -12.5 3.34 1 95.62 254 LEU B N 1
ATOM 5681 C CA . LEU B 1 254 ? 11.109 -13.891 3.754 1 95.62 254 LEU B CA 1
ATOM 5682 C C . LEU B 1 254 ? 12.508 -14.391 3.424 1 95.62 254 LEU B C 1
ATOM 5684 O O . LEU B 1 254 ? 13.125 -15.102 4.223 1 95.62 254 LEU B O 1
ATOM 5688 N N . GLU B 1 255 ? 12.977 -13.992 2.271 1 95.5 255 GLU B N 1
ATOM 5689 C CA . GLU B 1 255 ? 14.32 -14.398 1.884 1 95.5 255 GLU B CA 1
ATOM 5690 C C . GLU B 1 255 ? 15.359 -13.906 2.891 1 95.5 255 GLU B C 1
ATOM 5692 O O . GLU B 1 255 ? 16.297 -14.633 3.225 1 95.5 255 GLU B O 1
ATOM 5697 N N . GLN B 1 256 ? 15.188 -12.703 3.369 1 95.75 256 GLN B N 1
ATOM 5698 C CA . GLN B 1 256 ? 16.094 -12.172 4.379 1 95.75 256 GLN B CA 1
ATOM 5699 C C . GLN B 1 256 ? 15.961 -12.922 5.699 1 95.75 256 GLN B C 1
ATOM 5701 O O . GLN B 1 256 ? 16.953 -13.164 6.387 1 95.75 256 GLN B O 1
ATOM 5706 N N . VAL B 1 257 ? 14.727 -13.297 6.031 1 96 257 VAL B N 1
ATOM 5707 C CA . VAL B 1 257 ? 14.477 -14.062 7.25 1 96 257 VAL B CA 1
ATOM 5708 C C . VAL B 1 257 ? 15.133 -15.438 7.145 1 96 257 VAL B C 1
ATOM 5710 O O . VAL B 1 257 ? 15.844 -15.859 8.055 1 96 257 VAL B O 1
ATOM 5713 N N . TRP B 1 258 ? 14.953 -16.109 6.004 1 95.88 258 TRP B N 1
ATOM 5714 C CA . TRP B 1 258 ? 15.492 -17.453 5.797 1 95.88 258 TRP B CA 1
ATOM 5715 C C . TRP B 1 258 ? 17.016 -17.422 5.766 1 95.88 258 TRP B C 1
ATOM 5717 O O . TRP B 1 258 ? 17.672 -18.391 6.152 1 95.88 258 TRP B O 1
ATOM 5727 N N . ALA B 1 259 ? 17.594 -16.281 5.391 1 95.81 259 ALA B N 1
ATOM 5728 C CA . ALA B 1 259 ? 19.047 -16.125 5.344 1 95.81 259 ALA B CA 1
ATOM 5729 C C . ALA B 1 259 ? 19.609 -15.766 6.719 1 95.81 259 ALA B C 1
ATOM 5731 O O . ALA B 1 259 ? 20.828 -15.641 6.887 1 95.81 259 ALA B O 1
ATOM 5732 N N . GLY B 1 260 ? 18.781 -15.531 7.711 1 94.44 260 GLY B N 1
ATOM 5733 C CA . GLY B 1 260 ? 19.203 -15.188 9.055 1 94.44 260 GLY B CA 1
ATOM 5734 C C . GLY B 1 260 ? 19.594 -13.727 9.203 1 94.44 260 GLY B C 1
ATOM 5735 O O . GLY B 1 260 ? 20.203 -13.336 10.203 1 94.44 260 GLY B O 1
ATOM 5736 N N . LYS B 1 261 ? 19.188 -12.898 8.219 1 94.56 261 LYS B N 1
ATOM 5737 C CA . LYS B 1 261 ? 19.594 -11.492 8.219 1 94.56 261 LYS B CA 1
ATOM 5738 C C . LYS B 1 261 ? 18.594 -10.641 8.992 1 94.56 261 LYS B C 1
ATOM 5740 O O . LYS B 1 261 ? 18.938 -9.57 9.492 1 94.56 261 LYS B O 1
ATOM 5745 N N . ARG B 1 262 ? 17.375 -11.062 9.031 1 95 262 ARG B N 1
ATOM 5746 C CA . ARG B 1 262 ? 16.281 -10.367 9.727 1 95 262 ARG B CA 1
ATOM 5747 C C .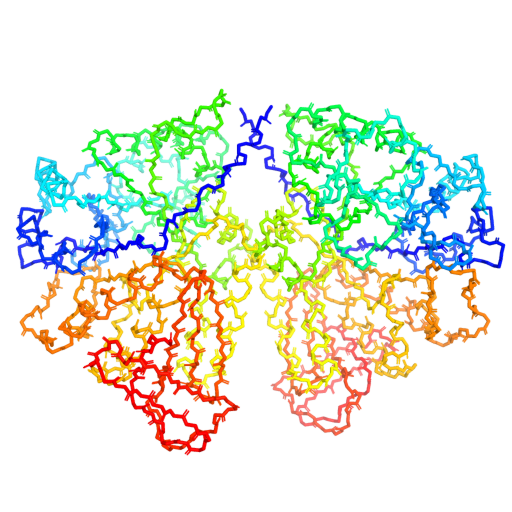 ARG B 1 262 ? 15.43 -11.344 10.523 1 95 262 ARG B C 1
ATOM 5749 O O . ARG B 1 262 ? 15.391 -12.531 10.211 1 95 262 ARG B O 1
ATOM 5756 N N . PRO B 1 263 ? 14.828 -10.891 11.578 1 94.38 263 PRO B N 1
ATOM 5757 C CA . PRO B 1 263 ? 13.93 -11.773 12.336 1 94.38 263 PRO B CA 1
ATOM 5758 C C . PRO B 1 263 ? 12.617 -12.047 11.602 1 94.38 263 PRO B C 1
ATOM 5760 O O . PRO B 1 263 ? 12.273 -11.328 10.656 1 94.38 263 PRO B O 1
ATOM 5763 N N . LEU B 1 264 ? 11.93 -13.047 12.062 1 95.81 264 LEU B N 1
ATOM 5764 C CA . LEU B 1 264 ? 10.672 -13.453 11.445 1 95.81 264 LEU B CA 1
ATOM 5765 C C . LEU B 1 264 ? 9.648 -12.32 11.492 1 95.81 264 LEU B C 1
ATOM 5767 O O . LEU B 1 264 ? 8.812 -12.195 10.594 1 95.81 264 LEU B O 1
ATOM 5771 N N . SER B 1 265 ? 9.773 -11.43 12.523 1 94.25 265 SER B N 1
ATOM 5772 C CA . SER B 1 265 ? 8.852 -10.305 12.68 1 94.25 265 SER B CA 1
ATOM 5773 C C . SER B 1 265 ? 8.914 -9.367 11.477 1 94.25 265 SER B C 1
ATOM 5775 O O . SER B 1 265 ? 7.945 -8.664 11.18 1 94.25 265 SER B O 1
ATOM 5777 N N . TYR B 1 266 ? 10.078 -9.367 10.789 1 95.06 266 TYR B N 1
ATOM 5778 C CA . TYR B 1 266 ? 10.25 -8.555 9.594 1 95.06 266 TYR B CA 1
ATOM 5779 C C . TYR B 1 266 ? 9.203 -8.906 8.539 1 95.06 266 TYR B C 1
ATOM 5781 O O . TYR B 1 266 ? 8.664 -8.023 7.867 1 95.06 266 TYR B O 1
ATOM 5789 N N . TYR B 1 267 ? 8.828 -10.164 8.414 1 96.25 267 TYR B N 1
ATOM 5790 C CA . TYR B 1 267 ? 7.793 -10.617 7.488 1 96.25 267 TYR B CA 1
ATOM 5791 C C . TYR B 1 267 ? 6.414 -10.523 8.133 1 96.25 267 TYR B C 1
ATOM 5793 O O . TYR B 1 267 ? 5.457 -10.07 7.5 1 96.25 267 TYR B O 1
ATOM 5801 N N . LEU B 1 268 ? 6.281 -10.953 9.391 1 95.62 268 LEU B N 1
ATOM 5802 C CA . LEU B 1 268 ? 4.98 -10.977 10.055 1 95.62 268 LEU B CA 1
ATOM 5803 C C . LEU B 1 268 ? 4.375 -9.578 10.117 1 95.62 268 LEU B C 1
ATOM 5805 O O . LEU B 1 268 ? 3.18 -9.406 9.875 1 95.62 268 LEU B O 1
ATOM 5809 N N . ASP B 1 269 ? 5.211 -8.555 10.375 1 93.56 269 ASP B N 1
ATOM 5810 C CA . ASP B 1 269 ? 4.742 -7.172 10.406 1 93.56 269 ASP B CA 1
ATOM 5811 C C . ASP B 1 269 ? 4.215 -6.738 9.039 1 93.56 269 ASP B C 1
ATOM 5813 O O . ASP B 1 269 ? 3.318 -5.895 8.945 1 93.56 269 ASP B O 1
ATOM 5817 N N . TYR B 1 270 ? 4.789 -7.328 8.008 1 95.31 270 TYR B N 1
ATOM 5818 C CA . TYR B 1 270 ? 4.414 -6.941 6.648 1 95.31 270 TYR B CA 1
ATOM 5819 C C . TYR B 1 270 ? 3.027 -7.465 6.297 1 95.31 270 TYR B C 1
ATOM 5821 O O . TYR B 1 270 ? 2.352 -6.914 5.426 1 95.31 270 TYR B O 1
ATOM 5829 N N . LEU B 1 271 ? 2.578 -8.57 6.941 1 94.69 271 LEU B N 1
ATOM 5830 C CA . LEU B 1 271 ? 1.231 -9.094 6.73 1 94.69 271 LEU B CA 1
ATOM 5831 C C . LEU B 1 271 ? 0.182 -8.047 7.094 1 94.69 271 LEU B C 1
ATOM 5833 O O . LEU B 1 271 ? -0.861 -7.957 6.441 1 94.69 271 LEU B O 1
ATOM 5837 N N . GLU B 1 272 ? 0.482 -7.266 8.07 1 91.25 272 GLU B N 1
ATOM 5838 C CA . GLU B 1 272 ? -0.438 -6.207 8.469 1 91.25 272 GLU B CA 1
ATOM 5839 C C . GLU B 1 272 ? -0.452 -5.074 7.445 1 91.25 272 GLU B C 1
ATOM 5841 O O . GLU B 1 272 ? -1.489 -4.449 7.219 1 91.25 272 GLU B O 1
ATOM 5846 N N . VAL B 1 273 ? 0.703 -4.824 6.902 1 94.5 273 VAL B N 1
ATOM 5847 C CA . VAL B 1 273 ? 0.799 -3.828 5.84 1 94.5 273 VAL B CA 1
ATOM 5848 C C . VAL B 1 273 ? -0.082 -4.242 4.664 1 94.5 273 VAL B C 1
ATOM 5850 O O . VAL B 1 273 ? -0.862 -3.438 4.148 1 94.5 273 VAL B O 1
ATOM 5853 N N . GLN B 1 274 ? -0.031 -5.516 4.285 1 94.81 274 GLN B N 1
ATOM 5854 C CA . GLN B 1 274 ? -0.835 -6.027 3.184 1 94.81 274 GLN B CA 1
ATOM 5855 C C . GLN B 1 274 ? -2.326 -5.871 3.469 1 94.81 274 GLN B C 1
ATOM 5857 O O . GLN B 1 274 ? -3.094 -5.477 2.588 1 94.81 274 GLN B O 1
ATOM 5862 N N . ARG B 1 275 ? -2.689 -6.137 4.645 1 92.25 275 ARG B N 1
ATOM 5863 C CA . ARG B 1 275 ? -4.094 -6.078 5.035 1 92.25 275 ARG B CA 1
ATOM 5864 C C . ARG B 1 275 ? -4.594 -4.637 5.055 1 92.25 275 ARG B C 1
ATOM 5866 O O . ARG B 1 275 ? -5.742 -4.371 4.688 1 92.25 275 ARG B O 1
ATOM 5873 N N . ALA B 1 276 ? -3.742 -3.748 5.445 1 93.69 276 ALA B N 1
ATOM 5874 C CA . ALA B 1 276 ? -4.191 -2.381 5.699 1 93.69 276 ALA B CA 1
ATOM 5875 C C . ALA B 1 276 ? -4.086 -1.526 4.441 1 93.69 276 ALA B C 1
ATOM 5877 O O . ALA B 1 276 ? -4.949 -0.687 4.18 1 93.69 276 ALA B O 1
ATOM 5878 N N . LEU B 1 277 ? -3.07 -1.721 3.65 1 93.75 277 LEU B N 1
ATOM 5879 C CA . LEU B 1 277 ? -2.777 -0.747 2.605 1 93.75 277 LEU B CA 1
ATOM 5880 C C . LEU B 1 277 ? -3.408 -1.163 1.281 1 93.75 277 LEU B C 1
ATOM 5882 O O . LEU B 1 277 ? -3.553 -0.343 0.371 1 93.75 277 LEU B O 1
ATOM 5886 N N . TYR B 1 278 ? -3.762 -2.418 1.142 1 93.88 278 TYR B N 1
ATOM 5887 C CA . TYR B 1 278 ? -4.43 -2.865 -0.076 1 93.88 278 TYR B CA 1
ATOM 5888 C C . TYR B 1 278 ? -5.934 -2.666 0.023 1 93.88 278 TYR B C 1
ATOM 5890 O O . TYR B 1 278 ? -6.473 -2.473 1.117 1 93.88 278 TYR B O 1
ATOM 5898 N N . PRO B 1 279 ? -6.598 -2.643 -1.184 1 92 279 PRO B N 1
ATOM 5899 C CA . PRO B 1 279 ? -8.062 -2.637 -1.115 1 92 279 PRO B CA 1
ATOM 5900 C C . PRO B 1 279 ? -8.617 -3.803 -0.304 1 92 279 PRO B C 1
ATOM 5902 O O . PRO B 1 279 ? -8.023 -4.883 -0.281 1 92 279 PRO B O 1
ATOM 5905 N N . ALA B 1 280 ? -9.75 -3.609 0.297 1 89.06 280 ALA B N 1
ATOM 5906 C CA . ALA B 1 280 ? -10.32 -4.594 1.212 1 89.06 280 ALA B CA 1
ATOM 5907 C C . ALA B 1 280 ? -10.602 -5.91 0.494 1 89.06 280 ALA B C 1
ATOM 5909 O O . ALA B 1 280 ? -10.547 -6.98 1.102 1 89.06 280 ALA B O 1
ATOM 5910 N N . TRP B 1 281 ? -10.844 -5.82 -0.816 1 90.25 281 TRP B N 1
ATOM 5911 C CA . TRP B 1 281 ? -11.234 -7.008 -1.573 1 90.25 281 TRP B CA 1
ATOM 5912 C C . TRP B 1 281 ? -10 -7.75 -2.084 1 90.25 281 TRP B C 1
ATOM 5914 O O . TRP B 1 281 ? -10.117 -8.852 -2.623 1 90.25 281 TRP B O 1
ATOM 5924 N N . ALA B 1 282 ? -8.852 -7.125 -1.93 1 92.62 282 ALA B N 1
ATOM 5925 C CA . ALA B 1 282 ? -7.633 -7.656 -2.531 1 92.62 282 ALA B CA 1
ATOM 5926 C C . ALA B 1 282 ? -7.262 -9 -1.916 1 92.62 282 ALA B C 1
ATOM 5928 O O . ALA B 1 282 ? -7.355 -9.18 -0.7 1 92.62 282 ALA B O 1
ATOM 5929 N N . GLY B 1 283 ? -6.875 -9.977 -2.775 1 94.62 283 GLY B N 1
ATOM 5930 C CA . GLY B 1 283 ? -6.438 -11.281 -2.309 1 94.62 283 GLY B CA 1
ATOM 5931 C C . GLY B 1 283 ? -5.012 -11.609 -2.711 1 94.62 283 GLY B C 1
ATOM 5932 O O . GLY B 1 283 ? -4.465 -11.008 -3.639 1 94.62 283 GLY B O 1
ATOM 5933 N N . LYS B 1 284 ? -4.434 -12.508 -1.965 1 96.38 284 LYS B N 1
ATOM 5934 C CA . LYS B 1 284 ? -3.098 -13.023 -2.254 1 96.38 284 LYS B CA 1
ATOM 5935 C C . LYS B 1 284 ? -3.133 -14.523 -2.533 1 96.38 284 LYS B C 1
ATOM 5937 O O . LYS B 1 284 ? -4.004 -15.234 -2.023 1 96.38 284 LYS B O 1
ATOM 5942 N N . ILE B 1 285 ? -2.238 -14.93 -3.381 1 97.75 285 ILE B N 1
ATOM 5943 C CA . ILE B 1 285 ? -1.94 -16.359 -3.34 1 97.75 285 ILE B CA 1
ATOM 5944 C C . ILE B 1 285 ? -0.764 -16.609 -2.398 1 97.75 285 ILE B C 1
ATOM 5946 O O . ILE B 1 285 ? 0.171 -15.805 -2.334 1 97.75 285 ILE B O 1
ATOM 5950 N N . ARG B 1 286 ? -0.829 -17.641 -1.678 1 97.56 286 ARG B N 1
ATOM 5951 C CA . ARG B 1 286 ? 0.189 -18.047 -0.714 1 97.56 286 ARG B CA 1
ATOM 5952 C C . ARG B 1 286 ? 0.93 -19.281 -1.189 1 97.56 286 ARG B C 1
ATOM 5954 O O . ARG B 1 286 ? 0.377 -20.391 -1.172 1 97.56 286 ARG B O 1
ATOM 5961 N N . TYR B 1 287 ? 2.182 -19.062 -1.575 1 96.75 287 TYR B N 1
ATOM 5962 C CA . TYR B 1 287 ? 2.984 -20.141 -2.158 1 96.75 287 TYR B CA 1
ATOM 5963 C C . TYR B 1 287 ? 4.316 -20.281 -1.431 1 96.75 287 TYR B C 1
ATOM 5965 O O . TYR B 1 287 ? 4.898 -19.281 -0.992 1 96.75 287 TYR B O 1
ATOM 5973 N N . LEU B 1 288 ? 4.816 -21.5 -1.296 1 96.5 288 LEU B N 1
ATOM 5974 C CA . LEU B 1 288 ? 6.168 -21.75 -0.798 1 96.5 288 LEU B CA 1
ATOM 5975 C C . LEU B 1 288 ? 7.145 -21.953 -1.951 1 96.5 288 LEU B C 1
ATOM 5977 O O . LEU B 1 288 ? 8.359 -21.859 -1.76 1 96.5 288 LEU B O 1
ATOM 5981 N N . GLU B 1 289 ? 6.602 -22.297 -3.047 1 95.81 289 GLU B N 1
ATOM 5982 C CA . GLU B 1 289 ? 7.367 -22.469 -4.277 1 95.81 289 GLU B CA 1
ATOM 5983 C C . GLU B 1 289 ? 6.492 -22.25 -5.508 1 95.81 289 GLU B C 1
ATOM 5985 O O . GLU B 1 289 ? 5.266 -22.297 -5.418 1 95.81 289 GLU B O 1
ATOM 5990 N N . ASN B 1 290 ? 7.027 -21.812 -6.562 1 95.56 290 ASN B N 1
ATOM 5991 C CA . ASN B 1 290 ? 6.477 -21.75 -7.91 1 95.56 290 ASN B CA 1
ATOM 5992 C C . ASN B 1 290 ? 7.543 -22.016 -8.969 1 95.56 290 ASN B C 1
ATOM 5994 O O . ASN B 1 290 ? 8.641 -22.453 -8.648 1 95.56 290 ASN B O 1
ATOM 5998 N N . HIS B 1 291 ? 7.25 -21.781 -10.172 1 94.5 291 HIS B N 1
ATOM 5999 C CA . HIS B 1 291 ? 8.148 -22.172 -11.25 1 94.5 291 HIS B CA 1
ATOM 6000 C C . HIS B 1 291 ? 9.414 -21.328 -11.242 1 94.5 291 HIS B C 1
ATOM 6002 O O . HIS B 1 291 ? 10.398 -21.672 -11.906 1 94.5 291 HIS B O 1
ATOM 6008 N N . ASP B 1 292 ? 9.43 -20.203 -10.469 1 90.25 292 ASP B N 1
ATOM 6009 C CA . ASP B 1 292 ? 10.57 -19.297 -10.445 1 90.25 292 ASP B CA 1
ATOM 6010 C C . ASP B 1 292 ? 11.438 -19.531 -9.211 1 90.25 292 ASP B C 1
ATOM 6012 O O . ASP B 1 292 ? 12.5 -18.938 -9.07 1 90.25 292 ASP B O 1
ATOM 6016 N N . GLN B 1 293 ? 11 -20.391 -8.32 1 90.56 293 GLN B N 1
ATOM 6017 C CA . GLN B 1 293 ? 11.664 -20.547 -7.027 1 90.56 293 GLN B CA 1
ATOM 6018 C C . GLN B 1 293 ? 12.227 -21.953 -6.852 1 90.56 293 GLN B C 1
ATOM 6020 O O . GLN B 1 293 ? 11.75 -22.891 -7.473 1 90.56 293 GLN B O 1
ATOM 6025 N N . ARG B 1 294 ? 13.18 -21.984 -5.941 1 92 294 ARG B N 1
ATOM 6026 C CA . ARG B 1 294 ? 13.625 -23.297 -5.488 1 92 294 ARG B CA 1
ATOM 6027 C C . ARG B 1 294 ? 12.516 -24.016 -4.723 1 92 294 ARG B C 1
ATOM 6029 O O . ARG B 1 294 ? 11.602 -23.375 -4.199 1 92 294 ARG B O 1
ATOM 6036 N N . ARG B 1 295 ? 12.656 -25.312 -4.773 1 96.75 295 ARG B N 1
ATOM 6037 C CA . ARG B 1 295 ? 11.664 -26.141 -4.102 1 96.75 295 ARG B CA 1
ATOM 6038 C C . ARG B 1 295 ? 11.68 -25.906 -2.596 1 96.75 295 ARG B C 1
ATOM 6040 O O . ARG B 1 295 ? 12.742 -25.703 -2.006 1 96.75 295 ARG B O 1
ATOM 6047 N N . ALA B 1 296 ? 10.508 -25.938 -1.976 1 96.94 296 ALA B N 1
ATOM 6048 C CA . ALA B 1 296 ? 10.383 -25.797 -0.528 1 96.94 296 ALA B CA 1
ATOM 6049 C C . ALA B 1 296 ? 11.141 -26.891 0.203 1 96.94 296 ALA B C 1
ATOM 6051 O O . ALA B 1 296 ? 11.812 -26.641 1.207 1 96.94 296 ALA B O 1
ATOM 6052 N N . ALA B 1 297 ? 11.07 -28.109 -0.33 1 97.56 297 ALA B N 1
ATOM 6053 C CA . ALA B 1 297 ? 11.75 -29.234 0.297 1 97.56 297 ALA B CA 1
ATOM 6054 C C . ALA B 1 297 ? 13.266 -29.047 0.263 1 97.56 297 ALA B C 1
ATOM 6056 O O . ALA B 1 297 ? 13.977 -29.516 1.161 1 97.56 297 ALA B O 1
ATOM 6057 N N . TYR B 1 298 ? 13.75 -28.422 -0.772 1 95.81 298 TYR B N 1
ATOM 6058 C CA . TYR B 1 298 ? 15.164 -28.078 -0.833 1 95.81 298 TYR B CA 1
ATOM 6059 C C . TYR B 1 298 ? 15.523 -27.062 0.243 1 95.81 298 TYR B C 1
ATOM 6061 O O . TYR B 1 298 ? 16.562 -27.188 0.903 1 95.81 298 TYR B O 1
ATOM 6069 N N . ARG B 1 299 ? 14.664 -26.109 0.454 1 95.25 299 ARG B N 1
ATOM 6070 C CA . ARG B 1 299 ? 14.922 -25 1.377 1 95.25 299 ARG B CA 1
ATOM 6071 C C . ARG B 1 299 ? 14.789 -25.453 2.826 1 95.25 299 ARG B C 1
ATOM 6073 O O . ARG B 1 299 ? 15.617 -25.125 3.67 1 95.25 299 ARG B O 1
ATOM 6080 N N . PHE B 1 300 ? 13.758 -26.266 3.104 1 96.75 300 PHE B N 1
ATOM 6081 C CA . PHE B 1 300 ? 13.406 -26.531 4.496 1 96.75 300 PHE B CA 1
ATOM 6082 C C . PHE B 1 300 ? 13.719 -27.984 4.867 1 96.75 300 PHE B C 1
ATOM 6084 O O . PHE B 1 300 ? 13.578 -28.375 6.031 1 96.75 300 PHE B O 1
ATOM 6091 N N . GLY B 1 301 ? 14.109 -28.797 3.922 1 95.19 301 GLY B N 1
ATOM 6092 C CA . GLY B 1 301 ? 14.203 -30.234 4.141 1 95.19 301 GLY B CA 1
ATOM 6093 C C . GLY B 1 301 ? 12.859 -30.938 4.039 1 95.19 301 GLY B C 1
ATOM 6094 O O . GLY B 1 301 ? 11.867 -30.328 3.625 1 95.19 301 GLY B O 1
ATOM 6095 N N . LYS B 1 302 ? 12.758 -32.188 4.301 1 93.44 302 LYS B N 1
ATOM 6096 C CA . LYS B 1 302 ? 11.539 -33 4.145 1 93.44 302 LYS B CA 1
ATOM 6097 C C . LYS B 1 302 ? 10.945 -33.344 5.504 1 93.44 302 LYS B C 1
ATOM 6099 O O . LYS B 1 302 ? 9.992 -34.156 5.578 1 93.44 302 LYS B O 1
ATOM 6104 N N . GLY B 1 303 ? 11.305 -32.719 6.539 1 93.81 303 GLY B N 1
ATOM 6105 C CA . GLY B 1 303 ? 10.844 -33.094 7.871 1 93.81 303 GLY B CA 1
ATOM 6106 C C . GLY B 1 303 ? 9.867 -32.094 8.453 1 93.81 303 GLY B C 1
ATOM 6107 O O . GLY B 1 303 ? 9.031 -31.531 7.738 1 93.81 303 GLY B O 1
ATOM 6108 N N . LYS B 1 304 ? 9.867 -31.953 9.719 1 96.75 304 LYS B N 1
ATOM 6109 C CA . LYS B 1 304 ? 8.891 -31.188 10.492 1 96.75 304 LYS B CA 1
ATOM 6110 C C . LYS B 1 304 ? 8.93 -29.703 10.125 1 96.75 304 LYS B C 1
ATOM 6112 O O . LYS B 1 304 ? 7.898 -29.031 10.156 1 96.75 304 LYS B O 1
ATOM 6117 N N . ARG B 1 305 ? 10.078 -29.219 9.75 1 97.5 305 ARG B N 1
ATOM 6118 C CA . ARG B 1 305 ? 10.188 -27.828 9.344 1 97.5 305 ARG B CA 1
ATOM 6119 C C . ARG B 1 305 ? 9.359 -27.547 8.094 1 97.5 305 ARG B C 1
ATOM 6121 O O . ARG B 1 305 ? 8.688 -26.531 7.996 1 97.5 305 ARG B O 1
ATOM 6128 N N . LEU B 1 306 ? 9.438 -28.484 7.102 1 98.25 306 LEU B N 1
ATOM 6129 C CA . LEU B 1 306 ? 8.633 -28.359 5.891 1 98.25 306 LEU B CA 1
ATOM 6130 C C . LEU B 1 306 ? 7.145 -28.406 6.215 1 98.25 306 LEU B C 1
ATOM 6132 O O . LEU B 1 306 ? 6.359 -27.625 5.676 1 98.25 306 LEU B O 1
ATOM 6136 N N . GLU B 1 307 ? 6.797 -29.297 7.141 1 98.31 307 GLU B N 1
ATOM 6137 C CA . GLU B 1 307 ? 5.406 -29.391 7.574 1 98.31 307 GLU B CA 1
ATOM 6138 C C . GLU B 1 307 ? 4.926 -28.078 8.188 1 98.31 307 GLU B C 1
ATOM 6140 O O . GLU B 1 307 ? 3.842 -27.594 7.863 1 98.31 307 GLU B O 1
ATOM 6145 N N . ALA B 1 308 ? 5.75 -27.516 9 1 98.56 308 ALA B N 1
ATOM 6146 C CA . ALA B 1 308 ? 5.398 -26.281 9.703 1 98.56 308 ALA B CA 1
ATOM 6147 C C . ALA B 1 308 ? 5.207 -25.125 8.719 1 98.56 308 ALA B C 1
ATOM 6149 O O . ALA B 1 308 ? 4.207 -24.406 8.789 1 98.56 308 ALA B O 1
ATOM 6150 N N . TRP B 1 309 ? 6.148 -24.969 7.82 1 98.44 309 TRP B N 1
ATOM 6151 C CA . TRP B 1 309 ? 6.062 -23.891 6.852 1 98.44 309 TRP B CA 1
ATOM 6152 C C . TRP B 1 309 ? 4.867 -24.078 5.922 1 98.44 309 TRP B C 1
ATOM 6154 O O . TRP B 1 309 ? 4.207 -23.109 5.543 1 98.44 309 TRP B O 1
ATOM 6164 N N . THR B 1 310 ? 4.602 -25.297 5.535 1 98.56 310 THR B N 1
ATOM 6165 C CA . THR B 1 310 ? 3.434 -25.594 4.707 1 98.56 310 THR B CA 1
ATOM 6166 C C . THR B 1 310 ? 2.15 -25.188 5.422 1 98.56 310 THR B C 1
ATOM 6168 O O . THR B 1 310 ? 1.305 -24.484 4.848 1 98.56 310 THR B O 1
ATOM 6171 N N . ALA B 1 311 ? 2.051 -25.531 6.672 1 98.62 311 ALA B N 1
ATOM 6172 C CA . ALA B 1 311 ? 0.869 -25.188 7.461 1 98.62 311 ALA B CA 1
ATOM 6173 C C . ALA B 1 311 ? 0.746 -23.672 7.641 1 98.62 311 ALA B C 1
ATOM 6175 O O . ALA B 1 311 ? -0.336 -23.109 7.465 1 98.62 311 ALA B O 1
ATOM 6176 N N . PHE B 1 312 ? 1.84 -23.094 8.008 1 98.31 312 PHE B N 1
ATOM 6177 C CA . PHE B 1 312 ? 1.878 -21.656 8.234 1 98.31 312 PHE B CA 1
ATOM 6178 C C . PHE B 1 312 ? 1.342 -20.906 7.02 1 98.31 312 PHE B C 1
ATOM 6180 O O . PHE B 1 312 ? 0.436 -20.078 7.145 1 98.31 312 PHE B O 1
ATOM 6187 N N . TYR B 1 313 ? 1.812 -21.203 5.836 1 97.5 313 TYR B N 1
ATOM 6188 C CA . TYR B 1 313 ? 1.448 -20.469 4.637 1 97.5 313 TYR B CA 1
ATOM 6189 C C . TYR B 1 313 ? 0.016 -20.781 4.215 1 97.5 313 TYR B C 1
ATOM 6191 O O . TYR B 1 313 ? -0.693 -19.906 3.713 1 97.5 313 TYR B O 1
ATOM 6199 N N . GLN B 1 314 ? -0.416 -21.984 4.406 1 97.75 314 GLN B N 1
ATOM 6200 C CA . GLN B 1 314 ? -1.783 -22.344 4.031 1 97.75 314 GLN B CA 1
ATOM 6201 C C . GLN B 1 314 ? -2.793 -21.688 4.973 1 97.75 314 GLN B C 1
ATOM 6203 O O . GLN B 1 314 ? -3.969 -21.547 4.629 1 97.75 314 GLN B O 1
ATOM 6208 N N . LEU B 1 315 ? -2.328 -21.281 6.16 1 98.12 315 LEU B N 1
ATOM 6209 C CA . LEU B 1 315 ? -3.238 -20.688 7.137 1 98.12 315 LEU B CA 1
ATOM 6210 C C . LEU B 1 315 ? -3.24 -19.172 7.027 1 98.12 315 LEU B C 1
ATOM 6212 O O . LEU B 1 315 ? -4.105 -18.5 7.602 1 98.12 315 LEU B O 1
ATOM 6216 N N . LEU B 1 316 ? -2.264 -18.578 6.332 1 97.44 316 LEU B N 1
ATOM 6217 C CA . LEU B 1 316 ? -2.242 -17.141 6.102 1 97.44 316 LEU B CA 1
ATOM 6218 C C . LEU B 1 316 ? -3.463 -16.688 5.301 1 97.44 316 LEU B C 1
ATOM 6220 O O . LEU B 1 316 ? -4.039 -17.484 4.551 1 97.44 316 LEU B O 1
ATOM 6224 N N . PRO B 1 317 ? -3.895 -15.398 5.461 1 95.62 317 PRO B N 1
ATOM 6225 C CA . PRO B 1 317 ? -4.957 -14.891 4.59 1 95.62 317 PRO B CA 1
ATOM 6226 C C . PRO B 1 317 ? -4.59 -14.969 3.109 1 95.62 317 PRO B C 1
ATOM 6228 O O . PRO B 1 317 ? -3.482 -14.594 2.723 1 95.62 317 PRO B O 1
ATOM 6231 N N . GLY B 1 318 ? -5.535 -15.414 2.316 1 96.62 318 GLY B N 1
ATOM 6232 C CA . GLY B 1 318 ? -5.305 -15.586 0.891 1 96.62 318 GLY B CA 1
ATOM 6233 C C . GLY B 1 318 ? -5.598 -16.984 0.406 1 96.62 318 GLY B C 1
ATOM 6234 O O . GLY B 1 318 ? -6.141 -17.812 1.15 1 96.62 318 GLY B O 1
ATOM 6235 N N . CYS B 1 319 ? -5.262 -17.25 -0.849 1 97.94 319 CYS B N 1
ATOM 6236 C CA . CYS B 1 319 ? -5.574 -18.516 -1.505 1 97.94 319 CYS B CA 1
ATOM 6237 C C . CYS B 1 319 ? -4.367 -19.438 -1.518 1 97.94 319 CYS B C 1
ATOM 6239 O O . CYS B 1 319 ? -3.234 -18.984 -1.705 1 97.94 319 CYS B O 1
ATOM 6241 N N . THR B 1 320 ? -4.652 -20.703 -1.332 1 98.06 320 THR B N 1
ATOM 6242 C CA . THR B 1 320 ? -3.578 -21.688 -1.363 1 98.06 320 THR B CA 1
ATOM 6243 C C . THR B 1 320 ? -3.072 -21.891 -2.789 1 98.06 320 THR B C 1
ATOM 6245 O O . THR B 1 320 ? -3.863 -21.969 -3.73 1 98.06 320 THR B O 1
ATOM 6248 N N . PHE B 1 321 ? -1.786 -21.922 -2.9 1 98.5 321 PHE B N 1
ATOM 6249 C CA . PHE B 1 321 ? -1.104 -22.141 -4.172 1 98.5 321 PHE B CA 1
ATOM 6250 C C . PHE B 1 321 ? -0.013 -23.203 -4.027 1 98.5 321 PHE B C 1
ATOM 6252 O O . PHE B 1 321 ? 0.776 -23.156 -3.082 1 98.5 321 PHE B O 1
ATOM 6259 N N . ALA B 1 322 ? -0.015 -24.172 -4.91 1 98.31 322 ALA B N 1
ATOM 6260 C CA . ALA B 1 322 ? 1.033 -25.188 -4.922 1 98.31 322 ALA B CA 1
ATOM 6261 C C . ALA B 1 322 ? 1.54 -25.438 -6.336 1 98.31 322 ALA B C 1
ATOM 6263 O O . ALA B 1 322 ? 0.772 -25.359 -7.301 1 98.31 322 ALA B O 1
ATOM 6264 N N . TYR B 1 323 ? 2.801 -25.75 -6.449 1 97.81 323 TYR B N 1
ATOM 6265 C CA . TYR B 1 323 ? 3.449 -26.125 -7.699 1 97.81 323 TYR B CA 1
ATOM 6266 C C . TYR B 1 323 ? 3.582 -27.641 -7.82 1 97.81 323 TYR B C 1
ATOM 6268 O O . TYR B 1 323 ? 3.867 -28.312 -6.832 1 97.81 323 TYR B O 1
ATOM 6276 N N . MET B 1 324 ? 3.375 -28.141 -9.008 1 97.56 324 MET B N 1
ATOM 6277 C CA . MET B 1 324 ? 3.438 -29.578 -9.266 1 97.56 324 MET B CA 1
ATOM 6278 C C . MET B 1 324 ? 4.652 -30.203 -8.586 1 97.56 324 MET B C 1
ATOM 6280 O O . MET B 1 324 ? 5.773 -29.719 -8.734 1 97.56 324 MET B O 1
ATOM 6284 N N . GLY B 1 325 ? 4.387 -31.219 -7.812 1 97 325 GLY B N 1
ATOM 6285 C CA . GLY B 1 325 ? 5.457 -31.953 -7.141 1 97 325 GLY B CA 1
ATOM 6286 C C . GLY B 1 325 ? 5.645 -31.531 -5.695 1 97 325 GLY B C 1
ATOM 6287 O O . GLY B 1 325 ? 6.234 -32.281 -4.902 1 97 325 GLY B O 1
ATOM 6288 N N . GLN B 1 326 ? 5.125 -30.375 -5.316 1 97.81 326 GLN B N 1
ATOM 6289 C CA . GLN B 1 326 ? 5.27 -29.875 -3.955 1 97.81 326 GLN B CA 1
ATOM 6290 C C . GLN B 1 326 ? 4.605 -30.812 -2.951 1 97.81 326 GLN B C 1
ATOM 6292 O O . GLN B 1 326 ? 5.117 -31.016 -1.85 1 97.81 326 GLN B O 1
ATOM 6297 N N . GLU B 1 327 ? 3.473 -31.406 -3.293 1 97.94 327 GLU B N 1
ATOM 6298 C CA . GLU B 1 327 ? 2.686 -32.281 -2.42 1 97.94 327 GLU B CA 1
ATOM 6299 C C . GLU B 1 327 ? 3.439 -33.562 -2.088 1 97.94 327 GLU B C 1
ATOM 6301 O O . GLU B 1 327 ? 3.07 -34.281 -1.159 1 97.94 327 GLU B O 1
ATOM 6306 N N . TYR B 1 328 ? 4.527 -33.781 -2.834 1 97.5 328 TYR B N 1
ATOM 6307 C CA . TYR B 1 328 ? 5.336 -34.969 -2.6 1 97.5 328 TYR B CA 1
ATOM 6308 C C . TYR B 1 328 ? 6.699 -34.594 -2.023 1 97.5 328 TYR B C 1
ATOM 6310 O O . TYR B 1 328 ? 7.613 -35.438 -1.996 1 97.5 328 TYR B O 1
ATOM 6318 N N . ALA B 1 329 ? 6.895 -33.344 -1.68 1 98.12 329 ALA B N 1
ATOM 6319 C CA . ALA B 1 329 ? 8.148 -32.844 -1.132 1 98.12 329 ALA B CA 1
ATOM 6320 C C . ALA B 1 329 ? 9.312 -33.125 -2.09 1 98.12 329 ALA B C 1
ATOM 6322 O O . ALA B 1 329 ? 10.406 -33.5 -1.662 1 98.12 329 ALA B O 1
ATOM 6323 N N . ILE B 1 330 ? 9.023 -33 -3.348 1 97.25 330 ILE B N 1
ATOM 6324 C CA . ILE B 1 330 ? 10.102 -33.125 -4.328 1 97.25 330 ILE B CA 1
ATOM 6325 C C . ILE B 1 330 ? 11.055 -31.938 -4.176 1 97.25 330 ILE B C 1
ATOM 6327 O O . ILE B 1 330 ? 10.617 -30.797 -3.996 1 97.25 330 ILE B O 1
ATOM 6331 N N . ASP B 1 331 ? 12.359 -32.156 -4.164 1 95.44 331 ASP B N 1
ATOM 6332 C CA . ASP B 1 331 ? 13.305 -31.078 -3.879 1 95.44 331 ASP B CA 1
ATOM 6333 C C . ASP B 1 331 ? 14.133 -30.734 -5.113 1 95.44 331 ASP B C 1
ATOM 6335 O O . ASP B 1 331 ? 14.953 -29.812 -5.082 1 95.44 331 ASP B O 1
ATOM 6339 N N . GLU B 1 332 ? 13.922 -31.391 -6.246 1 91.44 332 GLU B N 1
ATOM 6340 C CA . GLU B 1 332 ? 14.656 -31.094 -7.477 1 91.44 332 GLU B CA 1
ATOM 6341 C C . GLU B 1 332 ? 14.211 -29.781 -8.086 1 91.44 332 GLU B C 1
ATOM 6343 O O . GLU B 1 332 ? 13.016 -29.484 -8.148 1 91.44 332 GLU B O 1
ATOM 6348 N N . TYR B 1 333 ? 15.133 -29 -8.523 1 85.06 333 TYR B N 1
ATOM 6349 C CA . TYR B 1 333 ? 14.867 -27.672 -9.07 1 85.06 333 TYR B CA 1
ATOM 6350 C C . TYR B 1 333 ? 14.172 -27.766 -10.43 1 85.06 333 TYR B C 1
ATOM 6352 O O . TYR B 1 333 ? 14.641 -28.484 -11.32 1 85.06 333 TYR B O 1
ATOM 6360 N N . PRO B 1 334 ? 13.156 -27.031 -10.562 1 81.31 334 PRO B N 1
ATOM 6361 C CA . PRO B 1 334 ? 12.453 -27.016 -11.852 1 81.31 334 PRO B CA 1
ATOM 6362 C C . PRO B 1 334 ? 13.094 -26.062 -12.867 1 81.31 334 PRO B C 1
ATOM 6364 O O . PRO B 1 334 ? 13.219 -24.859 -12.602 1 81.31 334 PRO B O 1
ATOM 6367 N N . THR B 1 335 ? 13.641 -26.562 -13.906 1 88.88 335 THR B N 1
ATOM 6368 C CA . THR B 1 335 ? 14.195 -25.672 -14.922 1 88.88 335 THR B CA 1
ATOM 6369 C C . THR B 1 335 ? 13.133 -25.328 -15.961 1 88.88 335 THR B C 1
ATOM 6371 O O . THR B 1 335 ? 12.266 -26.141 -16.266 1 88.88 335 THR B O 1
ATOM 6374 N N . LEU B 1 336 ? 13.172 -24.188 -16.484 1 93.88 336 LEU B N 1
ATOM 6375 C CA . LEU B 1 336 ? 12.25 -23.734 -17.516 1 93.88 336 LEU B CA 1
ATOM 6376 C C . LEU B 1 336 ? 12.828 -23.969 -18.906 1 93.88 336 LEU B C 1
ATOM 6378 O O . LEU B 1 336 ? 12.117 -23.875 -19.906 1 93.88 336 LEU B O 1
ATOM 6382 N N . PHE B 1 337 ? 14.117 -24.391 -19.016 1 94.88 337 PHE B N 1
ATOM 6383 C CA . PHE B 1 337 ? 14.828 -24.25 -20.281 1 94.88 337 PHE B CA 1
ATOM 6384 C C . PHE B 1 337 ? 15.117 -25.609 -20.891 1 94.88 337 PHE B C 1
ATOM 6386 O O . PHE B 1 337 ? 15.57 -25.703 -22.031 1 94.88 337 PHE B O 1
ATOM 6393 N N . GLU B 1 338 ? 14.953 -26.609 -20.094 1 94.88 338 GLU B N 1
ATOM 6394 C CA . GLU B 1 338 ? 15.188 -27.969 -20.531 1 94.88 338 GLU B CA 1
ATOM 6395 C C . GLU B 1 338 ? 13.992 -28.875 -20.219 1 94.88 338 GLU B C 1
ATOM 6397 O O . GLU B 1 338 ? 13.094 -28.469 -19.469 1 94.88 338 GLU B O 1
ATOM 6402 N N . LYS B 1 339 ? 13.922 -29.984 -20.875 1 94.44 339 LYS B N 1
ATOM 6403 C CA . LYS B 1 339 ? 12.992 -31.031 -20.469 1 94.44 339 LYS B CA 1
ATOM 6404 C C . LYS B 1 339 ? 13.523 -31.797 -19.25 1 94.44 339 LYS B C 1
ATOM 6406 O O . LYS B 1 339 ? 14.594 -32.406 -19.328 1 94.44 339 LYS B O 1
ATOM 6411 N N . ASN B 1 340 ? 12.906 -31.656 -18.25 1 93.5 340 ASN B N 1
ATOM 6412 C CA . ASN B 1 340 ? 13.242 -32.281 -16.969 1 93.5 340 ASN B CA 1
ATOM 6413 C C . ASN B 1 340 ? 11.992 -32.656 -16.172 1 93.5 340 ASN B C 1
ATOM 6415 O O . ASN B 1 340 ? 11.625 -31.969 -15.219 1 93.5 340 ASN B O 1
ATOM 6419 N N . PRO B 1 341 ? 11.352 -33.781 -16.531 1 95.56 341 PRO B N 1
ATOM 6420 C CA . PRO B 1 341 ? 10.086 -34.156 -15.898 1 95.56 341 PRO B CA 1
ATOM 6421 C C . PRO B 1 341 ? 10.219 -34.312 -14.383 1 95.56 341 PRO B C 1
ATOM 6423 O O . PRO B 1 341 ? 11.258 -34.781 -13.906 1 95.56 341 PRO B O 1
ATOM 6426 N N . VAL B 1 342 ? 9.164 -33.969 -13.641 1 96.06 342 VAL B N 1
ATOM 6427 C CA . VAL B 1 342 ? 9.102 -34.156 -12.195 1 96.06 342 VAL B CA 1
ATOM 6428 C C . VAL B 1 342 ? 9.367 -35.625 -11.859 1 96.06 342 VAL B C 1
ATOM 6430 O O . VAL B 1 342 ? 8.758 -36.531 -12.445 1 96.06 342 VAL B O 1
ATOM 6433 N N . PRO B 1 343 ? 10.305 -35.906 -11.039 1 95.62 343 PRO B N 1
ATOM 6434 C CA . PRO B 1 343 ? 10.555 -37.281 -10.641 1 95.62 343 PRO B CA 1
ATOM 6435 C C . PRO B 1 343 ? 9.555 -37.781 -9.602 1 95.62 343 PRO B C 1
ATOM 6437 O O . PRO B 1 343 ? 9.922 -38.031 -8.453 1 95.62 343 PRO B O 1
ATOM 6440 N N . TRP B 1 344 ? 8.398 -38.062 -10.016 1 95.44 344 TRP B N 1
ATOM 6441 C CA . TRP B 1 344 ? 7.297 -38.438 -9.141 1 95.44 344 TRP B CA 1
ATOM 6442 C C . TRP B 1 344 ? 7.656 -39.656 -8.312 1 95.44 344 TRP B C 1
ATOM 6444 O O . TRP B 1 344 ? 7.191 -39.812 -7.18 1 95.44 344 TRP B O 1
ATOM 6454 N N . GLU B 1 345 ? 8.469 -40.5 -8.844 1 94.25 345 GLU B N 1
ATOM 6455 C CA . GLU B 1 345 ? 8.852 -41.75 -8.172 1 94.25 345 GLU B CA 1
ATOM 6456 C C . GLU B 1 345 ? 9.695 -41.469 -6.934 1 94.25 345 GLU B C 1
ATOM 6458 O O . GLU B 1 345 ? 9.797 -42.312 -6.039 1 94.25 345 GLU B O 1
ATOM 6463 N N . GLN B 1 346 ? 10.266 -40.312 -6.879 1 93.69 346 GLN B N 1
ATOM 6464 C CA . GLN B 1 346 ? 11.102 -39.938 -5.746 1 93.69 346 GLN B CA 1
ATOM 6465 C C . GLN B 1 346 ? 10.297 -39.219 -4.688 1 93.69 346 GLN B C 1
ATOM 6467 O O . GLN B 1 346 ? 10.844 -38.781 -3.664 1 93.69 346 GLN B O 1
ATOM 6472 N N . GLY B 1 347 ? 9.039 -39.125 -4.922 1 95.62 347 GLY B N 1
ATOM 6473 C CA . GLY B 1 347 ? 8.188 -38.344 -4.016 1 95.62 347 GLY B CA 1
ATOM 6474 C C . GLY B 1 347 ? 8.016 -39.031 -2.666 1 95.62 347 GLY B C 1
ATOM 6475 O O . GLY B 1 347 ? 8.078 -40.25 -2.564 1 95.62 347 GLY B O 1
ATOM 6476 N N . ASP B 1 348 ? 7.832 -38.25 -1.618 1 97.25 348 ASP B N 1
ATOM 6477 C CA . ASP B 1 348 ? 7.582 -38.719 -0.256 1 97.25 348 ASP B CA 1
ATOM 6478 C C . ASP B 1 348 ? 6.09 -38.938 -0.024 1 97.25 348 ASP B C 1
ATOM 6480 O O . ASP B 1 348 ? 5.34 -38 0.241 1 97.25 348 ASP B O 1
ATOM 6484 N N . ARG B 1 349 ? 5.703 -40.188 0.076 1 96.38 349 ARG B N 1
ATOM 6485 C CA . ARG B 1 349 ? 4.293 -40.562 0.191 1 96.38 349 ARG B CA 1
ATOM 6486 C C . ARG B 1 349 ? 3.732 -40.156 1.55 1 96.38 349 ARG B C 1
ATOM 6488 O O . ARG B 1 349 ? 2.547 -39.844 1.667 1 96.38 349 ARG B O 1
ATOM 6495 N N . LEU B 1 350 ? 4.566 -40.188 2.502 1 96.69 350 LEU B N 1
ATOM 6496 C CA . LEU B 1 350 ? 4.133 -39.781 3.826 1 96.69 350 LEU B CA 1
ATOM 6497 C C . LEU B 1 350 ? 3.832 -38.281 3.84 1 96.69 350 LEU B C 1
ATOM 6499 O O . LEU B 1 350 ? 2.844 -37.844 4.434 1 96.69 350 LEU B O 1
ATOM 6503 N N . PHE B 1 351 ? 4.688 -37.531 3.223 1 97.88 351 PHE B N 1
ATOM 6504 C CA . PHE B 1 351 ? 4.426 -36.094 3.141 1 97.88 351 PHE B CA 1
ATOM 6505 C C . PHE B 1 351 ? 3.17 -35.812 2.318 1 97.88 351 PHE B C 1
ATOM 6507 O O . PHE B 1 351 ? 2.398 -34.906 2.637 1 97.88 351 PHE B O 1
ATOM 6514 N N . LYS B 1 352 ? 2.994 -36.562 1.262 1 97.75 352 LYS B N 1
ATOM 6515 C CA . LYS B 1 352 ? 1.786 -36.406 0.454 1 97.75 352 LYS B CA 1
ATOM 6516 C C . LYS B 1 352 ? 0.531 -36.594 1.3 1 97.75 352 LYS B C 1
ATOM 6518 O O . LYS B 1 352 ? -0.43 -35.844 1.178 1 97.75 352 LYS B O 1
ATOM 6523 N N . ALA B 1 353 ? 0.529 -37.656 2.113 1 97.19 353 ALA B N 1
ATOM 6524 C CA . ALA B 1 353 ? -0.602 -37.906 3.004 1 97.19 353 ALA B CA 1
ATOM 6525 C C . ALA B 1 353 ? -0.806 -36.719 3.969 1 97.19 353 ALA B C 1
ATOM 6527 O O . ALA B 1 353 ? -1.932 -36.281 4.164 1 97.19 353 ALA B O 1
ATOM 6528 N N . PHE B 1 354 ? 0.254 -36.25 4.547 1 97.19 354 PHE B N 1
ATOM 6529 C CA . PHE B 1 354 ? 0.214 -35.094 5.43 1 97.19 354 PHE B CA 1
ATOM 6530 C C . PHE B 1 354 ? -0.342 -33.875 4.699 1 97.19 354 PHE B C 1
ATOM 6532 O O . PHE B 1 354 ? -1.238 -33.219 5.207 1 97.19 354 PHE B O 1
ATOM 6539 N N . PHE B 1 355 ? 0.221 -33.625 3.521 1 98.19 355 PHE B N 1
ATOM 6540 C CA . PHE B 1 355 ? -0.167 -32.469 2.715 1 98.19 355 PHE B CA 1
ATOM 6541 C C . PHE B 1 355 ? -1.663 -32.5 2.426 1 98.19 355 PHE B C 1
ATOM 6543 O O . PHE B 1 355 ? -2.348 -31.484 2.586 1 98.19 355 PHE B O 1
ATOM 6550 N N . THR B 1 356 ? -2.145 -33.625 2.025 1 97.75 356 THR B N 1
ATOM 6551 C CA . THR B 1 356 ? -3.555 -33.781 1.688 1 97.75 356 THR B CA 1
ATOM 6552 C C . THR B 1 356 ? -4.434 -33.531 2.908 1 97.75 356 THR B C 1
ATOM 6554 O O . THR B 1 356 ? -5.43 -32.812 2.822 1 97.75 356 THR B O 1
ATOM 6557 N N . THR B 1 357 ? -4.043 -34.094 3.996 1 97.88 357 THR B N 1
ATOM 6558 C CA . THR B 1 357 ? -4.777 -33.906 5.238 1 97.88 357 THR B CA 1
ATOM 6559 C C . THR B 1 357 ? -4.742 -32.438 5.66 1 97.88 357 THR B C 1
ATOM 6561 O O . THR B 1 357 ? -5.777 -31.844 5.996 1 97.88 357 THR B O 1
ATOM 6564 N N . LEU B 1 358 ? -3.574 -31.891 5.641 1 98.25 358 LEU B N 1
ATOM 6565 C CA . LEU B 1 358 ? -3.406 -30.484 6.012 1 98.25 358 LEU B CA 1
ATOM 6566 C C . LEU B 1 358 ? -4.258 -29.578 5.125 1 98.25 358 LEU B C 1
ATOM 6568 O O . LEU B 1 358 ? -4.906 -28.656 5.617 1 98.25 358 LEU B O 1
ATOM 6572 N N . PHE B 1 359 ? -4.191 -29.844 3.869 1 98.06 359 PHE B N 1
ATOM 6573 C CA . PHE B 1 359 ? -4.961 -29.031 2.926 1 98.06 359 PHE B CA 1
ATOM 6574 C C . PHE B 1 359 ? -6.441 -29.062 3.277 1 98.06 359 PHE B C 1
ATOM 6576 O O . PHE B 1 359 ? -7.094 -28.016 3.328 1 98.06 359 PHE B O 1
ATOM 6583 N N . SER B 1 360 ? -6.941 -30.25 3.525 1 98 360 SER B N 1
ATOM 6584 C CA . SER B 1 360 ? -8.344 -30.375 3.906 1 98 360 SER B CA 1
ATOM 6585 C C . SER B 1 360 ? -8.648 -29.578 5.172 1 98 360 SER B C 1
ATOM 6587 O O . SER B 1 360 ? -9.656 -28.875 5.238 1 98 360 SER B O 1
ATOM 6589 N N . ILE B 1 361 ? -7.797 -29.672 6.129 1 98.38 361 ILE B N 1
ATOM 6590 C CA . ILE B 1 361 ? -7.961 -28.984 7.406 1 98.38 361 ILE B CA 1
ATOM 6591 C C . ILE B 1 361 ? -7.965 -27.469 7.184 1 98.38 361 ILE B C 1
ATOM 6593 O O . ILE B 1 361 ? -8.875 -26.781 7.641 1 98.38 361 ILE B O 1
ATOM 6597 N N . THR B 1 362 ? -7.008 -26.969 6.488 1 98.12 362 THR B N 1
ATOM 6598 C CA . THR B 1 362 ? -6.852 -25.531 6.336 1 98.12 362 THR B CA 1
ATOM 6599 C C . THR B 1 362 ? -7.973 -24.953 5.473 1 98.12 362 THR B C 1
ATOM 6601 O O . THR B 1 362 ? -8.414 -23.828 5.688 1 98.12 362 THR B O 1
ATOM 6604 N N . GLN B 1 363 ? -8.484 -25.734 4.504 1 97.69 363 GLN B N 1
ATOM 6605 C CA . GLN B 1 363 ? -9.641 -25.297 3.729 1 97.69 363 GLN B CA 1
ATOM 6606 C C . GLN B 1 363 ? -10.883 -25.172 4.613 1 97.69 363 GLN B C 1
ATOM 6608 O O . GLN B 1 363 ? -11.672 -24.25 4.457 1 97.69 363 GLN B O 1
ATOM 6613 N N . THR B 1 364 ? -11.008 -26.125 5.48 1 97.5 364 THR B N 1
ATOM 6614 C CA . THR B 1 364 ? -12.117 -26.078 6.43 1 97.5 364 THR B CA 1
ATOM 6615 C C . THR B 1 364 ? -12.008 -24.844 7.324 1 97.5 364 THR B C 1
ATOM 6617 O O . THR B 1 364 ? -12.992 -24.125 7.512 1 97.5 364 THR B O 1
ATOM 6620 N N . ILE B 1 365 ? -10.859 -24.625 7.824 1 98.31 365 ILE B N 1
ATOM 6621 C CA . ILE B 1 365 ? -10.625 -23.484 8.719 1 98.31 365 ILE B CA 1
ATOM 6622 C C . ILE B 1 365 ? -10.922 -22.188 7.988 1 98.31 365 ILE B C 1
ATOM 6624 O O . ILE B 1 365 ? -11.641 -21.328 8.5 1 98.31 365 ILE B O 1
ATOM 6628 N N . LYS B 1 366 ? -10.445 -22.031 6.789 1 97.19 366 LYS B N 1
ATOM 6629 C CA . LYS B 1 366 ? -10.625 -20.797 6.023 1 97.19 366 LYS B CA 1
ATOM 6630 C C . LYS B 1 366 ? -12.086 -20.578 5.672 1 97.19 366 LYS B C 1
ATOM 6632 O O . LYS B 1 366 ? -12.547 -19.422 5.59 1 97.19 366 LYS B O 1
ATOM 6637 N N . ALA B 1 367 ? -12.836 -21.609 5.48 1 96.56 367 ALA B N 1
ATOM 6638 C CA . ALA B 1 367 ? -14.258 -21.516 5.16 1 96.56 367 ALA B CA 1
ATOM 6639 C C . ALA B 1 367 ? -15.062 -21.016 6.363 1 96.56 367 ALA B C 1
ATOM 6641 O O . ALA B 1 367 ? -16.047 -20.297 6.207 1 96.56 367 ALA B O 1
ATOM 6642 N N . GLN B 1 368 ? -14.555 -21.344 7.547 1 96.56 368 GLN B N 1
ATOM 6643 C CA . GLN B 1 368 ? -15.398 -21.141 8.719 1 96.56 368 GLN B CA 1
ATOM 6644 C C . GLN B 1 368 ? -14.875 -19.984 9.57 1 96.56 368 GLN B C 1
ATOM 6646 O O . GLN B 1 368 ? -15.594 -19.469 10.422 1 96.56 368 GLN B O 1
ATOM 6651 N N . ALA B 1 369 ? -13.664 -19.688 9.414 1 96.62 369 ALA B N 1
ATOM 6652 C CA . ALA B 1 369 ? -13 -18.766 10.336 1 96.62 369 ALA B CA 1
ATOM 6653 C C . ALA B 1 369 ? -12.188 -17.719 9.578 1 96.62 369 ALA B C 1
ATOM 6655 O O . ALA B 1 369 ? -10.961 -17.766 9.555 1 96.62 369 ALA B O 1
ATOM 6656 N N . PRO B 1 370 ? -12.859 -16.672 9.102 1 90.62 370 PRO B N 1
ATOM 6657 C CA . PRO B 1 370 ? -12.188 -15.703 8.234 1 90.62 370 PRO B CA 1
ATOM 6658 C C . PRO B 1 370 ? -11.312 -14.727 9.016 1 90.62 370 PRO B C 1
ATOM 6660 O O . PRO B 1 370 ? -10.438 -14.078 8.43 1 90.62 370 PRO B O 1
ATOM 6663 N N . ARG B 1 371 ? -11.555 -14.508 10.312 1 93.12 371 ARG B N 1
ATOM 6664 C CA . ARG B 1 371 ? -10.75 -13.555 11.086 1 93.12 371 ARG B CA 1
ATOM 6665 C C . ARG B 1 371 ? -9.375 -14.133 11.398 1 93.12 371 ARG B C 1
ATOM 6667 O O . ARG B 1 371 ? -9.258 -15.273 11.844 1 93.12 371 ARG B O 1
ATOM 6674 N N . PHE B 1 372 ? -8.258 -13.414 11.141 1 94.44 372 PHE B N 1
ATOM 6675 C CA . PHE B 1 372 ? -6.879 -13.875 11.258 1 94.44 372 PHE B CA 1
ATOM 6676 C C . PHE B 1 372 ? -6.098 -13 12.234 1 94.44 372 PHE B C 1
ATOM 6678 O O . PHE B 1 372 ? -6.246 -11.773 12.234 1 94.44 372 PHE B O 1
ATOM 6685 N N . SER B 1 373 ? -5.359 -13.547 13.078 1 94.56 373 SER B N 1
ATOM 6686 C CA . SER B 1 373 ? -4.363 -12.867 13.906 1 94.56 373 SER B CA 1
ATOM 6687 C C . SER B 1 373 ? -3.18 -13.781 14.203 1 94.56 373 SER B C 1
ATOM 6689 O O . SER B 1 373 ? -3.227 -14.977 13.922 1 94.56 373 SER B O 1
ATOM 6691 N N . TYR B 1 374 ? -2.119 -13.227 14.648 1 96.06 374 TYR B N 1
ATOM 6692 C CA . TYR B 1 374 ? -0.938 -14.023 14.977 1 96.06 374 TYR B CA 1
ATOM 6693 C C . TYR B 1 374 ? -0.203 -13.43 16.172 1 96.06 374 TYR B C 1
ATOM 6695 O O . TYR B 1 374 ? -0.424 -12.273 16.547 1 96.06 374 TYR B O 1
ATOM 6703 N N . LYS B 1 375 ? 0.596 -14.234 16.781 1 95.31 375 LYS B N 1
ATOM 6704 C CA . LYS B 1 375 ? 1.522 -13.852 17.844 1 95.31 375 LYS B CA 1
ATOM 6705 C C . LYS B 1 375 ? 2.816 -14.656 17.75 1 95.31 375 LYS B C 1
ATOM 6707 O O . LYS B 1 375 ? 2.785 -15.883 17.641 1 95.31 375 LYS B O 1
ATOM 6712 N N . GLU B 1 376 ? 3.887 -13.992 17.672 1 95.25 376 GLU B N 1
ATOM 6713 C CA . GLU B 1 376 ? 5.16 -14.695 17.781 1 95.25 376 GLU B CA 1
ATOM 6714 C C . GLU B 1 376 ? 5.512 -14.992 19.234 1 95.25 376 GLU B C 1
ATOM 6716 O O . GLU B 1 376 ? 5.777 -14.07 20.016 1 95.25 376 GLU B O 1
ATOM 6721 N N . LEU B 1 377 ? 5.547 -16.172 19.594 1 94.94 377 LEU B N 1
ATOM 6722 C CA . LEU B 1 377 ? 5.758 -16.578 20.984 1 94.94 377 LEU B CA 1
ATOM 6723 C C . LEU B 1 377 ? 7.246 -16.656 21.297 1 94.94 377 LEU B C 1
ATOM 6725 O O . LEU B 1 377 ? 7.645 -16.5 22.469 1 94.94 377 LEU B O 1
ATOM 6729 N N . ALA B 1 378 ? 8.047 -17 20.375 1 93.62 378 ALA B N 1
ATOM 6730 C CA . ALA B 1 378 ? 9.508 -17.062 20.375 1 93.62 378 ALA B CA 1
ATOM 6731 C C . ALA B 1 378 ? 10.07 -16.938 18.969 1 93.62 378 ALA B C 1
ATOM 6733 O O . ALA B 1 378 ? 9.32 -16.969 17.984 1 93.62 378 ALA B O 1
ATOM 6734 N N . GLU B 1 379 ? 11.336 -16.734 18.922 1 91.81 379 GLU B N 1
ATOM 6735 C CA . GLU B 1 379 ? 11.938 -16.625 17.594 1 91.81 379 GLU B CA 1
ATOM 6736 C C . GLU B 1 379 ? 11.617 -17.828 16.734 1 91.81 379 GLU B C 1
ATOM 6738 O O . GLU B 1 379 ? 11.945 -18.969 17.094 1 91.81 379 GLU B O 1
ATOM 6743 N N . GLY B 1 380 ? 10.93 -17.641 15.695 1 94.5 380 GLY B N 1
ATOM 6744 C CA . GLY B 1 380 ? 10.625 -18.703 14.75 1 94.5 380 GLY B CA 1
ATOM 6745 C C . GLY B 1 380 ? 9.438 -19.547 15.172 1 94.5 380 GLY B C 1
ATOM 6746 O O . GLY B 1 380 ? 9.156 -20.578 14.555 1 94.5 380 GLY B O 1
ATOM 6747 N N . VAL B 1 381 ? 8.773 -19.172 16.281 1 96.94 381 VAL B N 1
ATOM 6748 C CA . VAL B 1 381 ? 7.605 -19.906 16.766 1 96.94 381 VAL B CA 1
ATOM 6749 C C . VAL B 1 381 ? 6.391 -18.984 16.766 1 96.94 381 VAL B C 1
ATOM 6751 O O . VAL B 1 381 ? 6.348 -18 17.516 1 96.94 381 VAL B O 1
ATOM 6754 N N . VAL B 1 382 ? 5.414 -19.375 15.953 1 97.56 382 VAL B N 1
ATOM 6755 C CA . VAL B 1 382 ? 4.293 -18.469 15.734 1 97.56 382 VAL B CA 1
ATOM 6756 C C . VAL B 1 382 ? 2.984 -19.156 16.094 1 97.56 382 VAL B C 1
ATOM 6758 O O . VAL B 1 382 ? 2.789 -20.328 15.773 1 97.56 382 VAL B O 1
ATOM 6761 N N . LEU B 1 383 ? 2.17 -18.453 16.828 1 97.81 383 LEU B N 1
ATOM 6762 C CA . LEU B 1 383 ? 0.792 -18.875 17.062 1 97.81 383 LEU B CA 1
ATOM 6763 C C . LEU B 1 383 ? -0.165 -18.141 16.141 1 97.81 383 LEU B C 1
ATOM 6765 O O . LEU B 1 383 ? -0.273 -16.906 16.188 1 97.81 383 LEU B O 1
ATOM 6769 N N . ILE B 1 384 ? -0.805 -18.859 15.25 1 98 384 ILE B N 1
ATOM 6770 C CA . ILE B 1 384 ? -1.836 -18.328 14.375 1 98 384 ILE B CA 1
ATOM 6771 C C . ILE B 1 384 ? -3.215 -18.578 14.984 1 98 384 ILE B C 1
ATOM 6773 O O . ILE B 1 384 ? -3.484 -19.656 15.508 1 98 384 ILE B O 1
ATOM 6777 N N . GLU B 1 385 ? -4 -17.594 14.914 1 97.44 385 GLU B N 1
ATOM 6778 C CA . GLU B 1 385 ? -5.387 -17.719 15.352 1 97.44 385 GLU B CA 1
ATOM 6779 C C . GLU B 1 385 ? -6.359 -17.391 14.227 1 97.44 385 GLU B C 1
ATOM 6781 O O . GLU B 1 385 ? -6.188 -16.375 13.531 1 97.44 385 GLU B O 1
ATOM 6786 N N . ARG B 1 386 ? -7.277 -18.266 13.93 1 98.06 386 ARG B N 1
ATOM 6787 C CA . ARG B 1 386 ? -8.391 -18.078 13.008 1 98.06 386 ARG B CA 1
ATOM 6788 C C . ARG B 1 386 ? -9.727 -18.25 13.711 1 98.06 386 ARG B C 1
ATOM 6790 O O . ARG B 1 386 ? -9.93 -19.219 14.445 1 98.06 386 ARG B O 1
ATOM 6797 N N . SER B 1 387 ? -10.586 -17.266 13.539 1 96.75 387 SER B N 1
ATOM 6798 C CA . SER B 1 387 ? -11.852 -17.359 14.258 1 96.75 387 SER B CA 1
ATOM 6799 C C . SER B 1 387 ? -13.023 -16.953 13.367 1 96.75 387 SER B C 1
ATOM 6801 O O . SER B 1 387 ? -12.852 -16.156 12.438 1 96.75 387 SER B O 1
ATOM 6803 N N . GLY B 1 388 ? -14.094 -17.609 13.516 1 94.31 388 GLY B N 1
ATOM 6804 C CA . GLY B 1 388 ? -15.398 -17.234 12.984 1 94.31 388 GLY B CA 1
ATOM 6805 C C . GLY B 1 388 ? -16.422 -16.953 14.055 1 94.31 388 GLY B C 1
ATOM 6806 O O . GLY B 1 388 ? -16.062 -16.609 15.188 1 94.31 388 GLY B O 1
ATOM 6807 N N . GLU B 1 389 ? -17.688 -16.938 13.781 1 91.19 389 GLU B N 1
ATOM 6808 C CA . GLU B 1 389 ? -18.75 -16.609 14.719 1 91.19 389 GLU B CA 1
ATOM 6809 C C . GLU B 1 389 ? -18.828 -17.625 15.852 1 91.19 389 GLU B C 1
ATOM 6811 O O . GLU B 1 389 ? -18.969 -17.266 17.016 1 91.19 389 GLU B O 1
ATOM 6816 N N . LYS B 1 390 ? -18.625 -18.891 15.469 1 92.69 390 LYS B N 1
ATOM 6817 C CA . LYS B 1 390 ? -18.859 -19.922 16.469 1 92.69 390 LYS B CA 1
ATOM 6818 C C . LYS B 1 390 ? -17.672 -20.875 16.562 1 92.69 390 LYS B C 1
ATOM 6820 O O . LYS B 1 390 ? -17.766 -21.938 17.188 1 92.69 390 LYS B O 1
ATOM 6825 N N . VAL B 1 391 ? -16.672 -20.562 15.852 1 96.38 391 VAL B N 1
ATOM 6826 C CA . VAL B 1 391 ? -15.539 -21.484 15.844 1 96.38 391 VAL B CA 1
ATOM 6827 C C . VAL B 1 391 ? -14.234 -20.719 16.031 1 96.38 391 VAL B C 1
ATOM 6829 O O . VAL B 1 391 ? -14.148 -19.531 15.68 1 96.38 391 VAL B O 1
ATOM 6832 N N . ARG B 1 392 ? -13.297 -21.359 16.672 1 97.44 392 ARG B N 1
ATOM 6833 C CA . ARG B 1 392 ? -11.969 -20.812 16.875 1 97.44 392 ARG B CA 1
ATOM 6834 C C . ARG B 1 392 ? -10.898 -21.875 16.703 1 97.44 392 ARG B C 1
ATOM 6836 O O . ARG B 1 392 ? -11.062 -23.016 17.156 1 97.44 392 ARG B O 1
ATOM 6843 N N . TYR B 1 393 ? -9.867 -21.531 15.969 1 98.62 393 TYR B N 1
ATOM 6844 C CA . TYR B 1 393 ? -8.734 -22.422 15.75 1 98.62 393 TYR B CA 1
ATOM 6845 C C . TYR B 1 393 ? -7.426 -21.75 16.141 1 98.62 393 TYR B C 1
ATOM 6847 O O . TYR B 1 393 ? -7.293 -20.531 16.031 1 98.62 393 TYR B O 1
ATOM 6855 N N . GLN B 1 394 ? -6.5 -22.484 16.656 1 98.31 394 GLN B N 1
ATOM 6856 C CA . GLN B 1 394 ? -5.145 -22.047 16.969 1 98.31 394 GLN B CA 1
ATOM 6857 C C . GLN B 1 394 ? -4.109 -23 16.391 1 98.31 394 GLN B C 1
ATOM 6859 O O . GLN B 1 394 ? -4.254 -24.219 16.484 1 98.31 394 GLN B O 1
ATOM 6864 N N . ALA B 1 395 ? -3.197 -22.453 15.711 1 98.44 395 ALA B N 1
ATOM 6865 C CA . ALA B 1 395 ? -2.115 -23.266 15.156 1 98.44 395 ALA B CA 1
ATOM 6866 C C . ALA B 1 395 ? -0.758 -22.781 15.664 1 98.44 395 ALA B C 1
ATOM 6868 O O . ALA B 1 395 ? -0.39 -21.625 15.469 1 98.44 395 ALA B O 1
ATOM 6869 N N . LEU B 1 396 ? -0.097 -23.656 16.359 1 98.06 396 LEU B N 1
ATOM 6870 C CA . LEU B 1 396 ? 1.274 -23.406 16.797 1 98.06 396 LEU B CA 1
ATOM 6871 C C . LEU B 1 396 ? 2.27 -23.938 15.773 1 98.06 396 LEU B C 1
ATOM 6873 O O . LEU B 1 396 ? 2.359 -25.156 15.562 1 98.06 396 LEU B O 1
ATOM 6877 N N . CYS B 1 397 ? 3.023 -23.078 15.109 1 98.44 397 CYS B N 1
ATOM 6878 C CA . CYS B 1 397 ? 3.971 -23.453 14.062 1 98.44 397 CYS B CA 1
ATOM 6879 C C . CYS B 1 397 ? 5.406 -23.234 14.523 1 98.44 397 CYS B C 1
ATOM 6881 O O . CYS B 1 397 ? 5.812 -22.094 14.766 1 98.44 397 CYS B O 1
ATOM 6883 N N . ASN B 1 398 ? 6.145 -24.25 14.688 1 98.19 398 ASN B N 1
ATOM 6884 C CA . ASN B 1 398 ? 7.582 -24.203 14.93 1 98.19 398 ASN B CA 1
ATOM 6885 C C . ASN B 1 398 ? 8.367 -24.156 13.625 1 98.19 398 ASN B C 1
ATOM 6887 O O . ASN B 1 398 ? 8.805 -25.188 13.117 1 98.19 398 ASN B O 1
ATOM 6891 N N . LEU B 1 399 ? 8.656 -22.969 13.125 1 97.94 399 LEU B N 1
ATOM 6892 C CA . LEU B 1 399 ? 9.078 -22.766 11.75 1 97.94 399 LEU B CA 1
ATOM 6893 C C . LEU B 1 399 ? 10.578 -23.016 11.594 1 97.94 399 LEU B C 1
ATOM 6895 O O . LEU B 1 399 ? 11.07 -23.188 10.477 1 97.94 399 LEU B O 1
ATOM 6899 N N . ASP B 1 400 ? 11.289 -23.078 12.68 1 93.75 400 ASP B N 1
ATOM 6900 C CA . ASP B 1 400 ? 12.734 -23.234 12.586 1 93.75 400 ASP B CA 1
ATOM 6901 C C . ASP B 1 400 ? 13.18 -24.562 13.211 1 93.75 400 ASP B C 1
ATOM 6903 O O . ASP B 1 400 ? 14.375 -24.766 13.445 1 93.75 400 ASP B O 1
ATOM 6907 N N . ASP B 1 401 ? 12.203 -25.375 13.508 1 93.69 401 ASP B N 1
ATOM 6908 C CA . ASP B 1 401 ? 12.484 -26.672 14.109 1 93.69 401 ASP B CA 1
ATOM 6909 C C . ASP B 1 401 ? 13.32 -26.516 15.375 1 93.69 401 ASP B C 1
ATOM 6911 O O . ASP B 1 401 ? 14.336 -27.203 15.547 1 93.69 401 ASP B O 1
ATOM 6915 N N . ARG B 1 402 ? 12.906 -25.609 16.109 1 93.31 402 ARG B N 1
ATOM 6916 C CA . ARG B 1 402 ? 13.602 -25.328 17.359 1 93.31 402 ARG B CA 1
ATOM 6917 C C . ARG B 1 402 ? 13.25 -26.359 18.438 1 93.31 402 ARG B C 1
ATOM 6919 O O . ARG B 1 402 ? 12.156 -26.922 18.422 1 93.31 402 ARG B O 1
ATOM 6926 N N . SER B 1 403 ? 14.242 -26.547 19.328 1 95.06 403 SER B N 1
ATOM 6927 C CA . SER B 1 403 ? 14.016 -27.359 20.516 1 95.06 403 SER B CA 1
ATOM 6928 C C . SER B 1 403 ? 14.016 -26.516 21.781 1 95.06 403 SER B C 1
ATOM 6930 O O . SER B 1 403 ? 14.453 -25.359 21.75 1 95.06 403 SER B O 1
ATOM 6932 N N . GLY B 1 404 ? 13.422 -27.094 22.781 1 95.44 404 GLY B N 1
ATOM 6933 C CA . GLY B 1 404 ? 13.406 -26.391 24.062 1 95.44 404 GLY B CA 1
ATOM 6934 C C . GLY B 1 404 ? 12 -26.109 24.562 1 95.44 404 GLY B C 1
ATOM 6935 O O . GLY B 1 404 ? 11.094 -26.922 24.375 1 95.44 404 GLY B O 1
ATOM 6936 N N . PHE B 1 405 ? 11.945 -24.984 25.359 1 96.44 405 PHE B N 1
ATOM 6937 C CA . PHE B 1 405 ? 10.688 -24.672 26.031 1 96.44 405 PHE B CA 1
ATOM 6938 C C . PHE B 1 405 ? 10.195 -23.281 25.656 1 96.44 405 PHE B C 1
ATOM 6940 O O . PHE B 1 405 ? 10.992 -22.438 25.25 1 96.44 405 PHE B O 1
ATOM 6947 N N . ILE B 1 406 ? 8.961 -23.141 25.672 1 95 406 ILE B N 1
ATOM 6948 C CA . ILE B 1 406 ? 8.367 -21.828 25.531 1 95 406 ILE B CA 1
ATOM 6949 C C . ILE B 1 406 ? 7.395 -21.578 26.688 1 95 406 ILE B C 1
ATOM 6951 O O . ILE B 1 406 ? 6.855 -22.516 27.266 1 95 406 ILE B O 1
ATOM 6955 N N . GLU B 1 407 ? 7.277 -20.328 27.078 1 94.81 407 GLU B N 1
ATOM 6956 C CA . GLU B 1 407 ? 6.312 -19.906 28.078 1 94.81 407 GLU B CA 1
ATOM 6957 C C . GLU B 1 407 ? 5.023 -19.406 27.453 1 94.81 407 GLU B C 1
ATOM 6959 O O . GLU B 1 407 ? 5.047 -18.484 26.625 1 94.81 407 GLU B O 1
ATOM 6964 N N . LEU B 1 408 ? 3.949 -20.031 27.781 1 95.62 408 LEU B N 1
ATOM 6965 C CA . LEU B 1 408 ? 2.648 -19.625 27.25 1 95.62 408 LEU B CA 1
ATOM 6966 C C . LEU B 1 408 ? 1.921 -18.719 28.25 1 95.62 408 LEU B C 1
ATOM 6968 O O . LEU B 1 408 ? 1.798 -19.062 29.422 1 95.62 408 LEU B O 1
ATOM 6972 N N . ASP B 1 409 ? 1.498 -17.562 27.766 1 92 409 ASP B N 1
ATOM 6973 C CA . ASP B 1 409 ? 0.732 -16.641 28.609 1 92 409 ASP B CA 1
ATOM 6974 C C . ASP B 1 409 ? -0.701 -17.141 28.797 1 92 409 ASP B C 1
ATOM 6976 O O . ASP B 1 409 ? -1.382 -16.734 29.75 1 92 409 ASP B O 1
ATOM 6980 N N . THR B 1 410 ? -1.185 -17.906 27.875 1 92.06 410 THR B N 1
ATOM 6981 C CA . THR B 1 410 ? -2.529 -18.469 27.906 1 92.06 410 THR B CA 1
ATOM 6982 C C . THR B 1 410 ? -2.496 -19.969 27.609 1 92.06 410 THR B C 1
ATOM 6984 O O . THR B 1 410 ? -1.545 -20.453 27 1 92.06 410 THR B O 1
ATOM 6987 N N . THR B 1 411 ? -3.512 -20.609 28.109 1 95.88 411 THR B N 1
ATOM 6988 C CA . THR B 1 411 ? -3.613 -22.047 27.859 1 95.88 411 THR B CA 1
ATOM 6989 C C . THR B 1 411 ? -4.047 -22.312 26.422 1 95.88 411 THR B C 1
ATOM 6991 O O . THR B 1 411 ? -4.996 -21.703 25.938 1 95.88 411 THR B O 1
ATOM 6994 N N . LEU B 1 412 ? -3.307 -23.156 25.734 1 96.88 412 LEU B N 1
ATOM 6995 C CA . LEU B 1 412 ? -3.711 -23.688 24.438 1 96.88 412 LEU B CA 1
ATOM 6996 C C . LEU B 1 412 ? -4.41 -25.031 24.594 1 96.88 412 LEU B C 1
ATOM 6998 O O . LEU B 1 412 ? -3.801 -26 25.047 1 96.88 412 LEU B O 1
ATOM 7002 N N . GLU B 1 413 ? -5.672 -25.016 24.328 1 97.31 413 GLU B N 1
ATOM 7003 C CA . GLU B 1 413 ? -6.441 -26.234 24.531 1 97.31 413 GLU B CA 1
ATOM 7004 C C . GLU B 1 413 ? -7.449 -26.453 23.406 1 97.31 413 GLU B C 1
ATOM 7006 O O . GLU B 1 413 ? -8.055 -25.5 22.906 1 97.31 413 GLU B O 1
ATOM 7011 N N . GLY B 1 414 ? -7.598 -27.734 23.047 1 98 414 GLY B N 1
ATOM 7012 C CA . GLY B 1 414 ? -8.531 -28.141 22 1 98 414 GLY B CA 1
ATOM 7013 C C . GLY B 1 414 ? -8.227 -29.5 21.406 1 98 414 GLY B C 1
ATOM 7014 O O . GLY B 1 414 ? -7.461 -30.281 21.984 1 98 414 GLY B O 1
ATOM 7015 N N . THR B 1 415 ? -8.859 -29.828 20.359 1 98.44 415 THR B N 1
ATOM 7016 C CA . THR B 1 415 ? -8.625 -31.078 19.656 1 98.44 415 THR B CA 1
ATOM 7017 C C . THR B 1 415 ? -7.648 -30.875 18.5 1 98.44 415 THR B C 1
ATOM 7019 O O . THR B 1 415 ? -7.863 -30.016 17.641 1 98.44 415 THR B O 1
ATOM 7022 N N . ASN B 1 416 ? -6.57 -31.625 18.531 1 98.25 416 ASN B N 1
ATOM 7023 C CA . ASN B 1 416 ? -5.617 -31.578 17.438 1 98.25 416 ASN B CA 1
ATOM 7024 C C . ASN B 1 416 ? -6.242 -32.062 16.125 1 98.25 416 ASN B C 1
ATOM 7026 O O . ASN B 1 416 ? -6.609 -33.219 16.016 1 98.25 416 ASN B O 1
ATOM 7030 N N . MET B 1 417 ? -6.281 -31.281 15.18 1 98.19 417 MET B N 1
ATOM 7031 C CA . MET B 1 417 ? -7 -31.594 13.953 1 98.19 417 MET B CA 1
ATOM 7032 C C . MET B 1 417 ? -6.219 -32.594 13.109 1 98.19 417 MET B C 1
ATOM 7034 O O . MET B 1 417 ? -6.781 -33.25 12.227 1 98.19 417 MET B O 1
ATOM 7038 N N . LEU B 1 418 ? -4.953 -32.719 13.359 1 97.25 418 LEU B N 1
ATOM 7039 C CA . LEU B 1 418 ? -4.129 -33.625 12.586 1 97.25 418 LEU B CA 1
ATOM 7040 C C . LEU B 1 418 ? -4.219 -35.031 13.148 1 97.25 418 LEU B C 1
ATOM 7042 O O . LEU B 1 418 ? -4.184 -36.031 12.398 1 97.25 418 LEU B O 1
ATOM 7046 N N . THR B 1 419 ? -4.422 -35.094 14.484 1 95.81 419 THR B N 1
ATOM 7047 C CA . THR B 1 419 ? -4.34 -36.438 15.094 1 95.81 419 THR B CA 1
ATOM 7048 C C . THR B 1 419 ? -5.664 -36.781 15.766 1 95.81 419 THR B C 1
ATOM 7050 O O . THR B 1 419 ? -5.906 -37.969 16.078 1 95.81 419 THR B O 1
ATOM 7053 N N . GLY B 1 420 ? -6.488 -35.812 16.078 1 96.5 420 GLY B N 1
ATOM 7054 C CA . GLY B 1 420 ? -7.742 -36.062 16.766 1 96.5 420 GLY B CA 1
ATOM 7055 C C . GLY B 1 420 ? -7.598 -36.062 18.281 1 96.5 420 GLY B C 1
ATOM 7056 O O . GLY B 1 420 ? -8.594 -36.156 19 1 96.5 420 GLY B O 1
ATOM 7057 N N . GLU B 1 421 ? -6.441 -35.906 18.797 1 97.06 421 GLU B N 1
ATOM 7058 C CA . GLU B 1 421 ? -6.184 -36 20.234 1 97.06 421 GLU B CA 1
ATOM 7059 C C . GLU B 1 421 ? -6.512 -34.688 20.938 1 97.06 421 GLU B C 1
ATOM 7061 O O . GLU B 1 421 ? -6.324 -33.594 20.375 1 97.06 421 GLU B O 1
ATOM 7066 N N . ALA B 1 422 ? -6.918 -34.781 22.188 1 97.88 422 ALA B N 1
ATOM 7067 C CA . ALA B 1 422 ? -7.105 -33.594 23.016 1 97.88 422 ALA B CA 1
ATOM 7068 C C . ALA B 1 422 ? -5.77 -33.062 23.516 1 97.88 422 ALA B C 1
ATOM 7070 O O . ALA B 1 422 ? -4.934 -33.812 24.016 1 97.88 422 ALA B O 1
ATOM 7071 N N . ILE B 1 423 ? -5.57 -31.828 23.344 1 97.25 423 ILE B N 1
ATOM 7072 C CA . ILE B 1 423 ? -4.324 -31.172 23.75 1 97.25 423 ILE B CA 1
ATOM 7073 C C . ILE B 1 423 ? -4.617 -30.047 24.734 1 97.25 423 ILE B C 1
ATOM 7075 O O . ILE B 1 423 ? -5.594 -29.312 24.578 1 97.25 423 ILE B O 1
ATOM 7079 N N . SER B 1 424 ? -3.9 -29.938 25.781 1 97.31 424 SER B N 1
ATOM 7080 C CA . SER B 1 424 ? -3.902 -28.812 26.719 1 97.31 424 SER B CA 1
ATOM 7081 C C . SER B 1 424 ? -2.484 -28.438 27.125 1 97.31 424 SER B C 1
ATOM 7083 O O . SER B 1 424 ? -1.796 -29.219 27.797 1 97.31 424 SER B O 1
ATOM 7085 N N . LEU B 1 425 ? -2.027 -27.359 26.672 1 96.81 425 LEU B N 1
ATOM 7086 C CA . LEU B 1 425 ? -0.699 -26.844 26.984 1 96.81 425 LEU B CA 1
ATOM 7087 C C . LEU B 1 425 ? -0.791 -25.547 27.781 1 96.81 425 LEU B C 1
ATOM 7089 O O . LEU B 1 425 ? -1.526 -24.625 27.406 1 96.81 425 LEU B O 1
ATOM 7093 N N . SER B 1 426 ? -0.126 -25.438 28.922 1 95.81 426 SER B N 1
ATOM 7094 C CA . SER B 1 426 ? -0.144 -24.234 29.75 1 95.81 426 SER B CA 1
ATOM 7095 C C . SER B 1 426 ? 1.201 -24.031 30.438 1 95.81 426 SER B C 1
ATOM 7097 O O . SER B 1 426 ? 1.9 -24.984 30.766 1 95.81 426 SER B O 1
ATOM 7099 N N . GLY B 1 427 ? 1.513 -22.766 30.672 1 95.25 427 GLY B N 1
ATOM 7100 C CA . GLY B 1 427 ? 2.764 -22.422 31.328 1 95.25 427 GLY B CA 1
ATOM 7101 C C . GLY B 1 427 ? 3.986 -22.75 30.484 1 95.25 427 GLY B C 1
ATOM 7102 O O . GLY B 1 427 ? 4.031 -22.438 29.297 1 95.25 427 GLY B O 1
ATOM 7103 N N . ARG B 1 428 ? 5.031 -23.297 31.141 1 95.75 428 ARG B N 1
ATOM 7104 C CA . ARG B 1 428 ? 6.25 -23.688 30.438 1 95.75 428 ARG B CA 1
ATOM 7105 C C . ARG B 1 428 ? 6.09 -25.062 29.797 1 95.75 428 ARG B C 1
ATOM 7107 O O . ARG B 1 428 ? 5.91 -26.062 30.484 1 95.75 428 ARG B O 1
ATOM 7114 N N . VAL B 1 429 ? 6.121 -25.109 28.516 1 96.12 429 VAL B N 1
ATOM 7115 C CA . VAL B 1 429 ? 5.871 -26.375 27.828 1 96.12 429 VAL B CA 1
ATOM 7116 C C . VAL B 1 429 ? 7.008 -26.672 26.844 1 96.12 429 VAL B C 1
ATOM 7118 O O . VAL B 1 429 ? 7.668 -25.75 26.359 1 96.12 429 VAL B O 1
ATOM 7121 N N . GLU B 1 430 ? 7.18 -27.953 26.609 1 96.25 430 GLU B N 1
ATOM 7122 C CA . GLU B 1 430 ? 8.109 -28.328 25.562 1 96.25 430 GLU B CA 1
ATOM 7123 C C . GLU B 1 430 ? 7.566 -27.953 24.188 1 96.25 430 GLU B C 1
ATOM 7125 O O . GLU B 1 430 ? 6.406 -28.234 23.875 1 96.25 430 GLU B O 1
ATOM 7130 N N . LEU B 1 431 ? 8.398 -27.328 23.438 1 95.56 431 LEU B N 1
ATOM 7131 C CA . LEU B 1 431 ? 7.984 -26.859 22.109 1 95.56 431 LEU B CA 1
ATOM 7132 C C . LEU B 1 431 ? 7.703 -28.031 21.188 1 95.56 431 LEU B C 1
ATOM 7134 O O . LEU B 1 431 ? 8.586 -28.859 20.938 1 95.56 431 LEU B O 1
ATOM 7138 N N . PRO B 1 432 ? 6.48 -28.125 20.75 1 94.62 432 PRO B N 1
ATOM 7139 C CA . PRO B 1 432 ? 6.219 -29.188 19.766 1 94.62 432 PRO B CA 1
ATOM 7140 C C . PRO B 1 432 ? 6.961 -28.953 18.453 1 94.62 432 PRO B C 1
ATOM 7142 O O . PRO B 1 432 ? 7.164 -27.812 18.047 1 94.62 432 PRO B O 1
ATOM 7145 N N . LYS B 1 433 ? 7.328 -30.062 17.797 1 95.56 433 LYS B N 1
ATOM 7146 C CA . LYS B 1 433 ? 7.918 -29.984 16.469 1 95.56 433 LYS B CA 1
ATOM 7147 C C . LYS B 1 433 ? 6.836 -29.859 15.391 1 95.56 433 LYS B C 1
ATOM 7149 O O . LYS B 1 433 ? 5.719 -30.328 15.57 1 95.56 433 LYS B O 1
ATOM 7154 N N . GLY B 1 434 ? 7.18 -29.219 14.344 1 97.5 434 GLY B N 1
ATOM 7155 C CA . GLY B 1 434 ? 6.238 -29.062 13.242 1 97.5 434 GLY B CA 1
ATOM 7156 C C . GLY B 1 434 ? 5.086 -28.141 13.562 1 97.5 434 GLY B C 1
ATOM 7157 O O . GLY B 1 434 ? 5.305 -26.984 13.969 1 97.5 434 GLY B O 1
ATOM 7158 N N . VAL B 1 435 ? 3.893 -28.594 13.406 1 98.12 435 VAL B N 1
ATOM 7159 C CA . VAL B 1 435 ? 2.719 -27.75 13.586 1 98.12 435 VAL B CA 1
ATOM 7160 C C . VAL B 1 435 ? 1.68 -28.469 14.438 1 98.12 435 VAL B C 1
ATOM 7162 O O . VAL B 1 435 ? 1.534 -29.703 14.336 1 98.12 435 VAL B O 1
ATOM 7165 N N . LEU B 1 436 ? 1.156 -27.781 15.344 1 97.81 436 LEU B N 1
ATOM 7166 C CA . LEU B 1 436 ? -0.014 -28.172 16.125 1 97.81 436 LEU B CA 1
ATOM 7167 C C . LEU B 1 436 ? -1.222 -27.312 15.758 1 97.81 436 LEU B C 1
ATOM 7169 O O . LEU B 1 436 ? -1.168 -26.094 15.852 1 97.81 436 LEU B O 1
ATOM 7173 N N . ILE B 1 437 ? -2.291 -27.938 15.258 1 98.69 437 ILE B N 1
ATOM 7174 C CA . ILE B 1 437 ? -3.498 -27.219 14.883 1 98.69 437 ILE B CA 1
ATOM 7175 C C . ILE B 1 437 ? -4.656 -27.641 15.781 1 98.69 437 ILE B C 1
ATOM 7177 O O . ILE B 1 437 ? -5.094 -28.797 15.734 1 98.69 437 ILE B O 1
ATOM 7181 N N . LEU B 1 438 ? -5.191 -26.719 16.516 1 98.56 438 LEU B N 1
ATOM 7182 C CA . LEU B 1 438 ? -6.195 -27.031 17.516 1 98.56 438 LEU B CA 1
ATOM 7183 C C . LEU B 1 438 ? -7.543 -26.422 17.156 1 98.56 438 LEU B C 1
ATOM 7185 O O . LEU B 1 438 ? -7.621 -25.219 16.844 1 98.56 438 LEU B O 1
ATOM 7189 N N . LYS B 1 439 ? -8.531 -27.203 17.094 1 98.44 439 LYS B N 1
ATOM 7190 C CA . LYS B 1 439 ? -9.898 -26.688 17.203 1 98.44 439 LYS B CA 1
ATOM 7191 C C . LYS B 1 439 ? -10.273 -26.422 18.656 1 98.44 439 LYS B C 1
ATOM 7193 O O . LYS B 1 439 ? -10.344 -27.344 19.469 1 98.44 439 LYS B O 1
ATOM 7198 N N . VAL B 1 440 ? -10.461 -25.188 18.969 1 97.12 440 VAL B N 1
ATOM 7199 C CA . VAL B 1 440 ? -10.609 -24.766 20.359 1 97.12 440 VAL B CA 1
ATOM 7200 C C . VAL B 1 440 ? -12.07 -24.906 20.781 1 97.12 440 VAL B C 1
ATOM 7202 O O . VAL B 1 440 ? -12.984 -24.531 20.047 1 97.12 440 VAL B O 1
#

pLDDT: mean 94.07, std 8.75, range [23.78, 98.88]

Organism: Gracilinema caldarium (strain ATCC 51460 / DSM 7334 / H1) (NCBI:txid744872)

Foldseek 3Di:
DPPLQVDDAFDFQLAAEEEDAQLFADPQSALQVVLVCLVVVVLLPHQEYEYEQFAAADDPVADFDRRFSLQHQELQAGHPSHHHPVSVLSSLVSCVVSNYAYEYEDRQFWHFCNHPCCVVPVVQAPQDPVRHFDDLDPVPRRIGGGDCPDPVCNVVSLCVRLVSLLSVVVSRHQEYEYEQVFQPDLVSLQVSQCVNQVQDPVVSDGPRHGAYEYEHAEPVVCVVCVVVVGGTDDLQSNVSRHSEYEPNPLVVVVVCCLVVNDFPVSRVVVLVVCCPSHPVSHAYEFECDDLVDFALCQSQNDDLLSLLVLLVRLLRTHYYYYYNLNLQSQGDRDDSRDRHHRPNVPGHVVSNVSSSLSSVVSSVLSVAFVDWDKDAQDGQWIWIWTHHPPWIKIKIGNNNQDWDKTADPDWDWAAFSSPRDTDIDHGIDTRDGHMTMGTD/DPPLQVDDAFDFQLAAEEEDAQLFADPQSALQVVLVCLVVVVLLPHQEYEYEQFAAADDPVADFDRRFSLQHQELQAGHPSHHHPVSVLSSLVSCVVSNYAYEYEARQFWHFCNHPCCVVPVVQAPQDPVRHFDDLDPVPRRIGGGDCPDPVCNVVSLCVRLVSLLSVVVSRHQEYEYEQVFQPDLVSLQVSQCVNQVQDPVVSDGPRHGAYEYEHAEPVVCVVCVVVVGGTDDLQSNVSRHSEYEVNPLVVVVVCCLVVNDFPVSNVVVLVVCCPVHPVSHAYEFECDDLVDFALCQSQNDDQLSLLVLLVRLQRTHYYYYYNQNLQSQGDRHDSRDRHHRPNVPGHVVSNVSSSLSSVVSSVLSVAFVDWDKDDQDGQWIWIWTHHPPWIKIKIGNNNQDWDKTADPDWDWAAFSSPRDTDIDHGIDTRDGHMTMGTD

InterPro domains:
  IPR006047 Glycosyl hydrolase family 13, catalytic domain [PF00128] (29-185)
  IPR006047 Glycosyl hydrolase family 13, catalytic domain [SM00642] (19-368)
  IPR013780 Glycosyl hydrolase, all-beta [G3DSA:2.60.40.1180] (379-439)
  IPR017853 Glycoside hydrolase superfamily [SSF51445] (10-346)

Nearest PDB structures (foldseek):
  3dhu-assembly3_C  TM=9.376E-01  e=3.966E-49  Lactiplantibacillus plantarum
  3dhu-assembly4_D  TM=9.332E-01  e=4.212E-47  Lactiplantibacillus plantarum
  4gkl-assembly2_B  TM=8.795E-01  e=3.149E-39  Thermotoga neapolitana
  4gkl-assembly1_A  TM=8.568E-01  e=1.225E-38  Thermotoga neapolitana
  5lgw-assembly1_B  TM=8.059E-01  e=5.711E-30  Streptomyces coelicolor

Radius of gyration: 29.42 Å; Cα contacts (8 Å, |Δi|>4): 1853; chains: 2; bounding box: 70×82×70 Å

Sequence (880 aa):
MSYSVRMSKAVPETTSIYQIFIRNYTPEGTFAAATKKLSEVKQLGFSWVYLTPIHPIGRVNRKGSKGSPYAIADYRKVDSELGTLEDLKQFITEAQRFNLKVMIDVVYNHTSPDSRLAQEHPEWFLTGPSGKPGRKCNDWSDVIDLDYLSESSRPQLWDELIETLVYWRELGIEGFRCDVASLVPREFWIEARSRVNLWDPAIGDEKRPTLWLAESVHPSFLLYLRDRGFPAWSEAELHDAFDLTYDYDGWQRLEQVWAGKRPLSYYLDYLEVQRALYPAWAGKIRYLENHDQRRAAYRFGKGKRLEAWTAFYQLLPGCTFAYMGQEYAIDEYPTLFEKNPVPWEQGDRLFKAFFTTLFSITQTIKAQAPRFSYKELAEGVVLIERSGEKVRYQALCNLDDRSGFIELDTTLEGTNMLTGEAISLSGRVELPKGVLILKVMSYSVRMSKAVPETTSIYQIFIRNYTPEGTFAAATKKLSEVKQLGFSWVYLTPIHPIGRVNRKGSKGSPYAIADYRKVDSELGTLEDLKQFITEAQRFNLKVMIDVVYNHTSPDSRLAQEHPEWFLTGPSGKPGRKCNDWSDVIDLDYLSESSRPQLWDELIETLVYWRELGIEGFRCDVASLVPREFWIEARSRVNLWDPAIGDEKRPTLWLAESVHPSFLLYLRDRGFPAWSEAELHDAFDLTYDYDGWQRLEQVWAGKRPLSYYLDYLEVQRALYPAWAGKIRYLENHDQRRAAYRFGKGKRLEAWTAFYQLLPGCTFAYMGQEYAIDEYPTLFEKNPVPWEQGDRLFKAFFTTLFSITQTIKAQAPRFSYKELAEGVVLIERSGEKVRYQALCNLDDRSGFIELDTTLEGTNMLTGEAISLSGRVELPKGVLILKV

Solvent-accessible surface area (backbone atoms only — not comparable to full-atom values): 45498 Å² total; per-residue (Å²): 124,77,75,73,63,73,69,83,75,48,72,61,46,63,45,24,37,38,36,38,50,53,59,26,65,39,88,80,10,22,35,66,63,48,46,74,47,47,65,59,48,40,70,54,63,42,42,28,38,35,34,49,53,59,29,29,50,26,69,53,61,44,45,67,90,64,13,40,47,75,18,29,21,35,94,85,44,53,18,68,77,37,38,49,66,65,36,47,46,48,33,53,52,53,32,46,74,65,61,28,44,42,26,39,48,38,63,77,39,37,26,9,64,64,9,54,59,45,70,76,39,55,81,44,36,28,66,30,97,86,68,40,74,20,55,94,54,80,86,51,67,32,38,28,24,50,36,79,80,48,73,86,47,32,62,62,52,50,49,54,53,40,48,48,51,40,54,46,41,76,68,63,43,45,27,40,36,27,45,50,38,20,64,37,63,64,66,54,46,38,49,40,46,37,64,61,16,43,55,33,79,92,76,65,46,56,76,44,79,57,50,31,32,29,32,49,55,39,47,70,57,41,46,54,38,43,77,70,73,39,78,57,47,27,64,50,57,43,46,72,51,24,49,28,28,54,51,38,75,49,42,64,44,43,51,35,28,76,69,68,75,40,58,62,60,65,38,59,58,44,55,55,49,55,63,36,46,28,60,87,41,56,36,30,39,34,61,74,36,45,86,89,44,61,27,45,23,56,75,50,35,83,50,45,28,32,50,6,48,52,51,53,46,49,64,43,91,33,18,38,37,44,31,73,54,53,55,21,49,38,44,74,69,65,65,66,24,50,86,60,44,62,63,67,88,73,34,36,65,68,50,28,54,49,44,39,51,48,47,52,51,40,40,51,44,47,71,55,18,75,47,76,51,73,45,74,76,46,94,48,26,37,38,38,37,31,30,34,96,86,46,40,36,40,32,43,26,18,50,65,54,58,81,54,73,45,73,41,96,56,72,50,54,27,32,24,72,86,78,66,46,80,44,78,45,58,44,76,36,73,50,64,69,11,58,46,43,25,47,81,124,76,73,72,61,72,70,81,73,48,72,61,45,62,46,23,38,38,34,38,50,53,59,25,65,39,90,80,10,21,36,66,63,49,47,75,47,47,65,58,49,42,70,52,64,40,42,29,38,33,34,51,52,59,30,29,50,26,69,52,60,44,44,67,89,65,12,40,47,74,19,29,20,36,95,85,46,55,19,69,78,36,39,48,65,66,36,48,47,49,34,53,52,54,32,47,73,66,61,28,44,43,24,38,48,38,63,76,38,37,25,8,63,64,8,54,58,45,70,75,40,55,82,44,36,27,66,28,97,86,69,39,74,21,56,94,53,78,85,50,67,32,38,29,25,50,35,80,81,46,73,84,48,32,64,62,52,50,49,53,55,39,50,47,51,39,53,45,41,75,68,62,45,46,26,40,36,28,44,51,38,22,63,36,61,64,67,55,46,38,48,40,45,36,63,61,16,45,56,34,78,90,76,70,45,56,77,44,79,57,50,31,32,31,33,48,55,39,49,70,58,41,47,53,38,43,75,70,72,38,78,55,47,27,65,51,59,44,47,70,51,25,48,28,28,53,50,38,73,49,43,63,45,44,51,35,28,77,69,68,76,40,58,60,60,65,38,59,58,44,55,53,48,56,64,36,46,27,59,87,42,56,35,32,38,33,60,75,36,46,83,90,41,62,27,47,24,57,75,50,36,84,50,46,27,32,51,6,47,52,51,52,45,50,64,41,90,32,18,39,36,45,29,74,52,53,56,22,50,38,43,72,69,66,66,65,25,50,87,61,46,61,6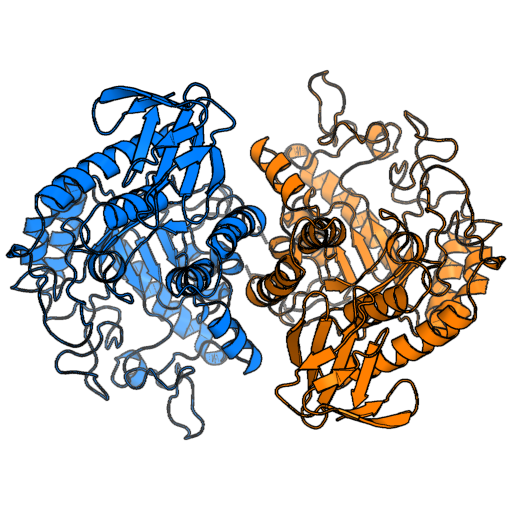4,68,88,72,36,37,66,66,50,28,53,48,44,39,51,48,46,53,49,40,41,52,45,45,71,54,18,74,46,75,50,73,44,73,75,48,95,49,27,35,37,38,38,32,31,35,96,88,45,39,34,42,32,44,26,18,51,65,56,58,83,55,71,44,74,41,95,57,72,48,54,27,33,25,71,87,76,65,46,80,44,76,45,56,45,75,36,74,48,64,69,11,58,47,43,25,47,82

Secondary structure (DSSP, 8-state):
-------S-PPPTT-EEEEE-HHHHSSS-SHHHHHTTHHHHHHHT-SEEEEPP-SPBP-TT--TTT--TTSBS-TTS--TTT--HHHHHHHHHHHHHTT-EEEEEE--SEE-TT-HHHHH-GGGB-B-TTSSB--S-TT-TT-EEB--S-TTTHHHHHHHHHHHHHHHHHTT--EEEETTGGGS-HHHHHHHHHHHHTEETTTTEESS--EEEE----HHHHHHHHHTT-----HHHHTTT-SEE-SHHHHHHHHHHHTTSS-THHHHHHHHHHHHHS-TT-EEEE-S--TTS--HHHHH-SSHHHHHHHHHHHHSSSEEEEETTGGGT--SPPPSSS-----GGG--HHHHHHHHHHHHHHHHHHHH--EEEEEEEETTEEEEEEE-SS-EEEEEEETT---SEEEEEEEEEEEETTT--EEEEEEEEEPPSSEEEEE-/-------S-PPPTT-EEEEE-HHHHSSS-SHHHHHTTHHHHHHHT-SEEEEPP-SPBP-TT--TTT--TTSBS-TTS--TTT--HHHHHHHHHHHHHTT-EEEEEE--SEE-TT-HHHHH-GGGB-B-TTSSB--S-TT-TT-EEB--S-TTTHHHHHHHHHHHHHHHHHTT--EEEETTGGGS-HHHHHHHHHHHHTEETTTTEESS--EEEE----HHHHHHHHHTT-----HHHHTTT-SEE-SHHHHHHHHHHHTTSS-THHHHHHHHHHHHHS-TT-EEEE-S--TTS--HHHHH-SSHHHHHHHHHHHHSSSEEEEETTGGGT--S---SSS-----GGG--HHHHHHHHHHHHHHHHHHHH--EEEEEEEETTEEEEEEE-SS-EEEEEEETT---SEEEEEEEEEEEETTT--EEEEEEEEEPPSSEEEEE-